Protein AF-0000000079777904 (afdb_homodimer)

Foldseek 3Di:
DQVPPVLVVPPPVLSVVLVVLQPDWADWDFLVRLLVLQPDQVVRLLVLLLVCLRRLLSLLSQLLVLLSLADPLLCPQPLNVLLSVLSSVLSVLSPVLNPPPRDVVSSVVSLVSLVVSLVSCLCSPVSSLVSVVVSCVVPNDDPLNQLSVQLSVLQVLLSNVVSNSSSQLSCQSHNPVPPPPPQDNRQKGAWDWLVVLLVVLLVVLQVVLCVVQVDWAAEAEAEEPADVPTDTHIDRSVLSSLLSNLVNNVQRVLQVVLPDADPVRHTHHWYWYWYDDPFWTKIKIKHFSQWDDPVCQVVLLGWQDDPPPQPPDDPPPCPPVPDSCSPPPRRSNSNNSSQSSQPQQPKGKGKDTDHGTIIMIMTIHTRHSNSRMGDHDRDDPVSSVSSPPDPDPDDPDDDDDDDPPPPDPPPVDDD/DQVPPVLVVPPPVLSVVLVVLQPDWADWDFLVRLLVLQPDPVVRLLVLLLVCLRRLLSLLSQLLVLLSLADPLLCPQPLNVLLSVLSSVLSVLSPVLNPPPRDVVSSVVSLVSLVVSLVSCLCSPVSSLVSVVVSCVVPNDDPLNQLSVQLSVLQVLLSNVVSNSSSQLSCQSHNPVPPPPPQDNRQKGAWDWLVVLLVVLLVVLQVVLCVVQVDWAAEAEAEEPADVPTDTHIDRSVLSSLLSNLVNNVQRVLQVVLPDADPVRHTHHWYWYWYDDPFWTKIKIKHFSQWDDPVCQVVLLGWQDDPPPQPPDDPPPCPPVDDSCSPPPRRSHSNNSSQSSQPQQPKGKGKDTDHGTIIMIMTIHTRHSNSRMGDHDRDDPVSSVSSPPDPDPDDPDDDDDDDPPPPDPPPVDDD

Organism: Hymenolepis diminuta (NCBI:txid6216)

pLDDT: mean 85.18, std 18.91, range [28.67, 98.88]

Structure (mmCIF, N/CA/C/O backbone):
data_AF-0000000079777904-model_v1
#
loop_
_entity.id
_entity.type
_entity.pdbx_description
1 polymer 'Protein-serine/threonine kinase'
#
loop_
_atom_site.group_PDB
_atom_site.id
_atom_site.type_symbol
_atom_site.label_atom_id
_atom_site.label_alt_id
_atom_site.label_comp_id
_atom_site.label_asym_id
_atom_site.label_entity_id
_atom_site.label_seq_id
_atom_site.pdbx_PDB_ins_code
_atom_site.Cartn_x
_atom_site.Cartn_y
_atom_site.Cartn_z
_atom_site.occupancy
_atom_site.B_iso_or_equiv
_atom_site.auth_seq_id
_atom_site.auth_comp_id
_atom_site.auth_asym_id
_atom_site.auth_atom_id
_atom_site.pdbx_PDB_model_num
ATOM 1 N N . MET A 1 1 ? 31.656 -19.812 2.521 1 33.38 1 MET A N 1
ATOM 2 C CA . MET A 1 1 ? 32.25 -21.047 3.051 1 33.38 1 MET A CA 1
ATOM 3 C C . MET A 1 1 ? 31.156 -22.047 3.422 1 33.38 1 MET A C 1
ATOM 5 O O . MET A 1 1 ? 31.328 -23.25 3.234 1 33.38 1 MET A O 1
ATOM 9 N N . TRP A 1 2 ? 30.109 -21.453 4.051 1 34.72 2 TRP A N 1
ATOM 10 C CA . TRP A 1 2 ? 29.094 -22.375 4.555 1 34.72 2 TRP A CA 1
ATOM 11 C C . TRP A 1 2 ? 28.297 -22.984 3.404 1 34.72 2 TRP A C 1
ATOM 13 O O . TRP A 1 2 ? 27.828 -24.125 3.496 1 34.72 2 TRP A O 1
ATOM 23 N N . LEU A 1 3 ? 28.125 -22.25 2.344 1 43.59 3 LEU A N 1
ATOM 24 C CA . LEU A 1 3 ? 27.469 -22.797 1.162 1 43.59 3 LEU A CA 1
ATOM 25 C C . LEU A 1 3 ? 28.125 -24.094 0.725 1 43.59 3 LEU A C 1
ATOM 27 O O . LEU A 1 3 ? 27.438 -25.031 0.286 1 43.59 3 LEU A O 1
ATOM 31 N N . THR A 1 4 ? 29.438 -24.125 0.968 1 44.25 4 THR A N 1
ATOM 32 C CA . THR A 1 4 ? 30.266 -25.203 0.449 1 44.25 4 THR A CA 1
ATOM 33 C C . THR A 1 4 ? 29.938 -26.516 1.146 1 44.25 4 THR A C 1
ATOM 35 O O . THR A 1 4 ? 30.016 -27.578 0.53 1 44.25 4 THR A O 1
ATOM 38 N N . ARG A 1 5 ? 29.594 -26.484 2.352 1 42.41 5 ARG A N 1
ATOM 39 C CA . ARG A 1 5 ? 29.531 -27.766 3.045 1 42.41 5 ARG A CA 1
ATOM 40 C C . ARG A 1 5 ? 28.297 -28.547 2.621 1 42.41 5 ARG A C 1
ATOM 42 O O . ARG A 1 5 ? 28.359 -29.766 2.438 1 42.41 5 ARG A O 1
ATOM 49 N N . ARG A 1 6 ? 27.125 -27.953 2.652 1 48 6 ARG A N 1
ATOM 50 C CA . ARG A 1 6 ? 25.938 -28.75 2.375 1 48 6 ARG A CA 1
ATOM 51 C C . ARG A 1 6 ? 25.875 -29.156 0.905 1 48 6 ARG A C 1
ATOM 53 O O . ARG A 1 6 ? 25.344 -30.203 0.567 1 48 6 ARG A O 1
ATOM 60 N N . LEU A 1 7 ? 26.359 -28.25 0.073 1 51.31 7 LEU A N 1
ATOM 61 C CA . LEU A 1 7 ? 26.516 -28.703 -1.304 1 51.31 7 LEU A CA 1
ATOM 62 C C . LEU A 1 7 ? 27.469 -29.891 -1.376 1 51.31 7 LEU A C 1
ATOM 64 O O . LEU A 1 7 ? 27.5 -30.609 -2.371 1 51.31 7 LEU A O 1
ATOM 68 N N . LEU A 1 8 ? 28.188 -30.016 -0.388 1 46.53 8 LEU A N 1
ATOM 69 C CA . LEU A 1 8 ? 29.219 -31.047 -0.352 1 46.53 8 LEU A CA 1
ATOM 70 C C . LEU A 1 8 ? 28.594 -32.438 -0.329 1 46.53 8 LEU A C 1
ATOM 72 O O . LEU A 1 8 ? 29.266 -33.438 -0.562 1 46.53 8 LEU A O 1
ATOM 76 N N . ALA A 1 9 ? 27.281 -32.438 0.044 1 53.19 9 ALA A N 1
ATOM 77 C CA . ALA A 1 9 ? 26.75 -33.812 0.035 1 53.19 9 ALA A CA 1
ATOM 78 C C . ALA A 1 9 ? 26.375 -34.25 -1.378 1 53.19 9 ALA A C 1
ATOM 80 O O . ALA A 1 9 ? 26.078 -35.406 -1.617 1 53.19 9 ALA A O 1
ATOM 81 N N . LEU A 1 10 ? 26.375 -33.25 -2.195 1 58.72 10 LEU A N 1
ATOM 82 C CA . LEU A 1 10 ? 26.047 -33.656 -3.564 1 58.72 10 LEU A CA 1
ATOM 83 C C . LEU A 1 10 ? 27.281 -34.188 -4.281 1 58.72 10 LEU A C 1
ATOM 85 O O . LEU A 1 10 ? 28.406 -33.75 -4.008 1 58.72 10 LEU A O 1
ATOM 89 N N . PRO A 1 11 ? 27.125 -35.281 -5.02 1 65.88 11 PRO A N 1
ATOM 90 C CA . PRO A 1 11 ? 28.25 -35.688 -5.875 1 65.88 11 PRO A CA 1
ATOM 91 C C . PRO A 1 11 ? 28.828 -34.531 -6.668 1 65.88 11 PRO A C 1
ATOM 93 O O . PRO A 1 11 ? 28.141 -33.531 -6.934 1 65.88 11 PRO A O 1
ATOM 96 N N . VAL A 1 12 ? 30.094 -34.531 -6.855 1 65.44 12 VAL A N 1
ATOM 97 C CA . VAL A 1 12 ? 30.875 -33.469 -7.488 1 65.44 12 VAL A CA 1
ATOM 98 C C . VAL A 1 12 ? 30.156 -33 -8.75 1 65.44 12 VAL A C 1
ATOM 100 O O . VAL A 1 12 ? 30.016 -31.781 -8.969 1 65.44 12 VAL A O 1
ATOM 103 N N . LYS A 1 13 ? 29.656 -33.875 -9.5 1 74.19 13 LYS A N 1
ATOM 104 C CA . LYS A 1 13 ? 28.969 -33.531 -10.742 1 74.19 13 LYS A CA 1
ATOM 105 C C . LYS A 1 13 ? 27.672 -32.75 -10.453 1 74.19 13 LYS A C 1
ATOM 107 O O . LYS A 1 13 ? 27.328 -31.812 -11.156 1 74.19 13 LYS A O 1
ATOM 112 N N . ALA A 1 14 ? 27.109 -33.125 -9.383 1 82.31 14 ALA A N 1
ATOM 113 C CA . ALA A 1 14 ? 25.859 -32.5 -9 1 82.31 14 ALA A CA 1
ATOM 114 C C . ALA A 1 14 ? 26.094 -31.062 -8.539 1 82.31 14 ALA A C 1
ATOM 116 O O . ALA A 1 14 ? 25.297 -30.156 -8.828 1 82.31 14 ALA A O 1
ATOM 117 N N . THR A 1 15 ? 27.234 -30.891 -7.988 1 86.38 15 THR A N 1
ATOM 118 C CA . THR A 1 15 ? 27.578 -29.562 -7.504 1 86.38 15 THR A CA 1
ATOM 119 C C . THR A 1 15 ? 27.875 -28.625 -8.672 1 86.38 15 THR A C 1
ATOM 121 O O . THR A 1 15 ? 27.5 -27.453 -8.633 1 86.38 15 THR A O 1
ATOM 124 N N . GLU A 1 16 ? 28.531 -29.203 -9.625 1 89.06 16 GLU A N 1
ATOM 125 C CA . GLU A 1 16 ? 28.828 -28.406 -10.805 1 89.06 16 GLU A CA 1
ATOM 126 C C . GLU A 1 16 ? 27.562 -28 -11.539 1 89.06 16 GLU A C 1
ATOM 128 O O . GLU A 1 16 ? 27.406 -26.859 -11.969 1 89.06 16 GLU A O 1
ATOM 133 N N . LYS A 1 17 ? 26.719 -28.969 -11.641 1 91.5 17 LYS A N 1
ATOM 134 C CA . LYS A 1 17 ? 25.453 -28.672 -12.305 1 91.5 17 LYS A CA 1
ATOM 135 C C . LYS A 1 17 ? 24.625 -27.672 -11.508 1 91.5 17 LYS A C 1
ATOM 137 O O . LYS A 1 17 ? 23.984 -26.781 -12.086 1 91.5 17 LYS A O 1
ATOM 142 N N . PHE A 1 18 ? 24.719 -27.812 -10.234 1 93.19 18 PHE A N 1
ATOM 143 C CA . PHE A 1 18 ? 24 -26.891 -9.383 1 93.19 18 PHE A CA 1
ATOM 144 C C . PHE A 1 18 ? 24.5 -25.469 -9.578 1 93.19 18 PHE A C 1
ATOM 146 O O . PHE A 1 18 ? 23.703 -24.531 -9.734 1 93.19 18 PHE A O 1
ATOM 153 N N . THR A 1 19 ? 25.766 -25.281 -9.602 1 92.12 19 THR A N 1
ATOM 154 C CA . THR A 1 19 ? 26.375 -23.953 -9.797 1 92.12 19 THR A CA 1
ATOM 155 C C . THR A 1 19 ? 25.984 -23.375 -11.148 1 92.12 19 THR A C 1
ATOM 157 O O . THR A 1 19 ? 25.703 -22.188 -11.266 1 92.12 19 THR A O 1
ATOM 160 N N . LYS A 1 20 ? 25.984 -24.25 -12.062 1 93.06 20 LYS A N 1
ATOM 161 C CA . LYS A 1 20 ? 25.609 -23.828 -13.406 1 93.06 20 LYS A CA 1
ATOM 162 C C . LYS A 1 20 ? 24.156 -23.344 -13.438 1 93.06 20 LYS A C 1
ATOM 164 O O . LYS A 1 20 ? 23.891 -22.203 -13.852 1 93.06 20 LYS A O 1
ATOM 169 N N . TYR A 1 21 ? 23.281 -24.125 -13 1 94.12 21 TYR A N 1
ATOM 170 C CA . TYR A 1 21 ? 21.859 -23.812 -13.094 1 94.12 21 TYR A CA 1
ATOM 171 C C . TYR A 1 21 ? 21.484 -22.656 -12.172 1 94.12 21 TYR A C 1
ATOM 173 O O . TYR A 1 21 ? 20.578 -21.875 -12.461 1 94.12 21 TYR A O 1
ATOM 181 N N . ALA A 1 22 ? 22.172 -22.531 -11.109 1 93.19 22 ALA A N 1
ATOM 182 C CA . ALA A 1 22 ? 21.922 -21.438 -10.156 1 93.19 22 ALA A CA 1
ATOM 183 C C . ALA A 1 22 ? 22.359 -20.109 -10.727 1 93.19 22 ALA A C 1
ATOM 185 O O . ALA A 1 22 ? 21.969 -19.047 -10.219 1 93.19 22 ALA A O 1
ATOM 186 N N . SER A 1 23 ? 23.188 -20.125 -11.719 1 92.19 23 SER A N 1
ATOM 187 C CA . SER A 1 23 ? 23.703 -18.906 -12.328 1 92.19 23 SER A CA 1
ATOM 188 C C . SER A 1 23 ? 22.734 -18.359 -13.375 1 92.19 23 SER A C 1
ATOM 190 O O . SER A 1 23 ? 22.844 -17.203 -13.797 1 92.19 23 SER A O 1
ATOM 192 N N . PHE A 1 24 ? 21.812 -19.203 -13.766 1 92.38 24 PHE A N 1
ATOM 193 C CA . PHE A 1 24 ? 20.812 -18.766 -14.75 1 92.38 24 PHE A CA 1
ATOM 194 C C . PHE A 1 24 ? 19.641 -18.094 -14.062 1 92.38 24 PHE A C 1
ATOM 196 O O . PHE A 1 24 ? 19.344 -18.375 -12.898 1 92.38 24 PHE A O 1
ATOM 203 N N . SER A 1 25 ? 18.984 -17.125 -14.797 1 91.88 25 SER A N 1
ATOM 204 C CA . SER A 1 25 ? 17.734 -16.531 -14.344 1 91.88 25 SER A CA 1
ATOM 205 C C . SER A 1 25 ? 16.531 -17.266 -14.906 1 91.88 25 SER A C 1
ATOM 207 O O . SER A 1 25 ? 16.547 -17.703 -16.062 1 91.88 25 SER A O 1
ATOM 209 N N . PRO A 1 26 ? 15.539 -17.438 -14.062 1 93.81 26 PRO A N 1
ATOM 210 C CA . PRO A 1 26 ? 14.312 -18.047 -14.586 1 93.81 26 PRO A CA 1
ATOM 211 C C . PRO A 1 26 ? 13.734 -17.266 -15.766 1 93.81 26 PRO A C 1
ATOM 213 O O . PRO A 1 26 ? 13.914 -16.047 -15.867 1 93.81 26 PRO A O 1
ATOM 216 N N . THR A 1 27 ? 13.055 -17.969 -16.625 1 91.81 27 THR A N 1
ATOM 217 C CA . THR A 1 27 ? 12.406 -17.375 -17.797 1 91.81 27 THR A CA 1
ATOM 218 C C . THR A 1 27 ? 10.898 -17.25 -17.562 1 91.81 27 THR A C 1
ATOM 220 O O . THR A 1 27 ? 10.18 -18.25 -17.609 1 91.81 27 THR A O 1
ATOM 223 N N . PRO A 1 28 ? 10.492 -16.062 -17.422 1 93.12 28 PRO A N 1
ATOM 224 C CA . PRO A 1 28 ? 9.047 -15.891 -17.219 1 93.12 28 PRO A CA 1
ATOM 225 C C . PRO A 1 28 ? 8.242 -16.141 -18.484 1 93.12 28 PRO A C 1
ATOM 227 O O . PRO A 1 28 ? 8.688 -15.773 -19.578 1 93.12 28 PRO A O 1
ATOM 230 N N . LEU A 1 29 ? 7.133 -16.781 -18.328 1 91.56 29 LEU A N 1
ATOM 231 C CA . LEU A 1 29 ? 6.223 -17.047 -19.438 1 91.56 29 LEU A CA 1
ATOM 232 C C . LEU A 1 29 ? 4.895 -16.328 -19.234 1 91.56 29 LEU A C 1
ATOM 234 O O . LEU A 1 29 ? 4.496 -16.062 -18.094 1 91.56 29 LEU A O 1
ATOM 238 N N . SER A 1 30 ? 4.219 -15.984 -20.359 1 90.94 30 SER A N 1
ATOM 239 C CA . SER A 1 30 ? 2.859 -15.461 -20.281 1 90.94 30 SER A CA 1
ATOM 240 C C . SER A 1 30 ? 1.832 -16.578 -20.297 1 90.94 30 SER A C 1
ATOM 242 O O . SER A 1 30 ? 2.137 -17.703 -20.719 1 90.94 30 SER A O 1
ATOM 244 N N . LEU A 1 31 ? 0.668 -16.25 -19.828 1 91.88 31 LEU A N 1
ATOM 245 C CA . LEU A 1 31 ? -0.421 -17.219 -19.922 1 91.88 31 LEU A CA 1
ATOM 246 C C . LEU A 1 31 ? -0.69 -17.594 -21.375 1 91.88 31 LEU A C 1
ATOM 248 O O . LEU A 1 31 ? -1.037 -18.75 -21.672 1 91.88 31 LEU A O 1
ATOM 252 N N . LYS A 1 32 ? -0.55 -16.641 -22.234 1 90.38 32 LYS A N 1
ATOM 253 C CA . LYS A 1 32 ? -0.719 -16.906 -23.672 1 90.38 32 LYS A CA 1
ATOM 254 C C . LYS A 1 32 ? 0.285 -17.938 -24.156 1 90.38 32 LYS A C 1
ATOM 256 O O . LYS A 1 32 ? -0.084 -18.891 -24.859 1 90.38 32 LYS A O 1
ATOM 261 N N . THR A 1 33 ? 1.522 -17.75 -23.734 1 87.12 33 THR A N 1
ATOM 262 C CA . THR A 1 33 ? 2.574 -18.688 -24.141 1 87.12 33 THR A CA 1
ATOM 263 C C . THR A 1 33 ? 2.34 -20.062 -23.547 1 87.12 33 THR A C 1
ATOM 265 O O . THR A 1 33 ? 2.525 -21.078 -24.219 1 87.12 33 THR A O 1
ATOM 268 N N . LEU A 1 34 ? 1.955 -20.094 -22.359 1 86.88 34 LEU A N 1
ATOM 269 C CA . LEU A 1 34 ? 1.688 -21.359 -21.688 1 86.88 34 LEU A CA 1
ATOM 270 C C . LEU A 1 34 ? 0.534 -22.109 -22.344 1 86.88 34 LEU A C 1
ATOM 272 O O . LEU A 1 34 ? 0.564 -23.328 -22.469 1 86.88 34 LEU A O 1
ATOM 276 N N . THR A 1 35 ? -0.414 -21.375 -22.797 1 86.31 35 THR A N 1
ATOM 277 C CA . THR A 1 35 ? -1.565 -21.953 -23.484 1 86.31 35 THR A CA 1
ATOM 278 C C . THR A 1 35 ? -1.171 -22.469 -24.875 1 86.31 35 THR A C 1
ATOM 280 O O . THR A 1 35 ? -1.656 -23.516 -25.312 1 86.31 35 THR A O 1
ATOM 283 N N . ALA A 1 36 ? -0.348 -21.797 -25.469 1 81.5 36 ALA A N 1
ATOM 284 C CA . ALA A 1 36 ? 0.062 -22.156 -26.828 1 81.5 36 ALA A CA 1
ATOM 285 C C . ALA A 1 36 ? 0.763 -23.5 -26.859 1 81.5 36 ALA A C 1
ATOM 287 O O . ALA A 1 36 ? 0.609 -24.281 -27.812 1 81.5 36 ALA A O 1
ATOM 288 N N . PHE A 1 37 ? 1.484 -23.828 -25.891 1 74.75 37 PHE A N 1
ATOM 289 C CA . PHE A 1 37 ? 2.189 -25.094 -25.828 1 74.75 37 PHE A CA 1
ATOM 290 C C . PHE A 1 37 ? 1.205 -26.25 -25.719 1 74.75 37 PHE A C 1
ATOM 292 O O . PHE A 1 37 ? 1.517 -27.375 -26.109 1 74.75 37 PHE A O 1
ATOM 299 N N . GLY A 1 38 ? 0.026 -26.031 -25.328 1 70.5 38 GLY A N 1
ATOM 300 C CA . GLY A 1 38 ? -0.929 -27.094 -25.078 1 70.5 38 GLY A CA 1
ATOM 301 C C . GLY A 1 38 ? -1.916 -27.281 -26.219 1 70.5 38 GLY A C 1
ATOM 302 O O . GLY A 1 38 ? -2.68 -28.25 -26.219 1 70.5 38 GLY A O 1
ATOM 303 N N . LYS A 1 39 ? -1.915 -26.469 -27.188 1 73.19 39 LYS A N 1
ATOM 304 C CA . LYS A 1 39 ? -2.934 -26.531 -28.234 1 73.19 39 LYS A CA 1
ATOM 305 C C . LYS A 1 39 ? -2.594 -27.609 -29.266 1 73.19 39 LYS A C 1
ATOM 307 O O . LYS A 1 39 ? -3.488 -28.172 -29.891 1 73.19 39 LYS A O 1
ATOM 312 N N . SER A 1 40 ? -1.319 -27.922 -29.531 1 65.25 40 SER A N 1
ATOM 313 C CA . SER A 1 40 ? -0.944 -29.031 -30.406 1 65.25 40 SER A CA 1
ATOM 314 C C . SER A 1 40 ? -0.064 -30.031 -29.656 1 65.25 40 SER A C 1
ATOM 316 O O . SER A 1 40 ? 1.151 -30.062 -29.859 1 65.25 40 SER A O 1
ATOM 318 N N . PRO A 1 41 ? -0.756 -30.984 -28.953 1 59.72 41 PRO A N 1
ATOM 319 C CA . PRO A 1 41 ? -0.017 -31.812 -27.984 1 59.72 41 PRO A CA 1
ATOM 320 C C . PRO A 1 41 ? 1.009 -32.719 -28.656 1 59.72 41 PRO A C 1
ATOM 322 O O . PRO A 1 41 ? 2.104 -32.906 -28.125 1 59.72 41 PRO A O 1
ATOM 325 N N . ASN A 1 42 ? 0.669 -33.375 -29.703 1 58.97 42 ASN A N 1
ATOM 326 C CA . ASN A 1 42 ? 1.578 -34.375 -30.281 1 58.97 42 ASN A CA 1
ATOM 327 C C . ASN A 1 42 ? 2.893 -33.719 -30.719 1 58.97 42 ASN A C 1
ATOM 329 O O . ASN A 1 42 ? 3.963 -34.312 -30.531 1 58.97 42 ASN A O 1
ATOM 333 N N . SER A 1 43 ? 2.816 -32.625 -31.359 1 56 43 SER A N 1
ATOM 334 C CA . SER A 1 43 ? 4.008 -31.984 -31.891 1 56 43 SER A CA 1
ATOM 335 C C . SER A 1 43 ? 4.75 -31.219 -30.812 1 56 43 SER A C 1
ATOM 337 O O . SER A 1 43 ? 5.965 -31.031 -30.891 1 56 43 SER A O 1
ATOM 339 N N . ASP A 1 44 ? 4.172 -31.266 -29.531 1 81.5 44 ASP A N 1
ATOM 340 C CA . ASP A 1 44 ? 4.648 -30.188 -28.656 1 81.5 44 ASP A CA 1
ATOM 341 C C . ASP A 1 44 ? 5.246 -30.734 -27.375 1 81.5 44 ASP A C 1
ATOM 343 O O . ASP A 1 44 ? 5.902 -30 -26.625 1 81.5 44 ASP A O 1
ATOM 347 N N . ILE A 1 45 ? 5.266 -32.125 -27.281 1 86.94 45 ILE A N 1
ATOM 348 C CA . ILE A 1 45 ? 5.711 -32.656 -25.984 1 86.94 45 ILE A CA 1
ATOM 349 C C . ILE A 1 45 ? 7.23 -32.562 -25.891 1 86.94 45 ILE A C 1
ATOM 351 O O . ILE A 1 45 ? 7.781 -32.312 -24.812 1 86.94 45 ILE A O 1
ATOM 355 N N . THR A 1 46 ? 7.887 -32.781 -27.047 1 89.38 46 THR A N 1
ATOM 356 C CA . THR A 1 46 ? 9.344 -32.719 -27.062 1 89.38 46 THR A CA 1
ATOM 357 C C . THR A 1 46 ? 9.828 -31.297 -26.734 1 89.38 46 THR A C 1
ATOM 359 O O . THR A 1 46 ? 10.734 -31.125 -25.922 1 89.38 46 THR A O 1
ATOM 362 N N . LYS A 1 47 ? 9.172 -30.406 -27.328 1 89.69 47 LYS A N 1
ATOM 363 C CA . LYS A 1 47 ? 9.539 -29 -27.094 1 89.69 47 LYS A CA 1
ATOM 364 C C . LYS A 1 47 ? 9.266 -28.609 -25.641 1 89.69 47 LYS A C 1
ATOM 366 O O . LYS A 1 47 ? 10.102 -27.969 -25 1 89.69 47 LYS A O 1
ATOM 371 N N . SER A 1 48 ? 8.133 -29.016 -25.188 1 91.19 48 SER A N 1
ATOM 372 C CA . SER A 1 48 ? 7.758 -28.719 -23.797 1 91.19 48 SER A CA 1
ATOM 373 C C . SER A 1 48 ? 8.695 -29.406 -22.812 1 91.19 48 SER A C 1
ATOM 375 O O . SER A 1 48 ? 9.133 -28.781 -21.844 1 91.19 48 SER A O 1
ATOM 377 N N . THR A 1 49 ? 8.992 -30.625 -23.094 1 93.19 49 THR A N 1
ATOM 378 C CA . THR A 1 49 ? 9.906 -31.375 -22.234 1 93.19 49 THR A CA 1
ATOM 379 C C . THR A 1 49 ? 11.289 -30.734 -22.234 1 93.19 49 THR A C 1
ATOM 381 O O . THR A 1 49 ? 11.922 -30.609 -21.172 1 93.19 49 THR A O 1
ATOM 384 N N . ASN A 1 50 ? 11.711 -30.375 -23.422 1 93.25 50 ASN A N 1
ATOM 385 C CA . ASN A 1 50 ? 13.023 -29.734 -23.516 1 93.25 50 ASN A CA 1
ATOM 386 C C . ASN A 1 50 ? 13.078 -28.438 -22.719 1 93.25 50 ASN A C 1
ATOM 388 O O . ASN A 1 50 ? 14.078 -28.172 -22.031 1 93.25 50 ASN A O 1
ATOM 392 N N . PHE A 1 51 ? 12.078 -27.75 -22.797 1 92.94 51 PHE A N 1
ATOM 393 C CA . PHE A 1 51 ? 12.023 -26.516 -22.031 1 92.94 51 PHE A CA 1
ATOM 394 C C . PHE A 1 51 ? 12.047 -26.781 -20.531 1 92.94 51 PHE A C 1
ATOM 396 O O . PHE A 1 51 ? 12.82 -26.172 -19.797 1 92.94 51 PHE A O 1
ATOM 403 N N . LEU A 1 52 ? 11.25 -27.672 -20.078 1 95.06 52 LEU A N 1
ATOM 404 C CA . LEU A 1 52 ? 11.055 -27.891 -18.641 1 95.06 52 LEU A CA 1
ATOM 405 C C . LEU A 1 52 ? 12.289 -28.531 -18.016 1 95.06 52 LEU A C 1
ATOM 407 O O . LEU A 1 52 ? 12.641 -28.234 -16.875 1 95.06 52 LEU A O 1
ATOM 411 N N . ARG A 1 53 ? 12.883 -29.453 -18.719 1 95.31 53 ARG A N 1
ATOM 412 C CA . ARG A 1 53 ? 14.039 -30.141 -18.156 1 95.31 53 ARG A CA 1
ATOM 413 C C . ARG A 1 53 ? 15.18 -29.172 -17.875 1 95.31 53 ARG A C 1
ATOM 415 O O . ARG A 1 53 ? 16.031 -29.438 -17.031 1 95.31 53 ARG A O 1
ATOM 422 N N . LEU A 1 54 ? 15.156 -28.031 -18.531 1 95.25 54 LEU A N 1
ATOM 423 C CA . LEU A 1 54 ? 16.188 -27.016 -18.328 1 95.25 54 LEU A CA 1
ATOM 424 C C . LEU A 1 54 ? 15.688 -25.922 -17.391 1 95.25 54 LEU A C 1
ATOM 426 O O . LEU A 1 54 ? 16.422 -25.484 -16.5 1 95.25 54 LEU A O 1
ATOM 430 N N . GLU A 1 55 ? 14.461 -25.516 -17.516 1 96.12 55 GLU A N 1
ATOM 431 C CA . GLU A 1 55 ? 13.906 -24.375 -16.797 1 96.12 55 GLU A CA 1
ATOM 432 C C . GLU A 1 55 ? 13.641 -24.719 -15.328 1 96.12 55 GLU A C 1
ATOM 434 O O . GLU A 1 55 ? 13.93 -23.906 -14.438 1 96.12 55 GLU A O 1
ATOM 439 N N . LEU A 1 56 ? 13.102 -25.875 -15.047 1 97.56 56 LEU A N 1
ATOM 440 C CA . LEU A 1 56 ? 12.703 -26.219 -13.688 1 97.56 56 LEU A CA 1
ATOM 441 C C . LEU A 1 56 ? 13.922 -26.312 -12.773 1 97.56 56 LEU A C 1
ATOM 443 O O . LEU A 1 56 ? 13.906 -25.781 -11.664 1 97.56 56 LEU A O 1
ATOM 447 N N . PRO A 1 57 ? 15.023 -26.938 -13.242 1 97.06 57 PRO A N 1
ATOM 448 C CA . PRO A 1 57 ? 16.234 -26.938 -12.406 1 97.06 57 PRO A CA 1
ATOM 449 C C . PRO A 1 57 ? 16.734 -25.516 -12.125 1 97.06 57 PRO A C 1
ATOM 451 O O . PRO A 1 57 ? 17.266 -25.266 -11.039 1 97.06 57 PRO A O 1
ATOM 454 N N . VAL A 1 58 ? 16.578 -24.625 -13.047 1 96.81 58 VAL A N 1
ATOM 455 C CA . VAL A 1 58 ? 17 -23.234 -12.836 1 96.81 58 VAL A CA 1
ATOM 456 C C . VAL A 1 58 ? 16.188 -22.625 -11.688 1 96.81 58 VAL A C 1
ATOM 458 O O . VAL A 1 58 ? 16.766 -22.031 -10.773 1 96.81 58 VAL A O 1
ATOM 461 N N . ARG A 1 59 ? 14.906 -22.766 -11.727 1 96.94 59 ARG A N 1
ATOM 462 C CA . ARG A 1 59 ? 14.031 -22.203 -10.703 1 96.94 59 ARG A CA 1
ATOM 463 C C . ARG A 1 59 ? 14.32 -22.828 -9.336 1 96.94 59 ARG A C 1
ATOM 465 O O . ARG A 1 59 ? 14.391 -22.125 -8.328 1 96.94 59 ARG A O 1
ATOM 472 N N . ILE A 1 60 ? 14.508 -24.109 -9.336 1 97.38 60 ILE A N 1
ATOM 473 C CA . ILE A 1 60 ? 14.789 -24.812 -8.086 1 97.38 60 ILE A CA 1
ATOM 474 C C . ILE A 1 60 ? 16.141 -24.375 -7.539 1 97.38 60 ILE A C 1
ATOM 476 O O . ILE A 1 60 ? 16.281 -24.109 -6.344 1 97.38 60 ILE A O 1
ATOM 480 N N . ALA A 1 61 ? 17.125 -24.266 -8.406 1 96.69 61 ALA A N 1
ATOM 481 C CA . ALA A 1 61 ? 18.469 -23.875 -7.988 1 96.69 61 ALA A CA 1
ATOM 482 C C . ALA A 1 61 ? 18.484 -22.469 -7.406 1 96.69 61 ALA A C 1
ATOM 484 O O . ALA A 1 61 ? 19.172 -22.188 -6.426 1 96.69 61 ALA A O 1
ATOM 485 N N . ASN A 1 62 ? 17.734 -21.594 -8.023 1 95.62 62 ASN A N 1
ATOM 486 C CA . ASN A 1 62 ? 17.656 -20.219 -7.527 1 95.62 62 ASN A CA 1
ATOM 487 C C . ASN A 1 62 ? 17.125 -20.172 -6.098 1 95.62 62 ASN A C 1
ATOM 489 O O . ASN A 1 62 ? 17.688 -19.484 -5.242 1 95.62 62 ASN A O 1
ATOM 493 N N . ILE A 1 63 ? 16.078 -20.906 -5.805 1 96 63 ILE A N 1
ATOM 494 C CA . ILE A 1 63 ? 15.477 -20.844 -4.477 1 96 63 ILE A CA 1
ATOM 495 C C . ILE A 1 63 ? 16.359 -21.594 -3.475 1 96 63 ILE A C 1
ATOM 497 O O . ILE A 1 63 ? 16.453 -21.188 -2.309 1 96 63 ILE A O 1
ATOM 501 N N . LEU A 1 64 ? 17.062 -22.641 -3.932 1 96 64 LEU A N 1
ATOM 502 C CA . LEU A 1 64 ? 17.984 -23.359 -3.057 1 96 64 LEU A CA 1
ATOM 503 C C . LEU A 1 64 ? 19.125 -22.453 -2.623 1 96 64 LEU A C 1
ATOM 505 O O . LEU A 1 64 ? 19.547 -22.484 -1.465 1 96 64 LEU A O 1
ATOM 509 N N . LYS A 1 65 ? 19.594 -21.656 -3.518 1 95 65 LYS A N 1
ATOM 510 C CA . LYS A 1 65 ? 20.641 -20.719 -3.162 1 95 65 LYS A CA 1
ATOM 511 C C . LYS A 1 65 ? 20.203 -19.797 -2.037 1 95 65 LYS A C 1
ATOM 513 O O . LYS A 1 65 ? 20.969 -19.484 -1.124 1 95 65 LYS A O 1
ATOM 518 N N . GLU A 1 66 ? 19 -19.359 -2.152 1 94.75 66 GLU A N 1
ATOM 519 C CA . GLU A 1 66 ? 18.469 -18.469 -1.119 1 94.75 66 GLU A CA 1
ATOM 520 C C . GLU A 1 66 ? 18.234 -19.234 0.187 1 94.75 66 GLU A C 1
ATOM 522 O O . GLU A 1 66 ? 18.516 -18.703 1.27 1 94.75 66 GLU A O 1
ATOM 527 N N . LEU A 1 67 ? 17.734 -20.438 0.024 1 94.94 67 LEU A N 1
ATOM 528 C CA . LEU A 1 67 ? 17.5 -21.281 1.187 1 94.94 67 LEU A CA 1
ATOM 529 C C . LEU A 1 67 ? 18.781 -21.469 1.982 1 94.94 67 LEU A C 1
ATOM 531 O O . LEU A 1 67 ? 18.781 -21.422 3.215 1 94.94 67 LEU A O 1
ATOM 535 N N . TYR A 1 68 ? 19.859 -21.594 1.335 1 93.75 68 TYR A N 1
ATOM 536 C CA . TYR A 1 68 ? 21.141 -21.875 1.962 1 93.75 68 TYR A CA 1
ATOM 537 C C . TYR A 1 68 ? 21.672 -20.641 2.689 1 93.75 68 TYR A C 1
ATOM 539 O O . TYR A 1 68 ? 22.578 -20.75 3.518 1 93.75 68 TYR A O 1
ATOM 547 N N . LEU A 1 69 ? 21.109 -19.484 2.402 1 93.06 69 LEU A N 1
ATOM 548 C CA . LEU A 1 69 ? 21.578 -18.25 3.016 1 93.06 69 LEU A CA 1
ATOM 549 C C . LEU A 1 69 ? 20.797 -17.953 4.293 1 93.06 69 LEU A C 1
ATOM 551 O O . LEU A 1 69 ? 21.141 -17.016 5.027 1 93.06 69 LEU A O 1
ATOM 555 N N . LEU A 1 70 ? 19.781 -18.766 4.562 1 93.75 70 LEU A N 1
ATOM 556 C CA . LEU A 1 70 ? 18.969 -18.547 5.758 1 93.75 70 LEU A CA 1
ATOM 557 C C . LEU A 1 70 ? 19.75 -18.938 7.016 1 93.75 70 LEU A C 1
ATOM 559 O O . LEU A 1 70 ? 20.719 -19.703 6.945 1 93.75 70 LEU A O 1
ATOM 563 N N . PRO A 1 71 ? 19.328 -18.391 8.156 1 91.69 71 PRO A N 1
ATOM 564 C CA . PRO A 1 71 ? 20.016 -18.734 9.406 1 91.69 71 PRO A CA 1
ATOM 565 C C . PRO A 1 71 ? 20.031 -20.234 9.688 1 91.69 71 PRO A C 1
ATOM 567 O O . PRO A 1 71 ? 19.016 -20.906 9.469 1 91.69 71 PRO A O 1
ATOM 570 N N . LYS A 1 72 ? 21.062 -20.688 10.25 1 92.62 72 LYS A N 1
ATOM 571 C CA . LYS A 1 72 ? 21.234 -22.109 10.547 1 92.62 72 LYS A CA 1
ATOM 572 C C . LYS A 1 72 ? 20.188 -22.609 11.523 1 92.62 72 LYS A C 1
ATOM 574 O O . LYS A 1 72 ? 19.734 -23.75 11.438 1 92.62 72 LYS A O 1
ATOM 579 N N . LYS A 1 73 ? 19.859 -21.734 12.422 1 93.56 73 LYS A N 1
ATOM 580 C CA . LYS A 1 73 ? 18.875 -22.109 13.438 1 93.56 73 LYS A CA 1
ATOM 581 C C . LYS A 1 73 ? 17.562 -22.547 12.797 1 93.56 73 LYS A C 1
ATOM 583 O O . LYS A 1 73 ? 16.844 -23.391 13.344 1 93.56 73 LYS A O 1
ATOM 588 N N . LEU A 1 74 ? 17.266 -21.984 11.68 1 94.31 74 LEU A N 1
ATOM 589 C CA . LEU A 1 74 ? 16.062 -22.375 10.953 1 94.31 74 LEU A CA 1
ATOM 590 C C . LEU A 1 74 ? 16.312 -23.656 10.156 1 94.31 74 LEU A C 1
ATOM 592 O O . LEU A 1 74 ? 15.516 -24.594 10.219 1 94.31 74 LEU A O 1
ATOM 596 N N . LEU A 1 75 ? 17.422 -23.734 9.445 1 94.56 75 LEU A N 1
ATOM 597 C CA . LEU A 1 75 ? 17.719 -24.812 8.508 1 94.56 75 LEU A CA 1
ATOM 598 C C . LEU A 1 75 ? 17.906 -26.125 9.25 1 94.56 75 LEU A C 1
ATOM 600 O O . LEU A 1 75 ? 17.75 -27.203 8.664 1 94.56 75 LEU A O 1
ATOM 604 N N . GLU A 1 76 ? 18.188 -25.984 10.523 1 94.62 76 GLU A N 1
ATOM 605 C CA . GLU A 1 76 ? 18.438 -27.172 11.328 1 94.62 76 GLU A CA 1
ATOM 606 C C . GLU A 1 76 ? 17.156 -27.688 11.984 1 94.62 76 GLU A C 1
ATOM 608 O O . GLU A 1 76 ? 17.141 -28.766 12.586 1 94.62 76 GLU A O 1
ATOM 613 N N . THR A 1 77 ? 16.109 -26.938 11.898 1 95.62 77 THR A N 1
ATOM 614 C CA . THR A 1 77 ? 14.852 -27.5 12.359 1 95.62 77 THR A CA 1
ATOM 615 C C . THR A 1 77 ? 14.461 -28.703 11.523 1 95.62 77 THR A C 1
ATOM 617 O O . THR A 1 77 ? 14.758 -28.766 10.328 1 95.62 77 THR A O 1
ATOM 620 N N . PRO A 1 78 ? 13.805 -29.641 12.078 1 96.31 78 PRO A N 1
ATOM 621 C CA . PRO A 1 78 ? 13.43 -30.844 11.336 1 96.31 78 PRO A CA 1
ATOM 622 C C . PRO A 1 78 ? 12.586 -30.531 10.102 1 96.31 78 PRO A C 1
ATOM 624 O O . PRO A 1 78 ? 12.828 -31.094 9.031 1 96.31 78 PRO A O 1
ATOM 627 N N . SER A 1 79 ? 11.625 -29.703 10.242 1 96.44 79 SER A N 1
ATOM 628 C CA . SER A 1 79 ? 10.703 -29.406 9.148 1 96.44 79 SER A CA 1
ATOM 629 C C . SER A 1 79 ? 11.398 -28.641 8.031 1 96.44 79 SER A C 1
ATOM 631 O O . SER A 1 79 ? 11.258 -28.984 6.852 1 96.44 79 SER A O 1
ATOM 633 N N . ALA A 1 80 ? 12.141 -27.641 8.375 1 96.62 80 ALA A N 1
ATOM 634 C CA . ALA A 1 80 ? 12.828 -26.844 7.352 1 96.62 80 ALA A CA 1
ATOM 635 C C . ALA A 1 80 ? 13.891 -27.688 6.641 1 96.62 80 ALA A C 1
ATOM 637 O O . ALA A 1 80 ? 14.102 -27.531 5.434 1 96.62 80 ALA A O 1
ATOM 638 N N . SER A 1 81 ? 14.547 -28.516 7.375 1 97.12 81 SER A N 1
ATOM 639 C CA . SER A 1 81 ? 15.523 -29.422 6.781 1 97.12 81 SER A CA 1
ATOM 640 C C . SER A 1 81 ? 14.867 -30.359 5.777 1 97.12 81 SER A C 1
ATOM 642 O O . SER A 1 81 ? 15.438 -30.656 4.727 1 97.12 81 SER A O 1
ATOM 644 N N . LEU A 1 82 ? 13.719 -30.781 6.148 1 97 82 LEU A N 1
ATOM 645 C CA . LEU A 1 82 ? 12.969 -31.656 5.258 1 97 82 LEU A CA 1
ATOM 646 C C . LEU A 1 82 ? 12.609 -30.938 3.961 1 97 82 LEU A C 1
ATOM 648 O O . LEU A 1 82 ? 12.773 -31.484 2.873 1 97 82 LEU A O 1
ATOM 652 N N . VAL A 1 83 ? 12.117 -29.766 4.035 1 97.38 83 VAL A N 1
ATOM 653 C CA . VAL A 1 83 ? 11.781 -28.969 2.857 1 97.38 83 VAL A CA 1
ATOM 654 C C . VAL A 1 83 ? 13.023 -28.812 1.979 1 97.38 83 VAL A C 1
ATOM 656 O O . VAL A 1 83 ? 12.953 -28.984 0.759 1 97.38 83 VAL A O 1
ATOM 659 N N . THR A 1 84 ? 14.156 -28.531 2.588 1 96.94 84 THR A N 1
ATOM 660 C CA . THR A 1 84 ? 15.406 -28.391 1.852 1 96.94 84 THR A CA 1
ATOM 661 C C . THR A 1 84 ? 15.734 -29.672 1.082 1 96.94 84 THR A C 1
ATOM 663 O O . THR A 1 84 ? 16.094 -29.609 -0.097 1 96.94 84 THR A O 1
ATOM 666 N N . SER A 1 85 ? 15.562 -30.719 1.702 1 96.94 85 SER A N 1
ATOM 667 C CA . SER A 1 85 ? 15.875 -32 1.08 1 96.94 85 SER A CA 1
ATOM 668 C C . SER A 1 85 ? 14.953 -32.281 -0.106 1 96.94 85 SER A C 1
ATOM 670 O O . SER A 1 85 ? 15.375 -32.875 -1.096 1 96.94 85 SER A O 1
ATOM 672 N N . TRP A 1 86 ? 13.695 -31.875 0.02 1 97.25 86 TRP A N 1
ATOM 673 C CA . TRP A 1 86 ? 12.758 -32.062 -1.082 1 97.25 86 TRP A CA 1
ATOM 674 C C . TRP A 1 86 ? 13.227 -31.312 -2.326 1 97.25 86 TRP A C 1
ATOM 676 O O . TRP A 1 86 ? 13.188 -31.859 -3.434 1 97.25 86 TRP A O 1
ATOM 686 N N . TYR A 1 87 ? 13.648 -30.141 -2.168 1 97.25 87 TYR A N 1
ATOM 687 C CA . TYR A 1 87 ? 14.094 -29.344 -3.301 1 97.25 87 TYR A CA 1
ATOM 688 C C . TYR A 1 87 ? 15.391 -29.891 -3.885 1 97.25 87 TYR A C 1
ATOM 690 O O . TYR A 1 87 ? 15.562 -29.938 -5.105 1 97.25 87 TYR A O 1
ATOM 698 N N . GLU A 1 88 ? 16.281 -30.328 -3.027 1 95.94 88 GLU A N 1
ATOM 699 C CA . GLU A 1 88 ? 17.516 -30.953 -3.494 1 95.94 88 GLU A CA 1
ATOM 700 C C . GLU A 1 88 ? 17.234 -32.219 -4.305 1 95.94 88 GLU A C 1
ATOM 702 O O . GLU A 1 88 ? 17.828 -32.406 -5.375 1 95.94 88 GLU A O 1
ATOM 707 N N . GLU A 1 89 ? 16.375 -32.938 -3.803 1 96.38 89 GLU A N 1
ATOM 708 C CA . GLU A 1 89 ? 16.016 -34.188 -4.48 1 96.38 89 GLU A CA 1
ATOM 709 C C . GLU A 1 89 ? 15.367 -33.938 -5.832 1 96.38 89 GLU A C 1
ATOM 711 O O . GLU A 1 89 ? 15.695 -34.594 -6.824 1 96.38 89 GLU A O 1
ATOM 716 N N . SER A 1 90 ? 14.453 -33.062 -5.836 1 96.69 90 SER A N 1
ATOM 717 C CA . SER A 1 90 ? 13.781 -32.719 -7.086 1 96.69 90 SER A CA 1
ATOM 718 C C . SER A 1 90 ? 14.773 -32.156 -8.109 1 96.69 90 SER A C 1
ATOM 720 O O . SER A 1 90 ? 14.664 -32.438 -9.297 1 96.69 90 SER A O 1
ATOM 722 N N . PHE A 1 91 ? 15.695 -31.359 -7.668 1 96.38 91 PHE A N 1
ATOM 723 C CA . PHE A 1 91 ? 16.734 -30.844 -8.555 1 96.38 91 PHE A CA 1
ATOM 724 C C . PHE A 1 91 ? 17.5 -32 -9.203 1 96.38 91 PHE A C 1
ATOM 726 O O . PHE A 1 91 ? 17.688 -32.031 -10.422 1 96.38 91 PHE A O 1
ATOM 733 N N . MET A 1 92 ? 17.859 -32.938 -8.406 1 95.06 92 MET A N 1
ATOM 734 C CA . MET A 1 92 ? 18.641 -34.094 -8.891 1 95.06 92 MET A CA 1
ATOM 735 C C . MET A 1 92 ? 17.828 -34.906 -9.875 1 95.06 92 MET A C 1
ATOM 737 O O . MET A 1 92 ? 18.359 -35.375 -10.891 1 95.06 92 MET A O 1
ATOM 741 N N . ASP A 1 93 ? 16.594 -35.062 -9.562 1 94.69 93 ASP A N 1
ATOM 742 C CA . ASP A 1 93 ? 15.719 -35.812 -10.453 1 94.69 93 ASP A CA 1
ATOM 743 C C . ASP A 1 93 ? 15.633 -35.156 -11.828 1 94.69 93 ASP A C 1
ATOM 745 O O . ASP A 1 93 ? 15.734 -35.844 -12.852 1 94.69 93 ASP A O 1
ATOM 749 N N . LEU A 1 94 ? 15.547 -33.938 -11.836 1 94.88 94 LEU A N 1
ATOM 750 C CA . LEU A 1 94 ? 15.273 -33.219 -13.078 1 94.88 94 LEU A CA 1
ATOM 751 C C . LEU A 1 94 ? 16.547 -33.094 -13.914 1 94.88 94 LEU A C 1
ATOM 753 O O . LEU A 1 94 ? 16.484 -33.188 -15.148 1 94.88 94 LEU A O 1
ATOM 757 N N . ILE A 1 95 ? 17.688 -32.906 -13.258 1 94.31 95 ILE A N 1
ATOM 758 C CA . ILE A 1 95 ? 18.922 -32.688 -14 1 94.31 95 ILE A CA 1
ATOM 759 C C . ILE A 1 95 ? 19.359 -33.969 -14.688 1 94.31 95 ILE A C 1
ATOM 761 O O . ILE A 1 95 ? 20.203 -33.938 -15.586 1 94.31 95 ILE A O 1
ATOM 765 N N . SER A 1 96 ? 18.844 -35.094 -14.25 1 92.94 96 SER A N 1
ATOM 766 C CA . SER A 1 96 ? 19.172 -36.375 -14.867 1 92.94 96 SER A CA 1
ATOM 767 C C . SER A 1 96 ? 18.672 -36.438 -16.312 1 92.94 96 SER A C 1
ATOM 769 O O . SER A 1 96 ? 19.109 -37.281 -17.078 1 92.94 96 SER A O 1
ATOM 771 N N . PHE A 1 97 ? 17.812 -35.531 -16.688 1 94.62 97 PHE A N 1
ATOM 772 C CA . PHE A 1 97 ? 17.266 -35.531 -18.047 1 94.62 97 PHE A CA 1
ATOM 773 C C . PHE A 1 97 ? 18.016 -34.562 -18.938 1 94.62 97 PHE A C 1
ATOM 775 O O . PHE A 1 97 ? 17.719 -34.438 -20.125 1 94.62 97 PHE A O 1
ATOM 782 N N . GLU A 1 98 ? 18.938 -33.844 -18.438 1 91.31 98 GLU A N 1
ATOM 783 C CA . GLU A 1 98 ? 19.609 -32.75 -19.141 1 91.31 98 GLU A CA 1
ATOM 784 C C . GLU A 1 98 ? 20.188 -33.25 -20.469 1 91.31 98 GLU A C 1
ATOM 786 O O . GLU A 1 98 ? 20.078 -32.562 -21.484 1 91.31 98 GLU A O 1
ATOM 791 N N . ASP A 1 99 ? 20.781 -34.438 -20.531 1 89.5 99 ASP A N 1
ATOM 792 C CA . ASP A 1 99 ? 21.531 -34.875 -21.703 1 89.5 99 ASP A CA 1
ATOM 793 C C . ASP A 1 99 ? 20.781 -35.938 -22.484 1 89.5 99 ASP A C 1
ATOM 795 O O . ASP A 1 99 ? 21.344 -36.594 -23.375 1 89.5 99 ASP A O 1
ATOM 799 N N . LYS A 1 100 ? 19.516 -36.031 -22.266 1 91.44 100 LYS A N 1
ATOM 800 C CA . LYS A 1 100 ? 18.75 -37.062 -22.969 1 91.44 100 LYS A CA 1
ATOM 801 C C . LYS A 1 100 ? 18.359 -36.594 -24.359 1 91.44 100 LYS A C 1
ATOM 803 O O . LYS A 1 100 ? 18.156 -35.375 -24.594 1 91.44 100 LYS A O 1
ATOM 808 N N . GLU A 1 101 ? 18.266 -37.406 -25.391 1 90.38 101 GLU A N 1
ATOM 809 C CA . GLU A 1 101 ? 17.906 -37.094 -26.766 1 90.38 101 GLU A CA 1
ATOM 810 C C . GLU A 1 101 ? 16.422 -36.781 -26.891 1 90.38 101 GLU A C 1
ATOM 812 O O . GLU A 1 101 ? 15.992 -36.156 -27.859 1 90.38 101 GLU A O 1
ATOM 817 N N . LEU A 1 102 ? 15.609 -37.031 -25.984 1 89.38 102 LEU A N 1
ATOM 818 C CA . LEU A 1 102 ? 14.172 -36.781 -25.875 1 89.38 102 LEU A CA 1
ATOM 819 C C . LEU A 1 102 ? 13.398 -37.594 -26.891 1 89.38 102 LEU A C 1
ATOM 821 O O . LEU A 1 102 ? 12.617 -37.031 -27.672 1 89.38 102 LEU A O 1
ATOM 825 N N . THR A 1 103 ? 13.672 -38.875 -26.938 1 92.88 103 THR A N 1
ATOM 826 C CA . THR A 1 103 ? 12.812 -39.812 -27.656 1 92.88 103 THR A CA 1
ATOM 827 C C . THR A 1 103 ? 11.422 -39.844 -27.016 1 92.88 103 THR A C 1
ATOM 829 O O . THR A 1 103 ? 11.219 -39.344 -25.922 1 92.88 103 THR A O 1
ATOM 832 N N . PRO A 1 104 ? 10.547 -40.344 -27.688 1 90.94 104 PRO A N 1
ATOM 833 C CA . PRO A 1 104 ? 9.219 -40.469 -27.078 1 90.94 104 PRO A CA 1
ATOM 834 C C . PRO A 1 104 ? 9.25 -41.188 -25.734 1 90.94 104 PRO A C 1
ATOM 836 O O . PRO A 1 104 ? 8.516 -40.812 -24.812 1 90.94 104 PRO A O 1
ATOM 839 N N . LYS A 1 105 ? 10.062 -42.125 -25.656 1 93.56 105 LYS A N 1
ATOM 840 C CA . LYS A 1 105 ? 10.211 -42.844 -24.391 1 93.56 105 LYS A CA 1
ATOM 841 C C . LYS A 1 105 ? 10.789 -41.938 -23.312 1 93.56 105 LYS A C 1
ATOM 843 O O . LYS A 1 105 ? 10.359 -42 -22.156 1 93.56 105 LYS A O 1
ATOM 848 N N . ASP A 1 106 ? 11.711 -41.188 -23.703 1 94.12 106 ASP A N 1
ATOM 849 C CA . ASP A 1 106 ? 12.305 -40.25 -22.766 1 94.12 106 ASP A CA 1
ATOM 850 C C . ASP A 1 106 ? 11.273 -39.219 -22.281 1 94.12 106 ASP A C 1
ATOM 852 O O . ASP A 1 106 ? 11.266 -38.844 -21.094 1 94.12 106 ASP A O 1
ATOM 856 N N . CYS A 1 107 ? 10.477 -38.781 -23.203 1 93.38 107 CYS A N 1
ATOM 857 C CA . CYS A 1 107 ? 9.43 -37.844 -22.844 1 93.38 107 CYS A CA 1
ATOM 858 C C . CYS A 1 107 ? 8.445 -38.469 -21.859 1 93.38 107 CYS A C 1
ATOM 860 O O . CYS A 1 107 ? 8 -37.781 -20.922 1 93.38 107 CYS A O 1
ATOM 862 N N . ASP A 1 108 ? 8.188 -39.688 -22.078 1 92.94 108 ASP A N 1
ATOM 863 C CA . ASP A 1 108 ? 7.309 -40.406 -21.156 1 92.94 108 ASP A CA 1
ATOM 864 C C . ASP A 1 108 ? 7.949 -40.562 -19.781 1 92.94 108 ASP A C 1
ATOM 866 O O . ASP A 1 108 ? 7.281 -40.375 -18.766 1 92.94 108 ASP A O 1
ATOM 870 N N . CYS A 1 109 ? 9.195 -40.875 -19.781 1 94.44 109 CYS A N 1
ATOM 871 C CA . CYS A 1 109 ? 9.922 -41 -18.531 1 94.44 109 CYS A CA 1
ATOM 872 C C . CYS A 1 109 ? 9.969 -39.688 -17.797 1 94.44 109 CYS A C 1
ATOM 874 O O . CYS A 1 109 ? 9.875 -39.625 -16.562 1 94.44 109 CYS A O 1
ATOM 876 N N . PHE A 1 110 ? 10.102 -38.656 -18.578 1 95.75 110 PHE A N 1
ATOM 877 C CA . PHE A 1 110 ? 10.109 -37.312 -17.984 1 95.75 110 PHE A CA 1
ATOM 878 C C . PHE A 1 110 ? 8.766 -37 -17.344 1 95.75 110 PHE A C 1
ATOM 880 O O . PHE A 1 110 ? 8.719 -36.438 -16.25 1 95.75 110 PHE A O 1
ATOM 887 N N . LEU A 1 111 ? 7.711 -37.375 -17.938 1 93.69 111 LEU A N 1
ATOM 888 C CA . LEU A 1 111 ? 6.375 -37.156 -17.375 1 93.69 111 LEU A CA 1
ATOM 889 C C . LEU A 1 111 ? 6.254 -37.844 -16.016 1 93.69 111 LEU A C 1
ATOM 891 O O . LEU A 1 111 ? 5.766 -37.219 -15.062 1 93.69 111 LEU A O 1
ATOM 895 N N . VAL A 1 112 ? 6.723 -39.031 -15.953 1 93.94 112 VAL A N 1
ATOM 896 C CA . VAL A 1 112 ? 6.637 -39.781 -14.711 1 93.94 112 VAL A CA 1
ATOM 897 C C . VAL A 1 112 ? 7.52 -39.156 -13.641 1 93.94 112 VAL A C 1
ATOM 899 O O . VAL A 1 112 ? 7.105 -39 -12.492 1 93.94 112 VAL A O 1
ATOM 902 N N . GLY A 1 113 ? 8.727 -38.812 -14.023 1 94.62 113 GLY A N 1
ATOM 903 C CA . GLY A 1 113 ? 9.641 -38.188 -13.102 1 94.62 113 GLY A CA 1
ATOM 904 C C . GLY A 1 113 ? 9.133 -36.844 -12.594 1 94.62 113 GLY A C 1
ATOM 905 O O . GLY A 1 113 ? 9.281 -36.531 -11.414 1 94.62 113 GLY A O 1
ATOM 906 N N . LEU A 1 114 ? 8.555 -36.125 -13.531 1 95.62 114 LEU A N 1
ATOM 907 C CA . LEU A 1 114 ? 8 -34.844 -13.18 1 95.62 114 LEU A CA 1
ATOM 908 C C . LEU A 1 114 ? 6.852 -34.969 -12.188 1 95.62 114 LEU A C 1
ATOM 910 O O . LEU A 1 114 ? 6.758 -34.219 -11.227 1 95.62 114 LEU A O 1
ATOM 914 N N . ASP A 1 115 ? 6.004 -35.875 -12.398 1 94.19 115 ASP A N 1
ATOM 915 C CA . ASP A 1 115 ? 4.871 -36.125 -11.5 1 94.19 115 ASP A CA 1
ATOM 916 C C . ASP A 1 115 ? 5.352 -36.469 -10.102 1 94.19 115 ASP A C 1
ATOM 918 O O . ASP A 1 115 ? 4.789 -36 -9.109 1 94.19 115 ASP A O 1
ATOM 922 N N . LYS A 1 116 ? 6.348 -37.281 -10.047 1 93.5 116 LYS A N 1
ATOM 923 C CA . LYS A 1 116 ? 6.922 -37.656 -8.766 1 93.5 116 LYS A CA 1
ATOM 924 C C . LYS A 1 116 ? 7.523 -36.469 -8.039 1 93.5 116 LYS A C 1
ATOM 926 O O . LYS A 1 116 ? 7.277 -36.25 -6.852 1 93.5 116 LYS A O 1
ATOM 931 N N . ALA A 1 117 ? 8.297 -35.75 -8.727 1 93.12 117 ALA A N 1
ATOM 932 C CA . ALA A 1 117 ? 8.914 -34.531 -8.148 1 93.12 117 ALA A CA 1
ATOM 933 C C . ALA A 1 117 ? 7.855 -33.562 -7.684 1 93.12 117 ALA A C 1
ATOM 935 O O . ALA A 1 117 ? 7.98 -32.969 -6.613 1 93.12 117 ALA A O 1
ATOM 936 N N . PHE A 1 118 ? 6.879 -33.438 -8.492 1 90.5 118 PHE A N 1
ATOM 937 C CA . PHE A 1 118 ? 5.773 -32.531 -8.211 1 90.5 118 PHE A CA 1
ATOM 938 C C . PHE A 1 118 ? 5.035 -32.969 -6.949 1 90.5 118 PHE A C 1
ATOM 940 O O . PHE A 1 118 ? 4.719 -32.125 -6.098 1 90.5 118 PHE A O 1
ATOM 947 N N . SER A 1 119 ? 4.785 -34.156 -6.773 1 93.31 119 SER A N 1
ATOM 948 C CA . SER A 1 119 ? 4.062 -34.719 -5.629 1 93.31 119 SER A CA 1
ATOM 949 C C . SER A 1 119 ? 4.859 -34.531 -4.34 1 93.31 119 SER A C 1
ATOM 951 O O . SER A 1 119 ? 4.285 -34.375 -3.266 1 93.31 119 SER A O 1
ATOM 953 N N . ARG A 1 120 ? 6.137 -34.531 -4.441 1 93.44 120 ARG A N 1
ATOM 954 C CA . ARG A 1 120 ? 7.039 -34.344 -3.309 1 93.44 120 ARG A CA 1
ATOM 955 C C . ARG A 1 120 ? 6.836 -32.969 -2.656 1 93.44 120 ARG A C 1
ATOM 957 O O . ARG A 1 120 ? 6.996 -32.844 -1.443 1 93.44 120 ARG A O 1
ATOM 964 N N . HIS A 1 121 ? 6.391 -32 -3.41 1 94.5 121 HIS A N 1
ATOM 965 C CA . HIS A 1 121 ? 6.301 -30.625 -2.943 1 94.5 121 HIS A CA 1
ATOM 966 C C . HIS A 1 121 ? 4.879 -30.281 -2.502 1 94.5 121 HIS A C 1
ATOM 968 O O . HIS A 1 121 ? 4.555 -29.109 -2.305 1 94.5 121 HIS A O 1
ATOM 974 N N . ALA A 1 122 ? 4.02 -31.281 -2.301 1 91.25 122 ALA A N 1
ATOM 975 C CA . ALA A 1 122 ? 2.602 -31.062 -2.008 1 91.25 122 ALA A CA 1
ATOM 976 C C . ALA A 1 122 ? 2.414 -30.391 -0.652 1 91.25 122 ALA A C 1
ATOM 978 O O . ALA A 1 122 ? 1.488 -29.594 -0.471 1 91.25 122 ALA A O 1
ATOM 979 N N . THR A 1 123 ? 3.316 -30.578 0.298 1 93.12 123 THR A N 1
ATOM 980 C CA . THR A 1 123 ? 3.107 -30.094 1.655 1 93.12 123 THR A CA 1
ATOM 981 C C . THR A 1 123 ? 4.219 -29.125 2.061 1 93.12 123 THR A C 1
ATOM 983 O O . THR A 1 123 ? 4.539 -29 3.244 1 93.12 123 THR A O 1
ATOM 986 N N . VAL A 1 124 ? 4.805 -28.516 1.115 1 95.38 124 VAL A N 1
ATOM 987 C CA . VAL A 1 124 ? 5.922 -27.609 1.367 1 95.38 124 VAL A CA 1
ATOM 988 C C . VAL A 1 124 ? 5.465 -26.453 2.264 1 95.38 124 VAL A C 1
ATOM 990 O O . VAL A 1 124 ? 6.16 -26.094 3.215 1 95.38 124 VAL A O 1
ATOM 993 N N . VAL A 1 125 ? 4.305 -25.891 1.993 1 93.69 125 VAL A N 1
ATOM 994 C CA . VAL A 1 125 ? 3.824 -24.719 2.725 1 93.69 125 VAL A CA 1
ATOM 995 C C . VAL A 1 125 ? 3.637 -25.078 4.199 1 93.69 125 VAL A C 1
ATOM 997 O O . VAL A 1 125 ? 4.199 -24.422 5.078 1 93.69 125 VAL A O 1
ATOM 1000 N N . GLU A 1 126 ? 2.98 -26.156 4.438 1 91.44 126 GLU A N 1
ATOM 1001 C CA . GLU A 1 126 ? 2.699 -26.594 5.805 1 91.44 126 GLU A CA 1
ATOM 1002 C C . GLU A 1 126 ? 3.982 -26.984 6.535 1 91.44 126 GLU A C 1
ATOM 1004 O O . GLU A 1 126 ? 4.156 -26.641 7.707 1 91.44 126 GLU A O 1
ATOM 1009 N N . THR A 1 127 ? 4.812 -27.656 5.828 1 95.06 127 THR A N 1
ATOM 1010 C CA . THR A 1 127 ? 6.043 -28.141 6.445 1 95.06 127 THR A CA 1
ATOM 1011 C C . THR A 1 127 ? 6.984 -26.969 6.754 1 95.06 127 THR A C 1
ATOM 1013 O O . THR A 1 127 ? 7.613 -26.938 7.812 1 95.06 127 THR A O 1
ATOM 1016 N N . MET A 1 128 ? 7.074 -26.031 5.848 1 95.25 128 MET A N 1
ATOM 1017 C CA . MET A 1 128 ? 7.91 -24.859 6.117 1 95.25 128 MET A CA 1
ATOM 1018 C C . MET A 1 128 ? 7.344 -24.031 7.27 1 95.25 128 MET A C 1
ATOM 1020 O O . MET A 1 128 ? 8.094 -23.5 8.086 1 95.25 128 MET A O 1
ATOM 1024 N N . ALA A 1 129 ? 6.027 -23.891 7.316 1 91.75 129 ALA A N 1
ATOM 1025 C CA . ALA A 1 129 ? 5.387 -23.219 8.438 1 91.75 129 ALA A CA 1
ATOM 1026 C C . ALA A 1 129 ? 5.758 -23.875 9.766 1 91.75 129 ALA A C 1
ATOM 1028 O O . ALA A 1 129 ? 6.051 -23.172 10.742 1 91.75 129 ALA A O 1
ATOM 1029 N N . ALA A 1 130 ? 5.75 -25.172 9.766 1 92.12 130 ALA A N 1
ATOM 1030 C CA . ALA A 1 130 ? 6.168 -25.906 10.953 1 92.12 130 ALA A CA 1
ATOM 1031 C C . ALA A 1 130 ? 7.613 -25.578 11.32 1 92.12 130 ALA A C 1
ATOM 1033 O O . ALA A 1 130 ? 7.941 -25.453 12.5 1 92.12 130 ALA A O 1
ATOM 1034 N N . GLY A 1 131 ? 8.414 -25.469 10.305 1 93.75 131 GLY A N 1
ATOM 1035 C CA . GLY A 1 131 ? 9.805 -25.094 10.555 1 93.75 131 GLY A CA 1
ATOM 1036 C C . GLY A 1 131 ? 9.953 -23.734 11.195 1 93.75 131 GLY A C 1
ATOM 1037 O O . GLY A 1 131 ? 10.758 -23.562 12.117 1 93.75 131 GLY A O 1
ATOM 1038 N N . VAL A 1 132 ? 9.203 -22.828 10.758 1 92.75 132 VAL A N 1
ATOM 1039 C CA . VAL A 1 132 ? 9.234 -21.469 11.305 1 92.75 132 VAL A CA 1
ATOM 1040 C C . VAL A 1 132 ? 8.75 -21.5 12.758 1 92.75 132 VAL A C 1
ATOM 1042 O O . VAL A 1 132 ? 9.32 -20.828 13.617 1 92.75 132 VAL A O 1
ATOM 1045 N N . MET A 1 133 ? 7.742 -22.234 13.016 1 89.69 133 MET A N 1
ATOM 1046 C CA . MET A 1 133 ? 7.219 -22.359 14.375 1 89.69 133 MET A CA 1
ATOM 1047 C C . MET A 1 133 ? 8.25 -23 15.297 1 89.69 133 MET A C 1
ATOM 1049 O O . MET A 1 133 ? 8.414 -22.578 16.438 1 89.69 133 MET A O 1
ATOM 1053 N N . GLU A 1 134 ? 8.883 -24.016 14.773 1 93.25 134 GLU A N 1
ATOM 1054 C CA . GLU A 1 134 ? 9.938 -24.672 15.539 1 93.25 134 GLU A CA 1
ATOM 1055 C C . GLU A 1 134 ? 11.055 -23.703 15.898 1 93.25 134 GLU A C 1
ATOM 1057 O O . GLU A 1 134 ? 11.562 -23.719 17.031 1 93.25 134 GLU A O 1
ATOM 1062 N N . LEU A 1 135 ? 11.375 -22.906 14.961 1 93.94 135 LEU A N 1
ATOM 1063 C CA . LEU A 1 135 ? 12.398 -21.891 15.188 1 93.94 135 LEU A CA 1
ATOM 1064 C C . LEU A 1 135 ? 11.984 -20.922 16.281 1 93.94 135 LEU A C 1
ATOM 1066 O O . LEU A 1 135 ? 12.766 -20.641 17.203 1 93.94 135 LEU A O 1
ATOM 1070 N N . ARG A 1 136 ? 10.805 -20.484 16.234 1 89.69 136 ARG A N 1
ATOM 1071 C CA . ARG A 1 136 ? 10.297 -19.5 17.188 1 89.69 136 ARG A CA 1
ATOM 1072 C C . ARG A 1 136 ? 10.211 -20.094 18.594 1 89.69 136 ARG A C 1
ATOM 1074 O O . ARG A 1 136 ? 10.484 -19.422 19.578 1 89.69 136 ARG A O 1
ATOM 1081 N N . GLU A 1 137 ? 9.781 -21.297 18.641 1 90.38 137 GLU A N 1
ATOM 1082 C CA . GLU A 1 137 ? 9.648 -21.984 19.922 1 90.38 137 GLU A CA 1
ATOM 1083 C C . GLU A 1 137 ? 11 -22.172 20.594 1 90.38 137 GLU A C 1
ATOM 1085 O O . GLU A 1 137 ? 11.133 -22 21.812 1 90.38 137 GLU A O 1
ATOM 1090 N N . LYS A 1 138 ? 11.906 -22.438 19.844 1 92.94 138 LYS A N 1
ATOM 1091 C CA . LYS A 1 138 ? 13.219 -22.781 20.391 1 92.94 138 LYS A CA 1
ATOM 1092 C C . LYS A 1 138 ? 14.062 -21.531 20.625 1 92.94 138 LYS A C 1
ATOM 1094 O O . LYS A 1 138 ? 14.82 -21.453 21.594 1 92.94 138 LYS A O 1
ATOM 1099 N N . HIS A 1 139 ? 13.977 -20.547 19.766 1 92.25 139 HIS A N 1
ATOM 1100 C CA . HIS A 1 139 ? 14.953 -19.453 19.797 1 92.25 139 HIS A CA 1
ATOM 1101 C C . HIS A 1 139 ? 14.266 -18.109 20 1 92.25 139 HIS A C 1
ATOM 1103 O O . HIS A 1 139 ? 14.93 -17.078 20.062 1 92.25 139 HIS A O 1
ATOM 1109 N N . GLY A 1 140 ? 12.992 -18.109 20.109 1 87.69 140 GLY A N 1
ATOM 1110 C CA . GLY A 1 140 ? 12.273 -16.844 20.234 1 87.69 140 GLY A CA 1
ATOM 1111 C C . GLY A 1 140 ? 12.188 -16.078 18.938 1 87.69 140 GLY A C 1
ATOM 1112 O O . GLY A 1 140 ? 12.398 -16.641 17.859 1 87.69 140 GLY A O 1
ATOM 1113 N N . VAL A 1 141 ? 11.695 -14.836 19.125 1 85 141 VAL A N 1
ATOM 1114 C CA . VAL A 1 141 ? 11.5 -14 17.938 1 85 141 VAL A CA 1
ATOM 1115 C C . VAL A 1 141 ? 12.617 -12.969 17.844 1 85 141 VAL A C 1
ATOM 1117 O O . VAL A 1 141 ? 12.859 -12.219 18.797 1 85 141 VAL A O 1
ATOM 1120 N N . ASP A 1 142 ? 13.328 -13.023 16.75 1 86.31 142 ASP A N 1
ATOM 1121 C CA . ASP A 1 142 ? 14.336 -12.039 16.375 1 86.31 142 ASP A CA 1
ATOM 1122 C C . ASP A 1 142 ? 13.875 -11.211 15.18 1 86.31 142 ASP A C 1
ATOM 1124 O O . ASP A 1 142 ? 13.641 -11.75 14.102 1 86.31 142 ASP A O 1
ATOM 1128 N N . PRO A 1 143 ? 13.82 -9.914 15.367 1 83.5 143 PRO A N 1
ATOM 1129 C CA . PRO A 1 143 ? 13.266 -9.078 14.305 1 83.5 143 PRO A CA 1
ATOM 1130 C C . PRO A 1 143 ? 14.07 -9.156 13.008 1 83.5 143 PRO A C 1
ATOM 1132 O O . PRO A 1 143 ? 13.492 -9.086 11.914 1 83.5 143 PRO A O 1
ATOM 1135 N N . VAL A 1 144 ? 15.281 -9.227 13.117 1 84.19 144 VAL A N 1
ATOM 1136 C CA . VAL A 1 144 ? 16.125 -9.312 11.93 1 84.19 144 VAL A CA 1
ATOM 1137 C C . VAL A 1 144 ? 15.852 -10.617 11.188 1 84.19 144 VAL A C 1
ATOM 1139 O O . VAL A 1 144 ? 15.609 -10.609 9.984 1 84.19 144 VAL A O 1
ATOM 1142 N N . ILE A 1 145 ? 15.836 -11.633 11.922 1 87.31 145 ILE A N 1
ATOM 1143 C CA . ILE A 1 145 ? 15.578 -12.953 11.344 1 87.31 145 ILE A CA 1
ATOM 1144 C C . ILE A 1 145 ? 14.164 -12.992 10.766 1 87.31 145 ILE A C 1
ATOM 1146 O O . ILE A 1 145 ? 13.938 -13.562 9.695 1 87.31 145 ILE A O 1
ATOM 1150 N N . ASN A 1 146 ? 13.328 -12.43 11.461 1 88.81 146 ASN A N 1
ATOM 1151 C CA . ASN A 1 146 ? 11.938 -12.422 11.008 1 88.81 146 ASN A CA 1
ATOM 1152 C C . ASN A 1 146 ? 11.789 -11.695 9.672 1 88.81 146 ASN A C 1
ATOM 1154 O O . ASN A 1 146 ? 11.039 -12.133 8.805 1 88.81 146 ASN A O 1
ATOM 1158 N N . ASN A 1 147 ? 12.461 -10.625 9.578 1 88.31 147 ASN A N 1
ATOM 1159 C CA . ASN A 1 147 ? 12.414 -9.891 8.32 1 88.31 147 ASN A CA 1
ATOM 1160 C C . ASN A 1 147 ? 12.984 -10.719 7.172 1 88.31 147 ASN A C 1
ATOM 1162 O O . ASN A 1 147 ? 12.438 -10.719 6.066 1 88.31 147 ASN A O 1
ATOM 1166 N N . GLN A 1 148 ? 14.039 -11.383 7.438 1 90.5 148 GLN A N 1
ATOM 1167 C CA . GLN A 1 148 ? 14.641 -12.258 6.438 1 90.5 148 GLN A CA 1
ATOM 1168 C C . GLN A 1 148 ? 13.703 -13.398 6.066 1 90.5 148 GLN A C 1
ATOM 1170 O O . GLN A 1 148 ? 13.578 -13.75 4.891 1 90.5 148 GLN A O 1
ATOM 1175 N N . LEU A 1 149 ? 13.055 -13.836 7.043 1 93.12 149 LEU A N 1
ATOM 1176 C CA . LEU A 1 149 ? 12.141 -14.953 6.844 1 93.12 149 LEU A CA 1
ATOM 1177 C C . LEU A 1 149 ? 10.945 -14.531 5.992 1 93.12 149 LEU A C 1
ATOM 1179 O O . LEU A 1 149 ? 10.539 -15.25 5.082 1 93.12 149 LEU A O 1
ATOM 1183 N N . GLN A 1 150 ? 10.398 -13.398 6.285 1 93.38 150 GLN A N 1
ATOM 1184 C CA . GLN A 1 150 ? 9.273 -12.898 5.504 1 93.38 150 GLN A CA 1
ATOM 1185 C C . GLN A 1 150 ? 9.648 -12.727 4.035 1 93.38 150 GLN A C 1
ATOM 1187 O O . GLN A 1 150 ? 8.898 -13.109 3.143 1 93.38 150 GLN A O 1
ATOM 1192 N N . TYR A 1 151 ? 10.82 -12.18 3.844 1 93.75 151 TYR A N 1
ATOM 1193 C CA . TYR A 1 151 ? 11.352 -11.984 2.498 1 93.75 151 TYR A CA 1
ATOM 1194 C C . TYR A 1 151 ? 11.516 -13.312 1.779 1 93.75 151 TYR A C 1
ATOM 1196 O O . TYR A 1 151 ? 11.07 -13.469 0.639 1 93.75 151 TYR A O 1
ATOM 1204 N N . PHE A 1 152 ? 12.078 -14.227 2.441 1 95.88 152 PHE A N 1
ATOM 1205 C CA . PHE A 1 152 ? 12.359 -15.539 1.861 1 95.88 152 PHE A CA 1
ATOM 1206 C C . PHE A 1 152 ? 11.062 -16.281 1.558 1 95.88 152 PHE A C 1
ATOM 1208 O O . PHE A 1 152 ? 10.922 -16.891 0.491 1 95.88 152 PHE A O 1
ATOM 1215 N N . LEU A 1 153 ? 10.148 -16.281 2.457 1 96.44 153 LEU A N 1
ATOM 1216 C CA . LEU A 1 153 ? 8.922 -17.047 2.305 1 96.44 153 LEU A CA 1
ATOM 1217 C C . LEU A 1 153 ? 8.117 -16.562 1.103 1 96.44 153 LEU A C 1
ATOM 1219 O O . LEU A 1 153 ? 7.531 -17.375 0.377 1 96.44 153 LEU A O 1
ATOM 1223 N N . ASP A 1 154 ? 8.094 -15.312 0.865 1 96.5 154 ASP A N 1
ATOM 1224 C CA . ASP A 1 154 ? 7.461 -14.789 -0.343 1 96.5 154 ASP A CA 1
ATOM 1225 C C . ASP A 1 154 ? 8.078 -15.398 -1.597 1 96.5 154 ASP A C 1
ATOM 1227 O O . ASP A 1 154 ? 7.367 -15.805 -2.514 1 96.5 154 ASP A O 1
ATOM 1231 N N . ARG A 1 155 ? 9.336 -15.406 -1.602 1 96.75 155 ARG A N 1
ATOM 1232 C CA . ARG A 1 155 ? 10.07 -15.867 -2.775 1 96.75 155 ARG A CA 1
ATOM 1233 C C . ARG A 1 155 ? 9.945 -17.375 -2.939 1 96.75 155 ARG A C 1
ATOM 1235 O O . ARG A 1 155 ? 9.742 -17.875 -4.051 1 96.75 155 ARG A O 1
ATOM 1242 N N . LEU A 1 156 ? 10.023 -18.094 -1.838 1 97.5 156 LEU A N 1
ATOM 1243 C CA . LEU A 1 156 ? 9.867 -19.547 -1.862 1 97.5 156 LEU A CA 1
ATOM 1244 C C . LEU A 1 156 ? 8.492 -19.938 -2.406 1 97.5 156 LEU A C 1
ATOM 1246 O O . LEU A 1 156 ? 8.391 -20.766 -3.316 1 97.5 156 LEU A O 1
ATOM 1250 N N . PHE A 1 157 ? 7.512 -19.328 -1.896 1 97.25 157 PHE A N 1
ATOM 1251 C CA . PHE A 1 157 ? 6.16 -19.75 -2.246 1 97.25 157 PHE A CA 1
ATOM 1252 C C . PHE A 1 157 ? 5.789 -19.266 -3.646 1 97.25 157 PHE A C 1
ATOM 1254 O O . PHE A 1 157 ? 5.047 -19.953 -4.363 1 97.25 157 PHE A O 1
ATOM 1261 N N . LEU A 1 158 ? 6.25 -18.156 -4.031 1 97.25 158 LEU A N 1
ATOM 1262 C CA . LEU A 1 158 ? 6.016 -17.75 -5.41 1 97.25 158 LEU A CA 1
ATOM 1263 C C . LEU A 1 158 ? 6.703 -18.703 -6.387 1 97.25 158 LEU A C 1
ATOM 1265 O O . LEU A 1 158 ? 6.133 -19.062 -7.418 1 97.25 158 LEU A O 1
ATOM 1269 N N . MET A 1 159 ? 7.949 -19.062 -6.07 1 96.31 159 MET A N 1
ATOM 1270 C CA . MET A 1 159 ? 8.648 -20.031 -6.91 1 96.31 159 MET A CA 1
ATOM 1271 C C . MET A 1 159 ? 7.906 -21.359 -6.945 1 96.31 159 MET A C 1
ATOM 1273 O O . MET A 1 159 ? 7.84 -22 -7.988 1 96.31 159 MET A O 1
ATOM 1277 N N . ARG A 1 160 ? 7.414 -21.734 -5.816 1 96.69 160 ARG A N 1
ATOM 1278 C CA . ARG A 1 160 ? 6.617 -22.953 -5.77 1 96.69 160 ARG A CA 1
ATOM 1279 C C . ARG A 1 160 ? 5.422 -22.859 -6.711 1 96.69 160 ARG A C 1
ATOM 1281 O O . ARG A 1 160 ? 5.129 -23.812 -7.441 1 96.69 160 ARG A O 1
ATOM 1288 N N . ILE A 1 161 ? 4.703 -21.766 -6.668 1 96.38 161 ILE A N 1
ATOM 1289 C CA . ILE A 1 161 ? 3.559 -21.562 -7.547 1 96.38 161 ILE A CA 1
ATOM 1290 C C . ILE A 1 161 ? 3.994 -21.688 -9 1 96.38 161 ILE A C 1
ATOM 1292 O O . ILE A 1 161 ? 3.324 -22.359 -9.797 1 96.38 161 ILE A O 1
ATOM 1296 N N . SER A 1 162 ? 5.105 -21.109 -9.32 1 96.31 162 SER A N 1
ATOM 1297 C CA . SER A 1 162 ? 5.598 -21.109 -10.695 1 96.31 162 SER A CA 1
ATOM 1298 C C . SER A 1 162 ? 5.961 -22.516 -11.148 1 96.31 162 SER A C 1
ATOM 1300 O O . SER A 1 162 ? 5.652 -22.906 -12.273 1 96.31 162 SER A O 1
ATOM 1302 N N . ILE A 1 163 ? 6.672 -23.203 -10.297 1 96.56 163 ILE A N 1
ATOM 1303 C CA . ILE A 1 163 ? 7.078 -24.578 -10.609 1 96.56 163 ILE A CA 1
ATOM 1304 C C . ILE A 1 163 ? 5.84 -25.453 -10.773 1 96.56 163 ILE A C 1
ATOM 1306 O O . ILE A 1 163 ? 5.742 -26.219 -11.734 1 96.56 163 ILE A O 1
ATOM 1310 N N . ARG A 1 164 ? 4.91 -25.312 -9.914 1 95.31 164 ARG A N 1
ATOM 1311 C CA . ARG A 1 164 ? 3.678 -26.078 -9.969 1 95.31 164 ARG A CA 1
ATOM 1312 C C . ARG A 1 164 ? 2.895 -25.766 -11.242 1 95.31 164 ARG A C 1
ATOM 1314 O O . ARG A 1 164 ? 2.303 -26.672 -11.852 1 95.31 164 ARG A O 1
ATOM 1321 N N . MET A 1 165 ? 2.838 -24.594 -11.602 1 94.5 165 MET A N 1
ATOM 1322 C CA . MET A 1 165 ? 2.139 -24.172 -12.812 1 94.5 165 MET A CA 1
ATOM 1323 C C . MET A 1 165 ? 2.707 -24.891 -14.039 1 94.5 165 MET A C 1
ATOM 1325 O O . MET A 1 165 ? 1.959 -25.453 -14.836 1 94.5 165 MET A O 1
ATOM 1329 N N . LEU A 1 166 ? 4.027 -24.844 -14.164 1 94.25 166 LEU A N 1
ATOM 1330 C CA . LEU A 1 166 ? 4.68 -25.469 -15.32 1 94.25 166 LEU A CA 1
ATOM 1331 C C . LEU A 1 166 ? 4.477 -26.969 -15.312 1 94.25 166 LEU A C 1
ATOM 1333 O O . LEU A 1 166 ? 4.133 -27.562 -16.344 1 94.25 166 LEU A O 1
ATOM 1337 N N . ALA A 1 167 ? 4.699 -27.531 -14.156 1 94.06 167 ALA A N 1
ATOM 1338 C CA . ALA A 1 167 ? 4.559 -28.984 -14.023 1 94.06 167 ALA A CA 1
ATOM 1339 C C . ALA A 1 167 ? 3.123 -29.422 -14.312 1 94.06 167 ALA A C 1
ATOM 1341 O O . ALA A 1 167 ? 2.895 -30.344 -15.086 1 94.06 167 ALA A O 1
ATOM 1342 N N . SER A 1 168 ? 2.164 -28.75 -13.688 1 91.75 168 SER A N 1
ATOM 1343 C CA . SER A 1 168 ? 0.759 -29.094 -13.875 1 91.75 168 SER A CA 1
ATOM 1344 C C . SER A 1 168 ? 0.347 -28.953 -15.344 1 91.75 168 SER A C 1
ATOM 1346 O O . SER A 1 168 ? -0.366 -29.812 -15.875 1 91.75 168 SER A O 1
ATOM 1348 N N . GLN A 1 169 ? 0.755 -27.891 -15.945 1 90.25 169 GLN A N 1
ATOM 1349 C CA . GLN A 1 169 ? 0.421 -27.656 -17.344 1 90.25 169 GLN A CA 1
ATOM 1350 C C . GLN A 1 169 ? 0.937 -28.797 -18.234 1 90.25 169 GLN A C 1
ATOM 1352 O O . GLN A 1 169 ? 0.194 -29.328 -19.047 1 90.25 169 GLN A O 1
ATOM 1357 N N . HIS A 1 170 ? 2.178 -29.172 -18.047 1 91.06 170 HIS A N 1
ATOM 1358 C CA . HIS A 1 170 ? 2.783 -30.234 -18.828 1 91.06 170 HIS A CA 1
ATOM 1359 C C . HIS A 1 170 ? 2.078 -31.562 -18.594 1 91.06 170 HIS A C 1
ATOM 1361 O O . HIS A 1 170 ? 1.752 -32.281 -19.547 1 91.06 170 HIS A O 1
ATOM 1367 N N . LEU A 1 171 ? 1.846 -31.875 -17.359 1 90.56 171 LEU A N 1
ATOM 1368 C CA . LEU A 1 171 ? 1.257 -33.156 -16.969 1 90.56 171 LEU A CA 1
ATOM 1369 C C . LEU A 1 171 ? -0.177 -33.281 -17.484 1 90.56 171 LEU A C 1
ATOM 1371 O O . LEU A 1 171 ? -0.602 -34.344 -17.922 1 90.56 171 LEU A O 1
ATOM 1375 N N . LEU A 1 172 ? -0.914 -32.219 -17.438 1 88.31 172 LEU A N 1
ATOM 1376 C CA . LEU A 1 172 ? -2.314 -32.219 -17.844 1 88.31 172 LEU A CA 1
ATOM 1377 C C . LEU A 1 172 ? -2.441 -32.25 -19.359 1 88.31 172 LEU A C 1
ATOM 1379 O O . LEU A 1 172 ? -3.367 -32.875 -19.891 1 88.31 172 LEU A O 1
ATOM 1383 N N . VAL A 1 173 ? -1.554 -31.562 -20.016 1 86.12 173 VAL A N 1
ATOM 1384 C CA . VAL A 1 173 ? -1.616 -31.484 -21.469 1 86.12 173 VAL A CA 1
ATOM 1385 C C . VAL A 1 173 ? -1.131 -32.812 -22.094 1 86.12 173 VAL A C 1
ATOM 1387 O O . VAL A 1 173 ? -1.712 -33.281 -23.062 1 86.12 173 VAL A O 1
ATOM 1390 N N . PHE A 1 174 ? -0.096 -33.469 -21.516 1 86.25 174 PHE A N 1
ATOM 1391 C CA . PHE A 1 174 ? 0.563 -34.562 -22.188 1 86.25 174 PHE A CA 1
ATOM 1392 C C . PHE A 1 174 ? 0.356 -35.875 -21.406 1 86.25 174 PHE A C 1
ATOM 1394 O O . PHE A 1 174 ? 0.666 -36.969 -21.906 1 86.25 174 PHE A O 1
ATOM 1401 N N . GLY A 1 175 ? -0.117 -35.688 -20.172 1 82.88 175 GLY A N 1
ATOM 1402 C CA . GLY A 1 175 ? -0.33 -36.875 -19.359 1 82.88 175 GLY A CA 1
ATOM 1403 C C . GLY A 1 175 ? -1.547 -37.656 -19.781 1 82.88 175 GLY A C 1
ATOM 1404 O O . GLY A 1 175 ? -2.264 -37.281 -20.703 1 82.88 175 GLY A O 1
ATOM 1405 N N . PRO A 1 176 ? -1.604 -38.875 -19.188 1 72.56 176 PRO A N 1
ATOM 1406 C CA . PRO A 1 176 ? -2.684 -39.781 -19.594 1 72.56 176 PRO A CA 1
ATOM 1407 C C . PRO A 1 176 ? -4.07 -39.219 -19.297 1 72.56 176 PRO A C 1
ATOM 1409 O O . PRO A 1 176 ? -5.043 -39.562 -19.969 1 72.56 176 PRO A O 1
ATOM 1412 N N . GLU A 1 177 ? -4.23 -38.469 -18.219 1 62.91 177 GLU A N 1
ATOM 1413 C CA . GLU A 1 177 ? -5.535 -37.875 -17.906 1 62.91 177 GLU A CA 1
ATOM 1414 C C . GLU A 1 177 ? -5.879 -36.75 -18.859 1 62.91 177 GLU A C 1
ATOM 1416 O O . GLU A 1 177 ? -6.738 -35.906 -18.562 1 62.91 177 GLU A O 1
ATOM 1421 N N . LEU A 1 178 ? -5.641 -36.938 -20.125 1 53.97 178 LEU A N 1
ATOM 1422 C CA . LEU A 1 178 ? -5.828 -35.875 -21.125 1 53.97 178 LEU A CA 1
ATOM 1423 C C . LEU A 1 178 ? -7.113 -35.125 -20.859 1 53.97 178 LEU A C 1
ATOM 1425 O O . LEU A 1 178 ? -8.195 -35.688 -20.766 1 53.97 178 LEU A O 1
ATOM 1429 N N . ASN A 1 179 ? -6.914 -33.938 -20.266 1 53.62 179 ASN A N 1
ATOM 1430 C CA . ASN A 1 179 ? -8.055 -33.062 -20.078 1 53.62 179 ASN A CA 1
ATOM 1431 C C . ASN A 1 179 ? -8.781 -32.781 -21.391 1 53.62 179 ASN A C 1
ATOM 1433 O O . ASN A 1 179 ? -8.211 -32.219 -22.312 1 53.62 179 ASN A O 1
ATOM 1437 N N . LYS A 1 180 ? -9.648 -33.719 -21.672 1 56.41 180 LYS A N 1
ATOM 1438 C CA . LYS A 1 180 ? -10.5 -33.75 -22.859 1 56.41 180 LYS A CA 1
ATOM 1439 C C . LYS A 1 180 ? -11.406 -32.531 -22.922 1 56.41 180 LYS A C 1
ATOM 1441 O O . LYS A 1 180 ? -12.141 -32.344 -23.891 1 56.41 180 LYS A O 1
ATOM 1446 N N . HIS A 1 181 ? -11.414 -31.828 -21.875 1 57.59 181 HIS A N 1
ATOM 1447 C CA . HIS A 1 181 ? -12.414 -30.781 -22.047 1 57.59 181 HIS A CA 1
ATOM 1448 C C . HIS A 1 181 ? -11.836 -29.594 -22.828 1 57.59 181 HIS A C 1
ATOM 1450 O O . HIS A 1 181 ? -10.758 -29.094 -22.5 1 57.59 181 HIS A O 1
ATOM 1456 N N . HIS A 1 182 ? -12.352 -29.406 -24.031 1 59.41 182 HIS A N 1
ATOM 1457 C CA . HIS A 1 182 ? -11.969 -28.391 -25 1 59.41 182 HIS A CA 1
ATOM 1458 C C . HIS A 1 182 ? -11.859 -27.016 -24.359 1 59.41 182 HIS A C 1
ATOM 1460 O O . HIS A 1 182 ? -11.164 -26.141 -24.891 1 59.41 182 HIS A O 1
ATOM 1466 N N . ARG A 1 183 ? -12.383 -26.875 -23.109 1 71 183 ARG A N 1
ATOM 1467 C CA . ARG A 1 183 ? -12.398 -25.562 -22.484 1 71 183 ARG A CA 1
ATOM 1468 C C . ARG A 1 183 ? -11.086 -25.281 -21.75 1 71 183 ARG A C 1
ATOM 1470 O O . ARG A 1 183 ? -10.648 -24.125 -21.688 1 71 183 ARG A O 1
ATOM 1477 N N . PHE A 1 184 ? -10.406 -26.359 -21.469 1 77 184 PHE A N 1
ATOM 1478 C CA . PHE A 1 184 ? -9.164 -26.234 -20.734 1 77 184 PHE A CA 1
ATOM 1479 C C . PHE A 1 184 ? -7.969 -26.594 -21.609 1 77 184 PHE A C 1
ATOM 1481 O O . PHE A 1 184 ? -8.055 -27.484 -22.453 1 77 184 PHE A O 1
ATOM 1488 N N . VAL A 1 185 ? -7.031 -25.844 -21.578 1 78.25 185 VAL A N 1
ATOM 1489 C CA . VAL A 1 185 ? -5.695 -26.234 -22.016 1 78.25 185 VAL A CA 1
ATOM 1490 C C . VAL A 1 185 ? -4.797 -26.438 -20.797 1 78.25 185 VAL A C 1
ATOM 1492 O O . VAL A 1 185 ? -4.305 -25.453 -20.219 1 78.25 185 VAL A O 1
ATOM 1495 N N . GLY A 1 186 ? -4.715 -27.688 -20.375 1 85.06 186 GLY A N 1
ATOM 1496 C CA . GLY A 1 186 ? -4.047 -27.953 -19.109 1 85.06 186 GLY A CA 1
ATOM 1497 C C . GLY A 1 186 ? -4.781 -27.359 -17.922 1 85.06 186 GLY A C 1
ATOM 1498 O O . GLY A 1 186 ? -5.977 -27.609 -17.75 1 85.06 186 GLY A O 1
ATOM 1499 N N . CYS A 1 187 ? -4.07 -26.578 -17.219 1 89 187 CYS A N 1
ATOM 1500 C CA . CYS A 1 187 ? -4.668 -26 -16.031 1 89 187 CYS A CA 1
ATOM 1501 C C . CYS A 1 187 ? -5.211 -24.609 -16.312 1 89 187 CYS A C 1
ATOM 1503 O O . CYS A 1 187 ? -5.664 -23.906 -15.398 1 89 187 CYS A O 1
ATOM 1505 N N . ILE A 1 188 ? -5.215 -24.203 -17.547 1 92.94 188 ILE A N 1
ATOM 1506 C CA . ILE A 1 188 ? -5.652 -22.875 -17.953 1 92.94 188 ILE A CA 1
ATOM 1507 C C . ILE A 1 188 ? -7.027 -22.953 -18.609 1 92.94 188 ILE A C 1
ATOM 1509 O O . ILE A 1 188 ? -7.223 -23.734 -19.547 1 92.94 188 ILE A O 1
ATOM 1513 N N . ASP A 1 189 ? -7.934 -22.25 -18.078 1 93.81 189 ASP A N 1
ATOM 1514 C CA . ASP A 1 189 ? -9.266 -22.125 -18.672 1 93.81 189 ASP A CA 1
ATOM 1515 C C . ASP A 1 189 ? -9.344 -20.938 -19.625 1 93.81 189 ASP A C 1
ATOM 1517 O O . ASP A 1 189 ? -9.109 -19.797 -19.219 1 93.81 189 ASP A O 1
ATOM 1521 N N . GLN A 1 190 ? -9.656 -21.188 -20.828 1 92.38 190 GLN A N 1
ATOM 1522 C CA . GLN A 1 190 ? -9.719 -20.141 -21.828 1 92.38 190 GLN A CA 1
ATOM 1523 C C . GLN A 1 190 ? -10.938 -19.25 -21.625 1 92.38 190 GLN A C 1
ATOM 1525 O O . GLN A 1 190 ? -11 -18.141 -22.172 1 92.38 190 GLN A O 1
ATOM 1530 N N . HIS A 1 191 ? -11.867 -19.719 -20.875 1 94.25 191 HIS A N 1
ATOM 1531 C CA . HIS A 1 191 ? -13.094 -18.984 -20.562 1 94.25 191 HIS A CA 1
ATOM 1532 C C . HIS A 1 191 ? -13.445 -19.109 -19.094 1 94.25 191 HIS A C 1
ATOM 1534 O O . HIS A 1 191 ? -14.57 -19.484 -18.75 1 94.25 191 HIS A O 1
ATOM 1540 N N . CYS A 1 192 ? -12.508 -18.719 -18.297 1 95.81 192 CYS A N 1
ATOM 1541 C CA . CYS A 1 192 ? -12.695 -18.812 -16.844 1 95.81 192 CYS A CA 1
ATOM 1542 C C . CYS A 1 192 ? -13.797 -17.875 -16.375 1 95.81 192 CYS A C 1
ATOM 1544 O O . CYS A 1 192 ? -13.656 -16.656 -16.453 1 95.81 192 CYS A O 1
ATOM 1546 N N . ASN A 1 193 ? -14.883 -18.438 -15.93 1 97.38 193 ASN A N 1
ATOM 1547 C CA . ASN A 1 193 ? -16.031 -17.672 -15.461 1 97.38 193 ASN A CA 1
ATOM 1548 C C . ASN A 1 193 ? -15.891 -17.297 -13.984 1 97.38 193 ASN A C 1
ATOM 1550 O O . ASN A 1 193 ? -16.016 -18.156 -13.109 1 97.38 193 ASN A O 1
ATOM 1554 N N . VAL A 1 194 ? -15.727 -16.047 -13.711 1 98.31 194 VAL A N 1
ATOM 1555 C CA . VAL A 1 194 ? -15.406 -15.562 -12.367 1 98.31 194 VAL A CA 1
ATOM 1556 C C . VAL A 1 194 ? -16.578 -15.859 -11.422 1 98.31 194 VAL A C 1
ATOM 1558 O O . VAL A 1 194 ? -16.359 -16.25 -10.273 1 98.31 194 VAL A O 1
ATOM 1561 N N . VAL A 1 195 ? -17.781 -15.695 -11.883 1 98.44 195 VAL A N 1
ATOM 1562 C CA . VAL A 1 195 ? -18.969 -15.867 -11.055 1 98.44 195 VAL A CA 1
ATOM 1563 C C . VAL A 1 195 ? -19.094 -17.328 -10.617 1 98.44 195 VAL A C 1
ATOM 1565 O O . VAL A 1 195 ? -19.391 -17.609 -9.461 1 98.44 195 VAL A O 1
ATOM 1568 N N . HIS A 1 196 ? -18.828 -18.188 -11.547 1 98 196 HIS A N 1
ATOM 1569 C CA . HIS A 1 196 ? -18.891 -19.609 -11.234 1 98 196 HIS A CA 1
ATOM 1570 C C . HIS A 1 196 ? -17.859 -19.984 -10.172 1 98 196 HIS A C 1
ATOM 1572 O O . HIS A 1 196 ? -18.188 -20.703 -9.227 1 98 196 HIS A O 1
ATOM 1578 N N . ILE A 1 197 ? -16.656 -19.516 -10.367 1 98.19 197 ILE A N 1
ATOM 1579 C CA . ILE A 1 197 ? -15.586 -19.828 -9.414 1 98.19 197 ILE A CA 1
ATOM 1580 C C . ILE A 1 197 ? -15.922 -19.234 -8.055 1 98.19 197 ILE A C 1
ATOM 1582 O O . ILE A 1 197 ? -15.703 -19.859 -7.016 1 98.19 197 ILE A O 1
ATOM 1586 N N . LEU A 1 198 ? -16.469 -18.016 -8.031 1 98.81 198 LEU A N 1
ATOM 1587 C CA . LEU A 1 198 ? -16.875 -17.344 -6.805 1 98.81 198 LEU A CA 1
ATOM 1588 C C . LEU A 1 198 ? -17.922 -18.156 -6.066 1 98.81 198 LEU A C 1
ATOM 1590 O O . LEU A 1 198 ? -17.844 -18.344 -4.852 1 98.81 198 LEU A O 1
ATOM 1594 N N . LYS A 1 199 ? -18.922 -18.625 -6.766 1 98.69 199 LYS A N 1
ATOM 1595 C CA . LYS A 1 199 ? -20 -19.375 -6.156 1 98.69 199 LYS A CA 1
ATOM 1596 C C . LYS A 1 199 ? -19.5 -20.703 -5.578 1 98.69 199 LYS A C 1
ATOM 1598 O O . LYS A 1 199 ? -19.906 -21.109 -4.492 1 98.69 199 LYS A O 1
ATOM 1603 N N . ASP A 1 200 ? -18.594 -21.344 -6.336 1 98.12 200 ASP A N 1
ATOM 1604 C CA . ASP A 1 200 ? -17.969 -22.562 -5.82 1 98.12 200 ASP A CA 1
ATOM 1605 C C . ASP A 1 200 ? -17.219 -22.297 -4.52 1 98.12 200 ASP A C 1
ATOM 1607 O O . ASP A 1 200 ? -17.375 -23.031 -3.543 1 98.12 200 ASP A O 1
ATOM 1611 N N . ALA A 1 201 ? -16.406 -21.266 -4.566 1 98.56 201 ALA A N 1
ATOM 1612 C CA . ALA A 1 201 ? -15.648 -20.891 -3.379 1 98.56 201 ALA A CA 1
ATOM 1613 C C . ALA A 1 201 ? -16.578 -20.547 -2.217 1 98.56 201 ALA A C 1
ATOM 1615 O O . ALA A 1 201 ? -16.312 -20.922 -1.072 1 98.56 201 ALA A O 1
ATOM 1616 N N . TYR A 1 202 ? -17.625 -19.844 -2.518 1 98.69 202 TYR A N 1
ATOM 1617 C CA . TYR A 1 202 ? -18.609 -19.469 -1.499 1 98.69 202 TYR A CA 1
ATOM 1618 C C . TYR A 1 202 ? -19.234 -20.703 -0.869 1 98.69 202 TYR A C 1
ATOM 1620 O O . TYR A 1 202 ? -19.359 -20.797 0.355 1 98.69 202 TYR A O 1
ATOM 1628 N N . ASP A 1 203 ? -19.672 -21.609 -1.694 1 98.44 203 ASP A N 1
ATOM 1629 C CA . ASP A 1 203 ? -20.328 -22.828 -1.203 1 98.44 203 ASP A CA 1
ATOM 1630 C C . ASP A 1 203 ? -19.422 -23.594 -0.256 1 98.44 203 ASP A C 1
ATOM 1632 O O . ASP A 1 203 ? -19.859 -24.047 0.803 1 98.44 203 ASP A O 1
ATOM 1636 N N . ASP A 1 204 ? -18.188 -23.719 -0.636 1 97.5 204 ASP A N 1
ATOM 1637 C CA . ASP A 1 204 ? -17.25 -24.438 0.204 1 97.5 204 ASP A CA 1
ATOM 1638 C C . ASP A 1 204 ? -16.984 -23.688 1.505 1 97.5 204 ASP A C 1
ATOM 1640 O O . ASP A 1 204 ? -16.922 -24.281 2.578 1 97.5 204 ASP A O 1
ATOM 1644 N N . ALA A 1 205 ? -16.766 -22.391 1.414 1 97.44 205 ALA A N 1
ATOM 1645 C CA . ALA A 1 205 ? -16.547 -21.578 2.609 1 97.44 205 ALA A CA 1
ATOM 1646 C C . ALA A 1 205 ? -17.766 -21.609 3.533 1 97.44 205 ALA A C 1
ATOM 1648 O O . ALA A 1 205 ? -17.625 -21.656 4.758 1 97.44 205 ALA A O 1
ATOM 1649 N N . LYS A 1 206 ? -18.953 -21.578 2.951 1 97.75 206 LYS A N 1
ATOM 1650 C CA . LYS A 1 206 ? -20.203 -21.641 3.705 1 97.75 206 LYS A CA 1
ATOM 1651 C C . LYS A 1 206 ? -20.312 -22.953 4.477 1 97.75 206 LYS A C 1
ATOM 1653 O O . LYS A 1 206 ? -20.719 -22.969 5.637 1 97.75 206 LYS A O 1
ATOM 1658 N N . LEU A 1 207 ? -20.031 -24.031 3.799 1 96.25 207 LEU A N 1
ATOM 1659 C CA . LEU A 1 207 ? -20.047 -25.344 4.449 1 96.25 207 LEU A CA 1
ATOM 1660 C C . LEU A 1 207 ? -19.141 -25.359 5.68 1 96.25 207 LEU A C 1
ATOM 1662 O O . LEU A 1 207 ? -19.547 -25.844 6.738 1 96.25 207 LEU A O 1
ATOM 1666 N N . LEU A 1 208 ? -17.969 -24.844 5.516 1 93.62 208 LEU A N 1
ATOM 1667 C CA . LEU A 1 208 ? -17.031 -24.766 6.629 1 93.62 208 LEU A CA 1
ATOM 1668 C C . LEU A 1 208 ? -17.578 -23.875 7.746 1 93.62 208 LEU A C 1
ATOM 1670 O O . LEU A 1 208 ? -17.5 -24.234 8.922 1 93.62 208 LEU A O 1
ATOM 1674 N N . CYS A 1 209 ? -18.078 -22.734 7.41 1 94.19 209 CYS A N 1
ATOM 1675 C CA . CYS A 1 209 ? -18.641 -21.797 8.375 1 94.19 209 CYS A CA 1
ATOM 1676 C C . CYS A 1 209 ? -19.812 -22.422 9.125 1 94.19 209 CYS A C 1
ATOM 1678 O O . CYS A 1 209 ? -19.906 -22.297 10.344 1 94.19 209 CYS A O 1
ATOM 1680 N N . ASP A 1 210 ? -20.672 -23.094 8.398 1 94.25 210 ASP A N 1
ATOM 1681 C CA . ASP A 1 210 ? -21.828 -23.766 9 1 94.25 210 ASP A CA 1
ATOM 1682 C C . ASP A 1 210 ? -21.375 -24.844 9.992 1 94.25 210 ASP A C 1
ATOM 1684 O O . ASP A 1 210 ? -22.016 -25.047 11.023 1 94.25 210 ASP A O 1
ATOM 1688 N N . HIS A 1 211 ? -20.359 -25.484 9.625 1 92.44 211 HIS A N 1
ATOM 1689 C CA . HIS A 1 211 ? -19.828 -26.531 10.492 1 92.44 211 HIS A CA 1
ATOM 1690 C C . HIS A 1 211 ? -19.344 -25.953 11.812 1 92.44 211 HIS A C 1
ATOM 1692 O O . HIS A 1 211 ? -19.578 -26.547 12.875 1 92.44 211 HIS A O 1
ATOM 1698 N N . TYR A 1 212 ? -18.734 -24.844 11.805 1 88.94 212 TYR A N 1
ATOM 1699 C CA . TYR A 1 212 ? -18.109 -24.281 13 1 88.94 212 TYR A CA 1
ATOM 1700 C C . TYR A 1 212 ? -19.109 -23.422 13.773 1 88.94 212 TYR A C 1
ATOM 1702 O O . TYR A 1 212 ? -19.094 -23.391 15 1 88.94 212 TYR A O 1
ATOM 1710 N N . TYR A 1 213 ? -20.016 -22.672 13.039 1 91.31 213 TYR A N 1
ATOM 1711 C CA . TYR A 1 213 ? -20.828 -21.656 13.695 1 91.31 213 TYR A CA 1
ATOM 1712 C C . TYR A 1 213 ? -22.312 -21.953 13.539 1 91.31 213 TYR A C 1
ATOM 1714 O O . TYR A 1 213 ? -23.156 -21.25 14.086 1 91.31 213 TYR A O 1
ATOM 1722 N N . ALA A 1 214 ? -22.688 -22.938 12.773 1 89.62 214 ALA A N 1
ATOM 1723 C CA . ALA A 1 214 ? -24.062 -23.375 12.516 1 89.62 214 ALA A CA 1
ATOM 1724 C C . ALA A 1 214 ? -24.844 -22.297 11.766 1 89.62 214 ALA A C 1
ATOM 1726 O O . ALA A 1 214 ? -26.078 -22.297 11.789 1 89.62 214 ALA A O 1
ATOM 1727 N N . ASP A 1 215 ? -24.172 -21.375 11.289 1 92.56 215 ASP A N 1
ATOM 1728 C CA . ASP A 1 215 ? -24.781 -20.297 10.5 1 92.56 215 ASP A CA 1
ATOM 1729 C C . ASP A 1 215 ? -23.734 -19.594 9.633 1 92.56 215 ASP A C 1
ATOM 1731 O O . ASP A 1 215 ? -22.531 -19.766 9.836 1 92.56 215 ASP A O 1
ATOM 1735 N N . SER A 1 216 ? -24.172 -18.922 8.57 1 95.88 216 SER A N 1
ATOM 1736 C CA . SER A 1 216 ? -23.297 -18.203 7.656 1 95.88 216 SER A CA 1
ATOM 1737 C C . SER A 1 216 ? -24.031 -17.062 6.957 1 95.88 216 SER A C 1
ATOM 1739 O O . SER A 1 216 ? -25.25 -17.125 6.793 1 95.88 216 SER A O 1
ATOM 1741 N N . PRO A 1 217 ? -23.281 -15.992 6.613 1 97.5 217 PRO A N 1
ATOM 1742 C CA . PRO A 1 217 ? -23.922 -14.891 5.887 1 97.5 217 PRO A CA 1
ATOM 1743 C C . PRO A 1 217 ? -24.219 -15.242 4.43 1 97.5 217 PRO A C 1
ATOM 1745 O O . PRO A 1 217 ? -23.531 -16.094 3.848 1 97.5 217 PRO A O 1
ATOM 1748 N N . ASP A 1 218 ? -25.172 -14.547 3.869 1 97.38 218 ASP A N 1
ATOM 1749 C CA . ASP A 1 218 ? -25.484 -14.695 2.451 1 97.38 218 ASP A CA 1
ATOM 1750 C C . ASP A 1 218 ? -24.453 -13.969 1.581 1 97.38 218 ASP A C 1
ATOM 1752 O O . ASP A 1 218 ? -23.641 -13.195 2.088 1 97.38 218 ASP A O 1
ATOM 1756 N N . LEU A 1 219 ? -24.531 -14.312 0.339 1 98.44 219 LEU A N 1
ATOM 1757 C CA . LEU A 1 219 ? -23.672 -13.703 -0.661 1 98.44 219 LEU A CA 1
ATOM 1758 C C . LEU A 1 219 ? -24.484 -12.836 -1.624 1 98.44 219 LEU A C 1
ATOM 1760 O O . LEU A 1 219 ? -25.5 -13.281 -2.154 1 98.44 219 LEU A O 1
ATOM 1764 N N . LYS A 1 220 ? -24.109 -11.609 -1.787 1 98.62 220 LYS A N 1
ATOM 1765 C CA . LYS A 1 220 ? -24.688 -10.727 -2.793 1 98.62 220 LYS A CA 1
ATOM 1766 C C . LYS A 1 220 ? -23.672 -10.367 -3.867 1 98.62 220 LYS A C 1
ATOM 1768 O O . LYS A 1 220 ? -22.609 -9.82 -3.564 1 98.62 220 LYS A O 1
ATOM 1773 N N . ILE A 1 221 ? -23.969 -10.641 -5.145 1 98.62 221 ILE A N 1
ATOM 1774 C CA . ILE A 1 221 ? -23.047 -10.438 -6.246 1 98.62 221 ILE A CA 1
ATOM 1775 C C . ILE A 1 221 ? -23.547 -9.32 -7.16 1 98.62 221 ILE A C 1
ATOM 1777 O O . ILE A 1 221 ? -24.734 -9.289 -7.512 1 98.62 221 ILE A O 1
ATOM 1781 N N . SER A 1 222 ? -22.734 -8.367 -7.441 1 98.38 222 SER A N 1
ATOM 1782 C CA . SER A 1 222 ? -22.984 -7.34 -8.445 1 98.38 222 SER A CA 1
ATOM 1783 C C . SER A 1 222 ? -21.922 -7.375 -9.547 1 98.38 222 SER A C 1
ATOM 1785 O O . SER A 1 222 ? -20.734 -7.59 -9.266 1 98.38 222 SER A O 1
ATOM 1787 N N . LEU A 1 223 ? -22.359 -7.199 -10.789 1 98.38 223 LEU A N 1
ATOM 1788 C CA . LEU A 1 223 ? -21.453 -7.227 -11.938 1 98.38 223 LEU A CA 1
ATOM 1789 C C . LEU A 1 223 ? -21.469 -5.891 -12.672 1 98.38 223 LEU A C 1
ATOM 1791 O O . LEU A 1 223 ? -22.5 -5.211 -12.711 1 98.38 223 LEU A O 1
ATOM 1795 N N . ALA A 1 224 ? -20.359 -5.469 -13.141 1 97.5 224 ALA A N 1
ATOM 1796 C CA . ALA A 1 224 ? -20.25 -4.324 -14.039 1 97.5 224 ALA A CA 1
ATOM 1797 C C . ALA A 1 224 ? -19.406 -4.664 -15.266 1 97.5 224 ALA A C 1
ATOM 1799 O O . ALA A 1 224 ? -18.406 -5.371 -15.164 1 97.5 224 ALA A O 1
ATOM 1800 N N . ASN A 1 225 ? -19.875 -4.176 -16.484 1 97.19 225 ASN A N 1
ATOM 1801 C CA . ASN A 1 225 ? -19.25 -4.406 -17.781 1 97.19 225 ASN A CA 1
ATOM 1802 C C . ASN A 1 225 ? -19.25 -5.887 -18.156 1 97.19 225 ASN A C 1
ATOM 1804 O O . ASN A 1 225 ? -18.281 -6.391 -18.719 1 97.19 225 ASN A O 1
ATOM 1808 N N . ASP A 1 226 ? -20.266 -6.613 -17.609 1 96.44 226 ASP A N 1
ATOM 1809 C CA . ASP A 1 226 ? -20.469 -8.016 -17.953 1 96.44 226 ASP A CA 1
ATOM 1810 C C . ASP A 1 226 ? -21.188 -8.164 -19.281 1 96.44 226 ASP A C 1
ATOM 1812 O O . ASP A 1 226 ? -21.781 -7.203 -19.797 1 96.44 226 ASP A O 1
ATOM 1816 N N . VAL A 1 227 ? -21.078 -9.289 -19.891 1 95.94 227 VAL A N 1
ATOM 1817 C CA . VAL A 1 227 ? -21.859 -9.648 -21.062 1 95.94 227 VAL A CA 1
ATOM 1818 C C . VAL A 1 227 ? -22.906 -10.695 -20.688 1 95.94 227 VAL A C 1
ATOM 1820 O O . VAL A 1 227 ? -22.578 -11.875 -20.547 1 95.94 227 VAL A O 1
ATOM 1823 N N . ASN A 1 228 ? -24.141 -10.258 -20.531 1 94.88 228 ASN A N 1
ATOM 1824 C CA . ASN A 1 228 ? -25.25 -11.125 -20.188 1 94.88 228 ASN A CA 1
ATOM 1825 C C . ASN A 1 228 ? -25 -11.891 -18.906 1 94.88 228 ASN A C 1
ATOM 1827 O O . ASN A 1 228 ? -25.156 -13.117 -18.859 1 94.88 228 ASN A O 1
ATOM 1831 N N . GLY A 1 229 ? -24.406 -11.195 -17.984 1 95.25 229 GLY A N 1
ATOM 1832 C CA . GLY A 1 229 ? -24.234 -11.766 -16.656 1 95.25 229 GLY A CA 1
ATOM 1833 C C . GLY A 1 229 ? -22.984 -12.609 -16.531 1 95.25 229 GLY A C 1
ATOM 1834 O O . GLY A 1 229 ? -22.797 -13.312 -15.531 1 95.25 229 GLY A O 1
ATOM 1835 N N . VAL A 1 230 ? -22.125 -12.438 -17.5 1 96.75 230 VAL A N 1
ATOM 1836 C CA . VAL A 1 230 ? -20.953 -13.297 -17.516 1 96.75 230 VAL A CA 1
ATOM 1837 C C . VAL A 1 230 ? -19.688 -12.438 -17.609 1 96.75 230 VAL A C 1
ATOM 1839 O O . VAL A 1 230 ? -19.641 -11.469 -18.375 1 96.75 230 VAL A O 1
ATOM 1842 N N . ILE A 1 231 ? -18.75 -12.727 -16.797 1 98 231 ILE A N 1
ATOM 1843 C CA . ILE A 1 231 ? -17.406 -12.195 -16.922 1 98 231 ILE A CA 1
ATOM 1844 C C . ILE A 1 231 ? -16.406 -13.352 -17 1 98 231 ILE A C 1
ATOM 1846 O O . ILE A 1 231 ? -16.234 -14.117 -16.047 1 98 231 ILE A O 1
ATOM 1850 N N . GLU A 1 232 ? -15.805 -13.438 -18.188 1 97 232 GLU A N 1
ATOM 1851 C CA . GLU A 1 232 ? -14.875 -14.531 -18.469 1 97 232 GLU A CA 1
ATOM 1852 C C . GLU A 1 232 ? -13.547 -14.008 -19 1 97 232 GLU A C 1
ATOM 1854 O O . GLU A 1 232 ? -13.516 -12.969 -19.672 1 97 232 GLU A O 1
ATOM 1859 N N . PHE A 1 233 ? -12.516 -14.648 -18.703 1 96.25 233 PHE A N 1
ATOM 1860 C CA . PHE A 1 233 ? -11.195 -14.352 -19.234 1 96.25 233 PHE A CA 1
ATOM 1861 C C . PHE A 1 233 ? -10.273 -15.562 -19.094 1 96.25 233 PHE A C 1
ATOM 1863 O O . PHE A 1 233 ? -10.648 -16.562 -18.484 1 96.25 233 PHE A O 1
ATOM 1870 N N . VAL A 1 234 ? -9.125 -15.57 -19.75 1 95.56 234 VAL A N 1
ATOM 1871 C CA . VAL A 1 234 ? -8.156 -16.656 -19.688 1 95.56 234 VAL A CA 1
ATOM 1872 C C . VAL A 1 234 ? -7.449 -16.641 -18.328 1 95.56 234 VAL A C 1
ATOM 1874 O O . VAL A 1 234 ? -6.809 -15.648 -17.984 1 95.56 234 VAL A O 1
ATOM 1877 N N . TYR A 1 235 ? -7.617 -17.688 -17.578 1 96.69 235 TYR A N 1
ATOM 1878 C CA . TYR A 1 235 ? -7.008 -17.688 -16.25 1 96.69 235 TYR A CA 1
ATOM 1879 C C . TYR A 1 235 ? -6.918 -19.109 -15.703 1 96.69 235 TYR A C 1
ATOM 1881 O O . TYR A 1 235 ? -7.34 -20.062 -16.359 1 96.69 235 TYR A O 1
ATOM 1889 N N . VAL A 1 236 ? -6.246 -19.203 -14.578 1 95.75 236 VAL A N 1
ATOM 1890 C CA . VAL A 1 236 ? -6.102 -20.469 -13.891 1 95.75 236 VAL A CA 1
ATOM 1891 C C . VAL A 1 236 ? -7.168 -20.594 -12.805 1 95.75 236 VAL A C 1
ATOM 1893 O O . VAL A 1 236 ? -7.012 -20.047 -11.711 1 95.75 236 VAL A O 1
ATOM 1896 N N . PRO A 1 237 ? -8.211 -21.406 -12.992 1 96.31 237 PRO A N 1
ATOM 1897 C CA . PRO A 1 237 ? -9.352 -21.453 -12.07 1 96.31 237 PRO A CA 1
ATOM 1898 C C . PRO A 1 237 ? -8.945 -21.812 -10.641 1 96.31 237 PRO A C 1
ATOM 1900 O O . PRO A 1 237 ? -9.477 -21.25 -9.68 1 96.31 237 PRO A O 1
ATOM 1903 N N . SER A 1 238 ? -8.031 -22.734 -10.492 1 96 238 SER A N 1
ATOM 1904 C CA . SER A 1 238 ? -7.637 -23.172 -9.156 1 96 238 SER A CA 1
ATOM 1905 C C . SER A 1 238 ? -6.996 -22.031 -8.367 1 96 238 SER A C 1
ATOM 1907 O O . SER A 1 238 ? -7.156 -21.938 -7.152 1 96 238 SER A O 1
ATOM 1909 N N . HIS A 1 239 ? -6.195 -21.141 -9.039 1 97.56 239 HIS A N 1
ATOM 1910 C CA . HIS A 1 239 ? -5.613 -19.984 -8.375 1 97.56 239 HIS A CA 1
ATOM 1911 C C . HIS A 1 239 ? -6.695 -19.016 -7.891 1 97.56 239 HIS A C 1
ATOM 1913 O O . HIS A 1 239 ? -6.664 -18.578 -6.742 1 97.56 239 HIS A O 1
ATOM 1919 N N . LEU A 1 240 ? -7.598 -18.766 -8.766 1 98.5 240 LEU A N 1
ATOM 1920 C CA . LEU A 1 240 ? -8.688 -17.844 -8.422 1 98.5 240 LEU A CA 1
ATOM 1921 C C . LEU A 1 240 ? -9.531 -18.406 -7.281 1 98.5 240 LEU A C 1
ATOM 1923 O O . LEU A 1 240 ? -9.875 -17.688 -6.344 1 98.5 240 LEU A O 1
ATOM 1927 N N . TYR A 1 241 ? -9.82 -19.672 -7.379 1 98.19 241 TYR A N 1
ATOM 1928 C CA . TYR A 1 241 ? -10.586 -20.344 -6.336 1 98.19 241 TYR A CA 1
ATOM 1929 C C . TYR A 1 241 ? -9.898 -20.219 -4.984 1 98.19 241 TYR A C 1
ATOM 1931 O O . TYR A 1 241 ? -10.539 -19.891 -3.982 1 98.19 241 TYR A O 1
ATOM 1939 N N . HIS A 1 242 ? -8.648 -20.469 -4.961 1 97.31 242 HIS A N 1
ATOM 1940 C CA . HIS A 1 242 ? -7.891 -20.391 -3.717 1 97.31 242 HIS A CA 1
ATOM 1941 C C . HIS A 1 242 ? -8 -19.016 -3.08 1 97.31 242 HIS A C 1
ATOM 1943 O O . HIS A 1 242 ? -8.25 -18.906 -1.879 1 97.31 242 HIS A O 1
ATOM 1949 N N . ILE A 1 243 ? -7.797 -18.016 -3.828 1 98.62 243 ILE A N 1
ATOM 1950 C CA . ILE A 1 243 ? -7.836 -16.641 -3.344 1 98.62 243 ILE A CA 1
ATOM 1951 C C . ILE A 1 243 ? -9.227 -16.328 -2.793 1 98.62 243 ILE A C 1
ATOM 1953 O O . ILE A 1 243 ? -9.359 -15.859 -1.66 1 98.62 243 ILE A O 1
ATOM 1957 N N . LEU A 1 244 ? -10.242 -16.641 -3.594 1 98.88 244 LEU A N 1
ATOM 1958 C CA . LEU A 1 244 ? -11.609 -16.297 -3.223 1 98.88 244 LEU A CA 1
ATOM 1959 C C . LEU A 1 244 ? -12.055 -17.078 -1.997 1 98.88 244 LEU A C 1
ATOM 1961 O O . LEU A 1 244 ? -12.742 -16.547 -1.125 1 98.88 244 LEU A O 1
ATOM 1965 N N . PHE A 1 245 ? -11.703 -18.328 -1.983 1 98.25 245 PHE A N 1
ATOM 1966 C CA . PHE A 1 245 ? -12.047 -19.172 -0.834 1 98.25 245 PHE A CA 1
ATOM 1967 C C . PHE A 1 245 ? -11.492 -18.562 0.451 1 98.25 245 PHE A C 1
ATOM 1969 O O . PHE A 1 245 ? -12.203 -18.453 1.45 1 98.25 245 PHE A O 1
ATOM 1976 N N . GLU A 1 246 ? -10.211 -18.188 0.441 1 97.06 246 GLU A N 1
ATOM 1977 C CA . GLU A 1 246 ? -9.57 -17.609 1.62 1 97.06 246 GLU A CA 1
ATOM 1978 C C . GLU A 1 246 ? -10.258 -16.297 2.037 1 97.06 246 GLU A C 1
ATOM 1980 O O . GLU A 1 246 ? -10.484 -16.062 3.225 1 97.06 246 GLU A O 1
ATOM 1985 N N . LEU A 1 247 ? -10.547 -15.453 1.096 1 98.38 247 LEU A N 1
ATOM 1986 C CA . LEU A 1 247 ? -11.188 -14.18 1.38 1 98.38 247 LEU A CA 1
ATOM 1987 C C . LEU A 1 247 ? -12.578 -14.391 1.972 1 98.38 247 LEU A C 1
ATOM 1989 O O . LEU A 1 247 ? -12.945 -13.734 2.949 1 98.38 247 LEU A O 1
ATOM 1993 N N . LEU A 1 248 ? -13.312 -15.305 1.37 1 98.62 248 LEU A N 1
ATOM 1994 C CA . LEU A 1 248 ? -14.672 -15.578 1.824 1 98.62 248 LEU A CA 1
ATOM 1995 C C . LEU A 1 248 ? -14.664 -16.219 3.211 1 98.62 248 LEU A C 1
ATOM 1997 O O . LEU A 1 248 ? -15.461 -15.844 4.07 1 98.62 248 LEU A O 1
ATOM 2001 N N . LYS A 1 249 ? -13.812 -17.156 3.355 1 96.5 249 LYS A N 1
ATOM 2002 C CA . LYS A 1 249 ? -13.672 -17.812 4.656 1 96.5 249 LYS A CA 1
ATOM 2003 C C . LYS A 1 249 ? -13.414 -16.781 5.758 1 96.5 249 LYS A C 1
ATOM 2005 O O . LYS A 1 249 ? -14.078 -16.797 6.793 1 96.5 249 LYS A O 1
ATOM 2010 N N . ASN A 1 250 ? -12.477 -15.859 5.562 1 95.06 250 ASN A N 1
ATOM 2011 C CA . ASN A 1 250 ? -12.148 -14.828 6.543 1 95.06 250 ASN A CA 1
ATOM 2012 C C . ASN A 1 250 ? -13.312 -13.859 6.75 1 95.06 250 ASN A C 1
ATOM 2014 O O . ASN A 1 250 ? -13.617 -13.484 7.883 1 95.06 250 ASN A O 1
ATOM 2018 N N . ALA A 1 251 ? -13.945 -13.484 5.668 1 97.88 251 ALA A N 1
ATOM 2019 C CA . ALA A 1 251 ? -15.07 -12.562 5.746 1 97.88 251 ALA A CA 1
ATOM 2020 C C . ALA A 1 251 ? -16.219 -13.164 6.539 1 97.88 251 ALA A C 1
ATOM 2022 O O . ALA A 1 251 ? -16.797 -12.508 7.406 1 97.88 251 ALA A O 1
ATOM 2023 N N . MET A 1 252 ? -16.594 -14.453 6.238 1 97.5 252 MET A N 1
ATOM 2024 C CA . MET A 1 252 ? -17.672 -15.125 6.934 1 97.5 252 MET A CA 1
ATOM 2025 C C . MET A 1 252 ? -17.391 -15.242 8.43 1 97.5 252 MET A C 1
ATOM 2027 O O . MET A 1 252 ? -18.25 -14.953 9.258 1 97.5 252 MET A O 1
ATOM 2031 N N . ARG A 1 253 ? -16.172 -15.664 8.711 1 94.69 253 ARG A N 1
ATOM 2032 C CA . ARG A 1 253 ? -15.773 -15.766 10.109 1 94.69 253 ARG A CA 1
ATOM 2033 C C . ARG A 1 253 ? -15.922 -14.43 10.828 1 94.69 253 ARG A C 1
ATOM 2035 O O . ARG A 1 253 ? -16.5 -14.359 11.914 1 94.69 253 ARG A O 1
ATOM 2042 N N . ALA A 1 254 ? -15.398 -13.336 10.242 1 96.19 254 ALA A N 1
ATOM 2043 C CA . ALA A 1 254 ? -15.438 -12.008 10.852 1 96.19 254 ALA A CA 1
ATOM 2044 C C . ALA A 1 254 ? -16.875 -11.562 11.102 1 96.19 254 ALA A C 1
ATOM 2046 O O . ALA A 1 254 ? -17.188 -11.016 12.172 1 96.19 254 ALA A O 1
ATOM 2047 N N . VAL A 1 255 ? -17.766 -11.805 10.141 1 97.44 255 VAL A N 1
ATOM 2048 C CA . VAL A 1 255 ? -19.156 -11.375 10.234 1 97.44 255 VAL A CA 1
ATOM 2049 C C . VAL A 1 255 ? -19.859 -12.156 11.344 1 97.44 255 VAL A C 1
ATOM 2051 O O . VAL A 1 255 ? -20.547 -11.562 12.18 1 97.44 255 VAL A O 1
ATOM 2054 N N . VAL A 1 256 ? -19.672 -13.453 11.367 1 96.19 256 VAL A N 1
ATOM 2055 C CA . VAL A 1 256 ? -20.359 -14.312 12.32 1 96.19 256 VAL A CA 1
ATOM 2056 C C . VAL A 1 256 ? -19.844 -14.047 13.727 1 96.19 256 VAL A C 1
ATOM 2058 O O . VAL A 1 256 ? -20.625 -13.938 14.68 1 96.19 256 VAL A O 1
ATOM 2061 N N . GLU A 1 257 ? -18.531 -13.914 13.875 1 94.19 257 GLU A N 1
ATOM 2062 C CA . GLU A 1 257 ? -17.953 -13.68 15.188 1 94.19 257 GLU A CA 1
ATOM 2063 C C . GLU A 1 257 ? -18.344 -12.305 15.727 1 94.19 257 GLU A C 1
ATOM 2065 O O . GLU A 1 257 ? -18.469 -12.125 16.938 1 94.19 257 GLU A O 1
ATOM 2070 N N . ARG A 1 258 ? -18.453 -11.352 14.836 1 93.12 258 ARG A N 1
ATOM 2071 C CA . ARG A 1 258 ? -18.938 -10.047 15.273 1 93.12 258 ARG A CA 1
ATOM 2072 C C . ARG A 1 258 ? -20.344 -10.133 15.844 1 93.12 258 ARG A C 1
ATOM 2074 O O . ARG A 1 258 ? -20.672 -9.43 16.812 1 93.12 258 ARG A O 1
ATOM 2081 N N . GLY A 1 259 ? -21.203 -10.945 15.211 1 90.12 259 GLY A N 1
ATOM 2082 C CA . GLY A 1 259 ? -22.469 -11.328 15.797 1 90.12 259 GLY A CA 1
ATOM 2083 C C . GLY A 1 259 ? -23.547 -10.281 15.625 1 90.12 259 GLY A C 1
ATOM 2084 O O . GLY A 1 259 ? -24.625 -10.367 16.234 1 90.12 259 GLY A O 1
ATOM 2085 N N . LEU A 1 260 ? -23.297 -9.195 14.82 1 82.44 260 LEU A N 1
ATOM 2086 C CA . LEU A 1 260 ? -24.312 -8.172 14.594 1 82.44 260 LEU A CA 1
ATOM 2087 C C . LEU A 1 260 ? -25.297 -8.609 13.523 1 82.44 260 LEU A C 1
ATOM 2089 O O . LEU A 1 260 ? -24.938 -8.703 12.344 1 82.44 260 LEU A O 1
ATOM 2093 N N . LYS A 1 261 ? -26.453 -8.938 13.977 1 82.56 261 LYS A N 1
ATOM 2094 C CA . LYS A 1 261 ? -27.484 -9.391 13.047 1 82.56 261 LYS A CA 1
ATOM 2095 C C . LYS A 1 261 ? -28.562 -8.32 12.852 1 82.56 261 LYS A C 1
ATOM 2097 O O . LYS A 1 261 ? -28.734 -7.441 13.695 1 82.56 261 LYS A O 1
ATOM 2102 N N . SER A 1 262 ? -29.078 -8.352 11.688 1 79.12 262 SER A N 1
ATOM 2103 C CA . SER A 1 262 ? -30.188 -7.449 11.367 1 79.12 262 SER A CA 1
ATOM 2104 C C . SER A 1 262 ? -31.438 -7.789 12.164 1 79.12 262 SER A C 1
ATOM 2106 O O . SER A 1 262 ? -31.453 -8.758 12.93 1 79.12 262 SER A O 1
ATOM 2108 N N . LYS A 1 263 ? -32.469 -6.895 11.914 1 75.88 263 LYS A N 1
ATOM 2109 C CA . LYS A 1 263 ? -33.75 -7.074 12.578 1 75.88 263 LYS A CA 1
ATOM 2110 C C . LYS A 1 263 ? -34.375 -8.422 12.219 1 75.88 263 LYS A C 1
ATOM 2112 O O . LYS A 1 263 ? -35.094 -9.008 13.016 1 75.88 263 LYS A O 1
ATOM 2117 N N . ASN A 1 264 ? -34.031 -8.977 11.047 1 82.75 264 ASN A N 1
ATOM 2118 C CA . ASN A 1 264 ? -34.594 -10.25 10.602 1 82.75 264 ASN A CA 1
ATOM 2119 C C . ASN A 1 264 ? -33.688 -11.422 11.039 1 82.75 264 ASN A C 1
ATOM 2121 O O . ASN A 1 264 ? -33.781 -12.516 10.484 1 82.75 264 ASN A O 1
ATOM 2125 N N . ASP A 1 265 ? -32.781 -11.141 11.922 1 85.94 265 ASP A N 1
ATOM 2126 C CA . ASP A 1 265 ? -31.906 -12.141 12.523 1 85.94 265 ASP A CA 1
ATOM 2127 C C . ASP A 1 265 ? -30.938 -12.719 11.484 1 85.94 265 ASP A C 1
ATOM 2129 O O . ASP A 1 265 ? -30.672 -13.922 11.492 1 85.94 265 ASP A O 1
ATOM 2133 N N . GLU A 1 266 ? -30.641 -11.914 10.531 1 91.94 266 GLU A N 1
ATOM 2134 C CA . GLU A 1 266 ? -29.688 -12.312 9.5 1 91.94 266 GLU A CA 1
ATOM 2135 C C . GLU A 1 266 ? -28.391 -11.539 9.609 1 91.94 266 GLU A C 1
ATOM 2137 O O . GLU A 1 266 ? -28.391 -10.352 9.953 1 91.94 266 GLU A O 1
ATOM 2142 N N . TYR A 1 267 ? -27.344 -12.305 9.336 1 95.56 267 TYR A N 1
ATOM 2143 C CA . TYR A 1 267 ? -26.062 -11.617 9.25 1 95.56 267 TYR A CA 1
ATOM 2144 C C . TYR A 1 267 ? -26.016 -10.703 8.039 1 95.56 267 TYR A C 1
ATOM 2146 O O . TYR A 1 267 ? -26.641 -10.984 7.012 1 95.56 267 TYR A O 1
ATOM 2154 N N . PRO A 1 268 ? -25.297 -9.555 8.188 1 96.62 268 PRO A N 1
ATOM 2155 C CA . PRO A 1 268 ? -25.062 -8.805 6.957 1 96.62 268 PRO A CA 1
ATOM 2156 C C . PRO A 1 268 ? -24.406 -9.656 5.871 1 96.62 268 PRO A C 1
ATOM 2158 O O . PRO A 1 268 ? -23.5 -10.438 6.16 1 96.62 268 PRO A O 1
ATOM 2161 N N . PRO A 1 269 ? -24.875 -9.57 4.715 1 97.94 269 PRO A N 1
ATOM 2162 C CA . PRO A 1 269 ? -24.312 -10.398 3.645 1 97.94 269 PRO A CA 1
ATOM 2163 C C . PRO A 1 269 ? -22.906 -9.969 3.248 1 97.94 269 PRO A C 1
ATOM 2165 O O . PRO A 1 269 ? -22.5 -8.836 3.516 1 97.94 269 PRO A O 1
ATOM 2168 N N . ILE A 1 270 ? -22.172 -10.883 2.693 1 98.56 270 ILE A N 1
ATOM 2169 C CA . ILE A 1 270 ? -20.938 -10.547 2 1 98.56 270 ILE A CA 1
ATOM 2170 C C . ILE A 1 270 ? -21.25 -10.008 0.609 1 98.56 270 ILE A C 1
ATOM 2172 O O . ILE A 1 270 ? -21.938 -10.656 -0.176 1 98.56 270 ILE A O 1
ATOM 2176 N N . GLU A 1 271 ? -20.812 -8.836 0.354 1 98.75 271 GLU A N 1
ATOM 2177 C CA . GLU A 1 271 ? -21.062 -8.211 -0.944 1 98.75 271 GLU A CA 1
ATOM 2178 C C . GLU A 1 271 ? -19.844 -8.328 -1.854 1 98.75 271 GLU A C 1
ATOM 2180 O O . GLU A 1 271 ? -18.734 -7.988 -1.452 1 98.75 271 GLU A O 1
ATOM 2185 N N . VAL A 1 272 ? -20.031 -8.797 -3.07 1 98.88 272 VAL A N 1
ATOM 2186 C CA . VAL A 1 272 ? -18.938 -8.938 -4.027 1 98.88 272 VAL A CA 1
ATOM 2187 C C . VAL A 1 272 ? -19.281 -8.195 -5.316 1 98.88 272 VAL A C 1
ATOM 2189 O O . VAL A 1 272 ? -20.328 -8.422 -5.914 1 98.88 272 VAL A O 1
ATOM 2192 N N . LEU A 1 273 ? -18.438 -7.238 -5.652 1 98.81 273 LEU A N 1
ATOM 2193 C CA . LEU A 1 273 ? -18.516 -6.551 -6.934 1 98.81 273 LEU A CA 1
ATOM 2194 C C . LEU A 1 273 ? -17.438 -7.066 -7.891 1 98.81 273 LEU A C 1
ATOM 2196 O O . LEU A 1 273 ? -16.266 -7.117 -7.535 1 98.81 273 LEU A O 1
ATOM 2200 N N . ILE A 1 274 ? -17.828 -7.562 -9.031 1 98.81 274 ILE A N 1
ATOM 2201 C CA . ILE A 1 274 ? -16.906 -8.016 -10.07 1 98.81 274 ILE A CA 1
ATOM 2202 C C . ILE A 1 274 ? -17 -7.094 -11.289 1 98.81 274 ILE A C 1
ATOM 2204 O O . ILE A 1 274 ? -18.094 -6.875 -11.812 1 98.81 274 ILE A O 1
ATOM 2208 N N . VAL A 1 275 ? -15.875 -6.535 -11.719 1 98.69 275 VAL A N 1
ATOM 2209 C CA . VAL A 1 275 ? -15.867 -5.574 -12.812 1 98.69 275 VAL A CA 1
ATOM 2210 C C . VAL A 1 275 ? -14.883 -6.02 -13.883 1 98.69 275 VAL A C 1
ATOM 2212 O O . VAL A 1 275 ? -13.734 -6.348 -13.578 1 98.69 275 VAL A O 1
ATOM 2215 N N . SER A 1 276 ? -15.328 -6.102 -15.086 1 98.44 276 SER A N 1
ATOM 2216 C CA . SER A 1 276 ? -14.453 -6.383 -16.219 1 98.44 276 SER A CA 1
ATOM 2217 C C . SER A 1 276 ? -13.836 -5.102 -16.766 1 98.44 276 SER A C 1
ATOM 2219 O O . SER A 1 276 ? -14.461 -4.398 -17.562 1 98.44 276 SER A O 1
ATOM 2221 N N . GLY A 1 277 ? -12.617 -4.816 -16.328 1 97.62 277 GLY A N 1
ATOM 2222 C CA . GLY A 1 277 ? -11.891 -3.68 -16.875 1 97.62 277 GLY A CA 1
ATOM 2223 C C . GLY A 1 277 ? -11.055 -4.027 -18.094 1 97.62 277 GLY A C 1
ATOM 2224 O O . GLY A 1 277 ? -10.945 -5.199 -18.453 1 97.62 277 GLY A O 1
ATOM 2225 N N . GLU A 1 278 ? -10.516 -3.006 -18.719 1 96.5 278 GLU A N 1
ATOM 2226 C CA . GLU A 1 278 ? -9.68 -3.201 -19.906 1 96.5 278 GLU A CA 1
ATOM 2227 C C . GLU A 1 278 ? -8.391 -3.943 -19.547 1 96.5 278 GLU A C 1
ATOM 2229 O O . GLU A 1 278 ? -7.977 -4.852 -20.266 1 96.5 278 GLU A O 1
ATOM 2234 N N . HIS A 1 279 ? -7.809 -3.596 -18.438 1 96.75 279 HIS A N 1
ATOM 2235 C CA . HIS A 1 279 ? -6.508 -4.156 -18.078 1 96.75 279 HIS A CA 1
ATOM 2236 C C . HIS A 1 279 ? -6.648 -5.195 -16.969 1 96.75 279 HIS A C 1
ATOM 2238 O O . HIS A 1 279 ? -5.852 -6.133 -16.891 1 96.75 279 HIS A O 1
ATOM 2244 N N . ASN A 1 280 ? -7.691 -4.988 -16.156 1 97.81 280 ASN A N 1
ATOM 2245 C CA . ASN A 1 280 ? -7.863 -5.891 -15.023 1 97.81 280 ASN A CA 1
ATOM 2246 C C . ASN A 1 280 ? -9.32 -6.32 -14.867 1 97.81 280 ASN A C 1
ATOM 2248 O O . ASN A 1 280 ? -10.234 -5.527 -15.094 1 97.81 280 ASN A O 1
ATOM 2252 N N . VAL A 1 281 ? -9.492 -7.547 -14.516 1 98.62 281 VAL A N 1
ATOM 2253 C CA . VAL A 1 281 ? -10.711 -7.969 -13.828 1 98.62 281 VAL A CA 1
ATOM 2254 C C . VAL A 1 281 ? -10.562 -7.715 -12.328 1 98.62 281 VAL A C 1
ATOM 2256 O O . VAL A 1 281 ? -9.633 -8.219 -11.695 1 98.62 281 VAL A O 1
ATOM 2259 N N . THR A 1 282 ? -11.406 -6.887 -11.828 1 98.75 282 THR A N 1
ATOM 2260 C CA . THR A 1 282 ? -11.297 -6.516 -10.422 1 98.75 282 THR A CA 1
ATOM 2261 C C . THR A 1 282 ? -12.461 -7.098 -9.617 1 98.75 282 THR A C 1
ATOM 2263 O O . THR A 1 282 ? -13.609 -7.027 -10.039 1 98.75 282 THR A O 1
ATOM 2266 N N . ILE A 1 283 ? -12.164 -7.723 -8.5 1 98.88 283 ILE A N 1
ATOM 2267 C CA . ILE A 1 283 ? -13.148 -8.258 -7.562 1 98.88 283 ILE A CA 1
ATOM 2268 C C . ILE A 1 283 ? -13.031 -7.535 -6.223 1 98.88 283 ILE A C 1
ATOM 2270 O O . ILE A 1 283 ? -11.969 -7.547 -5.598 1 98.88 283 ILE A O 1
ATOM 2274 N N . ARG A 1 284 ? -14.023 -6.875 -5.844 1 98.75 284 ARG A N 1
ATOM 2275 C CA . ARG A 1 284 ? -14.086 -6.234 -4.535 1 98.75 284 ARG A CA 1
ATOM 2276 C C . ARG A 1 284 ? -15 -7.012 -3.588 1 98.75 284 ARG A C 1
ATOM 2278 O O . ARG A 1 284 ? -16.188 -7.176 -3.859 1 98.75 284 ARG A O 1
ATOM 2285 N N . LEU A 1 285 ? -14.484 -7.527 -2.549 1 98.81 285 LEU A N 1
ATOM 2286 C CA . LEU A 1 285 ? -15.234 -8.258 -1.53 1 98.81 285 LEU A CA 1
ATOM 2287 C C . LEU A 1 285 ? -15.359 -7.434 -0.254 1 98.81 285 LEU A C 1
ATOM 2289 O O . LEU A 1 285 ? -14.352 -7.004 0.316 1 98.81 285 LEU A O 1
ATOM 2293 N N . SER A 1 286 ? -16.594 -7.176 0.166 1 98.56 286 SER A N 1
ATOM 2294 C CA . SER A 1 286 ? -16.875 -6.332 1.324 1 98.56 286 SER A CA 1
ATOM 2295 C C . SER A 1 286 ? -17.641 -7.105 2.396 1 98.56 286 SER A C 1
ATOM 2297 O O . SER A 1 286 ? -18.641 -7.758 2.1 1 98.56 286 SER A O 1
ATOM 2299 N N . ASP A 1 287 ? -17.203 -7.059 3.561 1 98.25 287 ASP A N 1
ATOM 2300 C CA . ASP A 1 287 ? -17.922 -7.645 4.688 1 98.25 287 ASP A CA 1
ATOM 2301 C C . ASP A 1 287 ? -18.156 -6.609 5.785 1 98.25 287 ASP A C 1
ATOM 2303 O O . ASP A 1 287 ? -17.547 -5.535 5.773 1 98.25 287 ASP A O 1
ATOM 2307 N N . GLN A 1 288 ? -19.078 -6.832 6.613 1 97.81 288 GLN A N 1
ATOM 2308 C CA . GLN A 1 288 ? -19.328 -6.016 7.801 1 97.81 288 GLN A CA 1
ATOM 2309 C C . GLN A 1 288 ? -18.953 -6.77 9.07 1 97.81 288 GLN A C 1
ATOM 2311 O O . GLN A 1 288 ? -19.766 -6.863 10 1 97.81 288 GLN A O 1
ATOM 2316 N N . GLY A 1 289 ? -17.719 -7.289 9.023 1 97 289 GLY A N 1
ATOM 2317 C CA . GLY A 1 289 ? -17.234 -8.117 10.117 1 97 289 GLY A CA 1
ATOM 2318 C C . GLY A 1 289 ? -16.484 -7.332 11.18 1 97 289 GLY A C 1
ATOM 2319 O O . GLY A 1 289 ? -15.742 -7.906 11.969 1 97 289 GLY A O 1
ATOM 2320 N N . GLY A 1 290 ? -16.578 -6.039 11.188 1 96.56 290 GLY A N 1
ATOM 2321 C CA . GLY A 1 290 ? -16 -5.238 12.25 1 96.56 290 GLY A CA 1
ATOM 2322 C C . GLY A 1 290 ? -14.75 -4.492 11.82 1 96.56 290 GLY A C 1
ATOM 2323 O O . GLY A 1 290 ? -14.367 -3.5 12.445 1 96.56 290 GLY A O 1
ATOM 2324 N N . GLY A 1 291 ? -14.086 -4.98 10.789 1 96.62 291 GLY A N 1
ATOM 2325 C CA . GLY A 1 291 ? -12.883 -4.312 10.312 1 96.62 291 GLY A CA 1
ATOM 2326 C C . GLY A 1 291 ? -11.734 -4.371 11.297 1 96.62 291 GLY A C 1
ATOM 2327 O O . GLY A 1 291 ? -11.758 -5.172 12.234 1 96.62 291 GLY A O 1
ATOM 2328 N N . PHE A 1 292 ? -10.688 -3.613 11.047 1 95.25 292 PHE A N 1
ATOM 2329 C CA . PHE A 1 292 ? -9.484 -3.572 11.867 1 95.25 292 PHE A CA 1
ATOM 2330 C C . PHE A 1 292 ? -8.828 -2.199 11.797 1 95.25 292 PHE A C 1
ATOM 2332 O O . PHE A 1 292 ? -9.07 -1.438 10.859 1 95.25 292 PHE A O 1
ATOM 2339 N N . PRO A 1 293 ? -8.039 -1.833 12.766 1 94.94 293 PRO A N 1
ATOM 2340 C CA . PRO A 1 293 ? -7.359 -0.534 12.75 1 94.94 293 PRO A CA 1
ATOM 2341 C C . PRO A 1 293 ? -6.281 -0.443 11.672 1 94.94 293 PRO A C 1
ATOM 2343 O O . PRO A 1 293 ? -5.762 -1.469 11.227 1 94.94 293 PRO A O 1
ATOM 2346 N N . ARG A 1 294 ? -5.969 0.732 11.281 1 93.25 294 ARG A N 1
ATOM 2347 C CA . ARG A 1 294 ? -4.988 1.009 10.234 1 93.25 294 ARG A CA 1
ATOM 2348 C C . ARG A 1 294 ? -3.645 0.364 10.555 1 93.25 294 ARG A C 1
ATOM 2350 O O . ARG A 1 294 ? -2.936 -0.088 9.656 1 93.25 294 ARG A O 1
ATOM 2357 N N . SER A 1 295 ? -3.273 0.308 11.812 1 90.06 295 SER A N 1
ATOM 2358 C CA . SER A 1 295 ? -1.968 -0.189 12.234 1 90.06 295 SER A CA 1
ATOM 2359 C C . SER A 1 295 ? -1.779 -1.65 11.836 1 90.06 295 SER A C 1
ATOM 2361 O O . SER A 1 295 ? -0.648 -2.133 11.742 1 90.06 295 SER A O 1
ATOM 2363 N N . LEU A 1 296 ? -2.846 -2.305 11.516 1 91.38 296 LEU A N 1
ATOM 2364 C CA . LEU A 1 296 ? -2.766 -3.729 11.195 1 91.38 296 LEU A CA 1
ATOM 2365 C C . LEU A 1 296 ? -2.574 -3.945 9.703 1 91.38 296 LEU A C 1
ATOM 2367 O O . LEU A 1 296 ? -2.26 -5.055 9.266 1 91.38 296 LEU A O 1
ATOM 2371 N N . ASN A 1 297 ? -2.705 -2.982 8.914 1 88.19 297 ASN A N 1
ATOM 2372 C CA . ASN A 1 297 ? -2.637 -3.113 7.465 1 88.19 297 ASN A CA 1
ATOM 2373 C C . ASN A 1 297 ? -1.328 -3.758 7.02 1 88.19 297 ASN A C 1
ATOM 2375 O O . ASN A 1 297 ? -1.32 -4.598 6.117 1 88.19 297 ASN A O 1
ATOM 2379 N N . ASP A 1 298 ? -0.277 -3.42 7.691 1 79.75 298 ASP A N 1
ATOM 2380 C CA . ASP A 1 298 ? 1.032 -3.908 7.27 1 79.75 298 ASP A CA 1
ATOM 2381 C C . ASP A 1 298 ? 1.284 -5.324 7.785 1 79.75 298 ASP A C 1
ATOM 2383 O O . ASP A 1 298 ? 2.195 -6.008 7.316 1 79.75 298 ASP A O 1
ATOM 2387 N N . GLN A 1 299 ? 0.459 -5.723 8.695 1 87.06 299 GLN A N 1
ATOM 2388 C CA . GLN A 1 299 ? 0.683 -7.008 9.352 1 87.06 299 GLN A CA 1
ATOM 2389 C C . GLN A 1 299 ? -0.141 -8.109 8.695 1 87.06 299 GLN A C 1
ATOM 2391 O O . GLN A 1 299 ? 0.216 -9.289 8.773 1 87.06 299 GLN A O 1
ATOM 2396 N N . LEU A 1 300 ? -1.12 -7.688 7.98 1 90 300 LEU A N 1
ATOM 2397 C CA . LEU A 1 300 ? -2.129 -8.625 7.504 1 90 300 LEU A CA 1
ATOM 2398 C C . LEU A 1 300 ? -1.514 -9.648 6.551 1 90 300 LEU A C 1
ATOM 2400 O O . LEU A 1 300 ? -1.966 -10.789 6.48 1 90 300 LEU A O 1
ATOM 2404 N N . PHE A 1 301 ? -0.471 -9.25 5.836 1 92.56 301 PHE A N 1
ATOM 2405 C CA . PHE A 1 301 ? 0.087 -10.133 4.82 1 92.56 301 PHE A CA 1
ATOM 2406 C C . PHE A 1 301 ? 1.409 -10.727 5.285 1 92.56 301 PHE A C 1
ATOM 2408 O O . PHE A 1 301 ? 2.139 -11.328 4.496 1 92.56 301 PHE A O 1
ATOM 2415 N N . LYS A 1 302 ? 1.719 -10.531 6.555 1 91.12 302 LYS A N 1
ATOM 2416 C CA . LYS A 1 302 ? 2.887 -11.195 7.125 1 91.12 302 LYS A CA 1
ATOM 2417 C C . LYS A 1 302 ? 2.566 -12.641 7.5 1 91.12 302 LYS A C 1
ATOM 2419 O O . LYS A 1 302 ? 1.487 -12.93 8.023 1 91.12 302 LYS A O 1
ATOM 2424 N N . TYR A 1 303 ? 3.572 -13.398 7.184 1 91.25 303 TYR A N 1
ATOM 2425 C CA . TYR A 1 303 ? 3.4 -14.805 7.547 1 91.25 303 TYR A CA 1
ATOM 2426 C C . TYR A 1 303 ? 3.363 -14.977 9.062 1 91.25 303 TYR A C 1
ATOM 2428 O O . TYR A 1 303 ? 4.105 -14.305 9.781 1 91.25 303 TYR A O 1
ATOM 2436 N N . THR A 1 304 ? 2.525 -15.891 9.539 1 81.06 304 THR A N 1
ATOM 2437 C CA . THR A 1 304 ? 2.346 -16.297 10.93 1 81.06 304 THR A CA 1
ATOM 2438 C C . THR A 1 304 ? 1.515 -15.258 11.688 1 81.06 304 THR A C 1
ATOM 2440 O O . THR A 1 304 ? 1.256 -15.414 12.883 1 81.06 304 THR A O 1
ATOM 2443 N N . TYR A 1 305 ? 1.19 -14.172 11.039 1 75.75 305 TYR A N 1
ATOM 2444 C CA . TYR A 1 305 ? 0.252 -13.234 11.648 1 75.75 305 TYR A CA 1
ATOM 2445 C C . TYR A 1 305 ? -1.185 -13.719 11.477 1 75.75 305 TYR A C 1
ATOM 2447 O O . TYR A 1 305 ? -1.572 -14.164 10.398 1 75.75 305 TYR A O 1
ATOM 2455 N N . THR A 1 306 ? -1.894 -13.703 12.633 1 72.44 306 THR A N 1
ATOM 2456 C CA . THR A 1 306 ? -3.303 -14.062 12.523 1 72.44 306 THR A CA 1
ATOM 2457 C C . THR A 1 306 ? -4.125 -13.352 13.594 1 72.44 306 THR A C 1
ATOM 2459 O O . THR A 1 306 ? -3.639 -13.102 14.695 1 72.44 306 THR A O 1
ATOM 2462 N N . THR A 1 307 ? -5.148 -12.805 13.156 1 59.88 307 THR A N 1
ATOM 2463 C CA . THR A 1 307 ? -6.109 -12.25 14.102 1 59.88 307 THR A CA 1
ATOM 2464 C C . THR A 1 307 ? -7.02 -13.344 14.656 1 59.88 307 THR A C 1
ATOM 2466 O O . THR A 1 307 ? -7.758 -13.117 15.617 1 59.88 307 THR A O 1
ATOM 2469 N N . GLY A 1 308 ? -6.934 -14.445 13.922 1 58.84 308 GLY A N 1
ATOM 2470 C CA . GLY A 1 308 ? -7.699 -15.586 14.398 1 58.84 308 GLY A CA 1
ATOM 2471 C C . GLY A 1 308 ? -7.043 -16.312 15.555 1 58.84 308 GLY A C 1
ATOM 2472 O O . GLY A 1 308 ? -5.82 -16.484 15.57 1 58.84 308 GLY A O 1
ATOM 2473 N N . GLY A 1 309 ? -7.293 -15.82 16.922 1 51.84 309 GLY A N 1
ATOM 2474 C CA . GLY A 1 309 ? -6.785 -16.438 18.141 1 51.84 309 GLY A CA 1
ATOM 2475 C C . GLY A 1 309 ? -5.867 -17.625 17.859 1 51.84 309 GLY A C 1
ATOM 2476 O O . GLY A 1 309 ? -5.957 -18.25 16.812 1 51.84 309 GLY A O 1
ATOM 2477 N N . SER A 1 310 ? -4.566 -17.359 18.406 1 45.88 310 SER A N 1
ATOM 2478 C CA . SER A 1 310 ? -3.639 -18.484 18.328 1 45.88 310 SER A CA 1
ATOM 2479 C C . SER A 1 310 ? -4.324 -19.797 18.719 1 45.88 310 SER A C 1
ATOM 2481 O O . SER A 1 310 ? -4.906 -19.906 19.797 1 45.88 310 SER A O 1
ATOM 2483 N N . ARG A 1 311 ? -5.043 -20.406 18.031 1 36.41 311 ARG A N 1
ATOM 2484 C CA . ARG A 1 311 ? -5.348 -21.734 18.547 1 36.41 311 ARG A CA 1
ATOM 2485 C C . ARG A 1 311 ? -4.102 -22.406 19.125 1 36.41 311 ARG A C 1
ATOM 2487 O O . ARG A 1 311 ? -3.332 -23.016 18.391 1 36.41 311 ARG A O 1
ATOM 2494 N N . THR A 1 312 ? -3.371 -21.688 19.906 1 35.81 312 THR A N 1
ATOM 2495 C CA . THR A 1 312 ? -2.346 -22.453 20.609 1 35.81 312 THR A CA 1
ATOM 2496 C C . THR A 1 312 ? -2.844 -23.859 20.922 1 35.81 312 THR A C 1
ATOM 2498 O O . THR A 1 312 ? -2.074 -24.703 21.391 1 35.81 312 THR A O 1
ATOM 2501 N N . GLY A 1 313 ? -4.016 -24.016 21.75 1 29.25 313 GLY A N 1
ATOM 2502 C CA . GLY A 1 313 ? -4.129 -25.359 22.297 1 29.25 313 GLY A CA 1
ATOM 2503 C C . GLY A 1 313 ? -3.932 -26.438 21.25 1 29.25 313 GLY A C 1
ATOM 2504 O O . GLY A 1 313 ? -2.799 -26.812 20.938 1 29.25 313 GLY A O 1
ATOM 2505 N N . ARG A 1 314 ? -5.176 -27.422 21.203 1 28.67 314 ARG A N 1
ATOM 2506 C CA . ARG A 1 314 ? -5.164 -28.781 20.672 1 28.67 314 ARG A CA 1
ATOM 2507 C C . ARG A 1 314 ? -4.648 -28.797 19.234 1 28.67 314 ARG A C 1
ATOM 2509 O O . ARG A 1 314 ? -4.852 -27.844 18.484 1 28.67 314 ARG A O 1
ATOM 2516 N N . SER A 1 315 ? -3.527 -29.547 18.922 1 30.45 315 SER A N 1
ATOM 2517 C CA . SER A 1 315 ? -3.113 -30.359 17.781 1 30.45 315 SER A CA 1
ATOM 2518 C C . SER A 1 315 ? -4.266 -30.578 16.812 1 30.45 315 SER A C 1
ATOM 2520 O O . SER A 1 315 ? -4.871 -31.656 16.797 1 30.45 315 SER A O 1
ATOM 2522 N N . GLU A 1 316 ? -5.359 -29.969 17.062 1 31.72 316 GLU A N 1
ATOM 2523 C CA . GLU A 1 316 ? -6.285 -30.562 16.109 1 31.72 316 GLU A CA 1
ATOM 2524 C C . GLU A 1 316 ? -5.645 -30.703 14.734 1 31.72 316 GLU A C 1
ATOM 2526 O O . GLU A 1 316 ? -4.941 -29.797 14.281 1 31.72 316 GLU A O 1
ATOM 2531 N N . SER A 1 317 ? -5.422 -31.953 14.406 1 29.48 317 SER A N 1
ATOM 2532 C CA . SER A 1 317 ? -4.793 -32.594 13.258 1 29.48 317 SER A CA 1
ATOM 2533 C C . SER A 1 317 ? -4.961 -31.766 11.992 1 29.48 317 SER A C 1
ATOM 2535 O O . SER A 1 317 ? -6.086 -31.422 11.609 1 29.48 317 SER A O 1
ATOM 2537 N N . ILE A 1 318 ? -4.109 -30.781 11.891 1 34.81 318 ILE A N 1
ATOM 2538 C CA . ILE A 1 318 ? -3.895 -30.172 10.578 1 34.81 318 ILE A CA 1
ATOM 2539 C C . ILE A 1 318 ? -4.453 -31.094 9.492 1 34.81 318 ILE A C 1
ATOM 2541 O O . ILE A 1 318 ? -4.602 -30.688 8.336 1 34.81 318 ILE A O 1
ATOM 2545 N N . LEU A 1 319 ? -4.07 -32.438 9.75 1 31.75 319 LEU A N 1
ATOM 2546 C CA . LEU A 1 319 ? -4.035 -33.531 8.773 1 31.75 319 LEU A CA 1
ATOM 2547 C C . LEU A 1 319 ? -5.445 -34.031 8.453 1 31.75 319 LEU A C 1
ATOM 2549 O O . LEU A 1 319 ? -5.621 -35.125 7.961 1 31.75 319 LEU A O 1
ATOM 2553 N N . SER A 1 320 ? -6.508 -33.562 9.062 1 29.7 320 SER A N 1
ATOM 2554 C CA . SER A 1 320 ? -7.398 -34.531 8.445 1 29.7 320 SER A CA 1
ATOM 2555 C C . SER A 1 320 ? -7.176 -34.594 6.941 1 29.7 320 SER A C 1
ATOM 2557 O O . SER A 1 320 ? -7.324 -33.625 6.23 1 29.7 320 SER A O 1
ATOM 2559 N N . PRO A 1 321 ? -6.305 -35.562 6.449 1 30.95 321 PRO A N 1
ATOM 2560 C CA . PRO A 1 321 ? -6.012 -35.938 5.07 1 30.95 321 PRO A CA 1
ATOM 2561 C C . PRO A 1 321 ? -7.242 -35.906 4.168 1 30.95 321 PRO A C 1
ATOM 2563 O O . PRO A 1 321 ? -7.195 -36.344 3.025 1 30.95 321 PRO A O 1
ATOM 2566 N N . SER A 1 322 ? -8.438 -35.969 4.762 1 30.5 322 SER A N 1
ATOM 2567 C CA . SER A 1 322 ? -9.312 -36.344 3.656 1 30.5 322 SER A CA 1
ATOM 2568 C C . SER A 1 322 ? -9.102 -35.438 2.447 1 30.5 322 SER A C 1
ATOM 2570 O O . SER A 1 322 ? -8.891 -35.906 1.332 1 30.5 322 SER A O 1
ATOM 2572 N N . ALA A 1 323 ? -10.031 -34.406 2.227 1 33.22 323 ALA A N 1
ATOM 2573 C CA . ALA A 1 323 ? -9.992 -33.781 0.897 1 33.22 323 ALA A CA 1
ATOM 2574 C C . ALA A 1 323 ? -8.727 -32.938 0.712 1 33.22 323 ALA A C 1
ATOM 2576 O O . ALA A 1 323 ? -8.141 -32.469 1.688 1 33.22 323 ALA A O 1
ATOM 2577 N N . GLY A 1 324 ? -7.91 -32.938 -0.305 1 32.75 324 GLY A N 1
ATOM 2578 C CA . GLY A 1 324 ? -6.719 -32.312 -0.857 1 32.75 324 GLY A CA 1
ATOM 2579 C C . GLY A 1 324 ? -6.391 -30.984 -0.203 1 32.75 324 GLY A C 1
ATOM 2580 O O . GLY A 1 324 ? -5.332 -30.422 -0.456 1 32.75 324 GLY A O 1
ATOM 2581 N N . TYR A 1 325 ? -7.301 -30.109 -0.044 1 34.69 325 TYR A N 1
ATOM 2582 C CA . TYR A 1 325 ? -6.922 -28.766 0.353 1 34.69 325 TYR A CA 1
ATOM 2583 C C . TYR A 1 325 ? -6.832 -28.641 1.869 1 34.69 325 TYR A C 1
ATOM 2585 O O . TYR A 1 325 ? -7.852 -28.625 2.559 1 34.69 325 TYR A O 1
ATOM 2593 N N . ALA A 1 326 ? -6.051 -29.391 2.703 1 35.69 326 ALA A N 1
ATOM 2594 C CA . ALA A 1 326 ? -5.879 -29.141 4.129 1 35.69 326 ALA A CA 1
ATOM 2595 C C . ALA A 1 326 ? -5.879 -27.641 4.414 1 35.69 326 ALA A C 1
ATOM 2597 O O . ALA A 1 326 ? -5.105 -26.875 3.822 1 35.69 326 ALA A O 1
ATOM 2598 N N . PRO A 1 327 ? -6.914 -27.062 4.992 1 39.97 327 PRO A N 1
ATOM 2599 C CA . PRO A 1 327 ? -6.93 -25.641 5.32 1 39.97 327 PRO A CA 1
ATOM 2600 C C . PRO A 1 327 ? -5.723 -25.203 6.152 1 39.97 327 PRO A C 1
ATOM 2602 O O . PRO A 1 327 ? -5.391 -25.859 7.145 1 39.97 327 PRO A O 1
ATOM 2605 N N . ILE A 1 328 ? -4.539 -24.906 5.75 1 43.56 328 ILE A N 1
ATOM 2606 C CA . ILE A 1 328 ? -3.516 -24.141 6.449 1 43.56 328 ILE A CA 1
ATOM 2607 C C . ILE A 1 328 ? -4.176 -23.156 7.426 1 43.56 328 ILE A C 1
ATOM 2609 O O . ILE A 1 328 ? -4.359 -21.984 7.109 1 43.56 328 ILE A O 1
ATOM 2613 N N . ALA A 1 329 ? -5.379 -23.578 8.031 1 50.91 329 ALA A N 1
ATOM 2614 C CA . ALA A 1 329 ? -6.074 -22.703 8.984 1 50.91 329 ALA A CA 1
ATOM 2615 C C . ALA A 1 329 ? -5.227 -22.469 10.227 1 50.91 329 ALA A C 1
ATOM 2617 O O . ALA A 1 329 ? -4.598 -23.406 10.742 1 50.91 329 ALA A O 1
ATOM 2618 N N . GLY A 1 330 ? -4.832 -21.312 10.539 1 58.41 330 GLY A N 1
ATOM 2619 C CA . GLY A 1 330 ? -4.297 -20.875 11.82 1 58.41 330 GLY A CA 1
ATOM 2620 C C . GLY A 1 330 ? -2.83 -20.5 11.75 1 58.41 330 GLY A C 1
ATOM 2621 O O . GLY A 1 330 ? -2.297 -19.891 12.68 1 58.41 330 GLY A O 1
ATOM 2622 N N . TYR A 1 331 ? -2.229 -20.891 10.602 1 67.44 331 TYR A N 1
ATOM 2623 C CA . TYR A 1 331 ? -0.799 -20.609 10.602 1 67.44 331 TYR A CA 1
ATOM 2624 C C . TYR A 1 331 ? -0.531 -19.203 10.062 1 67.44 331 TYR A C 1
ATOM 2626 O O . TYR A 1 331 ? 0.591 -18.703 10.156 1 67.44 331 TYR A O 1
ATOM 2634 N N . GLY A 1 332 ? -1.513 -18.562 9.516 1 84.25 332 GLY A N 1
ATOM 2635 C CA . GLY A 1 332 ? -1.315 -17.219 9.016 1 84.25 332 GLY A CA 1
ATOM 2636 C C . GLY A 1 332 ? -0.652 -17.188 7.652 1 84.25 332 GLY A C 1
ATOM 2637 O O . GLY A 1 332 ? 0.18 -16.312 7.387 1 84.25 332 GLY A O 1
ATOM 2638 N N . TYR A 1 333 ? -0.982 -18.203 6.797 1 90.69 333 TYR A N 1
ATOM 2639 C CA . TYR A 1 333 ? -0.351 -18.266 5.484 1 90.69 333 TYR A CA 1
ATOM 2640 C C . TYR A 1 333 ? -1.369 -18.031 4.375 1 90.69 333 TYR A C 1
ATOM 2642 O O . TYR A 1 333 ? -0.999 -17.812 3.221 1 90.69 333 TYR A O 1
ATOM 2650 N N . GLY A 1 334 ? -2.662 -18.016 4.738 1 92.38 334 GLY A N 1
ATOM 2651 C CA . GLY A 1 334 ? -3.721 -17.922 3.748 1 92.38 334 GLY A CA 1
ATOM 2652 C C . GLY A 1 334 ? -3.68 -16.625 2.955 1 92.38 334 GLY A C 1
ATOM 2653 O O . GLY A 1 334 ? -3.596 -16.656 1.726 1 92.38 334 GLY A O 1
ATOM 2654 N N . LEU A 1 335 ? -3.666 -15.539 3.664 1 94.44 335 LEU A N 1
ATOM 2655 C CA . LEU A 1 335 ? -3.754 -14.242 3.006 1 94.44 335 LEU A CA 1
ATOM 2656 C C . LEU A 1 335 ? -2.469 -13.93 2.248 1 94.44 335 LEU A C 1
ATOM 2658 O O . LEU A 1 335 ? -2.514 -13.523 1.083 1 94.44 335 LEU A O 1
ATOM 2662 N N . PRO A 1 336 ? -1.283 -14.141 2.84 1 95.19 336 PRO A N 1
ATOM 2663 C CA . PRO A 1 336 ? -0.071 -13.883 2.059 1 95.19 336 PRO A CA 1
ATOM 2664 C C . PRO A 1 336 ? 0.029 -14.766 0.816 1 95.19 336 PRO A C 1
ATOM 2666 O O . PRO A 1 336 ? 0.456 -14.297 -0.243 1 95.19 336 PRO A O 1
ATOM 2669 N N . LEU A 1 337 ? -0.355 -15.977 0.892 1 96.31 337 LEU A N 1
ATOM 2670 C CA . LEU A 1 337 ? -0.32 -16.859 -0.263 1 96.31 337 LEU A CA 1
ATOM 2671 C C . LEU A 1 337 ? -1.303 -16.406 -1.334 1 96.31 337 LEU A C 1
ATOM 2673 O O . LEU A 1 337 ? -1.007 -16.484 -2.529 1 96.31 337 LEU A O 1
ATOM 2677 N N . SER A 1 338 ? -2.477 -16 -0.874 1 97.62 338 SER A N 1
ATOM 2678 C CA . SER A 1 338 ? -3.465 -15.484 -1.816 1 97.62 338 SER A CA 1
ATOM 2679 C C . SER A 1 338 ? -2.906 -14.312 -2.615 1 97.62 338 SER A C 1
ATOM 2681 O O . SER A 1 338 ? -3.107 -14.234 -3.828 1 97.62 338 SER A O 1
ATOM 2683 N N . ARG A 1 339 ? -2.26 -13.453 -1.926 1 97.62 339 ARG A N 1
ATOM 2684 C CA . ARG A 1 339 ? -1.658 -12.32 -2.617 1 97.62 339 ARG A CA 1
ATOM 2685 C C . ARG A 1 339 ? -0.614 -12.781 -3.627 1 97.62 339 ARG A C 1
ATOM 2687 O O . ARG A 1 339 ? -0.5 -12.219 -4.715 1 97.62 339 ARG A O 1
ATOM 2694 N N . LEU A 1 340 ? 0.19 -13.781 -3.297 1 97.62 340 LEU A N 1
ATOM 2695 C CA . LEU A 1 340 ? 1.207 -14.305 -4.207 1 97.62 340 LEU A CA 1
ATOM 2696 C C . LEU A 1 340 ? 0.565 -14.922 -5.445 1 97.62 340 LEU A C 1
ATOM 2698 O O . LEU A 1 340 ? 1.078 -14.766 -6.559 1 97.62 340 LEU A O 1
ATOM 2702 N N . TYR A 1 341 ? -0.537 -15.641 -5.223 1 97.81 341 TYR A N 1
ATOM 2703 C CA . TYR A 1 341 ? -1.246 -16.203 -6.363 1 97.81 341 TYR A CA 1
ATOM 2704 C C . TYR A 1 341 ? -1.672 -15.109 -7.34 1 97.81 341 TYR A C 1
ATOM 2706 O O . TYR A 1 341 ? -1.587 -15.289 -8.555 1 97.81 341 TYR A O 1
ATOM 2714 N N . ALA A 1 342 ? -2.102 -13.992 -6.801 1 97.81 342 ALA A N 1
ATOM 2715 C CA . ALA A 1 342 ? -2.492 -12.867 -7.652 1 97.81 342 ALA A CA 1
ATOM 2716 C C . ALA A 1 342 ? -1.274 -12.234 -8.32 1 97.81 342 ALA A C 1
ATOM 2718 O O . ALA A 1 342 ? -1.261 -12.031 -9.539 1 97.81 342 ALA A O 1
ATOM 2719 N N . ARG A 1 343 ? -0.267 -12.031 -7.582 1 97 343 ARG A N 1
ATOM 2720 C CA . ARG A 1 343 ? 0.915 -11.32 -8.055 1 97 343 ARG A CA 1
ATOM 2721 C C . ARG A 1 343 ? 1.693 -12.156 -9.062 1 97 343 ARG A C 1
ATOM 2723 O O . ARG A 1 343 ? 2.396 -11.617 -9.922 1 97 343 ARG A O 1
ATOM 2730 N N . TYR A 1 344 ? 1.567 -13.453 -9.039 1 96.69 344 TYR A N 1
ATOM 2731 C CA . TYR A 1 344 ? 2.262 -14.367 -9.938 1 96.69 344 TYR A CA 1
ATOM 2732 C C . TYR A 1 344 ? 2 -14 -11.391 1 96.69 344 TYR A C 1
ATOM 2734 O O . TYR A 1 344 ? 2.887 -14.133 -12.242 1 96.69 344 TYR A O 1
ATOM 2742 N N . LEU A 1 345 ? 0.804 -13.516 -11.617 1 96.31 345 LEU A N 1
ATOM 2743 C CA . LEU A 1 345 ? 0.423 -13.156 -12.977 1 96.31 345 LEU A CA 1
ATOM 2744 C C . LEU A 1 345 ? 0.141 -11.664 -13.086 1 96.31 345 LEU A C 1
ATOM 2746 O O . LEU A 1 345 ? -0.797 -11.25 -13.773 1 96.31 345 LEU A O 1
ATOM 2750 N N . HIS A 1 346 ? 0.796 -10.867 -12.344 1 93.38 346 HIS A N 1
ATOM 2751 C CA . HIS A 1 346 ? 0.814 -9.414 -12.406 1 93.38 346 HIS A CA 1
ATOM 2752 C C . HIS A 1 346 ? -0.474 -8.82 -11.844 1 93.38 346 HIS A C 1
ATOM 2754 O O . HIS A 1 346 ? -0.875 -7.719 -12.227 1 93.38 346 HIS A O 1
ATOM 2760 N N . GLY A 1 347 ? -1.128 -9.539 -11.039 1 95.81 347 GLY A N 1
ATOM 2761 C CA . GLY A 1 347 ? -2.225 -9.016 -10.234 1 95.81 347 GLY A CA 1
ATOM 2762 C C . GLY A 1 347 ? -1.788 -8.539 -8.867 1 95.81 347 GLY A C 1
ATOM 2763 O O . GLY A 1 347 ? -0.61 -8.25 -8.648 1 95.81 347 GLY A O 1
ATOM 2764 N N . ASP A 1 348 ? -2.791 -8.336 -8.039 1 96.62 348 ASP A N 1
ATOM 2765 C CA . ASP A 1 348 ? -2.5 -7.93 -6.668 1 96.62 348 ASP A CA 1
ATOM 2766 C C . ASP A 1 348 ? -3.717 -8.125 -5.77 1 96.62 348 ASP A C 1
ATOM 2768 O O . ASP A 1 348 ? -4.816 -8.398 -6.254 1 96.62 348 ASP A O 1
ATOM 2772 N N . LEU A 1 349 ? -3.457 -8.125 -4.488 1 97.62 349 LEU A N 1
ATOM 2773 C CA . LEU A 1 349 ? -4.496 -8.234 -3.471 1 97.62 349 LEU A CA 1
ATOM 2774 C C . LEU A 1 349 ? -4.234 -7.27 -2.32 1 97.62 349 LEU A C 1
ATOM 2776 O O . LEU A 1 349 ? -3.133 -7.246 -1.765 1 97.62 349 LEU A O 1
ATOM 2780 N N . SER A 1 350 ? -5.18 -6.465 -2.049 1 96.19 350 SER A N 1
ATOM 2781 C CA . SER A 1 350 ? -5.066 -5.543 -0.925 1 96.19 350 SER A CA 1
ATOM 2782 C C . SER A 1 350 ? -6.324 -5.555 -0.065 1 96.19 350 SER A C 1
ATOM 2784 O O . SER A 1 350 ? -7.41 -5.887 -0.549 1 96.19 350 SER A O 1
ATOM 2786 N N . LEU A 1 351 ? -6.137 -5.246 1.205 1 96.62 351 LEU A N 1
ATOM 2787 C CA . LEU A 1 351 ? -7.242 -5.145 2.15 1 96.62 351 LEU A CA 1
ATOM 2788 C C . LEU A 1 351 ? -7.273 -3.771 2.809 1 96.62 351 LEU A C 1
ATOM 2790 O O . LEU A 1 351 ? -6.223 -3.203 3.119 1 96.62 351 LEU A O 1
ATOM 2794 N N . SER A 1 352 ? -8.438 -3.25 2.959 1 96.5 352 SER A N 1
ATOM 2795 C CA . SER A 1 352 ? -8.672 -2.035 3.73 1 96.5 352 SER A CA 1
ATOM 2796 C C . SER A 1 352 ? -9.711 -2.271 4.824 1 96.5 352 SER A C 1
ATOM 2798 O O . SER A 1 352 ? -10.82 -2.717 4.547 1 96.5 352 SER A O 1
ATOM 2800 N N . GLY A 1 353 ? -9.297 -2.027 6.023 1 96.31 353 GLY A N 1
ATOM 2801 C CA . GLY A 1 353 ? -10.211 -2.203 7.145 1 96.31 353 GLY A CA 1
ATOM 2802 C C . GLY A 1 353 ? -10.797 -0.897 7.645 1 96.31 353 GLY A C 1
ATOM 2803 O O . GLY A 1 353 ? -10.094 0.105 7.758 1 96.31 353 GLY A O 1
ATOM 2804 N N . THR A 1 354 ? -12.062 -0.839 7.789 1 97.88 354 THR A N 1
ATOM 2805 C CA . THR A 1 354 ? -12.773 0.219 8.5 1 97.88 354 THR A CA 1
ATOM 2806 C C . THR A 1 354 ? -13.156 -0.236 9.906 1 97.88 354 THR A C 1
ATOM 2808 O O . THR A 1 354 ? -14.18 -0.898 10.094 1 97.88 354 THR A O 1
ATOM 2811 N N . GLU A 1 355 ? -12.266 0.156 10.828 1 97.12 355 GLU A N 1
ATOM 2812 C CA . GLU A 1 355 ? -12.422 -0.313 12.203 1 97.12 355 GLU A CA 1
ATOM 2813 C C . GLU A 1 355 ? -13.82 0.008 12.734 1 97.12 355 GLU A C 1
ATOM 2815 O O . GLU A 1 355 ? -14.273 1.151 12.656 1 97.12 355 GLU A O 1
ATOM 2820 N N . GLY A 1 356 ? -14.461 -1.014 13.289 1 96.94 356 GLY A N 1
ATOM 2821 C CA . GLY A 1 356 ? -15.797 -0.854 13.836 1 96.94 356 GLY A CA 1
ATOM 2822 C C . GLY A 1 356 ? -16.891 -1.077 12.812 1 96.94 356 GLY A C 1
ATOM 2823 O O . GLY A 1 356 ? -18.078 -0.971 13.125 1 96.94 356 GLY A O 1
ATOM 2824 N N . TYR A 1 357 ? -16.578 -1.449 11.594 1 97.62 357 TYR A N 1
ATOM 2825 C CA . TYR A 1 357 ? -17.578 -1.575 10.531 1 97.62 357 TYR A CA 1
ATOM 2826 C C . TYR A 1 357 ? -17.312 -2.816 9.688 1 97.62 357 TYR A C 1
ATOM 2828 O O . TYR A 1 357 ? -17.984 -3.842 9.859 1 97.62 357 TYR A O 1
ATOM 2836 N N . GLY A 1 358 ? -16.219 -2.789 8.93 1 98.19 358 GLY A N 1
ATOM 2837 C CA . GLY A 1 358 ? -15.992 -3.938 8.062 1 98.19 358 GLY A CA 1
ATOM 2838 C C . GLY A 1 358 ? -14.688 -3.869 7.301 1 98.19 358 GLY A C 1
ATOM 2839 O O . GLY A 1 358 ? -13.812 -3.059 7.625 1 98.19 358 GLY A O 1
ATOM 2840 N N . THR A 1 359 ? -14.516 -4.805 6.348 1 98 359 THR A N 1
ATOM 2841 C CA . THR A 1 359 ? -13.297 -4.945 5.555 1 98 359 THR A CA 1
ATOM 2842 C C . THR A 1 359 ? -13.625 -5.016 4.066 1 98 359 THR A C 1
ATOM 2844 O O . THR A 1 359 ? -14.625 -5.625 3.672 1 98 359 THR A O 1
ATOM 2847 N N . GLU A 1 360 ? -12.797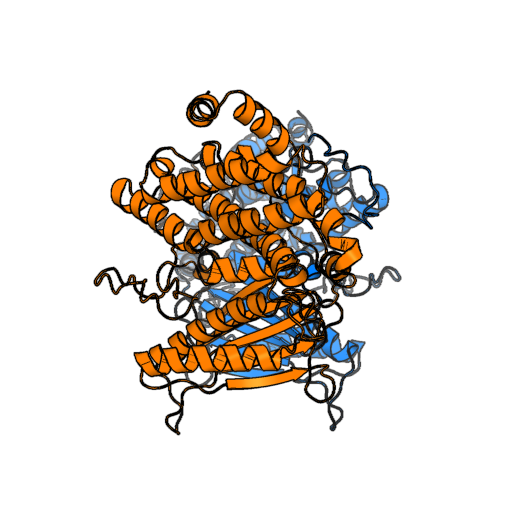 -4.395 3.289 1 98.12 360 GLU A N 1
ATOM 2848 C CA . GLU A 1 360 ? -12.867 -4.508 1.835 1 98.12 360 GLU A CA 1
ATOM 2849 C C . GLU A 1 360 ? -11.578 -5.109 1.266 1 98.12 360 GLU A C 1
ATOM 2851 O O . GLU A 1 360 ? -10.484 -4.668 1.606 1 98.12 360 GLU A O 1
ATOM 2856 N N . ALA A 1 361 ? -11.75 -6.098 0.499 1 98.38 361 ALA A N 1
ATOM 2857 C CA . ALA A 1 361 ? -10.641 -6.695 -0.241 1 98.38 361 ALA A CA 1
ATOM 2858 C C . ALA A 1 361 ? -10.719 -6.352 -1.726 1 98.38 361 ALA A C 1
ATOM 2860 O O . ALA A 1 361 ? -11.797 -6.426 -2.328 1 98.38 361 ALA A O 1
ATOM 2861 N N . PHE A 1 362 ? -9.625 -5.902 -2.281 1 98.38 362 PHE A N 1
ATOM 2862 C CA . PHE A 1 362 ? -9.523 -5.641 -3.713 1 98.38 362 PHE A CA 1
ATOM 2863 C C . PHE A 1 362 ? -8.57 -6.625 -4.379 1 98.38 362 PHE A C 1
ATOM 2865 O O . PHE A 1 362 ? -7.375 -6.621 -4.102 1 98.38 362 PHE A O 1
ATOM 2872 N N . LEU A 1 363 ? -9.109 -7.41 -5.203 1 98.75 363 LEU A N 1
ATOM 2873 C CA . LEU A 1 363 ? -8.352 -8.367 -6 1 98.75 363 LEU A CA 1
ATOM 2874 C C . LEU A 1 363 ? -8.258 -7.922 -7.453 1 98.75 363 LEU A C 1
ATOM 2876 O O . LEU A 1 363 ? -9.281 -7.707 -8.109 1 98.75 363 LEU A O 1
ATOM 2880 N N . TYR A 1 364 ? -7.043 -7.762 -7.922 1 98.44 364 TYR A N 1
ATOM 2881 C CA . TYR A 1 364 ? -6.789 -7.371 -9.305 1 98.44 364 TYR A CA 1
ATOM 2882 C C . TYR A 1 364 ? -6.184 -8.531 -10.094 1 98.44 364 TYR A C 1
ATOM 2884 O O . TYR A 1 364 ? -5.184 -9.117 -9.672 1 98.44 364 TYR A O 1
ATOM 2892 N N . LEU A 1 365 ? -6.812 -8.836 -11.195 1 98.38 365 LEU A N 1
ATOM 2893 C CA . LEU A 1 365 ? -6.316 -9.875 -12.086 1 98.38 365 LEU A CA 1
ATOM 2894 C C . LEU A 1 365 ? -6.117 -9.336 -13.5 1 98.38 365 LEU A C 1
ATOM 2896 O O . LEU A 1 365 ? -6.953 -8.586 -14.008 1 98.38 365 LEU A O 1
ATOM 2900 N N . MET A 1 366 ? -5.039 -9.727 -14.125 1 96.44 366 MET A N 1
ATOM 2901 C CA . MET A 1 366 ? -4.785 -9.25 -15.484 1 96.44 366 MET A CA 1
ATOM 2902 C C . MET A 1 366 ? -5.828 -9.797 -16.453 1 96.44 366 MET A C 1
ATOM 2904 O O . MET A 1 366 ? -6.062 -11.008 -16.516 1 96.44 366 MET A O 1
ATOM 2908 N N . SER A 1 367 ? -6.41 -8.922 -17.25 1 95.06 367 SER A N 1
ATOM 2909 C CA . SER A 1 367 ? -7.516 -9.289 -18.125 1 95.06 367 SER A CA 1
ATOM 2910 C C . SER A 1 367 ? -7.016 -10.039 -19.359 1 95.06 367 SER A C 1
ATOM 2912 O O . SER A 1 367 ? -7.66 -10.977 -19.828 1 95.06 367 SER A O 1
ATOM 2914 N N . GLN A 1 368 ? -5.902 -9.586 -19.859 1 93.88 368 GLN A N 1
ATOM 2915 C CA . GLN A 1 368 ? -5.395 -10.141 -21.094 1 93.88 368 GLN A CA 1
ATOM 2916 C C . GLN A 1 368 ? -4.305 -11.18 -20.828 1 93.88 368 GLN A C 1
ATOM 2918 O O . GLN A 1 368 ? -3.309 -10.891 -20.172 1 93.88 368 GLN A O 1
ATOM 2923 N N . ALA A 1 369 ? -4.469 -12.289 -21.453 1 91.5 369 ALA A N 1
ATOM 2924 C CA . ALA A 1 369 ? -3.545 -13.398 -21.25 1 91.5 369 ALA A CA 1
ATOM 2925 C C . ALA A 1 369 ? -2.133 -13.031 -21.703 1 91.5 369 ALA A C 1
ATOM 2927 O O . ALA A 1 369 ? -1.149 -13.5 -21.125 1 91.5 369 ALA A O 1
ATOM 2928 N N . ALA A 1 370 ? -1.995 -12.219 -22.703 1 89.94 370 ALA A N 1
ATOM 2929 C CA . ALA A 1 370 ? -0.701 -11.812 -23.234 1 89.94 370 ALA A CA 1
ATOM 2930 C C . ALA A 1 370 ? 0.067 -10.945 -22.25 1 89.94 370 ALA A C 1
ATOM 2932 O O . ALA A 1 370 ? 1.3 -10.922 -22.25 1 89.94 370 ALA A O 1
ATOM 2933 N N . ASP A 1 371 ? -0.705 -10.32 -21.344 1 91.25 371 ASP A N 1
ATOM 2934 C CA . ASP A 1 371 ? -0.085 -9.422 -20.375 1 91.25 371 ASP A CA 1
ATOM 2935 C C . ASP A 1 371 ? 0.078 -10.109 -19.031 1 91.25 371 ASP A C 1
ATOM 2937 O O . ASP A 1 371 ? 0.751 -9.586 -18.141 1 91.25 371 ASP A O 1
ATOM 2941 N N . ALA A 1 372 ? -0.58 -11.227 -18.875 1 93.56 372 ALA A N 1
ATOM 2942 C CA . ALA A 1 372 ? -0.473 -12 -17.641 1 93.56 372 ALA A CA 1
ATOM 2943 C C . ALA A 1 372 ? 0.804 -12.836 -17.625 1 93.56 372 ALA A C 1
ATOM 2945 O O . ALA A 1 372 ? 0.755 -14.055 -17.766 1 93.56 372 ALA A O 1
ATOM 2946 N N . ASP A 1 373 ? 1.913 -12.164 -17.328 1 91.56 373 ASP A N 1
ATOM 2947 C CA . ASP A 1 373 ? 3.232 -12.789 -17.281 1 91.56 373 ASP A CA 1
ATOM 2948 C C . ASP A 1 373 ? 3.594 -13.234 -15.875 1 91.56 373 ASP A C 1
ATOM 2950 O O . ASP A 1 373 ? 3.186 -12.602 -14.898 1 91.56 373 ASP A O 1
ATOM 2954 N N . GLU A 1 374 ? 4.344 -14.273 -15.898 1 93.75 374 GLU A N 1
ATOM 2955 C CA . GLU A 1 374 ? 4.879 -14.695 -14.609 1 93.75 374 GLU A CA 1
ATOM 2956 C C . GLU A 1 374 ? 5.742 -13.602 -13.984 1 93.75 374 GLU A C 1
ATOM 2958 O O . GLU A 1 374 ? 6.492 -12.922 -14.68 1 93.75 374 GLU A O 1
ATOM 2963 N N . TYR A 1 375 ? 5.523 -13.352 -12.742 1 92.81 375 TYR A N 1
ATOM 2964 C CA . TYR A 1 375 ? 6.395 -12.539 -11.898 1 92.81 375 TYR A CA 1
ATOM 2965 C C . TYR A 1 375 ? 7.246 -13.422 -10.984 1 92.81 375 TYR A C 1
ATOM 2967 O O . TYR A 1 375 ? 6.723 -14.078 -10.078 1 92.81 375 TYR A O 1
ATOM 2975 N N . LEU A 1 376 ? 8.625 -13.43 -11.203 1 94.44 376 LEU A N 1
ATOM 2976 C CA . LEU A 1 376 ? 9.438 -14.445 -10.555 1 94.44 376 LEU A CA 1
ATOM 2977 C C . LEU A 1 376 ? 10.578 -13.812 -9.766 1 94.44 376 LEU A C 1
ATOM 2979 O O . LEU A 1 376 ? 11.141 -12.797 -10.188 1 94.44 376 LEU A O 1
ATOM 2983 N N . PRO A 1 377 ? 10.867 -14.438 -8.633 1 94.25 377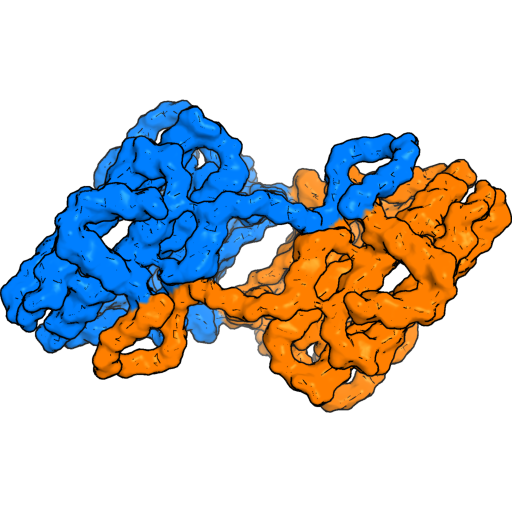 PRO A N 1
ATOM 2984 C CA . PRO A 1 377 ? 12.094 -14.023 -7.949 1 94.25 377 PRO A CA 1
ATOM 2985 C C . PRO A 1 377 ? 13.359 -14.516 -8.648 1 94.25 377 PRO A C 1
ATOM 2987 O O . PRO A 1 377 ? 13.344 -15.562 -9.297 1 94.25 377 PRO A O 1
ATOM 2990 N N . VAL A 1 378 ? 14.43 -13.742 -8.578 1 92.69 378 VAL A N 1
ATOM 2991 C CA . VAL A 1 378 ? 15.727 -14.133 -9.117 1 92.69 378 VAL A CA 1
ATOM 2992 C C . VAL A 1 378 ? 16.797 -13.961 -8.047 1 92.69 378 VAL A C 1
ATOM 2994 O O . VAL A 1 378 ? 16.828 -12.953 -7.332 1 92.69 378 VAL A O 1
ATOM 2997 N N . PHE A 1 379 ? 17.594 -14.969 -7.98 1 91.75 379 PHE A N 1
ATOM 2998 C CA . PHE A 1 379 ? 18.719 -14.844 -7.062 1 91.75 379 PHE A CA 1
ATOM 2999 C C . PHE A 1 379 ? 19.844 -14.039 -7.695 1 91.75 379 PHE A C 1
ATOM 3001 O O . PHE A 1 379 ? 20.328 -14.383 -8.773 1 91.75 379 PHE A O 1
ATOM 3008 N N . ASN A 1 380 ? 20.219 -12.984 -7.105 1 89.44 380 ASN A N 1
ATOM 3009 C CA . ASN A 1 380 ? 21.344 -12.141 -7.512 1 89.44 380 ASN A CA 1
ATOM 3010 C C . ASN A 1 380 ? 21.969 -11.422 -6.32 1 89.44 380 ASN A C 1
ATOM 3012 O O . ASN A 1 380 ? 21.703 -11.773 -5.168 1 89.44 380 ASN A O 1
ATOM 3016 N N . ARG A 1 381 ? 22.766 -10.508 -6.574 1 83.75 381 ARG A N 1
ATOM 3017 C CA . ARG A 1 381 ? 23.469 -9.82 -5.492 1 83.75 381 ARG A CA 1
ATOM 3018 C C . ARG A 1 381 ? 22.484 -9.055 -4.602 1 83.75 381 ARG A C 1
ATOM 3020 O O . ARG A 1 381 ? 22.656 -9.008 -3.383 1 83.75 381 ARG A O 1
ATOM 3027 N N . THR A 1 382 ? 21.562 -8.539 -5.203 1 83.06 382 THR A N 1
ATOM 3028 C CA . THR A 1 382 ? 20.562 -7.762 -4.469 1 83.06 382 THR A CA 1
ATOM 3029 C C . THR A 1 382 ? 19.797 -8.648 -3.496 1 83.06 382 THR A C 1
ATOM 3031 O O . THR A 1 382 ? 19.641 -8.305 -2.326 1 83.06 382 THR A O 1
ATOM 3034 N N . SER A 1 383 ? 19.359 -9.766 -3.998 1 88.25 383 SER A N 1
ATOM 3035 C CA . SER A 1 383 ? 18.641 -10.672 -3.121 1 88.25 383 SER A CA 1
ATOM 3036 C C . SER A 1 383 ? 19.547 -11.266 -2.053 1 88.25 383 SER A C 1
ATOM 3038 O O . SER A 1 383 ? 19.125 -11.453 -0.908 1 88.25 383 SER A O 1
ATOM 3040 N N . ALA A 1 384 ? 20.781 -11.5 -2.41 1 88.94 384 ALA A N 1
ATOM 3041 C CA . ALA A 1 384 ? 21.734 -12.055 -1.457 1 88.94 384 ALA A CA 1
ATOM 3042 C C . ALA A 1 384 ? 21.969 -11.102 -0.293 1 88.94 384 ALA A C 1
ATOM 3044 O O . ALA A 1 384 ? 22.109 -11.531 0.854 1 88.94 384 ALA A O 1
ATOM 3045 N N . ARG A 1 385 ? 21.969 -9.875 -0.522 1 86.25 385 ARG A N 1
ATOM 3046 C CA . ARG A 1 385 ? 22.25 -8.852 0.483 1 86.25 385 ARG A CA 1
ATOM 3047 C C . ARG A 1 385 ? 21.141 -8.805 1.53 1 86.25 385 ARG A C 1
ATOM 3049 O O . ARG A 1 385 ? 21.375 -8.422 2.678 1 86.25 385 ARG A O 1
ATOM 3056 N N . ARG A 1 386 ? 20.016 -9.211 1.168 1 86.31 386 ARG A N 1
ATOM 3057 C CA . ARG A 1 386 ? 18.891 -9.195 2.082 1 86.31 386 ARG A CA 1
ATOM 3058 C C . ARG A 1 386 ? 19.078 -10.188 3.225 1 86.31 386 ARG A C 1
ATOM 3060 O O . ARG A 1 386 ? 18.438 -10.078 4.266 1 86.31 386 ARG A O 1
ATOM 3067 N N . TYR A 1 387 ? 19.938 -11.109 2.98 1 89.5 387 TYR A N 1
ATOM 3068 C CA . TYR A 1 387 ? 20.156 -12.141 3.992 1 89.5 387 TYR A CA 1
ATOM 3069 C C . TYR A 1 387 ? 21.391 -11.828 4.828 1 89.5 387 TYR A C 1
ATOM 3071 O O . TYR A 1 387 ? 21.703 -12.555 5.777 1 89.5 387 TYR A O 1
ATOM 3079 N N . GLU A 1 388 ? 22.047 -10.742 4.398 1 83.19 388 GLU A N 1
ATOM 3080 C CA . GLU A 1 388 ? 23.219 -10.344 5.152 1 83.19 388 GLU A CA 1
ATOM 3081 C C . GLU A 1 388 ? 22.844 -9.539 6.395 1 83.19 388 GLU A C 1
ATOM 3083 O O . GLU A 1 388 ? 21.812 -8.859 6.41 1 83.19 388 GLU A O 1
ATOM 3088 N N . SER A 1 389 ? 23.328 -9.953 7.578 1 64.12 389 SER A N 1
ATOM 3089 C CA . SER A 1 389 ? 23.047 -9.391 8.891 1 64.12 389 SER A CA 1
ATOM 3090 C C . SER A 1 389 ? 23.297 -7.887 8.922 1 64.12 389 SER A C 1
ATOM 3092 O O . SER A 1 389 ? 24.438 -7.453 9.07 1 64.12 389 SER A O 1
ATOM 3094 N N . VAL A 1 390 ? 22.75 -7.121 8 1 60.38 390 VAL A N 1
ATOM 3095 C CA . VAL A 1 390 ? 23.094 -5.719 8.219 1 60.38 390 VAL A CA 1
ATOM 3096 C C . VAL A 1 390 ? 22.266 -5.156 9.375 1 60.38 390 VAL A C 1
ATOM 3098 O O . VAL A 1 390 ? 21.141 -5.594 9.617 1 60.38 390 VAL A O 1
ATOM 3101 N N . GLY A 1 391 ? 22.969 -4.57 10.328 1 61.34 391 GLY A N 1
ATOM 3102 C CA . GLY A 1 391 ? 22.328 -3.828 11.398 1 61.34 391 GLY A CA 1
ATOM 3103 C C . GLY A 1 391 ? 21.031 -3.154 10.961 1 61.34 391 GLY A C 1
ATOM 3104 O O . GLY A 1 391 ? 20.797 -2.982 9.766 1 61.34 391 GLY A O 1
ATOM 3105 N N . ILE A 1 392 ? 20.016 -3.156 11.773 1 60.38 392 ILE A N 1
ATOM 3106 C CA . ILE A 1 392 ? 18.766 -2.434 11.555 1 60.38 392 ILE A CA 1
ATOM 3107 C C . ILE A 1 392 ? 19.062 -0.978 11.195 1 60.38 392 ILE A C 1
ATOM 3109 O O . ILE A 1 392 ? 19.688 -0.262 11.977 1 60.38 392 ILE A O 1
ATOM 3113 N N . PRO A 1 393 ? 18.812 -0.711 9.875 1 61.78 393 PRO A N 1
ATOM 3114 C CA . PRO A 1 393 ? 19.031 0.708 9.586 1 61.78 393 PRO A CA 1
ATOM 3115 C C . PRO A 1 393 ? 18.312 1.629 10.562 1 61.78 393 PRO A C 1
ATOM 3117 O O . PRO A 1 393 ? 17.234 1.279 11.07 1 61.78 393 PRO A O 1
ATOM 3120 N N . ILE A 1 394 ? 19 2.752 10.945 1 65.75 394 ILE A N 1
ATOM 3121 C CA . ILE A 1 394 ? 18.359 3.762 11.781 1 65.75 394 ILE A CA 1
ATOM 3122 C C . ILE A 1 394 ? 17.172 4.375 11.031 1 65.75 394 ILE A C 1
ATOM 3124 O O . ILE A 1 394 ? 17.297 4.711 9.852 1 65.75 394 ILE A O 1
ATOM 3128 N N . ASP A 1 395 ? 16.125 4.539 11.664 1 72.5 395 ASP A N 1
ATOM 3129 C CA . ASP A 1 395 ? 14.922 5.105 11.055 1 72.5 395 ASP A CA 1
ATOM 3130 C C . ASP A 1 395 ? 15.133 6.566 10.68 1 72.5 395 ASP A C 1
ATOM 3132 O O . ASP A 1 395 ? 15.719 7.336 11.445 1 72.5 395 ASP A O 1
ATOM 3136 N N . ASP A 1 396 ? 14.812 6.883 9.516 1 77.69 396 ASP A N 1
ATOM 3137 C CA . ASP A 1 396 ? 14.945 8.266 9.062 1 77.69 396 ASP A CA 1
ATOM 3138 C C . ASP A 1 396 ? 13.656 9.047 9.305 1 77.69 396 ASP A C 1
ATOM 3140 O O . ASP A 1 396 ? 13.438 10.094 8.703 1 77.69 396 ASP A O 1
ATOM 3144 N N . TRP A 1 397 ? 12.719 8.438 10.055 1 74.31 397 TRP A N 1
ATOM 3145 C CA . TRP A 1 397 ? 11.516 9.094 10.555 1 74.31 397 TRP A CA 1
ATOM 3146 C C . TRP A 1 397 ? 11.406 8.922 12.07 1 74.31 397 TRP A C 1
ATOM 3148 O O . TRP A 1 397 ? 11.898 7.945 12.633 1 74.31 397 TRP A O 1
ATOM 3158 N N . ILE A 1 398 ? 10.836 9.906 12.789 1 66.12 398 ILE A N 1
ATOM 3159 C CA . ILE A 1 398 ? 10.727 9.828 14.242 1 66.12 398 ILE A CA 1
ATOM 3160 C C . ILE A 1 398 ? 9.297 10.148 14.672 1 66.12 398 ILE A C 1
ATOM 3162 O O . ILE A 1 398 ? 8.586 10.898 13.992 1 66.12 398 ILE A O 1
ATOM 3166 N N . HIS A 1 399 ? 8.805 9.445 15.617 1 76.81 399 HIS A N 1
ATOM 3167 C CA . HIS A 1 399 ? 7.535 9.703 16.281 1 76.81 399 HIS A CA 1
ATOM 3168 C C . HIS A 1 399 ? 7.684 9.578 17.797 1 76.81 399 HIS A C 1
ATOM 3170 O O . HIS A 1 399 ? 8.734 9.164 18.297 1 76.81 399 HIS A O 1
ATOM 3176 N N . ARG A 1 400 ? 6.781 10.172 18.547 1 68.75 400 ARG A N 1
ATOM 3177 C CA . ARG A 1 400 ? 6.855 10.227 20 1 68.75 400 ARG A CA 1
ATOM 3178 C C . ARG A 1 400 ? 6.93 8.828 20.594 1 68.75 400 ARG A C 1
ATOM 3180 O O . ARG A 1 400 ? 6.156 7.945 20.219 1 68.75 400 ARG A O 1
ATOM 3187 N N . THR A 1 401 ? 8.227 8.648 21.094 1 54.31 401 THR A N 1
ATOM 3188 C CA . THR A 1 401 ? 8.352 7.434 21.891 1 54.31 401 THR A CA 1
ATOM 3189 C C . THR A 1 401 ? 8 7.715 23.359 1 54.31 401 THR A C 1
ATOM 3191 O O . THR A 1 401 ? 8.508 8.672 23.938 1 54.31 401 THR A O 1
ATOM 3194 N N . GLY A 1 402 ? 7.059 7.289 24.094 1 49.25 402 GLY A N 1
ATOM 3195 C CA . GLY A 1 402 ? 6.656 7.363 25.484 1 49.25 402 GLY A CA 1
ATOM 3196 C C . GLY A 1 402 ? 6.355 8.781 25.953 1 49.25 402 GLY A C 1
ATOM 3197 O O . GLY A 1 402 ? 6.477 9.727 25.172 1 49.25 402 GLY A O 1
ATOM 3198 N N . SER A 1 403 ? 5.836 9.125 27.297 1 39.41 403 SER A N 1
ATOM 3199 C CA . SER A 1 403 ? 5.355 10.336 27.938 1 39.41 403 SER A CA 1
ATOM 3200 C C . SER A 1 403 ? 6.449 11.398 28.031 1 39.41 403 SER A C 1
ATOM 3202 O O . SER A 1 403 ? 7.453 11.203 28.719 1 39.41 403 SER A O 1
ATOM 3204 N N . PRO A 1 404 ? 6.672 12.219 27.188 1 38.34 404 PRO A N 1
ATOM 3205 C CA . PRO A 1 404 ? 7.668 13.266 27.438 1 38.34 404 PRO A CA 1
ATOM 3206 C C . PRO A 1 404 ? 7.258 14.211 28.562 1 38.34 404 PRO A C 1
ATOM 3208 O O . PRO A 1 404 ? 6.129 14.711 28.578 1 38.34 404 PRO A O 1
ATOM 3211 N N . THR A 1 405 ? 7.602 13.953 29.812 1 35.47 405 THR A N 1
ATOM 3212 C CA . THR A 1 405 ? 7.508 15.078 30.734 1 35.47 405 THR A CA 1
ATOM 3213 C C . THR A 1 405 ? 8.227 16.297 30.172 1 35.47 405 THR A C 1
ATOM 3215 O O . THR A 1 405 ? 9.367 16.203 29.703 1 35.47 405 THR A O 1
ATOM 3218 N N . LEU A 1 406 ? 7.469 17.312 29.766 1 39.56 406 LEU A N 1
ATOM 3219 C CA . LEU A 1 406 ? 7.934 18.625 29.328 1 39.56 406 LEU A CA 1
ATOM 3220 C C . LEU A 1 406 ? 9.156 19.062 30.125 1 39.56 406 LEU A C 1
ATOM 3222 O O . LEU A 1 406 ? 9.727 20.125 29.844 1 39.56 406 LEU A O 1
ATOM 3226 N N . GLU A 1 407 ? 9.242 18.656 31.422 1 32.75 407 GLU A N 1
ATOM 3227 C CA . GLU A 1 407 ? 10.383 19.188 32.156 1 32.75 407 GLU A CA 1
ATOM 3228 C C . GLU A 1 407 ? 11.695 18.609 31.625 1 32.75 407 GLU A C 1
ATOM 3230 O O . GLU A 1 407 ? 12.711 18.609 32.344 1 32.75 407 GLU A O 1
ATOM 3235 N N . LYS A 1 408 ? 11.648 17.703 30.812 1 35.31 408 LYS A N 1
ATOM 3236 C CA . LYS A 1 408 ? 13.039 17.312 30.578 1 35.31 408 LYS A CA 1
ATOM 3237 C C . LYS A 1 408 ? 13.891 18.531 30.188 1 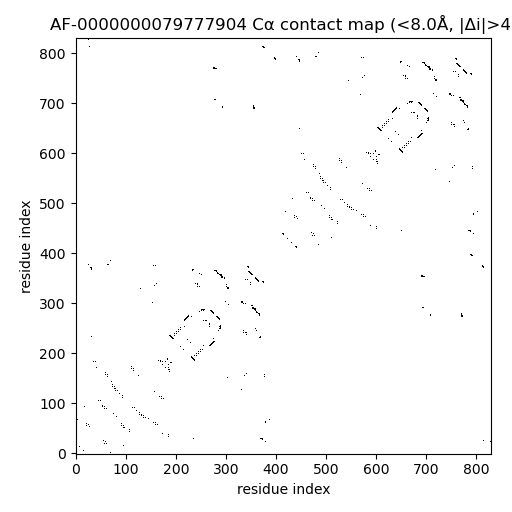35.31 408 LYS A C 1
ATOM 3239 O O . LYS A 1 408 ? 13.469 19.359 29.375 1 35.31 408 LYS A O 1
ATOM 3244 N N . ASP A 1 409 ? 14.797 18.859 30.844 1 32.66 409 ASP A N 1
ATOM 3245 C CA . ASP A 1 409 ? 15.961 19.625 30.406 1 32.66 409 ASP A CA 1
ATOM 3246 C C . ASP A 1 409 ? 16.359 19.266 28.969 1 32.66 409 ASP A C 1
ATOM 3248 O O . ASP A 1 409 ? 16.625 18.109 28.672 1 32.66 409 ASP A O 1
ATOM 3252 N N . GLN A 1 410 ? 15.789 19.797 27.859 1 38.66 410 GLN A N 1
ATOM 3253 C CA . GLN A 1 410 ? 15.992 19.766 26.406 1 38.66 410 GLN A CA 1
ATOM 3254 C C . GLN A 1 410 ? 17.391 19.266 26.062 1 38.66 410 GLN A C 1
ATOM 3256 O O . GLN A 1 410 ? 18.312 20.078 25.891 1 38.66 410 GLN A O 1
ATOM 3261 N N . GLN A 1 411 ? 17.891 18.297 26.609 1 34.47 411 GLN A N 1
ATOM 3262 C CA . GLN A 1 411 ? 19.188 17.875 26.109 1 34.47 411 GLN A CA 1
ATOM 3263 C C . GLN A 1 411 ? 19.062 17.297 24.703 1 34.47 411 GLN A C 1
ATOM 3265 O O . GLN A 1 411 ? 18.453 16.25 24.5 1 34.47 411 GLN A O 1
ATOM 3270 N N . TYR A 1 412 ? 18.891 18.172 23.656 1 39.5 412 TYR A N 1
ATOM 3271 C CA . TYR A 1 412 ? 19.094 17.797 22.25 1 39.5 412 TYR A CA 1
ATOM 3272 C C . TYR A 1 412 ? 20.172 16.734 22.109 1 39.5 412 TYR A C 1
ATOM 3274 O O . TYR A 1 412 ? 21.312 16.938 22.562 1 39.5 412 TYR A O 1
ATOM 3282 N N . HIS A 1 413 ? 19.812 15.492 22.141 1 37.41 413 HIS A N 1
ATOM 3283 C CA . HIS A 1 413 ? 20.781 14.43 21.922 1 37.41 413 HIS A CA 1
ATOM 3284 C C . HIS A 1 413 ? 21.344 14.484 20.5 1 37.41 413 HIS A C 1
ATOM 3286 O O . HIS A 1 413 ? 20.594 14.719 19.547 1 37.41 413 HIS A O 1
ATOM 3292 N N . SER A 1 414 ? 22.578 14.711 20.391 1 38.44 414 SER A N 1
ATOM 3293 C CA . SER A 1 414 ? 23.375 14.633 19.156 1 38.44 414 SER A CA 1
ATOM 3294 C C . SER A 1 414 ? 23.234 13.266 18.5 1 38.44 414 SER A C 1
ATOM 3296 O O . SER A 1 414 ? 23.391 12.234 19.156 1 38.44 414 SER A O 1
ATOM 3298 N N . SER A 1 415 ? 22.328 13.07 17.609 1 35.91 415 SER A N 1
ATOM 3299 C CA . SER A 1 415 ? 22.344 11.82 16.844 1 35.91 415 SER A CA 1
ATOM 3300 C C . SER A 1 415 ? 23.547 11.766 15.914 1 35.91 415 SER A C 1
ATOM 3302 O O . SER A 1 415 ? 23.984 12.789 15.383 1 35.91 415 SER A O 1
ATOM 3304 N N . MET B 1 1 ? 32.125 18.578 0.687 1 32.78 1 MET B N 1
ATOM 3305 C CA . MET B 1 1 ? 32.781 19.797 0.239 1 32.78 1 MET B CA 1
ATOM 3306 C C . MET B 1 1 ? 31.781 20.812 -0.255 1 32.78 1 MET B C 1
ATOM 3308 O O . MET B 1 1 ? 31.953 22.016 -0.052 1 32.78 1 MET B O 1
ATOM 3312 N N . TRP B 1 2 ? 30.797 20.234 -0.985 1 34.38 2 TRP B N 1
ATOM 3313 C CA . TRP B 1 2 ? 29.859 21.188 -1.6 1 34.38 2 TRP B CA 1
ATOM 3314 C C . TRP B 1 2 ? 28.953 21.812 -0.553 1 34.38 2 TRP B C 1
ATOM 3316 O O . TRP B 1 2 ? 28.516 22.953 -0.696 1 34.38 2 TRP B O 1
ATOM 3326 N N . LEU B 1 3 ? 28.641 21.094 0.49 1 43.28 3 LEU B N 1
ATOM 3327 C CA . LEU B 1 3 ? 27.875 21.656 1.593 1 43.28 3 LEU B CA 1
ATOM 3328 C C . LEU B 1 3 ? 28.484 22.969 2.088 1 43.28 3 LEU B C 1
ATOM 3330 O O . LEU B 1 3 ? 27.766 23.906 2.439 1 43.28 3 LEU B O 1
ATOM 3334 N N . THR B 1 4 ? 29.828 22.984 1.978 1 44.34 4 THR B N 1
ATOM 3335 C CA . THR B 1 4 ? 30.609 24.062 2.574 1 44.34 4 THR B CA 1
ATOM 3336 C C . THR B 1 4 ? 30.375 25.375 1.832 1 44.34 4 THR B C 1
ATOM 3338 O O . THR B 1 4 ? 30.422 26.453 2.432 1 44.34 4 THR B O 1
ATOM 3341 N N . ARG B 1 5 ? 30.141 25.328 0.599 1 42.06 5 ARG B N 1
ATOM 3342 C CA . ARG B 1 5 ? 30.172 26.594 -0.108 1 42.06 5 ARG B CA 1
ATOM 3343 C C . ARG B 1 5 ? 28.922 27.422 0.185 1 42.06 5 ARG B C 1
ATOM 3345 O O . ARG B 1 5 ? 29 28.625 0.371 1 42.06 5 ARG B O 1
ATOM 3352 N N . ARG B 1 6 ? 27.766 26.844 0.017 1 47.53 6 ARG B N 1
ATOM 3353 C CA . ARG B 1 6 ? 26.562 27.656 0.158 1 47.53 6 ARG B CA 1
ATOM 3354 C C . ARG B 1 6 ? 26.344 28.078 1.611 1 47.53 6 ARG B C 1
ATOM 3356 O O . ARG B 1 6 ? 25.781 29.125 1.886 1 47.53 6 ARG B O 1
ATOM 3363 N N . LEU B 1 7 ? 26.734 27.156 2.492 1 50.59 7 LEU B N 1
ATOM 3364 C CA . LEU B 1 7 ? 26.766 27.625 3.875 1 50.59 7 LEU B CA 1
ATOM 3365 C C . LEU B 1 7 ? 27.719 28.797 4.043 1 50.59 7 LEU B C 1
ATOM 3367 O O . LEU B 1 7 ? 27.641 29.531 5.027 1 50.59 7 LEU B O 1
ATOM 3371 N N . LEU B 1 8 ? 28.531 28.922 3.121 1 46 8 LEU B N 1
ATOM 3372 C CA . LEU B 1 8 ? 29.562 29.953 3.193 1 46 8 LEU B CA 1
ATOM 3373 C C . LEU B 1 8 ? 28.953 31.344 3.117 1 46 8 LEU B C 1
ATOM 3375 O O . LEU B 1 8 ? 29.625 32.344 3.43 1 46 8 LEU B O 1
ATOM 3379 N N . ALA B 1 9 ? 27.688 31.406 2.627 1 52.41 9 ALA B N 1
ATOM 3380 C CA . ALA B 1 9 ? 27.219 32.781 2.59 1 52.41 9 ALA B CA 1
ATOM 3381 C C . ALA B 1 9 ? 26.703 33.219 3.957 1 52.41 9 ALA B C 1
ATOM 3383 O O . ALA B 1 9 ? 26.391 34.406 4.164 1 52.41 9 ALA B O 1
ATOM 3384 N N . LEU B 1 10 ? 26.578 32.219 4.758 1 58.28 10 LEU B N 1
ATOM 3385 C CA . LEU B 1 10 ? 26.125 32.594 6.09 1 58.28 10 LEU B CA 1
ATOM 3386 C C . LEU B 1 10 ? 27.297 33.125 6.926 1 58.28 10 LEU B C 1
ATOM 3388 O O . LEU B 1 10 ? 28.422 32.656 6.766 1 58.28 10 LEU B O 1
ATOM 3392 N N . PRO B 1 11 ? 27.109 34.188 7.66 1 65.31 11 PRO B N 1
ATOM 3393 C CA . PRO B 1 11 ? 28.141 34.594 8.625 1 65.31 11 PRO B CA 1
ATOM 3394 C C . PRO B 1 11 ? 28.625 33.406 9.477 1 65.31 11 PRO B C 1
ATOM 3396 O O . PRO B 1 11 ? 27.891 32.438 9.656 1 65.31 11 PRO B O 1
ATOM 3399 N N . VAL B 1 12 ? 29.844 33.406 9.797 1 65.06 12 VAL B N 1
ATOM 3400 C CA . VAL B 1 12 ? 30.531 32.344 10.516 1 65.06 12 VAL B CA 1
ATOM 3401 C C . VAL B 1 12 ? 29.672 31.859 11.688 1 65.06 12 VAL B C 1
ATOM 3403 O O . VAL B 1 12 ? 29.5 30.656 11.891 1 65.06 12 VAL B O 1
ATOM 3406 N N . LYS B 1 13 ? 29.141 32.75 12.391 1 73.69 13 LYS B N 1
ATOM 3407 C CA . LYS B 1 13 ? 28.312 32.406 13.547 1 73.69 13 LYS B CA 1
ATOM 3408 C C . LYS B 1 13 ? 27.047 31.672 13.117 1 73.69 13 LYS B C 1
ATOM 3410 O O . LYS B 1 13 ? 26.609 30.719 13.781 1 73.69 13 LYS B O 1
ATOM 3415 N N . ALA B 1 14 ? 26.578 32.062 12.008 1 81.94 14 ALA B N 1
ATOM 3416 C CA . ALA B 1 14 ? 25.359 31.422 11.492 1 81.94 14 ALA B CA 1
ATOM 3417 C C . ALA B 1 14 ? 25.625 29.984 11.055 1 81.94 14 ALA B C 1
ATOM 3419 O O . ALA B 1 14 ? 24.781 29.109 11.258 1 81.94 14 ALA B O 1
ATOM 3420 N N . THR B 1 15 ? 26.812 29.797 10.617 1 86.38 15 THR B N 1
ATOM 3421 C CA . THR B 1 15 ? 27.188 28.469 10.172 1 86.38 15 THR B CA 1
ATOM 3422 C C . THR B 1 15 ? 27.344 27.516 11.367 1 86.38 15 THR B C 1
ATOM 3424 O O . THR B 1 15 ? 26.953 26.344 11.289 1 86.38 15 THR B O 1
ATOM 3427 N N . GLU B 1 16 ? 27.906 28.078 12.391 1 89.12 16 GLU B N 1
ATOM 3428 C CA . GLU B 1 16 ? 28.062 27.281 13.602 1 89.12 16 GLU B CA 1
ATOM 3429 C C . GLU B 1 16 ? 26.703 26.906 14.195 1 89.12 16 GLU B C 1
ATOM 3431 O O . GLU B 1 16 ? 26.5 25.766 14.602 1 89.12 16 GLU B O 1
ATOM 3436 N N . LYS B 1 17 ? 25.891 27.875 14.203 1 91.5 17 LYS B N 1
ATOM 3437 C CA . LYS B 1 17 ? 24.547 27.625 14.727 1 91.5 17 LYS B CA 1
ATOM 3438 C C . LYS B 1 17 ? 23.797 26.625 13.852 1 91.5 17 LYS B C 1
ATOM 3440 O O . LYS B 1 17 ? 23.078 25.75 14.352 1 91.5 17 LYS B O 1
ATOM 3445 N N . PHE B 1 18 ? 24.016 26.766 12.602 1 93.19 18 PHE B N 1
ATOM 3446 C CA . PHE B 1 18 ? 23.359 25.844 11.672 1 93.19 18 PHE B CA 1
ATOM 3447 C C . PHE B 1 18 ? 23.828 24.422 11.922 1 93.19 18 PHE B C 1
ATOM 3449 O O . PHE B 1 18 ? 23 23.5 11.992 1 93.19 18 PHE B O 1
ATOM 3456 N N . THR B 1 19 ? 25.094 24.219 12.07 1 92.19 19 THR B N 1
ATOM 3457 C CA . THR B 1 19 ? 25.641 22.891 12.328 1 92.19 19 THR B CA 1
ATOM 3458 C C . THR B 1 19 ? 25.094 22.312 13.633 1 92.19 19 THR B C 1
ATOM 3460 O O . THR B 1 19 ? 24.781 21.125 13.711 1 92.19 19 THR B O 1
ATOM 3463 N N . LYS B 1 20 ? 25.016 23.188 14.531 1 93.12 20 LYS B N 1
ATOM 3464 C CA . LYS B 1 20 ? 24.484 22.766 15.828 1 93.12 20 LYS B CA 1
ATOM 3465 C C . LYS B 1 20 ? 23.047 22.312 15.711 1 93.12 20 LYS B C 1
ATOM 3467 O O . LYS B 1 20 ? 22.719 21.172 16.094 1 93.12 20 LYS B O 1
ATOM 3472 N N . TYR B 1 21 ? 22.219 23.109 15.188 1 94.19 21 TYR B N 1
ATOM 3473 C CA . TYR B 1 21 ? 20.797 22.828 15.133 1 94.19 21 TYR B CA 1
ATOM 3474 C C . TYR B 1 21 ? 20.516 21.672 14.18 1 94.19 21 TYR B C 1
ATOM 3476 O O . TYR B 1 21 ? 19.547 20.922 14.375 1 94.19 21 TYR B O 1
ATOM 3484 N N . ALA B 1 22 ? 21.281 21.531 13.195 1 93.19 22 ALA B N 1
ATOM 3485 C CA . ALA B 1 22 ? 21.125 20.453 12.219 1 93.19 22 ALA B CA 1
ATOM 3486 C C . ALA B 1 22 ? 21.484 19.109 12.828 1 93.19 22 ALA B C 1
ATOM 3488 O O . ALA B 1 22 ? 21.125 18.062 12.289 1 93.19 22 ALA B O 1
ATOM 3489 N N . SER B 1 23 ? 22.188 19.109 13.906 1 92.25 23 SER B N 1
ATOM 3490 C CA . SER B 1 23 ? 22.625 17.875 14.562 1 92.25 23 SER B CA 1
ATOM 3491 C C . SER B 1 23 ? 21.547 17.359 15.5 1 92.25 23 SER B C 1
ATOM 3493 O O . SER B 1 23 ? 21.594 16.203 15.922 1 92.25 23 SER B O 1
ATOM 3495 N N . PHE B 1 24 ? 20.594 18.203 15.789 1 92.44 24 PHE B N 1
ATOM 3496 C CA . PHE B 1 24 ? 19.5 17.797 16.656 1 92.44 24 PHE B CA 1
ATOM 3497 C C . PHE B 1 24 ? 18.391 17.141 15.852 1 92.44 24 PHE B C 1
ATOM 3499 O O . PHE B 1 24 ? 18.219 17.438 14.664 1 92.44 24 PHE B O 1
ATOM 3506 N N . SER B 1 25 ? 17.641 16.188 16.516 1 91.94 25 SER B N 1
ATOM 3507 C CA . SER B 1 25 ? 16.438 15.617 15.93 1 91.94 25 SER B CA 1
ATOM 3508 C C . SER B 1 25 ? 15.188 16.391 16.359 1 91.94 25 SER B C 1
ATOM 3510 O O . SER B 1 25 ? 15.086 16.812 17.5 1 91.94 25 SER B O 1
ATOM 3512 N N . PRO B 1 26 ? 14.297 16.578 15.414 1 93.88 26 PRO B N 1
ATOM 3513 C CA . PRO B 1 26 ? 13.031 17.203 15.805 1 93.88 26 PRO B CA 1
ATOM 3514 C C . PRO B 1 26 ? 12.32 16.438 16.922 1 93.88 26 PRO B C 1
ATOM 3516 O O . PRO B 1 26 ? 12.461 15.219 17.031 1 93.88 26 PRO B O 1
ATOM 3519 N N . THR B 1 27 ? 11.57 17.156 17.719 1 91.88 27 THR B N 1
ATOM 3520 C CA . THR B 1 27 ? 10.797 16.562 18.797 1 91.88 27 THR B CA 1
ATOM 3521 C C . THR B 1 27 ? 9.32 16.469 18.422 1 91.88 27 THR B C 1
ATOM 3523 O O . THR B 1 27 ? 8.609 17.484 18.391 1 91.88 27 THR B O 1
ATOM 3526 N N . PRO B 1 28 ? 8.898 15.281 18.234 1 93.06 28 PRO B N 1
ATOM 3527 C CA . PRO B 1 28 ? 7.488 15.141 17.891 1 93.06 28 PRO B CA 1
ATOM 3528 C C . PRO B 1 28 ? 6.555 15.391 19.062 1 93.06 28 PRO B C 1
ATOM 3530 O O . PRO B 1 28 ? 6.875 15.023 20.203 1 93.06 28 PRO B O 1
ATOM 3533 N N . LEU B 1 29 ? 5.488 16.078 18.781 1 91.5 29 LEU B N 1
ATOM 3534 C CA . LEU B 1 29 ? 4.469 16.359 19.797 1 91.5 29 LEU B CA 1
ATOM 3535 C C . LEU B 1 29 ? 3.156 15.664 19.453 1 91.5 29 LEU B C 1
ATOM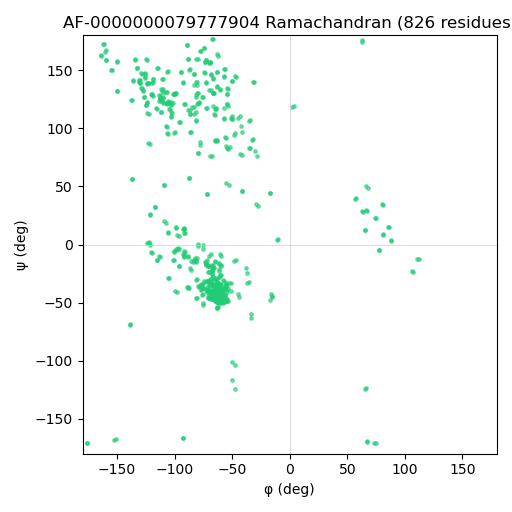 3537 O O . LEU B 1 29 ? 2.881 15.391 18.281 1 91.5 29 LEU B O 1
ATOM 3541 N N . SER B 1 30 ? 2.359 15.336 20.5 1 90.88 30 SER B N 1
ATOM 3542 C CA . SER B 1 30 ? 1.007 14.836 20.281 1 90.88 30 SER B CA 1
ATOM 3543 C C . SER B 1 30 ? 0.003 15.977 20.203 1 90.88 30 SER B C 1
ATOM 3545 O O . SER B 1 30 ? 0.281 17.094 20.656 1 90.88 30 SER B O 1
ATOM 3547 N N . LEU B 1 31 ? -1.111 15.68 19.609 1 91.75 31 LEU B N 1
ATOM 3548 C CA . LEU B 1 31 ? -2.188 16.656 19.594 1 91.75 31 LEU B CA 1
ATOM 3549 C C . LEU B 1 31 ? -2.6 17.047 21.016 1 91.75 31 LEU B C 1
ATOM 3551 O O . LEU B 1 31 ? -2.961 18.188 21.266 1 91.75 31 LEU B O 1
ATOM 3555 N N . LYS B 1 32 ? -2.568 16.078 21.891 1 90.38 32 LYS B N 1
ATOM 3556 C CA . LYS B 1 32 ? -2.879 16.344 23.297 1 90.38 32 LYS B CA 1
ATOM 3557 C C . LYS B 1 32 ? -1.912 17.359 23.891 1 90.38 32 LYS B C 1
ATOM 3559 O O . LYS B 1 32 ? -2.334 18.312 24.547 1 90.38 32 LYS B O 1
ATOM 3564 N N . THR B 1 33 ? -0.641 17.156 23.594 1 87.19 33 THR B N 1
ATOM 3565 C CA . THR B 1 33 ? 0.379 18.062 24.109 1 87.19 33 THR B CA 1
ATOM 3566 C C . THR B 1 33 ? 0.232 19.453 23.484 1 87.19 33 THR B C 1
ATOM 3568 O O . THR B 1 33 ? 0.366 20.469 24.172 1 87.19 33 THR B O 1
ATOM 3571 N N . LEU B 1 34 ? -0.032 19.5 22.266 1 86.94 34 LEU B N 1
ATOM 3572 C CA . LEU B 1 34 ? -0.206 20.766 21.578 1 86.94 34 LEU B CA 1
ATOM 3573 C C . LEU B 1 34 ? -1.411 21.516 22.125 1 86.94 34 LEU B C 1
ATOM 3575 O O . LEU B 1 34 ? -1.373 22.75 22.25 1 86.94 34 LEU B O 1
ATOM 3579 N N . THR B 1 35 ? -2.408 20.812 22.469 1 86.25 35 THR B N 1
ATOM 3580 C CA . THR B 1 35 ? -3.615 21.406 23.031 1 86.25 35 THR B CA 1
ATOM 3581 C C . THR B 1 35 ? -3.359 21.922 24.438 1 86.25 35 THR B C 1
ATOM 3583 O O . THR B 1 35 ? -3.877 22.969 24.828 1 86.25 35 THR B O 1
ATOM 3586 N N . ALA B 1 36 ? -2.604 21.234 25.125 1 81.69 36 ALA B N 1
ATOM 3587 C CA . ALA B 1 36 ? -2.33 21.578 26.516 1 81.69 36 ALA B CA 1
ATOM 3588 C C . ALA B 1 36 ? -1.616 22.922 26.609 1 81.69 36 ALA B C 1
ATOM 3590 O O . ALA B 1 36 ? -1.854 23.703 27.547 1 81.69 36 ALA B O 1
ATOM 3591 N N . PHE B 1 37 ? -0.797 23.234 25.734 1 75.06 37 PHE B N 1
ATOM 3592 C CA . PHE B 1 37 ? -0.071 24.5 25.734 1 75.06 37 PHE B CA 1
ATOM 3593 C C . PHE B 1 37 ? -1.025 25.672 25.531 1 75.06 37 PHE B C 1
ATOM 3595 O O . PHE B 1 37 ? -0.737 26.797 25.953 1 75.06 37 PHE B O 1
ATOM 3602 N N . GLY B 1 38 ? -2.162 25.469 25.016 1 70.56 38 GLY B N 1
ATOM 3603 C CA . GLY B 1 38 ? -3.07 26.547 24.672 1 70.56 38 GLY B CA 1
ATOM 3604 C C . GLY B 1 38 ? -4.168 26.75 25.703 1 70.56 38 GLY B C 1
ATOM 3605 O O . GLY B 1 38 ? -4.922 27.734 25.625 1 70.56 38 GLY B O 1
ATOM 3606 N N . LYS B 1 39 ? -4.266 25.922 26.672 1 73.12 39 LYS B N 1
ATOM 3607 C CA . LYS B 1 39 ? -5.383 26 27.609 1 73.12 39 LYS B CA 1
ATOM 3608 C C . LYS B 1 39 ? -5.145 27.078 28.672 1 73.12 39 LYS B C 1
ATOM 3610 O O . LYS B 1 39 ? -6.094 27.672 29.188 1 73.12 39 LYS B O 1
ATOM 3615 N N . SER B 1 40 ? -3.891 27.375 29.047 1 65.94 40 SER B N 1
ATOM 3616 C CA . SER B 1 40 ? -3.594 28.484 29.953 1 65.94 40 SER B CA 1
ATOM 3617 C C . SER B 1 40 ? -2.623 29.469 29.312 1 65.94 40 SER B C 1
ATOM 3619 O O . SER B 1 40 ? -1.432 29.484 29.625 1 65.94 40 SER B O 1
ATOM 3621 N N . PRO B 1 41 ? -3.211 30.453 28.547 1 60.06 41 PRO B N 1
ATOM 3622 C CA . PRO B 1 41 ? -2.357 31.25 27.656 1 60.06 41 PRO B CA 1
ATOM 3623 C C . PRO B 1 41 ? -1.39 32.156 28.438 1 60.06 41 PRO B C 1
ATOM 3625 O O . PRO B 1 41 ? -0.246 32.344 28.016 1 60.06 41 PRO B O 1
ATOM 3628 N N . ASN B 1 42 ? -1.828 32.812 29.453 1 59.16 42 ASN B N 1
ATOM 3629 C CA . ASN B 1 42 ? -0.967 33.781 30.141 1 59.16 42 ASN B CA 1
ATOM 3630 C C . ASN B 1 42 ? 0.283 33.094 30.703 1 59.16 42 ASN B C 1
ATOM 3632 O O . ASN B 1 42 ? 1.377 33.656 30.641 1 59.16 42 ASN B O 1
ATOM 3636 N N . SER B 1 43 ? 0.136 32 31.312 1 55.88 43 SER B N 1
ATOM 3637 C CA . SER B 1 43 ? 1.263 31.328 31.938 1 55.88 43 SER B CA 1
ATOM 3638 C C . SER B 1 43 ? 2.086 30.562 30.922 1 55.88 43 SER B C 1
ATOM 3640 O O . SER B 1 43 ? 3.289 30.359 31.109 1 55.88 43 SER B O 1
ATOM 3642 N N . ASP B 1 44 ? 1.609 30.625 29.609 1 81.44 44 ASP B N 1
ATOM 3643 C CA . ASP B 1 44 ? 2.15 29.531 28.797 1 81.44 44 ASP B CA 1
ATOM 3644 C C . ASP B 1 44 ? 2.896 30.078 27.578 1 81.44 44 ASP B C 1
ATOM 3646 O O . ASP B 1 44 ? 3.607 29.328 26.891 1 81.44 44 ASP B O 1
ATOM 3650 N N . ILE B 1 45 ? 2.953 31.484 27.5 1 86.75 45 ILE B N 1
ATOM 3651 C CA . ILE B 1 45 ? 3.547 31.984 26.25 1 86.75 45 ILE B CA 1
ATOM 3652 C C . ILE B 1 45 ? 5.066 31.859 26.328 1 86.75 45 ILE B C 1
ATOM 3654 O O . ILE B 1 45 ? 5.723 31.594 25.312 1 86.75 45 ILE B O 1
ATOM 3658 N N . THR B 1 46 ? 5.605 32.062 27.547 1 89.31 46 THR B N 1
ATOM 3659 C CA . THR B 1 46 ? 7.051 31.969 27.719 1 89.31 46 THR B CA 1
ATOM 3660 C C . THR B 1 46 ? 7.539 30.547 27.453 1 89.31 46 THR B C 1
ATOM 3662 O O . THR B 1 46 ? 8.523 30.344 26.734 1 89.31 46 THR B O 1
ATOM 3665 N N . LYS B 1 47 ? 6.816 29.656 27.969 1 89.69 47 LYS B N 1
ATOM 3666 C CA . LYS B 1 47 ? 7.18 28.266 27.766 1 89.69 47 LYS B CA 1
ATOM 3667 C C . LYS B 1 47 ? 7.055 27.875 26.297 1 89.69 47 LYS B C 1
ATOM 3669 O O . LYS B 1 47 ? 7.938 27.203 25.75 1 89.69 47 LYS B O 1
ATOM 3674 N N . SER B 1 48 ? 5.973 28.281 25.719 1 91.19 48 SER B N 1
ATOM 3675 C CA . SER B 1 48 ? 5.738 28 24.312 1 91.19 48 SER B CA 1
ATOM 3676 C C . SER B 1 48 ? 6.789 28.656 23.422 1 91.19 48 SER B C 1
ATOM 3678 O O . SER B 1 48 ? 7.312 28.031 22.5 1 91.19 48 SER B O 1
ATOM 3680 N N . THR B 1 49 ? 7.078 29.875 23.75 1 93.12 49 THR B N 1
ATOM 3681 C CA . THR B 1 49 ? 8.086 30.609 22.984 1 93.12 49 THR B CA 1
ATOM 3682 C C . THR B 1 49 ? 9.453 29.953 23.125 1 93.12 49 THR B C 1
ATOM 3684 O O . THR B 1 49 ? 10.188 29.812 22.141 1 93.12 49 THR B O 1
ATOM 3687 N N . ASN B 1 50 ? 9.742 29.578 24.344 1 93.25 50 ASN B N 1
ATOM 3688 C CA . ASN B 1 50 ? 11.023 28.922 24.578 1 93.25 50 ASN B CA 1
ATOM 3689 C C . ASN B 1 50 ? 11.141 27.625 23.781 1 93.25 50 ASN B C 1
ATOM 3691 O O . ASN B 1 50 ? 12.195 27.344 23.219 1 93.25 50 ASN B O 1
ATOM 3695 N N . PHE B 1 51 ? 10.133 26.953 23.766 1 93 51 PHE B N 1
ATOM 3696 C CA . PHE B 1 51 ? 10.133 25.703 23 1 93 51 PHE B CA 1
ATOM 3697 C C . PHE B 1 51 ? 10.312 25.984 21.516 1 93 51 PHE B C 1
ATOM 3699 O O . PHE B 1 51 ? 11.148 25.344 20.859 1 93 51 PHE B O 1
ATOM 3706 N N . LEU B 1 52 ? 9.586 26.875 20.969 1 95.12 52 LEU B N 1
ATOM 3707 C CA . LEU B 1 52 ? 9.539 27.109 19.531 1 95.12 52 LEU B CA 1
ATOM 3708 C C . LEU B 1 52 ? 10.844 27.734 19.047 1 95.12 52 LEU B C 1
ATOM 3710 O O . LEU B 1 52 ? 11.312 27.406 17.938 1 95.12 52 LEU B O 1
ATOM 3714 N N . ARG B 1 53 ? 11.391 28.625 19.797 1 95.31 53 ARG B N 1
ATOM 3715 C CA . ARG B 1 53 ? 12.609 29.297 19.375 1 95.31 53 ARG B CA 1
ATOM 3716 C C . ARG B 1 53 ? 13.75 28.312 19.188 1 95.31 53 ARG B C 1
ATOM 3718 O O . ARG B 1 53 ? 14.695 28.562 18.453 1 95.31 53 ARG B O 1
ATOM 3725 N N . LEU B 1 54 ? 13.648 27.172 19.844 1 95.25 54 LEU B N 1
ATOM 3726 C CA . LEU B 1 54 ? 14.664 26.125 19.75 1 95.25 54 LEU B CA 1
ATOM 3727 C C . LEU B 1 54 ? 14.25 25.047 18.75 1 95.25 54 LEU B C 1
ATOM 3729 O O . LEU B 1 54 ? 15.07 24.594 17.953 1 95.25 54 LEU B O 1
ATOM 3733 N N . GLU B 1 55 ? 13.016 24.672 18.734 1 96.12 55 GLU B N 1
ATOM 3734 C CA . GLU B 1 55 ? 12.516 23.531 17.969 1 96.12 55 GLU B CA 1
ATOM 3735 C C . GLU B 1 55 ? 12.414 23.891 16.484 1 96.12 55 GLU B C 1
ATOM 3737 O O . GLU B 1 55 ? 12.773 23.078 15.625 1 96.12 55 GLU B O 1
ATOM 3742 N N . LEU B 1 56 ? 11.914 25.062 16.156 1 97.56 56 LEU B N 1
ATOM 3743 C CA . LEU B 1 56 ? 11.672 25.406 14.758 1 97.56 56 LEU B CA 1
ATOM 3744 C C . LEU B 1 56 ? 12.984 25.469 13.977 1 97.56 56 LEU B C 1
ATOM 3746 O O . LEU B 1 56 ? 13.078 24.953 12.867 1 97.56 56 LEU B O 1
ATOM 3750 N N . PRO B 1 57 ? 14.055 26.094 14.57 1 97.06 57 PRO B N 1
ATOM 3751 C CA . PRO B 1 57 ? 15.336 26.047 13.867 1 97.06 57 PRO B CA 1
ATOM 3752 C C . PRO B 1 57 ? 15.844 24.625 13.625 1 97.06 57 PRO B C 1
ATOM 3754 O O . PRO B 1 57 ? 16.469 24.359 12.602 1 97.06 57 PRO B O 1
ATOM 3757 N N . VAL B 1 58 ? 15.57 23.734 14.531 1 96.81 58 VAL B N 1
ATOM 3758 C CA . VAL B 1 58 ? 15.977 22.344 14.359 1 96.81 58 VAL B CA 1
ATOM 3759 C C . VAL B 1 58 ? 15.281 21.75 13.133 1 96.81 58 VAL B C 1
ATOM 3761 O O . VAL B 1 58 ? 15.93 21.141 12.281 1 96.81 58 VAL B O 1
ATOM 3764 N N . ARG B 1 59 ? 14.008 21.922 13.039 1 96.94 59 ARG B N 1
ATOM 3765 C CA . ARG B 1 59 ? 13.234 21.375 11.93 1 96.94 59 ARG B CA 1
ATOM 3766 C C . ARG B 1 59 ? 13.672 21.984 10.602 1 96.94 59 ARG B C 1
ATOM 3768 O O . ARG B 1 59 ? 13.836 21.266 9.609 1 96.94 59 ARG B O 1
ATOM 3775 N N . ILE B 1 60 ? 13.883 23.25 10.625 1 97.38 60 ILE B N 1
ATOM 3776 C CA . ILE B 1 60 ? 14.305 23.938 9.414 1 97.38 60 ILE B CA 1
ATOM 3777 C C . ILE B 1 60 ? 15.703 23.484 9.016 1 97.38 60 ILE B C 1
ATOM 3779 O O . ILE B 1 60 ? 15.961 23.203 7.836 1 97.38 60 ILE B O 1
ATOM 3783 N N . ALA B 1 61 ? 16.594 23.359 9.969 1 96.75 61 ALA B N 1
ATOM 3784 C CA . ALA B 1 61 ? 17.969 22.938 9.695 1 96.75 61 ALA B CA 1
ATOM 3785 C C . ALA B 1 61 ? 18 21.531 9.117 1 96.75 61 ALA B C 1
ATOM 3787 O O . ALA B 1 61 ? 18.797 21.25 8.211 1 96.75 61 ALA B O 1
ATOM 3788 N N . ASN B 1 62 ? 17.172 20.672 9.656 1 95.69 62 ASN B N 1
ATOM 3789 C CA . ASN B 1 62 ? 17.125 19.297 9.148 1 95.69 62 ASN B CA 1
ATOM 3790 C C . ASN B 1 62 ? 16.75 19.266 7.672 1 95.69 62 ASN B C 1
ATOM 3792 O O . ASN B 1 62 ? 17.375 18.562 6.879 1 95.69 62 ASN B O 1
ATOM 3796 N N . ILE B 1 63 ? 15.75 20.016 7.273 1 96 63 ILE B N 1
ATOM 3797 C CA . ILE B 1 63 ? 15.289 19.969 5.891 1 96 63 ILE B CA 1
ATOM 3798 C C . ILE B 1 63 ? 16.297 20.688 4.984 1 96 63 ILE B C 1
ATOM 3800 O O . ILE B 1 63 ? 16.484 20.297 3.834 1 96 63 ILE B O 1
ATOM 3804 N N . LEU B 1 64 ? 16.953 21.719 5.512 1 96 64 LEU B N 1
ATOM 3805 C CA . LEU B 1 64 ? 17.969 22.422 4.738 1 96 64 LEU B CA 1
ATOM 3806 C C . LEU B 1 64 ? 19.141 21.5 4.426 1 96 64 LEU B C 1
ATOM 3808 O O . LEU B 1 64 ? 19.688 21.531 3.318 1 96 64 LEU B O 1
ATOM 3812 N N . LYS B 1 65 ? 19.5 20.703 5.367 1 95.06 65 LYS B N 1
ATOM 3813 C CA . LYS B 1 65 ? 20.578 19.734 5.121 1 95.06 65 LYS B CA 1
ATOM 3814 C C . LYS B 1 65 ? 20.219 18.812 3.951 1 95.06 65 LYS B C 1
ATOM 3816 O O . LYS B 1 65 ? 21.078 18.5 3.125 1 95.06 65 LYS B O 1
ATOM 3821 N N . GLU B 1 66 ? 19.016 18.406 3.943 1 94.81 66 GLU B N 1
ATOM 3822 C CA . GLU B 1 66 ? 18.578 17.531 2.857 1 94.81 66 GLU B CA 1
ATOM 3823 C C . GLU B 1 66 ? 18.5 18.281 1.536 1 94.81 66 GLU B C 1
ATOM 3825 O O . GLU B 1 66 ? 18.875 17.75 0.486 1 94.81 66 GLU B O 1
ATOM 3830 N N . LEU B 1 67 ? 18 19.516 1.657 1 95.06 67 LEU B N 1
ATOM 3831 C CA . LEU B 1 67 ? 17.906 20.359 0.479 1 95.06 67 LEU B CA 1
ATOM 3832 C C . LEU B 1 67 ? 19.266 20.531 -0.178 1 95.06 67 LEU B C 1
ATOM 3834 O O . LEU B 1 67 ? 19.391 20.469 -1.404 1 95.06 67 LEU B O 1
ATOM 3838 N N . TYR B 1 68 ? 20.266 20.641 0.578 1 93.88 68 TYR B N 1
ATOM 3839 C CA . TYR B 1 68 ? 21.625 20.891 0.09 1 93.88 68 TYR B CA 1
ATOM 3840 C C . TYR B 1 68 ? 22.203 19.641 -0.58 1 93.88 68 TYR B C 1
ATOM 3842 O O . TYR B 1 68 ? 23.188 19.734 -1.31 1 93.88 68 TYR B O 1
ATOM 3850 N N . LEU B 1 69 ? 21.594 18.5 -0.356 1 93.25 69 LEU B N 1
ATOM 3851 C CA . LEU B 1 69 ? 22.094 17.25 -0.918 1 93.25 69 LEU B CA 1
ATOM 3852 C C . LEU B 1 69 ? 21.453 16.969 -2.27 1 93.25 69 LEU B C 1
ATOM 3854 O O . LEU B 1 69 ? 21.844 16.031 -2.967 1 93.25 69 LEU B O 1
ATOM 3858 N N . LEU B 1 70 ? 20.484 17.797 -2.646 1 93.88 70 LEU B N 1
ATOM 3859 C CA . LEU B 1 70 ? 19.797 17.594 -3.922 1 93.88 70 LEU B CA 1
ATOM 3860 C C . LEU B 1 70 ? 20.719 17.969 -5.086 1 93.88 70 LEU B C 1
ATOM 3862 O O . LEU B 1 70 ? 21.688 18.719 -4.91 1 93.88 70 LEU B O 1
ATOM 3866 N N . PRO B 1 71 ? 20.422 17.438 -6.273 1 91.75 71 PRO B N 1
ATOM 3867 C CA . PRO B 1 71 ? 21.234 17.766 -7.441 1 91.75 71 PRO B CA 1
ATOM 3868 C C . PRO B 1 71 ? 21.297 19.25 -7.723 1 91.75 71 PRO B C 1
ATOM 3870 O O . PRO B 1 71 ? 20.281 19.953 -7.609 1 91.75 71 PRO B O 1
ATOM 3873 N N . LYS B 1 72 ? 22.391 19.703 -8.172 1 92.75 72 LYS B N 1
ATOM 3874 C CA . LYS B 1 72 ? 22.625 21.109 -8.445 1 92.75 72 LYS B CA 1
ATOM 3875 C C . LYS B 1 72 ? 21.688 21.625 -9.531 1 92.75 72 LYS B C 1
ATOM 3877 O O . LYS B 1 72 ? 21.25 22.781 -9.492 1 92.75 72 LYS B O 1
ATOM 3882 N N . LYS B 1 73 ? 21.438 20.766 -10.461 1 93.56 73 LYS B N 1
ATOM 3883 C CA . LYS B 1 73 ? 20.578 21.156 -11.57 1 93.56 73 LYS B CA 1
ATOM 3884 C C . LYS B 1 73 ? 19.203 21.609 -11.07 1 93.56 73 LYS B C 1
ATOM 3886 O O . LYS B 1 73 ? 18.562 22.453 -11.688 1 93.56 73 LYS B O 1
ATOM 3891 N N . LEU B 1 74 ? 18.797 21.047 -9.984 1 94.31 74 LEU B N 1
ATOM 3892 C CA . LEU B 1 74 ? 17.531 21.469 -9.391 1 94.31 74 LEU B CA 1
ATOM 3893 C C . LEU B 1 74 ? 17.719 22.75 -8.57 1 94.31 74 LEU B C 1
ATOM 3895 O O . LEU B 1 74 ? 16.938 23.688 -8.719 1 94.31 74 LEU B O 1
ATOM 3899 N N . LEU B 1 75 ? 18.75 22.797 -7.746 1 94.62 75 LEU B N 1
ATOM 3900 C CA . LEU B 1 75 ? 18.953 23.875 -6.785 1 94.62 75 LEU B CA 1
ATOM 3901 C C . LEU B 1 75 ? 19.25 25.188 -7.5 1 94.62 75 LEU B C 1
ATOM 3903 O O . LEU B 1 75 ? 19.047 26.266 -6.934 1 94.62 75 LEU B O 1
ATOM 3907 N N . GLU B 1 76 ? 19.641 25.031 -8.734 1 94.62 76 GLU B N 1
ATOM 3908 C CA . GLU B 1 76 ? 20 26.219 -9.508 1 94.62 76 GLU B CA 1
ATOM 3909 C C . GLU B 1 76 ? 18.812 26.75 -10.297 1 94.62 76 GLU B C 1
ATOM 3911 O O . GLU B 1 76 ? 18.891 27.828 -10.891 1 94.62 76 GLU B O 1
ATOM 3916 N N . THR B 1 77 ? 17.75 26.016 -10.312 1 95.69 77 THR B N 1
ATOM 3917 C CA . THR B 1 77 ? 16.562 26.594 -10.906 1 95.69 77 THR B CA 1
ATOM 3918 C C . THR B 1 77 ? 16.109 27.812 -10.117 1 95.69 77 THR B C 1
ATOM 3920 O O . THR B 1 77 ? 16.266 27.875 -8.891 1 95.69 77 THR B O 1
ATOM 3923 N N . PRO B 1 78 ? 15.531 28.766 -10.75 1 96.38 78 PRO B N 1
ATOM 3924 C CA . PRO B 1 78 ? 15.109 29.969 -10.047 1 96.38 78 PRO B CA 1
ATOM 3925 C C . PRO B 1 78 ? 14.133 29.688 -8.906 1 96.38 78 PRO B C 1
ATOM 3927 O O . PRO B 1 78 ? 14.281 30.234 -7.816 1 96.38 78 PRO B O 1
ATOM 3930 N N . SER B 1 79 ? 13.172 28.875 -9.148 1 96.44 79 SER B N 1
ATOM 3931 C CA . SER B 1 79 ? 12.133 28.609 -8.156 1 96.44 79 SER B CA 1
ATOM 3932 C C . SER B 1 79 ? 12.695 27.828 -6.973 1 96.44 79 SER B C 1
ATOM 3934 O O . SER B 1 79 ? 12.438 28.172 -5.816 1 96.44 79 SER B O 1
ATOM 3936 N N . ALA B 1 80 ? 13.453 26.812 -7.246 1 96.75 80 ALA B N 1
ATOM 3937 C CA . ALA B 1 80 ? 14.008 26.016 -6.156 1 96.75 80 ALA B CA 1
ATOM 3938 C C . ALA B 1 80 ? 15 26.828 -5.332 1 96.75 80 ALA B C 1
ATOM 3940 O O . ALA B 1 80 ? 15.078 26.672 -4.113 1 96.75 80 ALA B O 1
ATOM 3941 N N . SER B 1 81 ? 15.758 27.641 -5.992 1 97.12 81 SER B N 1
ATOM 3942 C CA . SER B 1 81 ? 16.672 28.531 -5.297 1 97.12 81 SER B CA 1
ATOM 3943 C C . SER B 1 81 ? 15.938 29.484 -4.371 1 97.12 81 SER B C 1
ATOM 3945 O O . SER B 1 81 ? 16.406 29.766 -3.266 1 97.12 81 SER B O 1
ATOM 3947 N N . LEU B 1 82 ? 14.844 29.922 -4.855 1 97 82 LEU B N 1
ATOM 3948 C CA . LEU B 1 82 ? 14.023 30.812 -4.047 1 97 82 LEU B CA 1
ATOM 3949 C C . LEU B 1 82 ? 13.516 30.094 -2.797 1 97 82 LEU B C 1
ATOM 3951 O O . LEU B 1 82 ? 13.57 30.656 -1.696 1 97 82 LEU B O 1
ATOM 3955 N N . VAL B 1 83 ? 13.016 28.938 -2.924 1 97.38 83 VAL B N 1
ATOM 3956 C CA . VAL B 1 83 ? 12.555 28.156 -1.788 1 97.38 83 VAL B CA 1
ATOM 3957 C C . VAL B 1 83 ? 13.688 27.969 -0.784 1 97.38 83 VAL B C 1
ATOM 3959 O O . VAL B 1 83 ? 13.492 28.141 0.423 1 97.38 83 VAL B O 1
ATOM 3962 N N . THR B 1 84 ? 14.867 27.672 -1.281 1 97 84 THR B N 1
ATOM 3963 C CA . THR B 1 84 ? 16.031 27.516 -0.418 1 97 84 THR B CA 1
ATOM 3964 C C . THR B 1 84 ? 16.297 28.781 0.382 1 97 84 THR B C 1
ATOM 3966 O O . THR B 1 84 ? 16.531 28.719 1.592 1 97 84 THR B O 1
ATOM 3969 N N . SER B 1 85 ? 16.203 29.844 -0.242 1 96.94 85 SER B N 1
ATOM 3970 C CA . SER B 1 85 ? 16.484 31.125 0.41 1 96.94 85 SER B CA 1
ATOM 3971 C C . SER B 1 85 ? 15.445 31.422 1.494 1 96.94 85 SER B C 1
ATOM 3973 O O . SER B 1 85 ? 15.773 32 2.523 1 96.94 85 SER B O 1
ATOM 3975 N N . TRP B 1 86 ? 14.195 31.031 1.24 1 97.31 86 TRP B N 1
ATOM 3976 C CA . TRP B 1 86 ? 13.156 31.234 2.238 1 97.31 86 TRP B CA 1
ATOM 3977 C C . TRP B 1 86 ? 13.477 30.484 3.523 1 97.31 86 TRP B C 1
ATOM 3979 O O . TRP B 1 86 ? 13.328 31.016 4.621 1 97.31 86 TRP B O 1
ATOM 3989 N N . TYR B 1 87 ? 13.898 29.297 3.402 1 97.31 87 TYR B N 1
ATOM 3990 C CA . TYR B 1 87 ? 14.211 28.484 4.574 1 97.31 87 TYR B CA 1
ATOM 3991 C C . TYR B 1 87 ? 15.445 29.016 5.293 1 97.31 87 TYR B C 1
ATOM 3993 O O . TYR B 1 87 ? 15.484 29.047 6.523 1 97.31 87 TYR B O 1
ATOM 4001 N N . GLU B 1 88 ? 16.422 29.453 4.535 1 96 88 GLU B N 1
ATOM 4002 C CA . GLU B 1 88 ? 17.625 30.031 5.129 1 96 88 GLU B CA 1
ATOM 4003 C C . GLU B 1 88 ? 17.281 31.297 5.91 1 96 88 GLU B C 1
ATOM 4005 O O . GLU B 1 88 ? 17.75 31.484 7.035 1 96 88 GLU B O 1
ATOM 4010 N N . GLU B 1 89 ? 16.484 32.062 5.316 1 96.44 89 GLU B N 1
ATOM 4011 C CA . GLU B 1 89 ? 16.094 33.312 5.953 1 96.44 89 GLU B CA 1
ATOM 4012 C C . GLU B 1 89 ? 15.289 33.062 7.23 1 96.44 89 GLU B C 1
ATOM 4014 O O . GLU B 1 89 ? 15.523 33.688 8.25 1 96.44 89 GLU B O 1
ATOM 4019 N N . SER B 1 90 ? 14.359 32.188 7.137 1 96.69 90 SER B N 1
ATOM 4020 C CA . SER B 1 90 ? 13.555 31.875 8.312 1 96.69 90 SER B CA 1
ATOM 4021 C C . SER B 1 90 ? 14.422 31.297 9.43 1 96.69 90 SER B C 1
ATOM 4023 O O . SER B 1 90 ? 14.195 31.578 10.602 1 96.69 90 SER B O 1
ATOM 4025 N N . PHE B 1 91 ? 15.375 30.484 9.086 1 96.38 91 PHE B N 1
ATOM 4026 C CA . PHE B 1 91 ? 16.297 29.953 10.078 1 96.38 91 PHE B CA 1
ATOM 4027 C C . PHE B 1 91 ? 17.016 31.094 10.805 1 96.38 91 PHE B C 1
ATOM 4029 O O . PHE B 1 91 ? 17.062 31.109 12.039 1 96.38 91 PHE B O 1
ATOM 4036 N N . MET B 1 92 ? 17.484 32.031 10.055 1 95.06 92 MET B N 1
ATOM 4037 C CA . MET B 1 92 ? 18.219 33.156 10.617 1 95.06 92 MET B CA 1
ATOM 4038 C C . MET B 1 92 ? 17.344 34 11.516 1 95.06 92 MET B C 1
ATOM 4040 O O . MET B 1 92 ? 17.766 34.438 12.578 1 95.06 92 MET B O 1
ATOM 4044 N N . ASP B 1 93 ? 16.141 34.188 11.078 1 94.75 93 ASP B N 1
ATOM 4045 C CA . ASP B 1 93 ? 15.188 34.969 11.867 1 94.75 93 ASP B CA 1
ATOM 4046 C C . ASP B 1 93 ? 14.945 34.312 13.227 1 94.75 93 ASP B C 1
ATOM 4048 O O . ASP B 1 93 ? 14.953 34.969 14.258 1 94.75 93 ASP B O 1
ATOM 4052 N N . LEU B 1 94 ? 14.844 33.062 13.227 1 95 94 LEU B N 1
ATOM 4053 C CA . LEU B 1 94 ? 14.43 32.344 14.43 1 95 94 LEU B CA 1
ATOM 4054 C C . LEU B 1 94 ? 15.594 32.188 15.398 1 95 94 LEU B C 1
ATOM 4056 O O . LEU B 1 94 ? 15.414 32.281 16.609 1 95 94 LEU B O 1
ATOM 4060 N N . ILE B 1 95 ? 16.797 32 14.859 1 94.38 95 ILE B N 1
ATOM 4061 C CA . ILE B 1 95 ? 17.938 31.75 15.734 1 94.38 95 ILE B CA 1
ATOM 4062 C C . ILE B 1 95 ? 18.328 33.031 16.453 1 94.38 95 ILE B C 1
ATOM 4064 O O . ILE B 1 95 ? 19.062 33 17.438 1 94.38 95 ILE B O 1
ATOM 4068 N N . SER B 1 96 ? 17.891 34.156 15.969 1 93 96 SER B N 1
ATOM 4069 C CA . SER B 1 96 ? 18.188 35.438 16.625 1 93 96 SER B CA 1
ATOM 4070 C C . SER B 1 96 ? 17.531 35.5 18 1 93 96 SER B C 1
ATOM 4072 O O . SER B 1 96 ? 17.906 36.344 18.812 1 93 96 SER B O 1
ATOM 4074 N N . PHE B 1 97 ? 16.609 34.656 18.297 1 94.62 97 PHE B N 1
ATOM 4075 C CA . PHE B 1 97 ? 15.93 34.656 19.578 1 94.62 97 PHE B CA 1
ATOM 4076 C C . PHE B 1 97 ? 16.562 33.656 20.547 1 94.62 97 PHE B C 1
ATOM 4078 O O . PHE B 1 97 ? 16.141 33.531 21.703 1 94.62 97 PHE B O 1
ATOM 4085 N N . GLU B 1 98 ? 17.516 32.906 20.156 1 91.31 98 GLU B N 1
ATOM 4086 C CA . GLU B 1 98 ? 18.094 31.812 20.922 1 91.31 98 GLU B CA 1
ATOM 4087 C C . GLU B 1 98 ? 18.547 32.281 22.297 1 91.31 98 GLU B C 1
ATOM 4089 O O . GLU B 1 98 ? 18.328 31.609 23.297 1 91.31 98 GLU B O 1
ATOM 4094 N N . ASP B 1 99 ? 19.141 33.5 22.406 1 89.56 99 ASP B N 1
ATOM 4095 C CA . ASP B 1 99 ? 19.781 33.906 23.656 1 89.56 99 ASP B CA 1
ATOM 4096 C C . ASP B 1 99 ? 18.953 35 24.344 1 89.56 99 ASP B C 1
ATOM 4098 O O . ASP B 1 99 ? 19.438 35.625 25.281 1 89.56 99 ASP B O 1
ATOM 4102 N N . LYS B 1 100 ? 17.734 35.094 24 1 91.5 100 LYS B N 1
ATOM 4103 C CA . LYS B 1 100 ? 16.922 36.125 24.625 1 91.5 100 LYS B CA 1
ATOM 4104 C C . LYS B 1 100 ? 16.375 35.688 25.969 1 91.5 100 LYS B C 1
ATOM 4106 O O . LYS B 1 100 ? 16.141 34.5 26.172 1 91.5 100 LYS B O 1
ATOM 4111 N N . GLU B 1 101 ? 16.188 36.531 26.969 1 90.44 101 GLU B N 1
ATOM 4112 C CA . GLU B 1 101 ? 15.688 36.219 28.312 1 90.44 101 GLU B CA 1
ATOM 4113 C C . GLU B 1 101 ? 14.195 35.906 28.281 1 90.44 101 GLU B C 1
ATOM 4115 O O . GLU B 1 101 ? 13.664 35.312 29.219 1 90.44 101 GLU B O 1
ATOM 4120 N N . LEU B 1 102 ? 13.469 36.188 27.281 1 89.5 102 LEU B N 1
ATOM 4121 C CA . LEU B 1 102 ? 12.047 35.938 27.031 1 89.5 102 LEU B CA 1
ATOM 4122 C C . LEU B 1 102 ? 11.188 36.781 27.984 1 89.5 102 LEU B C 1
ATOM 4124 O O . LEU B 1 102 ? 10.312 36.25 28.672 1 89.5 102 LEU B O 1
ATOM 4128 N N . THR B 1 103 ? 11.477 38.031 28.078 1 92.81 103 THR B N 1
ATOM 4129 C CA . THR B 1 103 ? 10.57 39 28.688 1 92.81 103 THR B CA 1
ATOM 4130 C C . THR B 1 103 ? 9.258 39.094 27.922 1 92.81 103 THR B C 1
ATOM 4132 O O . THR B 1 103 ? 9.156 38.562 26.797 1 92.81 103 THR B O 1
ATOM 4135 N N . PRO B 1 104 ? 8.32 39.594 28.484 1 90.88 104 PRO B N 1
ATOM 4136 C CA . PRO B 1 104 ? 7.066 39.75 27.75 1 90.88 104 PRO B CA 1
ATOM 4137 C C . PRO B 1 104 ? 7.258 40.438 26.406 1 90.88 104 PRO B C 1
ATOM 4139 O O . PRO B 1 104 ? 6.617 40.094 25.422 1 90.88 104 PRO B O 1
ATOM 4142 N N . LYS B 1 105 ? 8.086 41.406 26.422 1 93.44 105 LYS B N 1
ATOM 4143 C CA . LYS B 1 105 ? 8.383 42.094 25.188 1 93.44 105 LYS B CA 1
ATOM 4144 C C . LYS B 1 105 ? 9.055 41.188 24.172 1 93.44 105 LYS B C 1
ATOM 4146 O O . LYS B 1 105 ? 8.766 41.25 22.969 1 93.44 105 LYS B O 1
ATOM 4151 N N . ASP B 1 106 ? 9.922 40.406 24.656 1 94.06 106 ASP B N 1
ATOM 4152 C CA . ASP B 1 106 ? 10.594 39.438 23.781 1 94.06 106 ASP B CA 1
ATOM 4153 C C . ASP B 1 106 ? 9.594 38.469 23.188 1 94.06 106 ASP B C 1
ATOM 4155 O O . ASP B 1 106 ? 9.703 38.094 22.016 1 94.06 106 ASP B O 1
ATOM 4159 N N . CYS B 1 107 ? 8.688 38.031 24 1 93.44 107 CYS B N 1
ATOM 4160 C CA . CYS B 1 107 ? 7.676 37.094 23.531 1 93.44 107 CYS B CA 1
ATOM 4161 C C . CYS B 1 107 ? 6.809 37.75 22.453 1 93.44 107 CYS B C 1
ATOM 4163 O O . CYS B 1 107 ? 6.457 37.094 21.469 1 93.44 107 CYS B O 1
ATOM 4165 N N . ASP B 1 108 ? 6.555 38.969 22.656 1 92.88 108 ASP B N 1
ATOM 4166 C CA . ASP B 1 108 ? 5.785 39.719 21.656 1 92.88 108 ASP B CA 1
ATOM 4167 C C . ASP B 1 108 ? 6.574 39.844 20.344 1 92.88 108 ASP B C 1
ATOM 4169 O O . ASP B 1 108 ? 6.012 39.688 19.266 1 92.88 108 ASP B O 1
ATOM 4173 N N . CYS B 1 109 ? 7.812 40.156 20.484 1 94.31 109 CYS B N 1
ATOM 4174 C CA . CYS B 1 109 ? 8.672 40.25 19.312 1 94.31 109 CYS B CA 1
ATOM 4175 C C . CYS B 1 109 ? 8.773 38.906 18.578 1 94.31 109 CYS B C 1
ATOM 4177 O O . CYS B 1 109 ? 8.805 38.875 17.344 1 94.31 109 CYS B O 1
ATOM 4179 N N . PHE B 1 110 ? 8.805 37.906 19.375 1 95.69 110 PHE B N 1
ATOM 4180 C CA . PHE B 1 110 ? 8.844 36.562 18.781 1 95.69 110 PHE B CA 1
ATOM 4181 C C . PHE B 1 110 ? 7.574 36.281 18 1 95.69 110 PHE B C 1
ATOM 4183 O O . PHE B 1 110 ? 7.629 35.688 16.906 1 95.69 110 PHE B O 1
ATOM 4190 N N . LEU B 1 111 ? 6.469 36.656 18.484 1 93.69 111 LEU B N 1
ATOM 4191 C CA . LEU B 1 111 ? 5.199 36.469 17.797 1 93.69 111 LEU B CA 1
ATOM 4192 C C . LEU B 1 111 ? 5.23 37.156 16.422 1 93.69 111 LEU B C 1
ATOM 4194 O O . LEU B 1 111 ? 4.828 36.562 15.43 1 93.69 111 LEU B O 1
ATOM 4198 N N . VAL B 1 112 ? 5.727 38.312 16.406 1 93.88 112 VAL B N 1
ATOM 4199 C CA . VAL B 1 112 ? 5.785 39.094 15.164 1 93.88 112 VAL B CA 1
ATOM 4200 C C . VAL B 1 112 ? 6.762 38.438 14.195 1 93.88 112 VAL B C 1
ATOM 4202 O O . VAL B 1 112 ? 6.465 38.312 13.008 1 93.88 112 VAL B O 1
ATOM 4205 N N . GLY B 1 113 ? 7.91 38.094 14.703 1 94.62 113 GLY B N 1
ATOM 4206 C CA . GLY B 1 113 ? 8.906 37.438 13.883 1 94.62 113 GLY B CA 1
ATOM 4207 C C . GLY B 1 113 ? 8.43 36.094 13.32 1 94.62 113 GLY B C 1
ATOM 4208 O O . GLY B 1 113 ? 8.695 35.781 12.156 1 94.62 113 GLY B O 1
ATOM 4209 N N . LEU B 1 114 ? 7.746 35.406 14.18 1 95.69 114 LEU B N 1
ATOM 4210 C CA . LEU B 1 114 ? 7.215 34.125 13.773 1 95.69 114 LEU B CA 1
ATOM 4211 C C . LEU B 1 114 ? 6.176 34.281 12.664 1 95.69 114 LEU B C 1
ATOM 4213 O O . LEU B 1 114 ? 6.172 33.5 11.695 1 95.69 114 LEU B O 1
ATOM 4217 N N . ASP B 1 115 ? 5.316 35.188 12.789 1 94.06 115 ASP B N 1
ATOM 4218 C CA . ASP B 1 115 ? 4.293 35.469 11.789 1 94.06 115 ASP B CA 1
ATOM 4219 C C . ASP B 1 115 ? 4.922 35.812 10.438 1 94.06 115 ASP B C 1
ATOM 4221 O O . ASP B 1 115 ? 4.457 35.344 9.398 1 94.06 115 ASP B O 1
ATOM 4225 N N . LYS B 1 116 ? 5.941 36.594 10.5 1 93.38 116 LYS B N 1
ATOM 4226 C CA . LYS B 1 116 ? 6.652 36.969 9.281 1 93.38 116 LYS B CA 1
ATOM 4227 C C . LYS B 1 116 ? 7.309 35.75 8.625 1 93.38 116 LYS B C 1
ATOM 4229 O O . LYS B 1 116 ? 7.184 35.562 7.418 1 93.38 116 LYS B O 1
ATOM 4234 N N . ALA B 1 117 ? 7.984 35 9.383 1 93.12 117 ALA B N 1
ATOM 4235 C CA . ALA B 1 117 ? 8.633 33.812 8.875 1 93.12 117 ALA B CA 1
ATOM 4236 C C . ALA B 1 117 ? 7.613 32.812 8.297 1 93.12 117 ALA B C 1
ATOM 4238 O O . ALA B 1 117 ? 7.844 32.219 7.238 1 93.12 117 ALA B O 1
ATOM 4239 N N . PHE B 1 118 ? 6.562 32.719 8.992 1 90.44 118 PHE B N 1
ATOM 4240 C CA . PHE B 1 118 ? 5.473 31.844 8.586 1 90.44 118 PHE B CA 1
ATOM 4241 C C . PHE B 1 118 ? 4.883 32.281 7.254 1 90.44 118 PHE B C 1
ATOM 4243 O O . PHE B 1 118 ? 4.645 31.453 6.371 1 90.44 118 PHE B O 1
ATOM 4250 N N . SER B 1 119 ? 4.676 33.469 7.066 1 93.12 119 SER B N 1
ATOM 4251 C CA . SER B 1 119 ? 4.086 34.031 5.855 1 93.12 119 SER B CA 1
ATOM 4252 C C . SER B 1 119 ? 5.012 33.875 4.656 1 93.12 119 SER B C 1
ATOM 4254 O O . SER B 1 119 ? 4.547 33.688 3.529 1 93.12 119 SER B O 1
ATOM 4256 N N . ARG B 1 120 ? 6.273 33.844 4.891 1 93.44 120 ARG B N 1
ATOM 4257 C CA . ARG B 1 120 ? 7.285 33.625 3.859 1 93.44 120 ARG B CA 1
ATOM 4258 C C . ARG B 1 120 ? 7.125 32.281 3.186 1 93.44 120 ARG B C 1
ATOM 4260 O O . ARG B 1 120 ? 7.41 32.125 1.996 1 93.44 120 ARG B O 1
ATOM 4267 N N . HIS B 1 121 ? 6.582 31.312 3.875 1 94.62 121 HIS B N 1
ATOM 4268 C CA . HIS B 1 121 ? 6.516 29.938 3.398 1 94.62 121 HIS B CA 1
ATOM 4269 C C . HIS B 1 121 ? 5.148 29.625 2.811 1 94.62 121 HIS B C 1
ATOM 4271 O O . HIS B 1 121 ? 4.82 28.453 2.574 1 94.62 121 HIS B O 1
ATOM 4277 N N . ALA B 1 122 ? 4.332 30.609 2.535 1 91.12 122 ALA B N 1
ATOM 4278 C CA . ALA B 1 122 ? 2.951 30.438 2.094 1 91.12 122 ALA B CA 1
ATOM 4279 C C . ALA B 1 122 ? 2.895 29.766 0.725 1 91.12 122 ALA B C 1
ATOM 4281 O O . ALA B 1 122 ? 1.979 28.984 0.446 1 91.12 122 ALA B O 1
ATOM 4282 N N . THR B 1 123 ? 3.889 29.922 -0.127 1 93.12 123 THR B N 1
ATOM 4283 C CA . THR B 1 123 ? 3.814 29.438 -1.5 1 93.12 123 THR B CA 1
ATOM 4284 C C . THR B 1 123 ? 4.945 28.453 -1.788 1 93.12 123 THR B C 1
ATOM 4286 O O . THR B 1 123 ? 5.379 28.312 -2.934 1 93.12 123 THR B O 1
ATOM 4289 N N . VAL B 1 124 ? 5.414 27.828 -0.779 1 95.38 124 VAL B N 1
ATOM 4290 C CA . VAL B 1 124 ? 6.531 26.906 -0.915 1 95.38 124 VAL B CA 1
ATOM 4291 C C . VAL B 1 124 ? 6.148 25.766 -1.854 1 95.38 124 VAL B C 1
ATOM 4293 O O . VAL B 1 124 ? 6.926 25.391 -2.73 1 95.38 124 VAL B O 1
ATOM 4296 N N . VAL B 1 125 ? 4.961 25.219 -1.698 1 93.62 125 VAL B N 1
ATOM 4297 C CA . VAL B 1 125 ? 4.539 24.062 -2.473 1 93.62 125 VAL B CA 1
ATOM 4298 C C . VAL B 1 125 ? 4.512 24.406 -3.959 1 93.62 125 VAL B C 1
ATOM 4300 O O . VAL B 1 125 ? 5.152 23.734 -4.773 1 93.62 125 VAL B O 1
ATOM 4303 N N . GLU B 1 126 ? 3.893 25.516 -4.273 1 91.38 126 GLU B N 1
ATOM 4304 C CA . GLU B 1 126 ? 3.766 25.953 -5.66 1 91.38 126 GLU B CA 1
ATOM 4305 C C . GLU B 1 126 ? 5.125 26.312 -6.254 1 91.38 126 GLU B C 1
ATOM 4307 O O . GLU B 1 126 ? 5.414 25.969 -7.402 1 91.38 126 GLU B O 1
ATOM 4312 N N . THR B 1 127 ? 5.891 26.969 -5.469 1 95.06 127 THR B N 1
ATOM 4313 C CA . THR B 1 127 ? 7.188 27.438 -5.957 1 95.06 127 THR B CA 1
ATOM 4314 C C . THR B 1 127 ? 8.133 26.25 -6.16 1 95.06 127 THR B C 1
ATOM 4316 O O . THR B 1 127 ? 8.875 26.203 -7.148 1 95.06 127 THR B O 1
ATOM 4319 N N . MET B 1 128 ? 8.109 25.297 -5.242 1 95.25 128 MET B N 1
ATOM 4320 C CA . MET B 1 128 ? 8.953 24.109 -5.422 1 95.25 128 MET B CA 1
ATOM 4321 C C . MET B 1 128 ? 8.492 23.297 -6.629 1 95.25 128 MET B C 1
ATOM 4323 O O . MET B 1 128 ? 9.32 22.75 -7.363 1 95.25 128 MET B O 1
ATOM 4327 N N . ALA B 1 129 ? 7.191 23.188 -6.809 1 91.69 129 ALA B N 1
ATOM 4328 C CA . ALA B 1 129 ? 6.66 22.516 -7.992 1 91.69 129 ALA B CA 1
ATOM 4329 C C . ALA B 1 129 ? 7.184 23.156 -9.273 1 91.69 129 ALA B C 1
ATOM 4331 O O . ALA B 1 129 ? 7.562 22.469 -10.219 1 91.69 129 ALA B O 1
ATOM 4332 N N . ALA B 1 130 ? 7.188 24.469 -9.281 1 92 130 ALA B N 1
ATOM 4333 C CA . ALA B 1 130 ? 7.738 25.188 -10.414 1 92 130 ALA B CA 1
ATOM 4334 C C . ALA B 1 130 ? 9.211 24.844 -10.633 1 92 130 ALA B C 1
ATOM 4336 O O . ALA B 1 130 ? 9.656 24.703 -11.773 1 92 130 ALA B O 1
ATOM 4337 N N . GLY B 1 131 ? 9.898 24.703 -9.539 1 93.69 131 GLY B N 1
ATOM 4338 C CA . GLY B 1 131 ? 11.297 24.312 -9.641 1 93.69 131 GLY B CA 1
ATOM 4339 C C . GLY B 1 131 ? 11.492 22.953 -10.266 1 93.69 131 GLY B C 1
ATOM 4340 O O . GLY B 1 131 ? 12.383 22.75 -11.094 1 93.69 131 GLY B O 1
ATOM 4341 N N . VAL B 1 132 ? 10.688 22.047 -9.906 1 92.75 132 VAL B N 1
ATOM 4342 C CA . VAL B 1 132 ? 10.758 20.703 -10.453 1 92.75 132 VAL B CA 1
ATOM 4343 C C . VAL B 1 132 ? 10.422 20.734 -11.945 1 92.75 132 VAL B C 1
ATOM 4345 O O . VAL B 1 132 ? 11.07 20.062 -12.742 1 92.75 132 VAL B O 1
ATOM 4348 N N . MET B 1 133 ? 9.453 21.484 -12.305 1 89.62 133 MET B N 1
ATOM 4349 C CA . MET B 1 133 ? 9.078 21.625 -13.711 1 89.62 133 MET B CA 1
ATOM 4350 C C . MET B 1 133 ? 10.211 22.25 -14.523 1 89.62 133 MET B C 1
ATOM 4352 O O . MET B 1 133 ? 10.484 21.812 -15.641 1 89.62 133 MET B O 1
ATOM 4356 N N . GLU B 1 134 ? 10.812 23.25 -13.938 1 93.25 134 GLU B N 1
ATOM 4357 C CA . GLU B 1 134 ? 11.953 23.891 -14.578 1 93.25 134 GLU B CA 1
ATOM 4358 C C . GLU B 1 134 ? 13.078 22.891 -14.828 1 93.25 134 GLU B C 1
ATOM 4360 O O . GLU B 1 134 ? 13.695 22.906 -15.898 1 93.25 134 GLU B O 1
ATOM 4365 N N . LEU B 1 135 ? 13.281 22.094 -13.867 1 93.81 135 LEU B N 1
ATOM 4366 C CA . LEU B 1 135 ? 14.312 21.062 -13.984 1 93.81 135 LEU B CA 1
ATOM 4367 C C . LEU B 1 135 ? 13.992 20.094 -15.125 1 93.81 135 LEU B C 1
ATOM 4369 O O . LEU B 1 135 ? 14.859 19.797 -15.945 1 93.81 135 LEU B O 1
ATOM 4373 N N . ARG B 1 136 ? 12.805 19.672 -15.188 1 89.62 136 ARG B N 1
ATOM 4374 C CA . ARG B 1 136 ? 12.383 18.703 -16.188 1 89.62 136 ARG B CA 1
ATOM 4375 C C . ARG B 1 136 ? 12.453 19.297 -17.594 1 89.62 136 ARG B C 1
ATOM 4377 O O . ARG B 1 136 ? 12.82 18.609 -18.547 1 89.62 136 ARG B O 1
ATOM 4384 N N . GLU B 1 137 ? 12.062 20.516 -17.688 1 90.25 137 GLU B N 1
ATOM 4385 C CA . GLU B 1 137 ? 12.07 21.203 -18.984 1 90.25 137 GLU B CA 1
ATOM 4386 C C . GLU B 1 137 ? 13.492 21.375 -19.5 1 90.25 137 GLU B C 1
ATOM 4388 O O . GLU B 1 137 ? 13.75 21.188 -20.703 1 90.25 137 GLU B O 1
ATOM 4393 N N . LYS B 1 138 ? 14.32 21.609 -18.672 1 92.94 138 LYS B N 1
ATOM 4394 C CA . LYS B 1 138 ? 15.688 21.922 -19.078 1 92.94 138 LYS B CA 1
ATOM 4395 C C . LYS B 1 138 ? 16.531 20.656 -19.219 1 92.94 138 LYS B C 1
ATOM 4397 O O . LYS B 1 138 ? 17.391 20.578 -20.094 1 92.94 138 LYS B O 1
ATOM 4402 N N . HIS B 1 139 ? 16.328 19.672 -18.375 1 92.25 139 HIS B N 1
ATOM 4403 C CA . HIS B 1 139 ? 17.281 18.578 -18.312 1 92.25 139 HIS B CA 1
ATOM 4404 C C . HIS B 1 139 ? 16.594 17.234 -18.578 1 92.25 139 HIS B C 1
ATOM 4406 O O . HIS B 1 139 ? 17.25 16.188 -18.578 1 92.25 139 HIS B O 1
ATOM 4412 N N . GLY B 1 140 ? 15.352 17.25 -18.828 1 87.62 140 GLY B N 1
ATOM 4413 C CA . GLY B 1 140 ? 14.625 16.016 -19.031 1 87.62 140 GLY B CA 1
ATOM 4414 C C . GLY B 1 140 ? 14.391 15.234 -17.75 1 87.62 140 GLY B C 1
ATOM 4415 O O . GLY B 1 140 ? 14.492 15.797 -16.656 1 87.62 140 GLY B O 1
ATOM 4416 N N . VAL B 1 141 ? 13.898 14.008 -17.984 1 84.88 141 VAL B N 1
ATOM 4417 C CA . VAL B 1 141 ? 13.562 13.18 -16.844 1 84.88 141 VAL B CA 1
ATOM 4418 C C . VAL B 1 141 ? 14.641 12.117 -16.625 1 84.88 141 VAL B C 1
ATOM 4420 O O . VAL B 1 141 ? 14.977 11.375 -17.562 1 84.88 141 VAL B O 1
ATOM 4423 N N . ASP B 1 142 ? 15.234 12.164 -15.469 1 86.19 142 ASP B N 1
ATOM 4424 C CA . ASP B 1 142 ? 16.172 11.164 -14.984 1 86.19 142 ASP B CA 1
ATOM 4425 C C . ASP B 1 142 ? 15.578 10.352 -13.844 1 86.19 142 ASP B C 1
ATOM 4427 O O . ASP B 1 142 ? 15.25 10.891 -12.789 1 86.19 142 ASP B O 1
ATOM 4431 N N . PRO B 1 143 ? 15.539 9.055 -14.023 1 83.38 143 PRO B N 1
ATOM 4432 C CA . PRO B 1 143 ? 14.852 8.227 -13.023 1 83.38 143 PRO B CA 1
ATOM 4433 C C . PRO B 1 143 ? 15.516 8.297 -11.656 1 83.38 143 PRO B C 1
ATOM 4435 O O . PRO B 1 143 ? 14.836 8.227 -10.633 1 83.38 143 PRO B O 1
ATOM 4438 N N . VAL B 1 144 ? 16.734 8.344 -11.633 1 84.19 144 VAL B N 1
ATOM 4439 C CA . VAL B 1 144 ? 17.453 8.414 -10.367 1 84.19 144 VAL B CA 1
ATOM 4440 C C . VAL B 1 144 ? 17.125 9.719 -9.656 1 84.19 144 VAL B C 1
ATOM 4442 O O . VAL B 1 144 ? 16.766 9.727 -8.477 1 84.19 144 VAL B O 1
ATOM 4445 N N . ILE B 1 145 ? 17.203 10.742 -10.391 1 87.31 145 ILE B N 1
ATOM 4446 C CA . ILE B 1 145 ? 16.906 12.062 -9.844 1 87.31 145 ILE B CA 1
ATOM 4447 C C . ILE B 1 145 ? 15.445 12.133 -9.414 1 87.31 145 ILE B C 1
ATOM 4449 O O . ILE B 1 145 ? 15.117 12.703 -8.375 1 87.31 145 ILE B O 1
ATOM 4453 N N . ASN B 1 146 ? 14.672 11.578 -10.195 1 88.69 146 ASN B N 1
ATOM 4454 C CA . ASN B 1 146 ? 13.242 11.594 -9.891 1 88.69 146 ASN B CA 1
ATOM 4455 C C . ASN B 1 146 ? 12.945 10.875 -8.578 1 88.69 146 ASN B C 1
ATOM 4457 O O . ASN B 1 146 ? 12.117 11.328 -7.789 1 88.69 146 ASN B O 1
ATOM 4461 N N . ASN B 1 147 ? 13.578 9.797 -8.414 1 88.31 147 ASN B N 1
ATOM 4462 C CA . ASN B 1 147 ? 13.391 9.07 -7.164 1 88.31 147 ASN B CA 1
ATOM 4463 C C . ASN B 1 147 ? 13.852 9.883 -5.961 1 88.31 147 ASN B C 1
ATOM 4465 O O . ASN B 1 147 ? 13.195 9.898 -4.922 1 88.31 147 ASN B O 1
ATOM 4469 N N . GLN B 1 148 ? 14.945 10.516 -6.113 1 90.44 148 GLN B N 1
ATOM 4470 C CA . GLN B 1 148 ? 15.461 11.383 -5.059 1 90.44 148 GLN B CA 1
ATOM 4471 C C . GLN B 1 148 ? 14.508 12.539 -4.785 1 90.44 148 GLN B C 1
ATOM 4473 O O . GLN B 1 148 ? 14.273 12.898 -3.629 1 90.44 148 GLN B O 1
ATOM 4478 N N . LEU B 1 149 ? 13.977 12.992 -5.82 1 93.06 149 LEU B N 1
ATOM 4479 C CA . LEU B 1 149 ? 13.062 14.125 -5.715 1 93.06 149 LEU B CA 1
ATOM 4480 C C . LEU B 1 149 ? 11.781 13.727 -5 1 93.06 149 LEU B C 1
ATOM 4482 O O . LEU B 1 149 ? 11.289 14.461 -4.137 1 93.06 149 LEU B O 1
ATOM 4486 N N . GLN B 1 150 ? 11.234 12.609 -5.344 1 93.38 150 GLN B N 1
ATOM 4487 C CA . GLN B 1 150 ? 10.023 12.133 -4.688 1 93.38 150 GLN B CA 1
ATOM 4488 C C . GLN B 1 150 ? 10.242 11.953 -3.188 1 93.38 150 GLN B C 1
ATOM 4490 O O . GLN B 1 150 ? 9.398 12.359 -2.381 1 93.38 150 GLN B O 1
ATOM 4495 N N . TYR B 1 151 ? 11.375 11.383 -2.871 1 93.69 151 TYR B N 1
ATOM 4496 C CA . TYR B 1 151 ? 11.758 11.18 -1.478 1 93.69 151 TYR B CA 1
ATOM 4497 C C . TYR B 1 151 ? 11.867 12.516 -0.745 1 93.69 151 TYR B C 1
ATOM 4499 O O . TYR B 1 151 ? 11.312 12.68 0.344 1 93.69 151 TYR B O 1
ATOM 4507 N N . PHE B 1 152 ? 12.523 13.414 -1.342 1 95.88 152 PHE B N 1
ATOM 4508 C CA . PHE B 1 152 ? 12.766 14.719 -0.738 1 95.88 152 PHE B CA 1
ATOM 4509 C C . PHE B 1 152 ? 11.461 15.492 -0.571 1 95.88 152 PHE B C 1
ATOM 4511 O O . PHE B 1 152 ? 11.219 16.094 0.476 1 95.88 152 PHE B O 1
ATOM 4518 N N . LEU B 1 153 ? 10.648 15.5 -1.564 1 96.44 153 LEU B N 1
ATOM 4519 C CA . LEU B 1 153 ? 9.422 16.297 -1.542 1 96.44 153 LEU B CA 1
ATOM 4520 C C . LEU B 1 153 ? 8.492 15.828 -0.43 1 96.44 153 LEU B C 1
ATOM 4522 O O . LEU B 1 153 ? 7.844 16.641 0.23 1 96.44 153 LEU B O 1
ATOM 4526 N N . ASP B 1 154 ? 8.414 14.57 -0.195 1 96.44 154 ASP B N 1
ATOM 4527 C CA . ASP B 1 154 ? 7.652 14.055 0.94 1 96.44 154 ASP B CA 1
ATOM 4528 C C . ASP B 1 154 ? 8.148 14.656 2.252 1 96.44 154 ASP B C 1
ATOM 4530 O O . ASP B 1 154 ? 7.348 15.078 3.092 1 96.44 154 ASP B O 1
ATOM 4534 N N . ARG B 1 155 ? 9.391 14.648 2.389 1 96.75 155 ARG B N 1
ATOM 4535 C CA . ARG B 1 155 ? 10.008 15.102 3.631 1 96.75 155 ARG B CA 1
ATOM 4536 C C . ARG B 1 155 ? 9.898 16.609 3.783 1 96.75 155 ARG B C 1
ATOM 4538 O O . ARG B 1 155 ? 9.594 17.109 4.867 1 96.75 155 ARG B O 1
ATOM 4545 N N . LEU B 1 156 ? 10.102 17.328 2.699 1 97.5 156 LEU B N 1
ATOM 4546 C CA . LEU B 1 156 ? 9.969 18.781 2.705 1 97.5 156 LEU B CA 1
ATOM 4547 C C . LEU B 1 156 ? 8.555 19.188 3.105 1 97.5 156 LEU B C 1
ATOM 4549 O O . LEU B 1 156 ? 8.375 20.031 3.998 1 97.5 156 LEU B O 1
ATOM 4553 N N . PHE B 1 157 ? 7.617 18.594 2.496 1 97.19 157 PHE B N 1
ATOM 4554 C CA . PHE B 1 157 ? 6.246 19.047 2.701 1 97.19 157 PHE B CA 1
ATOM 4555 C C . PHE B 1 157 ? 5.723 18.578 4.055 1 97.19 157 PHE B C 1
ATOM 4557 O O . PHE B 1 157 ? 4.922 19.266 4.691 1 97.19 157 PHE B O 1
ATOM 4564 N N . LEU B 1 158 ? 6.125 17.453 4.484 1 97.19 158 LEU B N 1
ATOM 4565 C CA . LEU B 1 158 ? 5.746 17.047 5.832 1 97.19 158 LEU B CA 1
ATOM 4566 C C . LEU B 1 158 ? 6.344 17.984 6.875 1 97.19 158 LEU B C 1
ATOM 4568 O O . LEU B 1 158 ? 5.676 18.359 7.844 1 97.19 158 LEU B O 1
ATOM 4572 N N . MET B 1 159 ? 7.613 18.328 6.684 1 96.31 159 MET B N 1
ATOM 4573 C CA . MET B 1 159 ? 8.242 19.281 7.59 1 96.31 159 MET B CA 1
ATOM 4574 C C . MET B 1 159 ? 7.523 20.625 7.547 1 96.31 159 MET B C 1
ATOM 4576 O O . MET B 1 159 ? 7.363 21.281 8.578 1 96.31 159 MET B O 1
ATOM 4580 N N . ARG B 1 160 ? 7.152 21.016 6.379 1 96.69 160 ARG B N 1
ATOM 4581 C CA . ARG B 1 160 ? 6.383 22.25 6.246 1 96.69 160 ARG B CA 1
ATOM 4582 C C . ARG B 1 160 ? 5.094 22.172 7.059 1 96.69 160 ARG B C 1
ATOM 4584 O O . A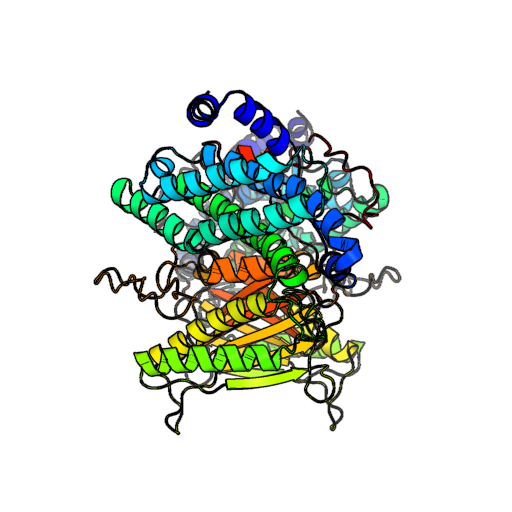RG B 1 160 ? 4.742 23.125 7.758 1 96.69 160 ARG B O 1
ATOM 4591 N N . ILE B 1 161 ? 4.375 21.094 6.945 1 96.38 161 ILE B N 1
ATOM 4592 C CA . ILE B 1 161 ? 3.141 20.891 7.703 1 96.38 161 ILE B CA 1
ATOM 4593 C C . ILE B 1 161 ? 3.426 21.031 9.195 1 96.38 161 ILE B C 1
ATOM 4595 O O . ILE B 1 161 ? 2.688 21.703 9.922 1 96.38 161 ILE B O 1
ATOM 4599 N N . SER B 1 162 ? 4.496 20.422 9.625 1 96.25 162 SER B N 1
ATOM 4600 C CA . SER B 1 162 ? 4.836 20.422 11.047 1 96.25 162 SER B CA 1
ATOM 4601 C C . SER B 1 162 ? 5.176 21.828 11.531 1 96.25 162 SER B C 1
ATOM 4603 O O . SER B 1 162 ? 4.762 22.219 12.625 1 96.25 162 SER B O 1
ATOM 4605 N N . ILE B 1 163 ? 5.977 22.5 10.766 1 96.56 163 ILE B N 1
ATOM 4606 C CA . ILE B 1 163 ? 6.367 23.859 11.117 1 96.56 163 ILE B CA 1
ATOM 4607 C C . ILE B 1 163 ? 5.137 24.766 11.156 1 96.56 163 ILE B C 1
ATOM 4609 O O . ILE B 1 163 ? 4.953 25.531 12.102 1 96.56 163 ILE B O 1
ATOM 4613 N N . ARG B 1 164 ? 4.297 24.625 10.195 1 95.25 164 ARG B N 1
ATOM 4614 C CA . ARG B 1 164 ? 3.078 25.422 10.125 1 95.25 164 ARG B CA 1
ATOM 4615 C C . ARG B 1 164 ? 2.162 25.125 11.305 1 95.25 164 ARG B C 1
ATOM 4617 O O . ARG B 1 164 ? 1.525 26.031 11.852 1 95.25 164 ARG B O 1
ATOM 4624 N N . MET B 1 165 ? 2.049 23.953 11.664 1 94.5 165 MET B N 1
ATOM 4625 C CA . MET B 1 165 ? 1.22 23.547 12.797 1 94.5 165 MET B CA 1
ATOM 4626 C C . MET B 1 165 ? 1.671 24.234 14.07 1 94.5 165 MET B C 1
ATOM 4628 O O . MET B 1 165 ? 0.853 24.812 14.789 1 94.5 165 MET B O 1
ATOM 4632 N N . LEU B 1 166 ? 2.965 24.188 14.328 1 94.25 166 LEU B N 1
ATOM 4633 C CA . LEU B 1 166 ? 3.504 24.797 15.547 1 94.25 166 LEU B CA 1
ATOM 4634 C C . LEU B 1 166 ? 3.328 26.312 15.523 1 94.25 166 LEU B C 1
ATOM 4636 O O . LEU B 1 166 ? 2.891 26.906 16.516 1 94.25 166 LEU B O 1
ATOM 4640 N N . ALA B 1 167 ? 3.68 26.859 14.391 1 94 167 ALA B N 1
ATOM 4641 C CA . ALA B 1 167 ? 3.578 28.312 14.25 1 94 167 ALA B CA 1
ATOM 4642 C C . ALA B 1 167 ? 2.131 28.766 14.383 1 94 167 ALA B C 1
ATOM 4644 O O . ALA B 1 167 ? 1.839 29.703 15.133 1 94 167 ALA B O 1
ATOM 4645 N N . SER B 1 168 ? 1.238 28.141 13.664 1 91.62 168 SER B N 1
ATOM 4646 C CA . SER B 1 168 ? -0.172 28.5 13.711 1 91.62 168 SER B CA 1
ATOM 4647 C C . SER B 1 168 ? -0.738 28.375 15.117 1 91.62 168 SER B C 1
ATOM 4649 O O . SER B 1 168 ? -1.493 29.234 15.578 1 91.62 168 SER B O 1
ATOM 4651 N N . GLN B 1 169 ? -0.42 27.297 15.766 1 90.12 169 GLN B N 1
ATOM 4652 C CA . GLN B 1 169 ? -0.901 27.078 17.125 1 90.12 169 GLN B CA 1
ATOM 4653 C C . GLN B 1 169 ? -0.46 28.203 18.062 1 90.12 169 GLN B C 1
ATOM 4655 O O . GLN B 1 169 ? -1.273 28.75 18.797 1 90.12 169 GLN B O 1
ATOM 4660 N N . HIS B 1 170 ? 0.795 28.547 18 1 91.06 170 HIS B N 1
ATOM 4661 C CA . HIS B 1 170 ? 1.335 29.609 18.844 1 91.06 170 HIS B CA 1
ATOM 4662 C C . HIS B 1 170 ? 0.685 30.953 18.531 1 91.06 170 HIS B C 1
ATOM 4664 O O . HIS B 1 170 ? 0.278 31.672 19.453 1 91.06 170 HIS B O 1
ATOM 4670 N N . LEU B 1 171 ? 0.594 31.266 17.297 1 90.5 171 LEU B N 1
ATOM 4671 C CA . LEU B 1 171 ? 0.074 32.562 16.844 1 90.5 171 LEU B CA 1
ATOM 4672 C C . LEU B 1 171 ? -1.402 32.688 17.203 1 90.5 171 LEU B C 1
ATOM 4674 O O . LEU B 1 171 ? -1.85 33.781 17.594 1 90.5 171 LEU B O 1
ATOM 4678 N N . LEU B 1 172 ? -2.152 31.641 17.078 1 88.31 172 LEU B N 1
ATOM 4679 C CA . LEU B 1 172 ? -3.586 31.688 17.328 1 88.31 172 LEU B CA 1
ATOM 4680 C C . LEU B 1 172 ? -3.871 31.719 18.828 1 88.31 172 LEU B C 1
ATOM 4682 O O . LEU B 1 172 ? -4.836 32.344 19.266 1 88.31 172 LEU B O 1
ATOM 4686 N N . VAL B 1 173 ? -3.072 31.031 19.578 1 86 173 VAL B N 1
ATOM 4687 C CA . VAL B 1 173 ? -3.287 30.953 21.016 1 86 173 VAL B CA 1
ATOM 4688 C C . VAL B 1 173 ? -2.842 32.25 21.688 1 86 173 VAL B C 1
ATOM 4690 O O . VAL B 1 173 ? -3.51 32.75 22.594 1 86 173 VAL B O 1
ATOM 4693 N N . PHE B 1 174 ? -1.744 32.875 21.219 1 86.25 174 PHE B N 1
ATOM 4694 C CA . PHE B 1 174 ? -1.136 34 21.953 1 86.25 174 PHE B CA 1
ATOM 4695 C C . PHE B 1 174 ? -1.232 35.281 21.156 1 86.25 174 PHE B C 1
ATOM 4697 O O . PHE B 1 174 ? -0.96 36.375 21.672 1 86.25 174 PHE B O 1
ATOM 4704 N N . GLY B 1 175 ? -1.565 35.125 19.875 1 82.69 175 GLY B N 1
ATOM 4705 C CA . GLY B 1 175 ? -1.668 36.312 19.047 1 82.69 175 GLY B CA 1
ATOM 4706 C C . GLY B 1 175 ? -2.91 37.125 19.328 1 82.69 175 GLY B C 1
ATOM 4707 O O . GLY B 1 175 ? -3.73 36.75 20.172 1 82.69 175 GLY B O 1
ATOM 4708 N N . PRO B 1 176 ? -2.891 38.344 18.734 1 72.19 176 PRO B N 1
ATOM 4709 C CA . PRO B 1 176 ? -3.992 39.25 19.031 1 72.19 176 PRO B CA 1
ATOM 4710 C C . PRO B 1 176 ? -5.348 38.719 18.578 1 72.19 176 PRO B C 1
ATOM 4712 O O . PRO B 1 176 ? -6.383 39.094 19.141 1 72.19 176 PRO B O 1
ATOM 4715 N N . GLU B 1 177 ? -5.406 37.969 17.484 1 62.69 177 GLU B N 1
ATOM 4716 C CA . GLU B 1 177 ? -6.68 37.406 17.031 1 62.69 177 GLU B CA 1
ATOM 4717 C C . GLU B 1 177 ? -7.145 36.281 17.938 1 62.69 177 GLU B C 1
ATOM 4719 O O . GLU B 1 177 ? -7.996 35.469 17.547 1 62.69 177 GLU B O 1
ATOM 4724 N N . LEU B 1 178 ? -7.047 36.438 19.234 1 53.62 178 LEU B N 1
ATOM 4725 C CA . LEU B 1 178 ? -7.363 35.406 20.203 1 53.62 178 LEU B CA 1
ATOM 4726 C C . LEU B 1 178 ? -8.641 34.656 19.797 1 53.62 178 LEU B C 1
ATOM 4728 O O . LEU B 1 178 ? -9.688 35.281 19.625 1 53.62 178 LEU B O 1
ATOM 4732 N N . ASN B 1 179 ? -8.398 33.531 19.156 1 53.25 179 ASN B N 1
ATOM 4733 C CA . ASN B 1 179 ? -9.547 32.656 18.844 1 53.25 179 ASN B CA 1
ATOM 4734 C C . ASN B 1 179 ? -10.367 32.375 20.094 1 53.25 179 ASN B C 1
ATOM 4736 O O . ASN B 1 179 ? -9.875 31.719 21.031 1 53.25 179 ASN B O 1
ATOM 4740 N N . LYS B 1 180 ? -11.234 33.281 20.375 1 56.84 180 LYS B N 1
ATOM 4741 C CA . LYS B 1 180 ? -12.156 33.281 21.5 1 56.84 180 LYS B CA 1
ATOM 4742 C C . LYS B 1 180 ? -13.102 32.094 21.469 1 56.84 180 LYS B C 1
ATOM 4744 O O . LYS B 1 180 ? -13.93 31.906 22.359 1 56.84 180 LYS B O 1
ATOM 4749 N N . HIS B 1 181 ? -13.031 31.422 20.406 1 57.75 181 HIS B N 1
ATOM 4750 C CA . HIS B 1 181 ? -14.07 30.391 20.484 1 57.75 181 HIS B CA 1
ATOM 4751 C C . HIS B 1 181 ? -13.609 29.203 21.312 1 57.75 181 HIS B C 1
ATOM 4753 O O . HIS B 1 181 ? -12.5 28.688 21.109 1 57.75 181 HIS B O 1
ATOM 4759 N N . HIS B 1 182 ? -14.258 29 22.438 1 59.28 182 HIS B N 1
ATOM 4760 C CA . HIS B 1 182 ? -14 27.984 23.453 1 59.28 182 HIS B CA 1
ATOM 4761 C C . HIS B 1 182 ? -13.836 26.594 22.828 1 59.28 182 HIS B C 1
ATOM 4763 O O . HIS B 1 182 ? -13.203 25.719 23.406 1 59.28 182 HIS B O 1
ATOM 4769 N N . ARG B 1 183 ? -14.242 26.469 21.531 1 71.44 183 ARG B N 1
ATOM 4770 C CA . ARG B 1 183 ? -14.203 25.156 20.891 1 71.44 183 ARG B CA 1
ATOM 4771 C C . ARG B 1 183 ? -12.828 24.875 20.312 1 71.44 183 ARG B C 1
ATOM 4773 O O . ARG B 1 183 ? -12.398 23.719 20.266 1 71.44 183 ARG B O 1
ATOM 4780 N N . PHE B 1 184 ? -12.125 25.969 20.094 1 77.12 184 PHE B N 1
ATOM 4781 C CA . PHE B 1 184 ? -10.805 25.828 19.5 1 77.12 184 PHE B CA 1
ATOM 4782 C C . PHE B 1 184 ? -9.711 26.156 20.5 1 77.12 184 PHE B C 1
ATOM 4784 O O . PHE B 1 184 ? -9.867 27.062 21.328 1 77.12 184 PHE B O 1
ATOM 4791 N N . VAL B 1 185 ? -8.781 25.391 20.562 1 78 185 VAL B N 1
ATOM 4792 C CA . VAL B 1 185 ? -7.492 25.766 21.141 1 78 185 VAL B CA 1
ATOM 4793 C C . VAL B 1 185 ? -6.469 25.953 20.016 1 78 185 VAL B C 1
ATOM 4795 O O . VAL B 1 185 ? -5.934 24.969 19.5 1 78 185 VAL B O 1
ATOM 4798 N N . GLY B 1 186 ? -6.324 27.203 19.625 1 84.88 186 GLY B N 1
ATOM 4799 C CA . GLY B 1 186 ? -5.523 27.453 18.438 1 84.88 186 GLY B CA 1
ATOM 4800 C C . GLY B 1 186 ? -6.137 26.891 17.172 1 84.88 186 GLY B C 1
ATOM 4801 O O . GLY B 1 186 ? -7.305 27.141 16.859 1 84.88 186 GLY B O 1
ATOM 4802 N N . CYS B 1 187 ? -5.379 26.078 16.547 1 88.94 187 CYS B N 1
ATOM 4803 C CA . CYS B 1 187 ? -5.859 25.516 15.297 1 88.94 187 CYS B CA 1
ATOM 4804 C C . CYS B 1 187 ? -6.453 24.125 15.516 1 88.94 187 CYS B C 1
ATOM 4806 O O . CYS B 1 187 ? -6.812 23.438 14.562 1 88.94 187 CYS B O 1
ATOM 4808 N N . ILE B 1 188 ? -6.586 23.734 16.734 1 92.88 188 ILE B N 1
ATOM 4809 C CA . ILE B 1 188 ? -7.09 22.406 17.094 1 92.88 188 ILE B CA 1
ATOM 4810 C C . ILE B 1 188 ? -8.523 22.516 17.609 1 92.88 188 ILE B C 1
ATOM 4812 O O . ILE B 1 188 ? -8.805 23.281 18.516 1 92.88 188 ILE B O 1
ATOM 4816 N N . ASP B 1 189 ? -9.383 21.812 16.984 1 93.88 189 ASP B N 1
ATOM 4817 C CA . ASP B 1 189 ? -10.766 21.719 17.438 1 93.88 189 ASP B CA 1
ATOM 4818 C C . ASP B 1 189 ? -10.969 20.531 18.375 1 93.88 189 ASP B C 1
ATOM 4820 O O . ASP B 1 189 ? -10.711 19.391 18 1 93.88 189 ASP B O 1
ATOM 4824 N N . GLN B 1 190 ? -11.398 20.781 19.531 1 92.38 190 GLN B N 1
ATOM 4825 C CA . GLN B 1 190 ? -11.578 19.734 20.531 1 92.38 190 GLN B CA 1
ATOM 4826 C C . GLN B 1 190 ? -12.789 18.859 20.203 1 92.38 190 GLN B C 1
ATOM 4828 O O . GLN B 1 190 ? -12.93 17.766 20.734 1 92.38 190 GLN B O 1
ATOM 4833 N N . HIS B 1 191 ? -13.633 19.344 19.359 1 94.25 191 HIS B N 1
ATOM 4834 C CA . HIS B 1 191 ? -14.828 18.641 18.922 1 94.25 191 HIS B CA 1
ATOM 4835 C C . HIS B 1 191 ? -15.023 18.781 17.406 1 94.25 191 HIS B C 1
ATOM 4837 O O . HIS B 1 191 ? -16.094 19.172 16.953 1 94.25 191 HIS B O 1
ATOM 4843 N N . CYS B 1 192 ? -14 18.375 16.703 1 95.81 192 CYS B N 1
ATOM 4844 C CA . CYS B 1 192 ? -14.031 18.453 15.258 1 95.81 192 CYS B CA 1
ATOM 4845 C C . CYS B 1 192 ? -15.102 17.531 14.68 1 95.81 192 CYS B C 1
ATOM 4847 O O . CYS B 1 192 ? -14.984 16.312 14.766 1 95.81 192 CYS B O 1
ATOM 4849 N N . ASN B 1 193 ? -16.125 18.125 14.125 1 97.31 193 ASN B N 1
ATOM 4850 C CA . ASN B 1 193 ? -17.234 17.375 13.531 1 97.31 193 ASN B CA 1
ATOM 4851 C C . ASN B 1 193 ? -16.953 17 12.078 1 97.31 193 ASN B C 1
ATOM 4853 O O . ASN B 1 193 ? -16.969 17.859 11.195 1 97.31 193 ASN B O 1
ATOM 4857 N N . VAL B 1 194 ? -16.781 15.734 11.82 1 98.31 194 VAL B N 1
ATOM 4858 C CA . VAL B 1 194 ? -16.328 15.242 10.523 1 98.31 194 VAL B CA 1
ATOM 4859 C C . VAL B 1 194 ? -17.391 15.555 9.461 1 98.31 194 VAL B 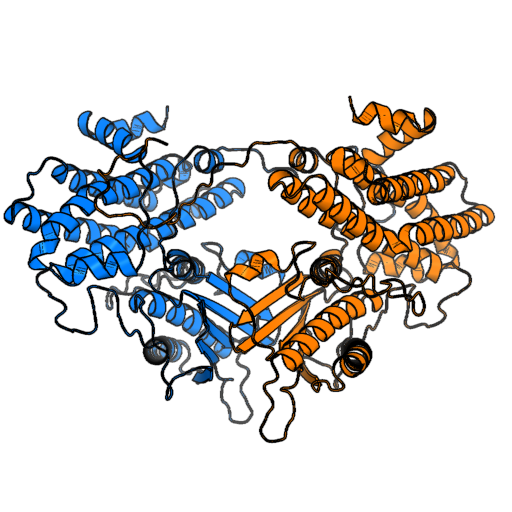C 1
ATOM 4861 O O . VAL B 1 194 ? -17.047 15.953 8.344 1 98.31 194 VAL B O 1
ATOM 4864 N N . VAL B 1 195 ? -18.641 15.422 9.797 1 98.44 195 VAL B N 1
ATOM 4865 C CA . VAL B 1 195 ? -19.734 15.617 8.844 1 98.44 195 VAL B CA 1
ATOM 4866 C C . VAL B 1 195 ? -19.781 17.078 8.406 1 98.44 195 VAL B C 1
ATOM 4868 O O . VAL B 1 195 ? -19.953 17.359 7.219 1 98.44 195 VAL B O 1
ATOM 4871 N N . HIS B 1 196 ? -19.609 17.938 9.352 1 97.94 196 HIS B N 1
ATOM 4872 C CA . HIS B 1 196 ? -19.609 19.359 9.031 1 97.94 196 HIS B CA 1
ATOM 4873 C C . HIS B 1 196 ? -18.469 19.719 8.086 1 97.94 196 HIS B C 1
ATOM 4875 O O . HIS B 1 196 ? -18.672 20.438 7.105 1 97.94 196 HIS B O 1
ATOM 4881 N N . ILE B 1 197 ? -17.297 19.219 8.406 1 98.19 197 ILE B N 1
ATOM 4882 C CA . ILE B 1 197 ? -16.125 19.516 7.566 1 98.19 197 ILE B CA 1
ATOM 4883 C C . ILE B 1 197 ? -16.328 18.922 6.176 1 98.19 197 ILE B C 1
ATOM 4885 O O . ILE B 1 197 ? -15.992 19.531 5.168 1 98.19 197 ILE B O 1
ATOM 4889 N N . LEU B 1 198 ? -16.891 17.719 6.105 1 98.81 198 LEU B N 1
ATOM 4890 C CA . LEU B 1 198 ? -17.172 17.047 4.84 1 98.81 198 LEU B CA 1
ATOM 4891 C C . LEU B 1 198 ? -18.141 17.875 3.998 1 98.81 198 LEU B C 1
ATOM 4893 O O . LEU B 1 198 ? -17.922 18.062 2.797 1 98.81 198 LEU B O 1
ATOM 4897 N N . LYS B 1 199 ? -19.188 18.344 4.586 1 98.69 199 LYS B N 1
ATOM 4898 C CA . LYS B 1 199 ? -20.188 19.125 3.867 1 98.69 199 LYS B CA 1
ATOM 4899 C C . LYS B 1 199 ? -19.594 20.438 3.344 1 98.69 199 LYS B C 1
ATOM 4901 O O . LYS B 1 199 ? -19.891 20.859 2.223 1 98.69 199 LYS B O 1
ATOM 4906 N N . ASP B 1 200 ? -18.766 21.078 4.195 1 98.06 200 ASP B N 1
ATOM 4907 C CA . ASP B 1 200 ? -18.078 22.281 3.748 1 98.06 200 ASP B CA 1
ATOM 4908 C C . ASP B 1 200 ? -17.203 22 2.533 1 98.06 200 ASP B C 1
ATOM 4910 O O . ASP B 1 200 ? -17.234 22.734 1.545 1 98.06 200 ASP B O 1
ATOM 4914 N N . ALA B 1 201 ? -16.422 20.953 2.666 1 98.56 201 ALA B N 1
ATOM 4915 C CA . ALA B 1 201 ? -15.547 20.562 1.565 1 98.56 201 ALA B CA 1
ATOM 4916 C C . ALA B 1 201 ? -16.344 20.234 0.313 1 98.56 201 ALA B C 1
ATOM 4918 O O . ALA B 1 201 ? -15.961 20.594 -0.798 1 98.56 201 ALA B O 1
ATOM 4919 N N . TYR B 1 202 ? -17.438 19.547 0.503 1 98.69 202 TYR B N 1
ATOM 4920 C CA . TYR B 1 202 ? -18.312 19.188 -0.61 1 98.69 202 TYR B CA 1
ATOM 4921 C C . TYR B 1 202 ? -18.859 20.422 -1.302 1 98.69 202 TYR B C 1
ATOM 4923 O O . TYR B 1 202 ? -18.844 20.516 -2.531 1 98.69 202 TYR B O 1
ATOM 4931 N N . ASP B 1 203 ? -19.359 21.359 -0.533 1 98.38 203 ASP B N 1
ATOM 4932 C CA . ASP B 1 203 ? -19.938 22.562 -1.089 1 98.38 203 ASP B CA 1
ATOM 4933 C C . ASP B 1 203 ? -18.922 23.328 -1.935 1 98.38 203 ASP B C 1
ATOM 4935 O O . ASP B 1 203 ? -19.25 23.797 -3.033 1 98.38 203 ASP B O 1
ATOM 4939 N N . ASP B 1 204 ? -17.734 23.438 -1.434 1 97.38 204 ASP B N 1
ATOM 4940 C CA . ASP B 1 204 ? -16.688 24.141 -2.17 1 97.38 204 ASP B CA 1
ATOM 4941 C C . ASP B 1 204 ? -16.312 23.375 -3.436 1 97.38 204 ASP B C 1
ATOM 4943 O O . ASP B 1 204 ? -16.125 23.984 -4.496 1 97.38 204 ASP B O 1
ATOM 4947 N N . ALA B 1 205 ? -16.125 22.078 -3.322 1 97.44 205 ALA B N 1
ATOM 4948 C CA . ALA B 1 205 ? -15.797 21.266 -4.492 1 97.44 205 ALA B CA 1
ATOM 4949 C C . ALA B 1 205 ? -16.906 21.328 -5.535 1 97.44 205 ALA B C 1
ATOM 4951 O O . ALA B 1 205 ? -16.641 21.359 -6.738 1 97.44 205 ALA B O 1
ATOM 4952 N N . LYS B 1 206 ? -18.156 21.312 -5.074 1 97.69 206 LYS B N 1
ATOM 4953 C CA . LYS B 1 206 ? -19.312 21.391 -5.953 1 97.69 206 LYS B CA 1
ATOM 4954 C C . LYS B 1 206 ? -19.328 22.703 -6.727 1 97.69 206 LYS B C 1
ATOM 4956 O O . LYS B 1 206 ? -19.625 22.719 -7.926 1 97.69 206 LYS B O 1
ATOM 4961 N N . LEU B 1 207 ? -19.094 23.781 -6.027 1 96.19 207 LEU B N 1
ATOM 4962 C CA . LEU B 1 207 ? -19.031 25.094 -6.676 1 96.19 207 LEU B CA 1
ATOM 4963 C C . LEU B 1 207 ? -18 25.094 -7.805 1 96.19 207 LEU B C 1
ATOM 4965 O O . LEU B 1 207 ? -18.281 25.594 -8.898 1 96.19 207 LEU B O 1
ATOM 4969 N N . LEU B 1 208 ? -16.844 24.562 -7.52 1 93.5 208 LEU B N 1
ATOM 4970 C CA . LEU B 1 208 ? -15.805 24.469 -8.531 1 93.5 208 LEU B CA 1
ATOM 4971 C C . LEU B 1 208 ? -16.25 23.594 -9.695 1 93.5 208 LEU B C 1
ATOM 4973 O O . LEU B 1 208 ? -16.047 23.953 -10.859 1 93.5 208 LEU B O 1
ATOM 4977 N N . CYS B 1 209 ? -16.812 22.453 -9.422 1 94.06 209 CYS B N 1
ATOM 4978 C CA . CYS B 1 209 ? -17.281 21.531 -10.438 1 94.06 209 CYS B CA 1
ATOM 4979 C C . CYS B 1 209 ? -18.359 22.172 -11.305 1 94.06 209 CYS B C 1
ATOM 4981 O O . CYS B 1 209 ? -18.328 22.047 -12.531 1 94.06 209 CYS B O 1
ATOM 4983 N N . ASP B 1 210 ? -19.281 22.859 -10.672 1 94.12 210 ASP B N 1
ATOM 4984 C CA . ASP B 1 210 ? -20.359 23.547 -11.383 1 94.12 210 ASP B CA 1
ATOM 4985 C C . ASP B 1 210 ? -19.797 24.609 -12.32 1 94.12 210 ASP B C 1
ATOM 4987 O O . ASP B 1 210 ? -20.328 24.828 -13.414 1 94.12 210 ASP B O 1
ATOM 4991 N N . HIS B 1 211 ? -18.812 25.234 -11.859 1 92.19 211 HIS B N 1
ATOM 4992 C CA . HIS B 1 211 ? -18.172 26.281 -12.664 1 92.19 211 HIS B CA 1
ATOM 4993 C C . HIS B 1 211 ? -17.562 25.688 -13.93 1 92.19 211 HIS B C 1
ATOM 4995 O O . HIS B 1 211 ? -17.672 26.281 -15.008 1 92.19 211 HIS B O 1
ATOM 5001 N N . TYR B 1 212 ? -16.969 24.562 -13.859 1 88.75 212 TYR B N 1
ATOM 5002 C CA . TYR B 1 212 ? -16.234 23.984 -14.984 1 88.75 212 TYR B CA 1
ATOM 5003 C C . TYR B 1 212 ? -17.172 23.156 -15.859 1 88.75 212 TYR B C 1
ATOM 5005 O O . TYR B 1 212 ? -17.031 23.125 -17.078 1 88.75 212 TYR B O 1
ATOM 5013 N N . TYR B 1 213 ? -18.141 22.422 -15.219 1 91.12 213 TYR B N 1
ATOM 5014 C CA . TYR B 1 213 ? -18.906 21.422 -15.961 1 91.12 213 TYR B CA 1
ATOM 5015 C C . TYR B 1 213 ? -20.391 21.75 -15.953 1 91.12 213 TYR B C 1
ATOM 5017 O O . TYR B 1 213 ? -21.188 21.062 -16.594 1 91.12 213 TYR B O 1
ATOM 5025 N N . ALA B 1 214 ? -20.828 22.734 -15.219 1 89.56 214 ALA B N 1
ATOM 5026 C CA . ALA B 1 214 ? -22.203 23.188 -15.102 1 89.56 214 ALA B CA 1
ATOM 5027 C C . ALA B 1 214 ? -23.078 22.125 -14.445 1 89.56 214 ALA B C 1
ATOM 5029 O O . ALA B 1 214 ? -24.297 22.156 -14.586 1 89.56 214 ALA B O 1
ATOM 5030 N N . ASP B 1 215 ? -22.484 21.188 -13.906 1 92.5 215 ASP B N 1
ATOM 5031 C CA . ASP B 1 215 ? -23.188 20.125 -13.188 1 92.5 215 ASP B CA 1
ATOM 5032 C C . ASP B 1 215 ? -22.25 19.406 -12.219 1 92.5 215 ASP B C 1
ATOM 5034 O O . ASP B 1 215 ? -21.031 19.562 -12.297 1 92.5 215 ASP B O 1
ATOM 5038 N N . SER B 1 216 ? -22.812 18.734 -11.219 1 95.81 216 SER B N 1
ATOM 5039 C CA . SER B 1 216 ? -22.047 18 -10.219 1 95.81 216 SER B CA 1
ATOM 5040 C C . SER B 1 216 ? -22.875 16.875 -9.602 1 95.81 216 SER B C 1
ATOM 5042 O O . SER B 1 216 ? -24.109 16.953 -9.57 1 95.81 216 SER B O 1
ATOM 5044 N N . PRO B 1 217 ? -22.188 15.789 -9.188 1 97.5 217 PRO B N 1
ATOM 5045 C CA . PRO B 1 217 ? -22.922 14.703 -8.539 1 97.5 217 PRO B CA 1
ATOM 5046 C C . PRO B 1 217 ? -23.359 15.055 -7.113 1 97.5 217 PRO B C 1
ATOM 5048 O O . PRO B 1 217 ? -22.734 15.898 -6.465 1 97.5 217 PRO B O 1
ATOM 5051 N N . ASP B 1 218 ? -24.359 14.383 -6.648 1 97.38 218 ASP B N 1
ATOM 5052 C CA . ASP B 1 218 ? -24.812 14.539 -5.27 1 97.38 218 ASP B CA 1
ATOM 5053 C C . ASP B 1 218 ? -23.906 13.797 -4.301 1 97.38 218 ASP B C 1
ATOM 5055 O O . ASP B 1 218 ? -23.047 13.008 -4.719 1 97.38 218 ASP B O 1
ATOM 5059 N N . LEU B 1 219 ? -24.109 14.141 -3.068 1 98.44 219 LEU B N 1
ATOM 5060 C CA . LEU B 1 219 ? -23.359 13.508 -1.985 1 98.44 219 LEU B CA 1
ATOM 5061 C C . LEU B 1 219 ? -24.281 12.664 -1.111 1 98.44 219 LEU B C 1
ATOM 5063 O O . LEU B 1 219 ? -25.344 13.125 -0.692 1 98.44 219 LEU B O 1
ATOM 5067 N N . LYS B 1 220 ? -23.969 11.43 -0.92 1 98.62 220 LYS B N 1
ATOM 5068 C CA . LYS B 1 220 ? -24.656 10.555 0.02 1 98.62 220 LYS B CA 1
ATOM 5069 C C . LYS B 1 220 ? -23.766 10.188 1.194 1 98.62 220 LYS B C 1
ATOM 5071 O O . LYS B 1 220 ? -22.688 9.617 1.002 1 98.62 220 LYS B O 1
ATOM 5076 N N . ILE B 1 221 ? -24.188 10.461 2.43 1 98.62 221 ILE B N 1
ATOM 5077 C CA . ILE B 1 221 ? -23.375 10.242 3.621 1 98.62 221 ILE B CA 1
ATOM 5078 C C . ILE B 1 221 ? -24 9.141 4.477 1 98.62 221 ILE B C 1
ATOM 5080 O O . ILE B 1 221 ? -25.219 9.133 4.703 1 98.62 221 ILE B O 1
ATOM 5084 N N . SER B 1 222 ? -23.234 8.164 4.844 1 98.31 222 SER B N 1
ATOM 5085 C CA . SER B 1 222 ? -23.609 7.148 5.82 1 98.31 222 SER B CA 1
ATOM 5086 C C . SER B 1 222 ? -22.672 7.168 7.02 1 98.31 222 SER B C 1
ATOM 5088 O O . SER B 1 222 ? -21.453 7.355 6.867 1 98.31 222 SER B O 1
ATOM 5090 N N . LEU B 1 223 ? -23.234 7.004 8.219 1 98.38 223 LEU B N 1
ATOM 5091 C CA . LEU B 1 223 ? -22.453 7.02 9.453 1 98.38 223 LEU B CA 1
ATOM 5092 C C . LEU B 1 223 ? -22.562 5.684 10.18 1 98.38 223 LEU B C 1
ATOM 5094 O O . LEU B 1 223 ? -23.609 5.02 10.117 1 98.38 223 LEU B O 1
ATOM 5098 N N . ALA B 1 224 ? -21.516 5.238 10.758 1 97.5 224 ALA B N 1
ATOM 5099 C CA . ALA B 1 224 ? -21.516 4.09 11.656 1 97.5 224 ALA B CA 1
ATOM 5100 C C . ALA B 1 224 ? -20.797 4.418 12.969 1 97.5 224 ALA B C 1
ATOM 5102 O O . ALA B 1 224 ? -19.781 5.105 12.969 1 97.5 224 ALA B O 1
ATOM 5103 N N . ASN B 1 225 ? -21.391 3.939 14.133 1 97.19 225 ASN B N 1
ATOM 5104 C CA . ASN B 1 225 ? -20.906 4.156 15.492 1 97.19 225 ASN B CA 1
ATOM 5105 C C . ASN B 1 225 ? -20.922 5.637 15.859 1 97.19 225 ASN B C 1
ATOM 5107 O O . ASN B 1 225 ? -20 6.121 16.531 1 97.19 225 ASN B O 1
ATOM 5111 N N . ASP B 1 226 ? -21.875 6.383 15.219 1 96.38 226 ASP B N 1
ATOM 5112 C CA . ASP B 1 226 ? -22.078 7.793 15.531 1 96.38 226 ASP B CA 1
ATOM 5113 C C . ASP B 1 226 ? -22.938 7.953 16.797 1 96.38 226 ASP B C 1
ATOM 5115 O O . ASP B 1 226 ? -23.578 7.004 17.234 1 96.38 226 ASP B O 1
ATOM 5119 N N . VAL B 1 227 ? -22.859 9.07 17.406 1 95.88 227 VAL B N 1
ATOM 5120 C CA . VAL B 1 227 ? -23.75 9.445 18.484 1 95.88 227 VAL B CA 1
ATOM 5121 C C . VAL B 1 227 ? -24.75 10.508 18.016 1 95.88 227 VAL B C 1
ATOM 5123 O O . VAL B 1 227 ? -24.391 11.688 17.906 1 95.88 227 VAL B O 1
ATOM 5126 N N . ASN B 1 228 ? -25.953 10.086 17.719 1 94.69 228 ASN B N 1
ATOM 5127 C CA . ASN B 1 228 ? -27.016 10.977 17.266 1 94.69 228 ASN B CA 1
ATOM 5128 C C . ASN B 1 228 ? -26.609 11.742 16 1 94.69 228 ASN B C 1
ATOM 5130 O O . ASN B 1 228 ? -26.75 12.961 15.945 1 94.69 228 ASN B O 1
ATOM 5134 N N . GLY B 1 229 ? -25.953 11.039 15.156 1 95.06 229 GLY B N 1
ATOM 5135 C CA . GLY B 1 229 ? -25.625 11.609 13.852 1 95.06 229 GLY B CA 1
ATOM 5136 C C . GLY B 1 229 ? -24.344 12.43 13.867 1 95.06 229 GLY B C 1
ATOM 5137 O O . GLY B 1 229 ? -24.047 13.133 12.898 1 95.06 229 GLY B O 1
ATOM 5138 N N . VAL B 1 230 ? -23.594 12.242 14.922 1 96.62 230 VAL B N 1
ATOM 5139 C CA . VAL B 1 230 ? -22.406 13.086 15.055 1 96.62 230 VAL B CA 1
ATOM 5140 C C . VAL B 1 230 ? -21.188 12.203 15.289 1 96.62 230 VAL B C 1
ATOM 5142 O O . VAL B 1 230 ? -21.25 11.234 16.047 1 96.62 230 VAL B O 1
ATOM 5145 N N . ILE B 1 231 ? -20.172 12.469 14.57 1 98 231 ILE B N 1
ATOM 5146 C CA . ILE B 1 231 ? -18.844 11.922 14.828 1 98 231 ILE B CA 1
ATOM 5147 C C . ILE B 1 231 ? -17.844 13.055 15.023 1 98 231 ILE B C 1
ATOM 5149 O O . ILE B 1 231 ? -17.562 13.812 14.094 1 98 231 ILE B O 1
ATOM 5153 N N . GLU B 1 232 ? -17.359 13.141 16.266 1 97 232 GLU B N 1
ATOM 5154 C CA . GLU B 1 232 ? -16.453 14.219 16.625 1 97 232 GLU B CA 1
ATOM 5155 C C . GLU B 1 232 ? -15.203 13.672 17.312 1 97 232 GLU B C 1
ATOM 5157 O O . GLU B 1 232 ? -15.25 12.641 17.984 1 97 232 GLU B O 1
ATOM 5162 N N . PHE B 1 233 ? -14.133 14.289 17.125 1 96.25 233 PHE B N 1
ATOM 5163 C CA . PHE B 1 233 ? -12.875 13.977 17.797 1 96.25 233 PHE B CA 1
ATOM 5164 C C . PHE B 1 233 ? -11.922 15.164 17.734 1 96.25 233 PHE B C 1
ATOM 5166 O O . PHE B 1 233 ? -12.219 16.172 17.094 1 96.25 233 PHE B O 1
ATOM 5173 N N . VAL B 1 234 ? -10.852 15.172 18.531 1 95.56 234 VAL B N 1
ATOM 5174 C CA . VAL B 1 234 ? -9.867 16.25 18.547 1 95.56 234 VAL B CA 1
ATOM 5175 C C . VAL B 1 234 ? -9.023 16.203 17.281 1 95.56 234 VAL B C 1
ATOM 5177 O O . VAL B 1 234 ? -8.359 15.203 17 1 95.56 234 VAL B O 1
ATOM 5180 N N . TYR B 1 235 ? -9.102 17.25 16.5 1 96.62 235 TYR B N 1
ATOM 5181 C CA . TYR B 1 235 ? -8.352 17.25 15.25 1 96.62 235 TYR B CA 1
ATOM 5182 C C . TYR B 1 235 ? -8.188 18.656 14.719 1 96.62 235 TYR B C 1
ATOM 5184 O O . TYR B 1 235 ? -8.664 19.625 15.328 1 96.62 235 TYR B O 1
ATOM 5192 N N . VAL B 1 236 ? -7.395 18.734 13.68 1 95.69 236 VAL B N 1
ATOM 5193 C CA . VAL B 1 236 ? -7.16 20.016 13.008 1 95.69 236 VAL B CA 1
ATOM 5194 C C . VAL B 1 236 ? -8.102 20.156 11.812 1 95.69 236 VAL B C 1
ATOM 5196 O O . VAL B 1 236 ? -7.844 19.594 10.742 1 95.69 236 VAL B O 1
ATOM 5199 N N . PRO B 1 237 ? -9.148 20.969 11.891 1 96.25 237 PRO B N 1
ATOM 5200 C CA . PRO B 1 237 ? -10.188 21.031 10.859 1 96.25 237 PRO B CA 1
ATOM 5201 C C . PRO B 1 237 ? -9.625 21.391 9.484 1 96.25 237 PRO B C 1
ATOM 5203 O O . PRO B 1 237 ? -10.062 20.844 8.469 1 96.25 237 PRO B O 1
ATOM 5206 N N . SER B 1 238 ? -8.68 22.281 9.43 1 95.88 238 SER B N 1
ATOM 5207 C CA . SER B 1 238 ? -8.148 22.719 8.141 1 95.88 238 SER B CA 1
ATOM 5208 C C . SER B 1 238 ? -7.445 21.562 7.426 1 95.88 238 SER B C 1
ATOM 5210 O O . SER B 1 238 ? -7.473 21.484 6.195 1 95.88 238 SER B O 1
ATOM 5212 N N . HIS B 1 239 ? -6.73 20.656 8.172 1 97.5 239 HIS B N 1
ATOM 5213 C CA . HIS B 1 239 ? -6.102 19.484 7.582 1 97.5 239 HIS B CA 1
ATOM 5214 C C . HIS B 1 239 ? -7.145 18.547 6.984 1 97.5 239 HIS B C 1
ATOM 5216 O O . HIS B 1 239 ? -7.004 18.109 5.844 1 97.5 239 HIS B O 1
ATOM 5222 N N . LEU B 1 240 ? -8.141 18.312 7.746 1 98.5 240 LEU B N 1
ATOM 5223 C CA . LEU B 1 240 ? -9.195 17.406 7.289 1 98.5 240 LEU B CA 1
ATOM 5224 C C . LEU B 1 240 ? -9.906 17.984 6.07 1 98.5 240 LEU B C 1
ATOM 5226 O O . LEU B 1 240 ? -10.164 17.266 5.098 1 98.5 240 LEU B O 1
ATOM 5230 N N . TYR B 1 241 ? -10.195 19.25 6.145 1 98.19 241 TYR B N 1
ATOM 5231 C CA . TYR B 1 241 ? -10.836 19.938 5.027 1 98.19 241 TYR B CA 1
ATOM 5232 C C . TYR B 1 241 ? -10.016 19.797 3.754 1 98.19 241 TYR B C 1
ATOM 5234 O O . TYR B 1 241 ? -10.555 19.484 2.691 1 98.19 241 TYR B O 1
ATOM 5242 N N . HIS B 1 242 ? -8.758 20.031 3.859 1 97.25 242 HIS B N 1
ATOM 5243 C CA . HIS B 1 242 ? -7.875 19.953 2.703 1 97.25 242 HIS B CA 1
ATOM 5244 C C . HIS B 1 242 ? -7.945 18.562 2.057 1 97.25 242 HIS B C 1
ATOM 5246 O O . HIS B 1 242 ? -8.07 18.453 0.835 1 97.25 242 HIS B O 1
ATOM 5252 N N . ILE B 1 243 ? -7.836 17.562 2.818 1 98.62 243 ILE B N 1
ATOM 5253 C CA . ILE B 1 243 ? -7.848 16.188 2.33 1 98.62 243 ILE B CA 1
ATOM 5254 C C . ILE B 1 243 ? -9.18 15.898 1.636 1 98.62 243 ILE B C 1
ATOM 5256 O O . ILE B 1 243 ? -9.195 15.43 0.495 1 98.62 243 ILE B O 1
ATOM 5260 N N . LEU B 1 244 ? -10.266 16.219 2.334 1 98.88 244 LEU B N 1
ATOM 5261 C CA . LEU B 1 244 ? -11.594 15.906 1.819 1 98.88 244 LEU B CA 1
ATOM 5262 C C . LEU B 1 244 ? -11.898 16.703 0.555 1 98.88 244 LEU B C 1
ATOM 5264 O O . LEU B 1 244 ? -12.5 16.188 -0.385 1 98.88 244 LEU B O 1
ATOM 5268 N N . PHE B 1 245 ? -11.523 17.953 0.575 1 98.19 245 PHE B N 1
ATOM 5269 C CA . PHE B 1 245 ? -11.727 18.797 -0.603 1 98.19 245 PHE B CA 1
ATOM 5270 C C . PHE B 1 245 ? -11.055 18.172 -1.824 1 98.19 245 PHE B C 1
ATOM 5272 O O . PHE B 1 245 ? -11.664 18.078 -2.893 1 98.19 245 PHE B O 1
ATOM 5279 N N . GLU B 1 246 ? -9.781 17.766 -1.681 1 97 246 GLU B N 1
ATOM 5280 C CA . GLU B 1 246 ? -9.031 17.188 -2.787 1 97 246 GLU B CA 1
ATOM 5281 C C . GLU B 1 246 ? -9.688 15.891 -3.273 1 97 246 GLU B C 1
ATOM 5283 O O . GLU B 1 246 ? -9.797 15.656 -4.48 1 97 246 GLU B O 1
ATOM 5288 N N . LEU B 1 247 ? -10.094 15.047 -2.371 1 98.38 247 LEU B N 1
ATOM 5289 C CA . LEU B 1 247 ? -10.719 13.781 -2.725 1 98.38 247 LEU B CA 1
ATOM 5290 C C . LEU B 1 247 ? -12.039 14.016 -3.459 1 98.38 247 LEU B C 1
ATOM 5292 O O . LEU B 1 247 ? -12.312 13.367 -4.469 1 98.38 247 LEU B O 1
ATOM 5296 N N . LEU B 1 248 ? -12.82 14.945 -2.928 1 98.62 248 LEU B N 1
ATOM 5297 C CA . LEU B 1 248 ? -14.125 15.234 -3.52 1 98.62 248 LEU B CA 1
ATOM 5298 C C . LEU B 1 248 ? -13.961 15.867 -4.895 1 98.62 248 LEU B C 1
ATOM 5300 O O . LEU B 1 248 ? -14.672 15.516 -5.836 1 98.62 248 LEU B O 1
ATOM 5304 N N . LYS B 1 249 ? -13.086 16.812 -4.957 1 96.5 249 LYS B N 1
ATOM 5305 C CA . LYS B 1 249 ? -12.805 17.453 -6.234 1 96.5 249 LYS B CA 1
ATOM 5306 C C . LYS B 1 249 ? -12.453 16.422 -7.305 1 96.5 249 LYS B C 1
ATOM 5308 O O . LYS B 1 249 ? -13.008 16.453 -8.406 1 96.5 249 LYS B O 1
ATOM 5313 N N . ASN B 1 250 ? -11.547 15.477 -7.012 1 95 250 ASN B N 1
ATOM 5314 C CA . ASN B 1 250 ? -11.133 14.445 -7.957 1 95 250 ASN B CA 1
ATOM 5315 C C . ASN B 1 250 ? -12.289 13.5 -8.281 1 95 250 ASN B C 1
ATOM 5317 O O . ASN B 1 250 ? -12.477 13.117 -9.445 1 95 250 ASN B O 1
ATOM 5321 N N . ALA B 1 251 ? -13.031 13.133 -7.273 1 97.88 251 ALA B N 1
ATOM 5322 C CA . ALA B 1 251 ? -14.156 12.227 -7.465 1 97.88 251 ALA B CA 1
ATOM 5323 C C . ALA B 1 251 ? -15.211 12.852 -8.375 1 97.88 251 ALA B C 1
ATOM 5325 O O . ALA B 1 251 ? -15.711 12.195 -9.297 1 97.88 251 ALA B O 1
ATOM 5326 N N . MET B 1 252 ? -15.586 14.141 -8.109 1 97.5 252 MET B N 1
ATOM 5327 C CA . MET B 1 252 ? -16.594 14.836 -8.914 1 97.5 252 MET B CA 1
ATOM 5328 C C . MET B 1 252 ? -16.141 14.945 -10.367 1 97.5 252 MET B C 1
ATOM 5330 O O . MET B 1 252 ? -16.922 14.672 -11.281 1 97.5 252 MET B O 1
ATOM 5334 N N . ARG B 1 253 ? -14.898 15.352 -10.523 1 94.56 253 ARG B N 1
ATOM 5335 C CA . ARG B 1 253 ? -14.352 15.445 -11.875 1 94.56 253 ARG B CA 1
ATOM 5336 C C . ARG B 1 253 ? -14.445 14.109 -12.602 1 94.56 253 ARG B C 1
ATOM 5338 O O . ARG B 1 253 ? -14.906 14.047 -13.742 1 94.56 253 ARG B O 1
ATOM 5345 N N . ALA B 1 254 ? -14.008 13.008 -11.977 1 96.12 254 ALA B N 1
ATOM 5346 C CA . ALA B 1 254 ? -14.008 11.68 -12.594 1 96.12 254 ALA B CA 1
ATOM 5347 C C . ALA B 1 254 ? -15.414 11.258 -12.992 1 96.12 254 ALA B C 1
ATOM 5349 O O . ALA B 1 254 ? -15.625 10.719 -14.078 1 96.12 254 ALA B O 1
ATOM 5350 N N . VAL B 1 255 ? -16.406 11.508 -12.117 1 97.5 255 VAL B N 1
ATOM 5351 C CA . VAL B 1 255 ? -17.781 11.102 -12.352 1 97.5 255 VAL B CA 1
ATOM 5352 C C . VAL B 1 255 ? -18.359 11.891 -13.523 1 97.5 255 VAL B C 1
ATOM 5354 O O . VAL B 1 255 ? -18.969 11.312 -14.43 1 97.5 255 VAL B O 1
ATOM 5357 N N . VAL B 1 256 ? -18.125 13.188 -13.523 1 96.19 256 VAL B N 1
ATOM 5358 C CA . VAL B 1 256 ? -18.703 14.055 -14.547 1 96.19 256 VAL B CA 1
ATOM 5359 C C . VAL B 1 256 ? -18.047 13.781 -15.898 1 96.19 256 VAL B C 1
ATOM 5361 O O . VAL B 1 256 ? -18.734 13.688 -16.922 1 96.19 256 VAL B O 1
ATOM 5364 N N . GLU B 1 257 ? -16.734 13.625 -15.906 1 94.19 257 GLU B N 1
ATOM 5365 C CA . GLU B 1 257 ? -16.016 13.375 -17.156 1 94.19 257 GLU B CA 1
ATOM 5366 C C . GLU B 1 257 ? -16.375 12.016 -17.734 1 94.19 257 GLU B C 1
ATOM 5368 O O . GLU B 1 257 ? -16.375 11.836 -18.953 1 94.19 257 GLU B O 1
ATOM 5373 N N . ARG B 1 258 ? -16.594 11.062 -16.859 1 93.25 258 ARG B N 1
ATOM 5374 C CA . ARG B 1 258 ? -17.031 9.758 -17.344 1 93.25 258 ARG B CA 1
ATOM 5375 C C . ARG B 1 258 ? -18.375 9.875 -18.062 1 93.25 258 ARG B C 1
ATOM 5377 O O . ARG B 1 258 ? -18.625 9.18 -19.047 1 93.25 258 ARG B O 1
ATOM 5384 N N . GLY B 1 259 ? -19.297 10.695 -17.516 1 90.12 259 GLY B N 1
ATOM 5385 C CA . GLY B 1 259 ? -20.5 11.109 -18.219 1 90.12 259 GLY B CA 1
ATOM 5386 C C . GLY B 1 259 ? -21.609 10.078 -18.172 1 90.12 259 GLY B C 1
ATOM 5387 O O . GLY B 1 259 ? -22.594 10.188 -18.891 1 90.12 259 GLY B O 1
ATOM 5388 N N . LEU B 1 260 ? -21.453 9 -17.344 1 82.56 260 LEU B N 1
ATOM 5389 C CA . LEU B 1 260 ? -22.5 7.996 -17.234 1 82.56 260 LEU B CA 1
ATOM 5390 C C . LEU B 1 260 ? -23.594 8.453 -16.266 1 82.56 260 LEU B C 1
ATOM 5392 O O . LEU B 1 260 ? -23.359 8.531 -15.055 1 82.56 260 LEU B O 1
ATOM 5396 N N . LYS B 1 261 ? -24.688 8.805 -16.828 1 82.06 261 LYS B N 1
ATOM 5397 C CA . LYS B 1 261 ? -25.812 9.273 -16.016 1 82.06 261 LYS B CA 1
ATOM 5398 C C . LYS B 1 261 ? -26.906 8.227 -15.93 1 82.06 261 LYS B C 1
ATOM 5400 O O . LYS B 1 261 ? -27 7.352 -16.797 1 82.06 261 LYS B O 1
ATOM 5405 N N . SER B 1 262 ? -27.547 8.266 -14.844 1 79.38 262 SER B N 1
ATOM 5406 C CA . SER B 1 262 ? -28.688 7.387 -14.641 1 79.38 262 SER B CA 1
ATOM 5407 C C . SER B 1 262 ? -29.844 7.758 -15.562 1 79.38 262 SER B C 1
ATOM 5409 O O . SER B 1 262 ? -29.766 8.734 -16.312 1 79.38 262 SER B O 1
ATOM 5411 N N . LYS B 1 263 ? -30.922 6.902 -15.453 1 74.94 263 LYS B N 1
ATOM 5412 C CA . LYS B 1 263 ? -32.125 7.105 -16.234 1 74.94 263 LYS B CA 1
ATOM 5413 C C . LYS B 1 263 ? -32.781 8.461 -15.945 1 74.94 263 LYS B C 1
ATOM 5415 O O . LYS B 1 263 ? -33.406 9.055 -16.812 1 74.94 263 LYS B O 1
ATOM 5420 N N . ASN B 1 264 ? -32.531 8.977 -14.734 1 81.56 264 ASN B N 1
ATOM 5421 C CA . ASN B 1 264 ? -33.094 10.266 -14.344 1 81.56 264 ASN B CA 1
ATOM 5422 C C . ASN B 1 264 ? -32.156 11.414 -14.672 1 81.56 264 ASN B C 1
ATOM 5424 O O . ASN B 1 264 ? -32.281 12.508 -14.117 1 81.56 264 ASN B O 1
ATOM 5428 N N . ASP B 1 265 ? -31.172 11.117 -15.453 1 86.06 265 ASP B N 1
ATOM 5429 C CA . ASP B 1 265 ? -30.203 12.102 -15.961 1 86.06 265 ASP B CA 1
ATOM 5430 C C . ASP B 1 265 ? -29.359 12.656 -14.82 1 86.06 265 ASP B C 1
ATOM 5432 O O . ASP B 1 265 ? -29.062 13.859 -14.797 1 86.06 265 ASP B O 1
ATOM 5436 N N . GLU B 1 266 ? -29.172 11.852 -13.844 1 92 266 GLU B N 1
ATOM 5437 C CA . GLU B 1 266 ? -28.328 12.234 -12.719 1 92 266 GLU B CA 1
ATOM 5438 C C . GLU B 1 266 ? -27.031 11.43 -12.695 1 92 266 GLU B C 1
ATOM 5440 O O . GLU B 1 266 ? -27.016 10.242 -13.039 1 92 266 GLU B O 1
ATOM 5445 N N . TYR B 1 267 ? -26 12.18 -12.312 1 95.56 267 TYR B N 1
ATOM 5446 C CA . TYR B 1 267 ? -24.75 11.469 -12.102 1 95.56 267 TYR B CA 1
ATOM 5447 C C . TYR B 1 267 ? -24.844 10.547 -10.883 1 95.56 267 TYR B C 1
ATOM 5449 O O . TYR B 1 267 ? -25.562 10.844 -9.93 1 95.56 267 TYR B O 1
ATOM 5457 N N . PRO B 1 268 ? -24.141 9.383 -10.977 1 96.69 268 PRO B N 1
ATOM 5458 C CA . PRO B 1 268 ? -24.031 8.633 -9.719 1 96.69 268 PRO B CA 1
ATOM 5459 C C . PRO B 1 268 ? -23.484 9.469 -8.57 1 96.69 268 PRO B C 1
ATOM 5461 O O . PRO B 1 268 ? -22.531 10.234 -8.766 1 96.69 268 PRO B O 1
ATOM 5464 N N . PRO B 1 269 ? -24.078 9.398 -7.473 1 98 269 PRO B N 1
ATOM 5465 C CA . PRO B 1 269 ? -23.609 10.219 -6.348 1 98 269 PRO B CA 1
ATOM 5466 C C . PRO B 1 269 ? -22.266 9.766 -5.805 1 98 269 PRO B C 1
ATOM 5468 O O . PRO B 1 269 ? -21.859 8.617 -6.023 1 98 269 PRO B O 1
ATOM 5471 N N . ILE B 1 270 ? -21.578 10.656 -5.188 1 98.62 270 ILE B N 1
ATOM 5472 C CA . ILE B 1 270 ? -20.422 10.297 -4.367 1 98.62 270 ILE B CA 1
ATOM 5473 C C . ILE B 1 270 ? -20.891 9.766 -3.018 1 98.62 270 ILE B C 1
ATOM 5475 O O . ILE B 1 270 ? -21.656 10.43 -2.311 1 98.62 270 ILE B O 1
ATOM 5479 N N . GLU B 1 271 ? -20.5 8.594 -2.713 1 98.75 271 GLU B N 1
ATOM 5480 C CA . GLU B 1 271 ? -20.891 7.977 -1.449 1 98.75 271 GLU B CA 1
ATOM 5481 C C . GLU B 1 271 ? -19.781 8.07 -0.416 1 98.75 271 GLU B C 1
ATOM 5483 O O . GLU B 1 271 ? -18.625 7.715 -0.7 1 98.75 271 GLU B O 1
ATOM 5488 N N . VAL B 1 272 ? -20.078 8.539 0.78 1 98.88 272 VAL B N 1
ATOM 5489 C CA . VAL B 1 272 ? -19.094 8.664 1.846 1 98.88 272 VAL B CA 1
ATOM 5490 C C . VAL B 1 272 ? -19.578 7.922 3.09 1 98.88 272 VAL B C 1
ATOM 5492 O O . VAL B 1 272 ? -20.688 8.172 3.574 1 98.88 272 VAL B O 1
ATOM 5495 N N . LEU B 1 273 ? -18.812 6.961 3.506 1 98.81 273 LEU B N 1
ATOM 5496 C CA . LEU B 1 273 ? -19.016 6.273 4.777 1 98.81 273 LEU B CA 1
ATOM 5497 C C . LEU B 1 273 ? -18.047 6.773 5.836 1 98.81 273 LEU B C 1
ATOM 5499 O O . LEU B 1 273 ? -16.828 6.801 5.605 1 98.81 273 LEU B O 1
ATOM 5503 N N . ILE B 1 274 ? -18.531 7.281 6.941 1 98.81 274 ILE B N 1
ATOM 5504 C CA . ILE B 1 274 ? -17.719 7.719 8.07 1 98.81 274 ILE B CA 1
ATOM 5505 C C . ILE B 1 274 ? -17.969 6.805 9.266 1 98.81 274 ILE B C 1
ATOM 5507 O O . ILE B 1 274 ? -19.109 6.605 9.68 1 98.81 274 ILE B O 1
ATOM 5511 N N . VAL B 1 275 ? -16.891 6.223 9.812 1 98.69 275 VAL B N 1
ATOM 5512 C CA . VAL B 1 275 ? -17.016 5.262 10.898 1 98.69 275 VAL B CA 1
ATOM 5513 C C . VAL B 1 275 ? -16.125 5.695 12.07 1 98.69 275 VAL B C 1
ATOM 5515 O O . VAL B 1 275 ? -14.953 6.004 11.883 1 98.69 275 VAL B O 1
ATOM 5518 N N . SER B 1 276 ? -16.703 5.785 13.211 1 98.44 276 SER B N 1
ATOM 5519 C CA . SER B 1 276 ? -15.945 6.051 14.43 1 98.44 276 SER B CA 1
ATOM 5520 C C . SER B 1 276 ? -15.406 4.762 15.039 1 98.44 276 SER B C 1
ATOM 5522 O O . SER B 1 276 ? -16.125 4.07 15.773 1 98.44 276 SER B O 1
ATOM 5524 N N . GLY B 1 277 ? -14.148 4.453 14.742 1 97.62 277 GLY B N 1
ATOM 5525 C CA . GLY B 1 277 ? -13.5 3.305 15.352 1 97.62 277 GLY B CA 1
ATOM 5526 C C . GLY B 1 277 ? -12.797 3.641 16.656 1 97.62 277 GLY B C 1
ATOM 5527 O O . GLY B 1 277 ? -12.703 4.812 17.031 1 97.62 277 GLY B O 1
ATOM 5528 N N . GLU B 1 278 ? -12.344 2.621 17.328 1 96.5 278 GLU B N 1
ATOM 5529 C CA . GLU B 1 278 ? -11.625 2.803 18.594 1 96.5 278 GLU B CA 1
ATOM 5530 C C . GLU B 1 278 ? -10.297 3.521 18.375 1 96.5 278 GLU B C 1
ATOM 5532 O O . GLU B 1 278 ? -9.945 4.426 19.141 1 96.5 278 GLU B O 1
ATOM 5537 N N . HIS B 1 279 ? -9.602 3.154 17.328 1 96.75 279 HIS B N 1
ATOM 5538 C CA . HIS B 1 279 ? -8.266 3.691 17.094 1 96.75 279 HIS B CA 1
ATOM 5539 C C . HIS B 1 279 ? -8.273 4.73 15.977 1 96.75 279 HIS B C 1
ATOM 5541 O O . HIS B 1 279 ? -7.453 5.652 15.984 1 96.75 279 HIS B O 1
ATOM 5547 N N . ASN B 1 280 ? -9.234 4.539 15.062 1 97.81 280 ASN B N 1
ATOM 5548 C CA . ASN B 1 280 ? -9.273 5.441 13.914 1 97.81 280 ASN B CA 1
ATOM 5549 C C . ASN B 1 280 ? -10.695 5.895 13.609 1 97.81 280 ASN B C 1
ATOM 5551 O O . ASN B 1 280 ? -11.641 5.113 13.742 1 97.81 280 ASN B O 1
ATOM 5555 N N . VAL B 1 281 ? -10.812 7.137 13.258 1 98.62 281 VAL B N 1
ATOM 5556 C CA . VAL B 1 281 ? -11.938 7.578 12.445 1 98.62 281 VAL B CA 1
ATOM 5557 C C . VAL B 1 281 ? -11.641 7.316 10.969 1 98.62 281 VAL B C 1
ATOM 5559 O O . VAL B 1 281 ? -10.641 7.805 10.438 1 98.62 281 VAL B O 1
ATOM 5562 N N . THR B 1 282 ? -12.461 6.484 10.383 1 98.75 282 THR B N 1
ATOM 5563 C CA . THR B 1 282 ? -12.211 6.109 8.992 1 98.75 282 THR B CA 1
ATOM 5564 C C . THR B 1 282 ? -13.266 6.715 8.07 1 98.75 282 THR B C 1
ATOM 5566 O O . THR B 1 282 ? -14.461 6.664 8.375 1 98.75 282 THR B O 1
ATOM 5569 N N . ILE B 1 283 ? -12.844 7.359 6.996 1 98.88 283 ILE B N 1
ATOM 5570 C CA . ILE B 1 283 ? -13.719 7.906 5.969 1 98.88 283 ILE B CA 1
ATOM 5571 C C . ILE B 1 283 ? -13.469 7.184 4.645 1 98.88 283 ILE B C 1
ATOM 5573 O O . ILE B 1 283 ? -12.352 7.18 4.133 1 98.88 283 ILE B O 1
ATOM 5577 N N . ARG B 1 284 ? -14.438 6.523 4.164 1 98.75 284 ARG B N 1
ATOM 5578 C CA . ARG B 1 284 ? -14.375 5.883 2.854 1 98.75 284 ARG B CA 1
ATOM 5579 C C . ARG B 1 284 ? -15.172 6.676 1.819 1 98.75 284 ARG B C 1
ATOM 5581 O O . ARG B 1 284 ? -16.375 6.863 1.967 1 98.75 284 ARG B O 1
ATOM 5588 N N . LEU B 1 285 ? -14.531 7.191 0.838 1 98.81 285 LEU B N 1
ATOM 5589 C CA . LEU B 1 285 ? -15.156 7.934 -0.254 1 98.81 285 LEU B CA 1
ATOM 5590 C C . LEU B 1 285 ? -15.164 7.109 -1.536 1 98.81 285 LEU B C 1
ATOM 5592 O O . LEU B 1 285 ? -14.109 6.664 -1.999 1 98.81 285 LEU B O 1
ATOM 5596 N N . SER B 1 286 ? -16.359 6.863 -2.08 1 98.56 286 SER B N 1
ATOM 5597 C CA . SER B 1 286 ? -16.531 6.027 -3.264 1 98.56 286 SER B CA 1
ATOM 5598 C C . SER B 1 286 ? -17.156 6.809 -4.406 1 98.56 286 SER B C 1
ATOM 5600 O O . SER B 1 286 ? -18.172 7.48 -4.219 1 98.56 286 SER B O 1
ATOM 5602 N N . ASP B 1 287 ? -16.594 6.766 -5.52 1 98.25 287 ASP B N 1
ATOM 5603 C CA . ASP B 1 287 ? -17.188 7.363 -6.715 1 98.25 287 ASP B CA 1
ATOM 5604 C C . ASP B 1 287 ? -17.328 6.332 -7.832 1 98.25 287 ASP B C 1
ATOM 5606 O O . ASP B 1 287 ? -16.734 5.25 -7.762 1 98.25 287 ASP B O 1
ATOM 5610 N N . GLN B 1 288 ? -18.156 6.559 -8.75 1 97.88 288 GLN B N 1
ATOM 5611 C CA . GLN B 1 288 ? -18.297 5.746 -9.953 1 97.88 288 GLN B CA 1
ATOM 5612 C C . GLN B 1 288 ? -17.781 6.492 -11.188 1 97.88 288 GLN B C 1
ATOM 5614 O O . GLN B 1 288 ? -18.5 6.602 -12.188 1 97.88 288 GLN B O 1
ATOM 5619 N N . GLY B 1 289 ? -16.547 6.992 -11.008 1 97.06 289 GLY B N 1
ATOM 5620 C CA . GLY B 1 289 ? -15.945 7.812 -12.039 1 97.06 289 GLY B CA 1
ATOM 5621 C C . GLY B 1 289 ? -15.109 7.012 -13.023 1 97.06 289 GLY B C 1
ATOM 5622 O O . GLY B 1 289 ? -14.281 7.574 -13.742 1 97.06 289 GLY B O 1
ATOM 5623 N N . GLY B 1 290 ? -15.219 5.715 -13.039 1 96.62 290 GLY B N 1
ATOM 5624 C CA . GLY B 1 290 ? -14.547 4.902 -14.039 1 96.62 290 GLY B CA 1
ATOM 5625 C C . GLY B 1 290 ? -13.359 4.137 -13.484 1 96.62 290 GLY B C 1
ATOM 5626 O O . GLY B 1 290 ? -12.938 3.133 -14.062 1 96.62 290 GLY B O 1
ATOM 5627 N N . GLY B 1 291 ? -12.797 4.625 -12.391 1 96.69 291 GLY B N 1
ATOM 5628 C CA . GLY B 1 291 ? -11.664 3.938 -11.797 1 96.69 291 GLY B CA 1
ATOM 5629 C C . GLY B 1 291 ? -10.414 3.971 -12.664 1 96.69 291 GLY B C 1
ATOM 5630 O O . GLY B 1 291 ? -10.328 4.766 -13.602 1 96.69 291 GLY B O 1
ATOM 5631 N N . PHE B 1 292 ? -9.414 3.201 -12.297 1 95.31 292 PHE B N 1
ATOM 5632 C CA . PHE B 1 292 ? -8.133 3.139 -12.992 1 95.31 292 PHE B CA 1
ATOM 5633 C C . PHE B 1 292 ? -7.512 1.755 -12.852 1 95.31 292 PHE B C 1
ATOM 5635 O O . PHE B 1 292 ? -7.863 0.998 -11.945 1 95.31 292 PHE B O 1
ATOM 5642 N N . PRO B 1 293 ? -6.629 1.379 -13.742 1 95 293 PRO B N 1
ATOM 5643 C CA . PRO B 1 293 ? -5.98 0.068 -13.656 1 95 293 PRO B CA 1
ATOM 5644 C C . PRO B 1 293 ? -5.023 -0.041 -12.469 1 95 293 PRO B C 1
ATOM 5646 O O . PRO B 1 293 ? -4.531 0.975 -11.977 1 95 293 PRO B O 1
ATOM 5649 N N . ARG B 1 294 ? -4.766 -1.227 -12.047 1 93.31 294 ARG B N 1
ATOM 5650 C CA . ARG B 1 294 ? -3.906 -1.521 -10.906 1 93.31 294 ARG B CA 1
ATOM 5651 C C . ARG B 1 294 ? -2.525 -0.901 -11.086 1 93.31 294 ARG B C 1
ATOM 5653 O O . ARG B 1 294 ? -1.906 -0.462 -10.109 1 93.31 294 ARG B O 1
ATOM 5660 N N . SER B 1 295 ? -2.021 -0.853 -12.289 1 90.06 295 SER B N 1
ATOM 5661 C CA . SER B 1 295 ? -0.668 -0.38 -12.562 1 90.06 295 SER B CA 1
ATOM 5662 C C . SER B 1 295 ? -0.496 1.077 -12.148 1 90.06 295 SER B C 1
ATOM 5664 O O . SER B 1 295 ? 0.627 1.539 -11.938 1 90.06 295 SER B O 1
ATOM 5666 N N . LEU B 1 296 ? -1.582 1.753 -11.945 1 91.31 296 LEU B N 1
ATOM 5667 C CA . LEU B 1 296 ? -1.513 3.176 -11.625 1 91.31 296 LEU B CA 1
ATOM 5668 C C . LEU B 1 296 ? -1.476 3.391 -10.117 1 91.31 296 LEU B C 1
ATOM 5670 O O . LEU B 1 296 ? -1.198 4.5 -9.648 1 91.31 296 LEU B O 1
ATOM 5674 N N . ASN B 1 297 ? -1.698 2.418 -9.344 1 88.12 297 ASN B N 1
ATOM 5675 C CA . ASN B 1 297 ? -1.78 2.549 -7.891 1 88.12 297 ASN B CA 1
ATOM 5676 C C . ASN B 1 297 ? -0.515 3.176 -7.312 1 88.12 297 ASN B C 1
ATOM 5678 O O . ASN B 1 297 ? -0.588 4.02 -6.418 1 88.12 297 ASN B O 1
ATOM 5682 N N . ASP B 1 298 ? 0.592 2.832 -7.879 1 79.69 298 ASP B N 1
ATOM 5683 C CA . ASP B 1 298 ? 1.857 3.301 -7.32 1 79.69 298 ASP B CA 1
ATOM 5684 C C . ASP B 1 298 ? 2.186 4.711 -7.809 1 79.69 298 ASP B C 1
ATOM 5686 O O . ASP B 1 298 ? 3.049 5.383 -7.242 1 79.69 298 ASP B O 1
ATOM 5690 N N . GLN B 1 299 ? 1.47 5.125 -8.805 1 87.06 299 GLN B N 1
ATOM 5691 C CA . GLN B 1 299 ? 1.783 6.402 -9.43 1 87.06 299 GLN B CA 1
ATOM 5692 C C . GLN B 1 299 ? 0.917 7.523 -8.859 1 87.06 299 GLN B C 1
ATOM 5694 O O . GLN B 1 299 ? 1.302 8.695 -8.898 1 87.06 299 GLN B O 1
ATOM 5699 N N . LEU B 1 300 ? -0.142 7.117 -8.25 1 89.94 300 LEU B N 1
ATOM 5700 C CA . LEU B 1 300 ? -1.177 8.078 -7.879 1 89.94 300 LEU B CA 1
ATOM 5701 C C . LEU B 1 300 ? -0.645 9.086 -6.863 1 89.94 300 LEU B C 1
ATOM 5703 O O . LEU B 1 300 ? -1.076 10.242 -6.848 1 89.94 300 LEU B O 1
ATOM 5707 N N . PHE B 1 301 ? 0.304 8.656 -6.051 1 92.44 301 PHE B N 1
ATOM 5708 C CA . PHE B 1 301 ? 0.767 9.531 -4.977 1 92.44 301 PHE B CA 1
ATOM 5709 C C . PHE B 1 301 ? 2.141 10.102 -5.301 1 92.44 301 PHE B C 1
ATOM 5711 O O . PHE B 1 301 ? 2.791 10.695 -4.438 1 92.44 301 PHE B O 1
ATOM 5718 N N . LYS B 1 302 ? 2.58 9.914 -6.523 1 91 302 LYS B N 1
ATOM 5719 C CA . LYS B 1 302 ? 3.812 10.555 -6.965 1 91 302 LYS B CA 1
ATOM 5720 C C . LYS B 1 302 ? 3.562 12 -7.371 1 91 302 LYS B C 1
ATOM 5722 O O . LYS B 1 302 ? 2.545 12.312 -7.996 1 91 302 LYS B O 1
ATOM 5727 N N . TYR B 1 303 ? 4.543 12.734 -6.961 1 91.12 303 TYR B N 1
ATOM 5728 C CA . TYR B 1 303 ? 4.434 14.141 -7.336 1 91.12 303 TYR B CA 1
ATOM 5729 C C . TYR B 1 303 ? 4.559 14.312 -8.844 1 91.12 303 TYR B C 1
ATOM 5731 O O . TYR B 1 303 ? 5.355 13.633 -9.492 1 91.12 303 TYR B O 1
ATOM 5739 N N . THR B 1 304 ? 3.803 15.242 -9.414 1 80.12 304 THR B N 1
ATOM 5740 C CA . THR B 1 304 ? 3.775 15.648 -10.812 1 80.12 304 THR B CA 1
ATOM 5741 C C . THR B 1 304 ? 3.01 14.633 -11.656 1 80.12 304 THR B C 1
ATOM 5743 O O . THR B 1 304 ? 2.891 14.797 -12.867 1 80.12 304 THR B O 1
ATOM 5746 N N . TYR B 1 305 ? 2.592 13.555 -11.039 1 75.5 305 TYR B N 1
ATOM 5747 C CA . TYR B 1 305 ? 1.705 12.641 -11.742 1 75.5 305 TYR B CA 1
ATOM 5748 C C . TYR B 1 305 ? 0.267 13.141 -11.719 1 75.5 305 TYR B C 1
ATOM 5750 O O . TYR B 1 305 ? -0.224 13.586 -10.68 1 75.5 305 TYR B O 1
ATOM 5758 N N . THR B 1 306 ? -0.314 13.148 -12.938 1 72.12 306 THR B N 1
ATOM 5759 C CA . THR B 1 306 ? -1.722 13.531 -12.969 1 72.12 306 THR B CA 1
ATOM 5760 C C . THR B 1 306 ? -2.441 12.836 -14.125 1 72.12 306 THR B C 1
ATOM 5762 O O . THR B 1 306 ? -1.847 12.586 -15.172 1 72.12 306 THR B O 1
ATOM 5765 N N . THR B 1 307 ? -3.512 12.312 -13.797 1 59.09 307 THR B N 1
ATOM 5766 C CA . THR B 1 307 ? -4.379 11.773 -14.844 1 59.09 307 THR B CA 1
ATOM 5767 C C . THR B 1 307 ? -5.199 12.891 -15.484 1 59.09 307 THR B C 1
ATOM 5769 O O . THR B 1 307 ? -5.836 12.68 -16.516 1 59.09 307 THR B O 1
ATOM 5772 N N . GLY B 1 308 ? -5.16 13.992 -14.75 1 58.34 308 GLY B N 1
ATOM 5773 C CA . GLY B 1 308 ? -5.844 15.148 -15.305 1 58.34 308 GLY B CA 1
ATOM 5774 C C . GLY B 1 308 ? -5.051 15.844 -16.391 1 58.34 308 GLY B C 1
ATOM 5775 O O . GLY B 1 308 ? -3.828 15.984 -16.297 1 58.34 308 GLY B O 1
ATOM 5776 N N . GLY B 1 309 ? -5.199 15.406 -17.766 1 51.72 309 GLY B N 1
ATOM 5777 C CA . GLY B 1 309 ? -4.559 16.016 -18.922 1 51.72 309 GLY B CA 1
ATOM 5778 C C . GLY B 1 309 ? -3.65 17.172 -18.562 1 51.72 309 GLY B C 1
ATOM 5779 O O . GLY B 1 309 ? -3.838 17.812 -17.516 1 51.72 309 GLY B O 1
ATOM 5780 N N . SER B 1 310 ? -2.303 16.906 -18.938 1 45.72 310 SER B N 1
ATOM 5781 C CA . SER B 1 310 ? -1.361 18 -18.781 1 45.72 310 SER B CA 1
ATOM 5782 C C . SER B 1 310 ? -1.976 19.328 -19.234 1 45.72 310 SER B C 1
ATOM 5784 O O . SER B 1 310 ? -2.434 19.453 -20.359 1 45.72 310 SER B O 1
ATOM 5786 N N . ARG B 1 311 ? -2.752 19.969 -18.625 1 36.53 311 ARG B N 1
ATOM 5787 C CA . ARG B 1 311 ? -2.975 21.312 -19.141 1 36.53 311 ARG B CA 1
ATOM 5788 C C . ARG B 1 311 ? -1.662 21.953 -19.578 1 36.53 311 ARG B C 1
ATOM 5790 O O . ARG B 1 311 ? -0.967 22.562 -18.75 1 36.53 311 ARG B O 1
ATOM 5797 N N . THR B 1 312 ? -0.854 21.25 -20.281 1 35.91 312 THR B N 1
ATOM 5798 C CA . THR B 1 312 ? 0.257 22 -20.844 1 35.91 312 THR B CA 1
ATOM 5799 C C . THR B 1 312 ? -0.177 23.422 -21.188 1 35.91 312 THR B C 1
ATOM 5801 O O . THR B 1 312 ? 0.664 24.297 -21.422 1 35.91 312 THR B O 1
ATOM 5804 N N . GLY B 1 313 ? -1.201 23.641 -22.203 1 29.28 313 GLY B N 1
ATOM 5805 C CA . GLY B 1 313 ? -1.238 24.984 -22.75 1 29.28 313 GLY B CA 1
ATOM 5806 C C . GLY B 1 313 ? -1.274 26.062 -21.672 1 29.28 313 GLY B C 1
ATOM 5807 O O . GLY B 1 313 ? -0.278 26.75 -21.438 1 29.28 313 GLY B O 1
ATOM 5808 N N . ARG B 1 314 ? -2.604 26.891 -21.719 1 28.81 314 ARG B N 1
ATOM 5809 C CA . ARG B 1 314 ? -2.73 28.234 -21.188 1 28.81 314 ARG B CA 1
ATOM 5810 C C . ARG B 1 314 ? -2.344 28.281 -19.703 1 28.81 314 ARG B C 1
ATOM 5812 O O . ARG B 1 314 ? -2.586 27.328 -18.969 1 28.81 314 ARG B O 1
ATOM 5819 N N . SER B 1 315 ? -1.256 29.047 -19.312 1 30.52 315 SER B N 1
ATOM 5820 C CA . SER B 1 315 ? -0.955 29.875 -18.141 1 30.52 315 SER B CA 1
ATOM 5821 C C . SER B 1 315 ? -2.197 30.094 -17.281 1 30.52 315 SER B C 1
ATOM 5823 O O . SER B 1 315 ? -2.807 31.156 -17.328 1 30.52 315 SER B O 1
ATOM 5825 N N . GLU B 1 316 ? -3.264 29.484 -17.641 1 31.7 316 GLU B N 1
ATOM 5826 C CA . GLU B 1 316 ? -4.285 30.078 -16.797 1 31.7 316 GLU B CA 1
ATOM 5827 C C . GLU B 1 316 ? -3.801 30.188 -15.352 1 31.7 316 GLU B C 1
ATOM 5829 O O . GLU B 1 316 ? -3.17 29.266 -14.828 1 31.7 316 GLU B O 1
ATOM 5834 N N . SER B 1 317 ? -3.562 31.438 -15 1 29.47 317 SER B N 1
ATOM 5835 C CA . SER B 1 317 ? -3.082 32.062 -13.773 1 29.47 317 SER B CA 1
ATOM 5836 C C . SER B 1 317 ? -3.449 31.234 -12.547 1 29.47 317 SER B C 1
ATOM 5838 O O . SER B 1 317 ? -4.629 30.953 -12.312 1 29.47 317 SER B O 1
ATOM 5840 N N . ILE B 1 318 ? -2.721 30.203 -12.383 1 34.84 318 ILE B N 1
ATOM 5841 C CA . ILE B 1 318 ? -2.707 29.531 -11.086 1 34.84 318 ILE B CA 1
ATOM 5842 C C . ILE B 1 318 ? -3.287 30.453 -10.023 1 34.84 318 ILE B C 1
ATOM 5844 O O . ILE B 1 318 ? -3.562 30.016 -8.898 1 34.84 318 ILE B O 1
ATOM 5848 N N . LEU B 1 319 ? -2.801 31.781 -10.188 1 31.83 319 LEU B N 1
ATOM 5849 C CA . LEU B 1 319 ? -2.811 32.812 -9.172 1 31.83 319 LEU B CA 1
ATOM 5850 C C . LEU B 1 319 ? -4.215 33.375 -8.977 1 31.83 319 LEU B C 1
ATOM 5852 O O . LEU B 1 319 ? -4.383 34.531 -8.523 1 31.83 319 LEU B O 1
ATOM 5856 N N . SER B 1 320 ? -5.246 32.969 -9.664 1 29.64 320 SER B N 1
ATOM 5857 C CA . SER B 1 320 ? -6.16 33.969 -9.117 1 29.64 320 SER B CA 1
ATOM 5858 C C . SER B 1 320 ? -6.043 34.031 -7.598 1 29.64 320 SER B C 1
ATOM 5860 O O . SER B 1 320 ? -6.25 33.031 -6.902 1 29.64 320 SER B O 1
ATOM 5862 N N . PRO B 1 321 ? -5.223 35 -7.039 1 30.69 321 PRO B N 1
ATOM 5863 C CA . PRO B 1 321 ? -5.016 35.375 -5.641 1 30.69 321 PRO B CA 1
ATOM 5864 C C . PRO B 1 321 ? -6.305 35.312 -4.82 1 30.69 321 PRO B C 1
ATOM 5866 O O . PRO B 1 321 ? -6.324 35.781 -3.67 1 30.69 321 PRO B O 1
ATOM 5869 N N . SER B 1 322 ? -7.473 35.438 -5.484 1 30.3 322 SER B N 1
ATOM 5870 C CA . SER B 1 322 ? -8.406 35.781 -4.43 1 30.3 322 SER B CA 1
ATOM 5871 C C . SER B 1 322 ? -8.266 34.875 -3.219 1 30.3 322 SER B C 1
ATOM 5873 O O . SER B 1 322 ? -8.125 35.344 -2.088 1 30.3 322 SER B O 1
ATOM 5875 N N . ALA B 1 323 ? -9.242 33.875 -3.033 1 33.12 323 ALA B N 1
ATOM 5876 C CA . ALA B 1 323 ? -9.289 33.25 -1.715 1 33.12 323 ALA B CA 1
ATOM 5877 C C . ALA B 1 323 ? -8.039 32.406 -1.468 1 33.12 323 ALA B C 1
ATOM 5879 O O . ALA B 1 323 ? -7.418 31.906 -2.412 1 33.12 323 ALA B O 1
ATOM 5880 N N . GLY B 1 324 ? -7.266 32.375 -0.43 1 32.59 324 GLY B N 1
ATOM 5881 C CA . GLY B 1 324 ? -6.125 31.734 0.203 1 32.59 324 GLY B CA 1
ATOM 5882 C C . GLY B 1 324 ? -5.766 30.406 -0.431 1 32.59 324 GLY B C 1
ATOM 5883 O O . GLY B 1 324 ? -4.758 29.781 -0.067 1 32.59 324 GLY B O 1
ATOM 5884 N N . TYR B 1 325 ? -6.664 29.562 -0.713 1 34.59 325 TYR B N 1
ATOM 5885 C CA . TYR B 1 325 ? -6.273 28.203 -1.093 1 34.59 325 TYR B CA 1
ATOM 5886 C C . TYR B 1 325 ? -6.016 28.109 -2.592 1 34.59 325 TYR B C 1
ATOM 5888 O O . TYR B 1 325 ? -6.953 28.141 -3.393 1 34.59 325 TYR B O 1
ATOM 5896 N N . ALA B 1 326 ? -5.117 28.844 -3.326 1 35.62 326 ALA B N 1
ATOM 5897 C CA . ALA B 1 326 ? -4.777 28.609 -4.727 1 35.62 326 ALA B CA 1
ATOM 5898 C C . ALA B 1 326 ? -4.805 27.125 -5.059 1 35.62 326 ALA B C 1
ATOM 5900 O O . ALA B 1 326 ? -4.152 26.328 -4.391 1 35.62 326 ALA B O 1
ATOM 5901 N N . PRO B 1 327 ? -5.785 26.609 -5.797 1 40.09 327 PRO B N 1
ATOM 5902 C CA . PRO B 1 327 ? -5.824 25.188 -6.164 1 40.09 327 PRO B CA 1
ATOM 5903 C C . PRO B 1 327 ? -4.547 24.734 -6.863 1 40.09 327 PRO B C 1
ATOM 5905 O O . PRO B 1 327 ? -4.078 25.375 -7.801 1 40.09 327 PRO B O 1
ATOM 5908 N N . ILE B 1 328 ? -3.434 24.375 -6.336 1 43.53 328 ILE B N 1
ATOM 5909 C CA . ILE B 1 328 ? -2.365 23.578 -6.91 1 43.53 328 ILE B CA 1
ATOM 5910 C C . ILE B 1 328 ? -2.951 22.594 -7.934 1 43.53 328 ILE B C 1
ATOM 5912 O O . ILE B 1 328 ? -3.18 21.422 -7.625 1 43.53 328 ILE B O 1
ATOM 5916 N N . ALA B 1 329 ? -4.055 23.031 -8.688 1 50.97 329 ALA B N 1
ATOM 5917 C CA . ALA B 1 329 ? -4.672 22.172 -9.695 1 50.97 329 ALA B CA 1
ATOM 5918 C C . ALA B 1 329 ? -3.721 21.922 -10.867 1 50.97 329 ALA B C 1
ATOM 5920 O O . ALA B 1 329 ? -3.023 22.828 -11.312 1 50.97 329 ALA B O 1
ATOM 5921 N N . GLY B 1 330 ? -3.352 20.766 -11.141 1 58.56 330 GLY B N 1
ATOM 5922 C CA . GLY B 1 330 ? -2.697 20.312 -12.359 1 58.56 330 GLY B CA 1
ATOM 5923 C C . GLY B 1 330 ? -1.248 19.922 -12.148 1 58.56 330 GLY B C 1
ATOM 5924 O O . GLY B 1 330 ? -0.631 19.312 -13.031 1 58.56 330 GLY B O 1
ATOM 5925 N N . TYR B 1 331 ? -0.759 20.312 -10.945 1 67.25 331 TYR B N 1
ATOM 5926 C CA . TYR B 1 331 ? 0.658 20 -10.797 1 67.25 331 TYR B CA 1
ATOM 5927 C C . TYR B 1 331 ? 0.853 18.594 -10.234 1 67.25 331 TYR B C 1
ATOM 5929 O O . TYR B 1 331 ? 1.97 18.078 -10.219 1 67.25 331 TYR B O 1
ATOM 5937 N N . GLY B 1 332 ? -0.17 18 -9.797 1 83.94 332 GLY B N 1
ATOM 5938 C CA . GLY B 1 332 ? -0.048 16.641 -9.273 1 83.94 332 GLY B CA 1
ATOM 5939 C C . GLY B 1 332 ? 0.466 16.594 -7.848 1 83.94 332 GLY B C 1
ATOM 5940 O O . GLY B 1 332 ? 1.249 15.711 -7.492 1 83.94 332 GLY B O 1
ATOM 5941 N N . TYR B 1 333 ? 0.07 17.625 -7.031 1 90.5 333 TYR B N 1
ATOM 5942 C CA . TYR B 1 333 ? 0.56 17.688 -5.656 1 90.5 333 TYR B CA 1
ATOM 5943 C C . TYR B 1 333 ? -0.575 17.469 -4.664 1 90.5 333 TYR B C 1
ATOM 5945 O O . TYR B 1 333 ? -0.333 17.234 -3.477 1 90.5 333 TYR B O 1
ATOM 5953 N N . GLY B 1 334 ? -1.821 17.484 -5.152 1 92.25 334 GLY B N 1
ATOM 5954 C CA . GLY B 1 334 ? -2.98 17.406 -4.277 1 92.25 334 GLY B CA 1
ATOM 5955 C C . GLY B 1 334 ? -3.047 16.109 -3.488 1 92.25 334 GLY B C 1
ATOM 5956 O O . GLY B 1 334 ? -3.102 16.125 -2.256 1 92.25 334 GLY B O 1
ATOM 5957 N N . LEU B 1 335 ? -2.979 15.016 -4.199 1 94.38 335 LEU B N 1
ATOM 5958 C CA . LEU B 1 335 ? -3.158 13.719 -3.557 1 94.38 335 LEU B CA 1
ATOM 5959 C C . LEU B 1 335 ? -1.967 13.383 -2.668 1 94.38 335 LEU B C 1
ATOM 5961 O O . LEU B 1 335 ? -2.141 12.977 -1.516 1 94.38 335 LEU B O 1
ATOM 5965 N N . PRO B 1 336 ? -0.726 13.57 -3.137 1 95.12 336 PRO B N 1
ATOM 5966 C CA . PRO B 1 336 ? 0.393 13.289 -2.234 1 95.12 336 PRO B CA 1
ATOM 5967 C C . PRO B 1 336 ? 0.379 14.172 -0.984 1 95.12 336 PRO B C 1
ATOM 5969 O O . PRO B 1 336 ? 0.685 13.695 0.112 1 95.12 336 PRO B O 1
ATOM 5972 N N . LEU B 1 337 ? 0.03 15.391 -1.1 1 96.25 337 LEU B N 1
ATOM 5973 C CA . LEU B 1 337 ? -0.039 16.281 0.054 1 96.25 337 LEU B CA 1
ATOM 5974 C C . LEU B 1 337 ? -1.137 15.844 1.017 1 96.25 337 LEU B C 1
ATOM 5976 O O . LEU B 1 337 ? -0.965 15.914 2.236 1 96.25 337 LEU B O 1
ATOM 5980 N N . SER B 1 338 ? -2.266 15.453 0.433 1 97.56 338 SER B N 1
ATOM 5981 C CA . SER B 1 338 ? -3.354 14.953 1.268 1 97.56 338 SER B CA 1
ATOM 5982 C C . SER B 1 338 ? -2.904 13.773 2.119 1 97.56 338 SER B C 1
ATOM 5984 O O . SER B 1 338 ? -3.23 13.695 3.307 1 97.56 338 SER B O 1
ATOM 5986 N N . ARG B 1 339 ? -2.203 12.906 1.498 1 97.62 339 ARG B N 1
ATOM 5987 C CA . ARG B 1 339 ? -1.698 11.758 2.246 1 97.62 339 ARG B CA 1
ATOM 5988 C C . ARG B 1 339 ? -0.757 12.203 3.361 1 97.62 339 ARG B C 1
ATOM 5990 O O . ARG B 1 339 ? -0.768 11.641 4.453 1 97.62 339 ARG B O 1
ATOM 5997 N N . LEU B 1 340 ? 0.094 13.195 3.117 1 97.56 340 LEU B N 1
ATOM 5998 C CA . LEU B 1 340 ? 1.021 13.695 4.129 1 97.56 340 LEU B CA 1
ATOM 5999 C C . LEU B 1 340 ? 0.265 14.32 5.297 1 97.56 340 LEU B C 1
ATOM 6001 O O . LEU B 1 340 ? 0.659 14.164 6.453 1 97.56 340 LEU B O 1
ATOM 6005 N N . TYR B 1 341 ? -0.797 15.055 4.965 1 97.81 341 TYR B N 1
ATOM 6006 C CA . TYR B 1 341 ? -1.61 15.633 6.027 1 97.81 341 TYR B CA 1
ATOM 6007 C C . TYR B 1 341 ? -2.154 14.555 6.949 1 97.81 341 TYR B C 1
ATOM 6009 O O . TYR B 1 341 ? -2.193 14.727 8.172 1 97.81 341 TYR B O 1
ATOM 6017 N N . ALA B 1 342 ? -2.545 13.438 6.371 1 97.81 342 ALA B N 1
ATOM 6018 C CA . ALA B 1 342 ? -3.043 12.328 7.176 1 97.81 342 ALA B CA 1
ATOM 6019 C C . ALA B 1 342 ? -1.913 11.672 7.965 1 97.81 342 ALA B C 1
ATOM 6021 O O . ALA B 1 342 ? -2.027 11.477 9.18 1 97.81 342 ALA B O 1
ATOM 6022 N N . ARG B 1 343 ? -0.839 11.438 7.324 1 96.94 343 ARG B N 1
ATOM 6023 C CA . ARG B 1 343 ? 0.273 10.703 7.922 1 96.94 343 ARG B CA 1
ATOM 6024 C C . ARG B 1 343 ? 0.958 11.531 9 1 96.94 343 ARG B C 1
ATOM 6026 O O . ARG B 1 343 ? 1.557 10.984 9.93 1 96.94 343 ARG B O 1
ATOM 6033 N N . TYR B 1 344 ? 0.859 12.836 8.969 1 96.62 344 TYR B N 1
ATOM 6034 C CA . TYR B 1 344 ? 1.474 13.734 9.938 1 96.62 344 TYR B CA 1
ATOM 6035 C C . TYR B 1 344 ? 1.052 13.383 11.359 1 96.62 344 TYR B C 1
ATOM 6037 O O . TYR B 1 344 ? 1.846 13.492 12.297 1 96.62 344 TYR B O 1
ATOM 6045 N N . LEU B 1 345 ? -0.175 12.914 11.453 1 96.31 345 LEU B N 1
ATOM 6046 C CA . LEU B 1 345 ? -0.706 12.562 12.766 1 96.31 345 LEU B CA 1
ATOM 6047 C C . LEU B 1 345 ? -1.026 11.078 12.852 1 96.31 345 LEU B C 1
ATOM 6049 O O . LEU B 1 345 ? -2.039 10.688 13.438 1 96.31 345 LEU B O 1
ATOM 6053 N N . HIS B 1 346 ? -0.304 10.273 12.18 1 93.5 346 HIS B N 1
ATOM 6054 C CA . HIS B 1 346 ? -0.321 8.812 12.242 1 93.5 346 HIS B CA 1
ATOM 6055 C C . HIS B 1 346 ? -1.555 8.25 11.547 1 93.5 346 HIS B C 1
ATOM 6057 O O . HIS B 1 346 ? -2.018 7.156 11.891 1 93.5 346 HIS B O 1
ATOM 6063 N N . GLY B 1 347 ? -2.107 8.977 10.68 1 95.81 347 GLY B N 1
ATOM 6064 C CA . GLY B 1 347 ? -3.125 8.477 9.773 1 95.81 347 GLY B CA 1
ATOM 6065 C C . GLY B 1 347 ? -2.555 7.984 8.453 1 95.81 347 GLY B C 1
ATOM 6066 O O . GLY B 1 347 ? -1.368 7.664 8.367 1 95.81 347 GLY B O 1
ATOM 6067 N N . ASP B 1 348 ? -3.471 7.801 7.523 1 96.69 348 ASP B N 1
ATOM 6068 C CA . ASP B 1 348 ? -3.043 7.387 6.188 1 96.69 348 ASP B CA 1
ATOM 6069 C C . ASP B 1 348 ? -4.156 7.605 5.164 1 96.69 348 ASP B C 1
ATOM 6071 O O . ASP B 1 348 ? -5.297 7.898 5.531 1 96.69 348 ASP B O 1
ATOM 6075 N N . LEU B 1 349 ? -3.762 7.605 3.916 1 97.62 349 LEU B N 1
ATOM 6076 C CA . LEU B 1 349 ? -4.688 7.73 2.795 1 97.62 349 LEU B CA 1
ATOM 6077 C C . LEU B 1 349 ? -4.32 6.758 1.678 1 97.62 349 LEU B C 1
ATOM 6079 O O . LEU B 1 349 ? -3.168 6.715 1.239 1 97.62 349 LEU B O 1
ATOM 6083 N N . SER B 1 350 ? -5.246 5.961 1.308 1 96.19 350 SER B N 1
ATOM 6084 C CA . SER B 1 350 ? -5.027 5.035 0.201 1 96.19 350 SER B CA 1
ATOM 6085 C C . SER B 1 350 ? -6.188 5.07 -0.786 1 96.19 350 SER B C 1
ATOM 6087 O O . SER B 1 350 ? -7.312 5.422 -0.419 1 96.19 350 SER B O 1
ATOM 6089 N N . LEU B 1 351 ? -5.871 4.766 -2.033 1 96.62 351 LEU B N 1
ATOM 6090 C CA . LEU B 1 351 ? -6.875 4.68 -3.088 1 96.62 351 LEU B CA 1
ATOM 6091 C C . LEU B 1 351 ? -6.859 3.305 -3.744 1 96.62 351 LEU B C 1
ATOM 6093 O O . LEU B 1 351 ? -5.793 2.719 -3.945 1 96.62 351 LEU B O 1
ATOM 6097 N N . SER B 1 352 ? -8.016 2.799 -4.016 1 96.5 352 SER B N 1
ATOM 6098 C CA . SER B 1 352 ? -8.188 1.59 -4.812 1 96.5 352 SER B CA 1
ATOM 6099 C C . SER B 1 352 ? -9.102 1.846 -6.008 1 96.5 352 SER B C 1
ATOM 6101 O O . SER B 1 352 ? -10.227 2.316 -5.844 1 96.5 352 SER B O 1
ATOM 6103 N N . GLY B 1 353 ? -8.578 1.59 -7.16 1 96.44 353 GLY B N 1
ATOM 6104 C CA . GLY B 1 353 ? -9.359 1.785 -8.367 1 96.44 353 GLY B CA 1
ATOM 6105 C C . GLY B 1 353 ? -9.914 0.491 -8.938 1 96.44 353 GLY B C 1
ATOM 6106 O O . GLY B 1 353 ? -9.219 -0.523 -8.977 1 96.44 353 GLY B O 1
ATOM 6107 N N . THR B 1 354 ? -11.164 0.45 -9.211 1 97.88 354 THR B N 1
ATOM 6108 C CA . THR B 1 354 ? -11.812 -0.596 -10 1 97.88 354 THR B CA 1
ATOM 6109 C C . THR B 1 354 ? -12.039 -0.133 -11.43 1 97.88 354 THR B C 1
ATOM 6111 O O . THR B 1 354 ? -13.023 0.549 -11.719 1 97.88 354 THR B O 1
ATOM 6114 N N . GLU B 1 355 ? -11.078 -0.543 -12.25 1 97.19 355 GLU B N 1
ATOM 6115 C CA . GLU B 1 355 ? -11.086 -0.075 -13.633 1 97.19 355 GLU B CA 1
ATOM 6116 C C . GLU B 1 355 ? -12.422 -0.375 -14.312 1 97.19 355 GLU B C 1
ATOM 6118 O O . GLU B 1 355 ? -12.898 -1.51 -14.273 1 97.19 355 GLU B O 1
ATOM 6123 N N . GLY B 1 356 ? -12.977 0.663 -14.93 1 97 356 GLY B N 1
ATOM 6124 C CA . GLY B 1 356 ? -14.25 0.526 -15.609 1 97 356 GLY B CA 1
ATOM 6125 C C . GLY B 1 356 ? -15.445 0.766 -14.695 1 97 356 GLY B C 1
ATOM 6126 O O . GLY B 1 356 ? -16.594 0.681 -15.133 1 97 356 GLY B O 1
ATOM 6127 N N . TYR B 1 357 ? -15.258 1.122 -13.461 1 97.69 357 TYR B N 1
ATOM 6128 C CA . TYR B 1 357 ? -16.344 1.264 -12.5 1 97.69 357 TYR B CA 1
ATOM 6129 C C . TYR B 1 357 ? -16.156 2.5 -11.633 1 97.69 357 TYR B C 1
ATOM 6131 O O . TYR B 1 357 ? -16.797 3.533 -11.859 1 97.69 357 TYR B O 1
ATOM 6139 N N . GLY B 1 358 ? -15.141 2.461 -10.766 1 98.19 358 GLY B N 1
ATOM 6140 C CA . GLY B 1 358 ? -14.992 3.605 -9.883 1 98.19 358 GLY B CA 1
ATOM 6141 C C . GLY B 1 358 ? -13.766 3.52 -8.992 1 98.19 358 GLY B C 1
ATOM 6142 O O . GLY B 1 358 ? -12.883 2.693 -9.227 1 98.19 358 GLY B O 1
ATOM 6143 N N . THR B 1 359 ? -13.688 4.445 -8.023 1 98 359 THR B N 1
ATOM 6144 C CA . THR B 1 359 ? -12.555 4.574 -7.113 1 98 359 THR B CA 1
ATOM 6145 C C . THR B 1 359 ? -13.039 4.652 -5.668 1 98 359 THR B C 1
ATOM 6147 O O . THR B 1 359 ? -14.055 5.277 -5.379 1 98 359 THR B O 1
ATOM 6150 N N . GLU B 1 360 ? -12.289 4.023 -4.805 1 98.12 360 GLU B N 1
ATOM 6151 C CA . GLU B 1 360 ? -12.508 4.141 -3.365 1 98.12 360 GLU B CA 1
ATOM 6152 C C . GLU B 1 360 ? -11.281 4.719 -2.664 1 98.12 360 GLU B C 1
ATOM 6154 O O . GLU B 1 360 ? -10.156 4.273 -2.896 1 98.12 360 GLU B O 1
ATOM 6159 N N . ALA B 1 361 ? -11.523 5.711 -1.91 1 98.38 361 ALA B N 1
ATOM 6160 C CA . ALA B 1 361 ? -10.484 6.289 -1.059 1 98.38 361 ALA B CA 1
ATOM 6161 C C . ALA B 1 361 ? -10.727 5.949 0.409 1 98.38 361 ALA B C 1
ATOM 6163 O O . ALA B 1 361 ? -11.859 6.043 0.897 1 98.38 361 ALA B O 1
ATOM 6164 N N . PHE B 1 362 ? -9.703 5.48 1.073 1 98.38 362 PHE B N 1
ATOM 6165 C CA . PHE B 1 362 ? -9.758 5.215 2.506 1 98.38 362 PHE B CA 1
ATOM 6166 C C . PHE B 1 362 ? -8.867 6.184 3.273 1 98.38 362 PHE B C 1
ATOM 6168 O O . PHE B 1 362 ? -7.645 6.16 3.119 1 98.38 362 PHE B O 1
ATOM 6175 N N . LEU B 1 363 ? -9.477 6.98 4.035 1 98.75 363 LEU B N 1
ATOM 6176 C CA . LEU B 1 363 ? -8.789 7.93 4.906 1 98.75 363 LEU B CA 1
ATOM 6177 C C . LEU B 1 363 ? -8.852 7.477 6.363 1 98.75 363 LEU B C 1
ATOM 6179 O O . LEU B 1 363 ? -9.945 7.281 6.906 1 98.75 363 LEU B O 1
ATOM 6183 N N . TYR B 1 364 ? -7.699 7.305 6.957 1 98.44 364 TYR B N 1
ATOM 6184 C CA . TYR B 1 364 ? -7.594 6.91 8.359 1 98.44 364 TYR B CA 1
ATOM 6185 C C . TYR B 1 364 ? -7.055 8.055 9.203 1 98.44 364 TYR B C 1
ATOM 6187 O O . TYR B 1 364 ? -6.008 8.625 8.898 1 98.44 364 TYR B O 1
ATOM 6195 N N . LEU B 1 365 ? -7.785 8.375 10.234 1 98.38 365 LEU B N 1
ATOM 6196 C CA . LEU B 1 365 ? -7.371 9.414 11.18 1 98.38 365 LEU B CA 1
ATOM 6197 C C . LEU B 1 365 ? -7.328 8.867 12.602 1 98.38 365 LEU B C 1
ATOM 6199 O O . LEU B 1 365 ? -8.227 8.133 13.016 1 98.38 365 LEU B O 1
ATOM 6203 N N . MET B 1 366 ? -6.312 9.234 13.336 1 96.44 366 MET B N 1
ATOM 6204 C CA . MET B 1 366 ? -6.211 8.758 14.711 1 96.44 366 MET B CA 1
ATOM 6205 C C . MET B 1 366 ? -7.34 9.32 15.57 1 96.44 366 MET B C 1
ATOM 6207 O O . MET B 1 366 ? -7.555 10.531 15.602 1 96.44 366 MET B O 1
ATOM 6211 N N . SER B 1 367 ? -8.016 8.461 16.297 1 95.06 367 SER B N 1
ATOM 6212 C CA . SER B 1 367 ? -9.195 8.852 17.062 1 95.06 367 SER B CA 1
ATOM 6213 C C . SER B 1 367 ? -8.812 9.586 18.344 1 95.06 367 SER B C 1
ATOM 6215 O O . SER B 1 367 ? -9.484 10.547 18.734 1 95.06 367 SER B O 1
ATOM 6217 N N . GLN B 1 368 ? -7.77 9.117 18.938 1 93.88 368 GLN B N 1
ATOM 6218 C CA . GLN B 1 368 ? -7.383 9.664 20.234 1 93.88 368 GLN B CA 1
ATOM 6219 C C . GLN B 1 368 ? -6.254 10.68 20.094 1 93.88 368 GLN B C 1
ATOM 6221 O O . GLN B 1 368 ? -5.199 10.367 19.531 1 93.88 368 GLN B O 1
ATOM 6226 N N . ALA B 1 369 ? -6.457 11.789 20.703 1 91.38 369 ALA B N 1
ATOM 6227 C CA . ALA B 1 369 ? -5.5 12.891 20.594 1 91.38 369 ALA B CA 1
ATOM 6228 C C . ALA B 1 369 ? -4.148 12.492 21.188 1 91.38 369 ALA B C 1
ATOM 6230 O O . ALA B 1 369 ? -3.102 12.945 20.719 1 91.38 369 ALA B O 1
ATOM 6231 N N . ALA B 1 370 ? -4.129 11.68 22.188 1 89.81 370 ALA B N 1
ATOM 6232 C CA . ALA B 1 370 ? -2.904 11.25 22.859 1 89.81 370 ALA B CA 1
ATOM 6233 C C . ALA B 1 370 ? -2.053 10.375 21.953 1 89.81 370 ALA B C 1
ATOM 6235 O O . ALA B 1 370 ? -0.829 10.328 22.094 1 89.81 370 ALA B O 1
ATOM 6236 N N . ASP B 1 371 ? -2.736 9.766 20.969 1 91.25 371 ASP B N 1
ATOM 6237 C CA . ASP B 1 371 ? -2.035 8.852 20.078 1 91.25 371 ASP B CA 1
ATOM 6238 C C . ASP B 1 371 ? -1.719 9.539 18.734 1 91.25 371 ASP B C 1
ATOM 6240 O O . ASP B 1 371 ? -0.957 9.008 17.938 1 91.25 371 ASP B O 1
ATOM 6244 N N . ALA B 1 372 ? -2.348 10.656 18.531 1 93.5 372 ALA B N 1
ATOM 6245 C CA . ALA B 1 372 ? -2.098 11.43 17.312 1 93.5 372 ALA B CA 1
ATOM 6246 C C . ALA B 1 372 ? -0.811 12.242 17.438 1 93.5 372 ALA B C 1
ATOM 6248 O O . ALA B 1 372 ? -0.851 13.469 17.578 1 93.5 372 ALA B O 1
ATOM 6249 N N . ASP B 1 373 ? 0.314 11.555 17.25 1 91.5 373 ASP B N 1
ATOM 6250 C CA . ASP B 1 373 ? 1.642 12.148 17.344 1 91.5 373 ASP B CA 1
ATOM 6251 C C . ASP B 1 373 ? 2.16 12.578 15.984 1 91.5 373 ASP B C 1
ATOM 6253 O O . ASP B 1 373 ? 1.849 11.953 14.969 1 91.5 373 ASP B O 1
ATOM 6257 N N . GLU B 1 374 ? 2.916 13.602 16.078 1 93.81 374 GLU B N 1
ATOM 6258 C CA . GLU B 1 374 ? 3.59 14.016 14.852 1 93.81 374 GLU B CA 1
ATOM 6259 C C . GLU B 1 374 ? 4.496 12.906 14.32 1 93.81 374 GLU B C 1
ATOM 6261 O O . GLU B 1 374 ? 5.156 12.211 15.094 1 93.81 374 GLU B O 1
ATOM 6266 N N . TYR B 1 375 ? 4.398 12.664 13.07 1 92.62 375 TYR B N 1
ATOM 6267 C CA . TYR B 1 375 ? 5.34 11.836 12.328 1 92.62 375 TYR B CA 1
ATOM 6268 C C . TYR B 1 375 ? 6.293 12.695 11.508 1 92.62 375 TYR B C 1
ATOM 6270 O O . TYR B 1 375 ? 5.879 13.359 10.555 1 92.62 375 TYR B O 1
ATOM 6278 N N . LEU B 1 376 ? 7.641 12.68 11.867 1 94.38 376 LEU B N 1
ATOM 6279 C CA . LEU B 1 376 ? 8.539 13.68 11.297 1 94.38 376 LEU B CA 1
ATOM 6280 C C . LEU B 1 376 ? 9.742 13.023 10.633 1 94.38 376 LEU B C 1
ATOM 6282 O O . LEU B 1 376 ? 10.234 12 11.109 1 94.38 376 LEU B O 1
ATOM 6286 N N . PRO B 1 377 ? 10.172 13.633 9.547 1 94.19 377 PRO B N 1
ATOM 6287 C CA . PRO B 1 377 ? 11.453 13.188 8.992 1 94.19 377 PRO B CA 1
ATOM 6288 C C . PRO B 1 377 ? 12.648 13.664 9.82 1 94.19 377 PRO B C 1
ATOM 6290 O O . PRO B 1 377 ? 12.578 14.719 10.461 1 94.19 377 PRO B O 1
ATOM 6293 N N . VAL B 1 378 ? 13.695 12.883 9.844 1 92.75 378 VAL B N 1
ATOM 6294 C CA . VAL B 1 378 ? 14.938 13.25 10.523 1 92.75 378 VAL B CA 1
ATOM 6295 C C . VAL B 1 378 ? 16.125 13.055 9.57 1 92.75 378 VAL B C 1
ATOM 6297 O O . VAL B 1 378 ? 16.188 12.055 8.859 1 92.75 378 VAL B O 1
ATOM 6300 N N . PHE B 1 379 ? 16.922 14.047 9.594 1 91.88 379 PHE B N 1
ATOM 6301 C CA . PHE B 1 379 ? 18.141 13.906 8.805 1 91.88 379 PHE B CA 1
ATOM 6302 C C . PHE B 1 379 ? 19.172 13.078 9.547 1 91.88 379 PHE B C 1
ATOM 6304 O O . PHE B 1 379 ? 19.547 13.414 10.672 1 91.88 379 PHE B O 1
ATOM 6311 N N . ASN B 1 380 ? 19.609 12.031 9 1 89.56 380 ASN B N 1
ATOM 6312 C CA . ASN B 1 380 ? 20.656 11.164 9.523 1 89.56 380 ASN B CA 1
ATOM 6313 C C . ASN B 1 380 ? 21.391 10.438 8.398 1 89.56 380 ASN B C 1
ATOM 6315 O O . ASN B 1 380 ? 21.266 10.797 7.23 1 89.56 380 ASN B O 1
ATOM 6319 N N . ARG B 1 381 ? 22.156 9.5 8.734 1 83.94 381 ARG B N 1
ATOM 6320 C CA . ARG B 1 381 ? 22.953 8.805 7.73 1 83.94 381 ARG B CA 1
ATOM 6321 C C . ARG B 1 381 ? 22.062 8.062 6.746 1 83.94 381 ARG B C 1
ATOM 6323 O O . ARG B 1 381 ? 22.359 8.008 5.551 1 83.94 381 ARG B O 1
ATOM 6330 N N . THR B 1 382 ? 21.062 7.551 7.246 1 83.19 382 THR B N 1
ATOM 6331 C CA . THR B 1 382 ? 20.141 6.793 6.41 1 83.19 382 THR B CA 1
ATOM 6332 C C . THR B 1 382 ? 19.5 7.695 5.363 1 83.19 382 THR B C 1
ATOM 6334 O O . THR B 1 382 ? 19.438 7.348 4.184 1 83.19 382 THR B O 1
ATOM 6337 N N . SER B 1 383 ? 19.016 8.812 5.824 1 88.5 383 SER B N 1
ATOM 6338 C CA . SER B 1 383 ? 18.391 9.734 4.879 1 88.5 383 SER B CA 1
ATOM 6339 C C . SER B 1 383 ? 19.422 10.312 3.908 1 88.5 383 SER B C 1
ATOM 6341 O O . SER B 1 383 ? 19.125 10.508 2.729 1 88.5 383 SER B O 1
ATOM 6343 N N . ALA B 1 384 ? 20.625 10.531 4.387 1 89.12 384 ALA B N 1
ATOM 6344 C CA . ALA B 1 384 ? 21.688 11.07 3.535 1 89.12 384 ALA B CA 1
ATOM 6345 C C . ALA B 1 384 ? 22.016 10.109 2.4 1 89.12 384 ALA B C 1
ATOM 6347 O O . ALA B 1 384 ? 22.281 10.531 1.272 1 89.12 384 ALA B O 1
ATOM 6348 N N . ARG B 1 385 ? 21.969 8.883 2.637 1 86.44 385 ARG B N 1
ATOM 6349 C CA . ARG B 1 385 ? 22.328 7.852 1.664 1 86.44 385 ARG B CA 1
ATOM 6350 C C . ARG B 1 385 ? 21.344 7.82 0.508 1 86.44 385 ARG B C 1
ATOM 6352 O O . ARG B 1 385 ? 21.688 7.434 -0.609 1 86.44 385 ARG B O 1
ATOM 6359 N N . ARG B 1 386 ? 20.203 8.25 0.749 1 86.5 386 ARG B N 1
ATOM 6360 C CA . ARG B 1 386 ? 19.156 8.25 -0.279 1 86.5 386 ARG B CA 1
ATOM 6361 C C . ARG B 1 386 ? 19.5 9.234 -1.394 1 86.5 386 ARG B C 1
ATOM 6363 O O . ARG B 1 386 ? 18.953 9.141 -2.496 1 86.5 386 ARG B O 1
ATOM 6370 N N . TYR B 1 387 ? 20.328 10.148 -1.061 1 89.69 387 TYR B N 1
ATOM 6371 C CA . TYR B 1 387 ? 20.672 11.172 -2.041 1 89.69 387 TYR B CA 1
ATOM 6372 C C . TYR B 1 387 ? 21.984 10.836 -2.746 1 89.69 387 TYR B C 1
ATOM 6374 O O . TYR B 1 387 ? 22.406 11.547 -3.662 1 89.69 387 TYR B O 1
ATOM 6382 N N . GLU B 1 388 ? 22.562 9.742 -2.248 1 83.31 388 GLU B N 1
ATOM 6383 C CA . GLU B 1 388 ? 23.812 9.328 -2.875 1 83.31 388 GLU B CA 1
ATOM 6384 C C . GLU B 1 388 ? 23.547 8.531 -4.152 1 83.31 388 GLU B C 1
ATOM 6386 O O . GLU B 1 388 ? 22.516 7.879 -4.281 1 83.31 388 GLU B O 1
ATOM 6391 N N . SER B 1 389 ? 24.188 8.922 -5.258 1 64.31 389 SER B N 1
ATOM 6392 C CA . SER B 1 389 ? 24.016 8.352 -6.594 1 64.31 389 SER B CA 1
ATOM 6393 C C . SER B 1 389 ? 24.25 6.844 -6.582 1 64.31 389 SER B C 1
ATOM 6395 O O . SER B 1 389 ? 25.391 6.383 -6.594 1 64.31 389 SER B O 1
ATOM 6397 N N . VAL B 1 390 ? 23.594 6.078 -5.73 1 60.53 390 VAL B N 1
ATOM 6398 C CA . VAL B 1 390 ? 23.922 4.672 -5.902 1 60.53 390 VAL B CA 1
ATOM 6399 C C . VAL B 1 390 ? 23.234 4.117 -7.141 1 60.53 390 VAL B C 1
ATOM 6401 O O . VAL B 1 390 ? 22.141 4.578 -7.504 1 60.53 390 VAL B O 1
ATOM 6404 N N . GLY B 1 391 ? 24.016 3.514 -8.016 1 61.25 391 GLY B N 1
ATOM 6405 C CA . GLY B 1 391 ? 23.469 2.777 -9.148 1 61.25 391 GLY B CA 1
ATOM 6406 C C . GLY B 1 391 ? 22.125 2.137 -8.859 1 61.25 391 GLY B C 1
ATOM 6407 O O . GLY B 1 391 ? 21.75 1.979 -7.695 1 61.25 391 GLY B O 1
ATOM 6408 N N . ILE B 1 392 ? 21.188 2.15 -9.773 1 60.34 392 ILE B N 1
ATOM 6409 C CA . ILE B 1 392 ? 19.906 1.452 -9.695 1 60.34 392 ILE B CA 1
ATOM 6410 C C . ILE B 1 392 ? 20.141 -0.008 -9.312 1 60.34 392 ILE B C 1
ATOM 6412 O O . ILE B 1 392 ? 20.844 -0.737 -10.023 1 60.34 392 ILE B O 1
ATOM 6416 N N . PRO B 1 393 ? 19.75 -0.264 -8.023 1 62.16 393 PRO B N 1
ATOM 6417 C CA . PRO B 1 393 ? 19.906 -1.688 -7.711 1 62.16 393 PRO B CA 1
ATOM 6418 C C . PRO B 1 393 ? 19.266 -2.59 -8.766 1 62.16 393 PRO B C 1
ATOM 6420 O O . PRO B 1 393 ? 18.266 -2.217 -9.383 1 62.16 393 PRO B O 1
ATOM 6423 N N . ILE B 1 394 ? 19.984 -3.723 -9.07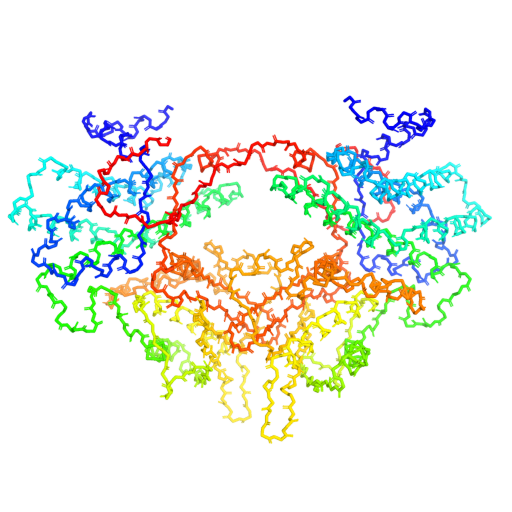 1 66.25 394 ILE B N 1
ATOM 6424 C CA . ILE B 1 394 ? 19.422 -4.715 -9.977 1 66.25 394 ILE B CA 1
ATOM 6425 C C . ILE B 1 394 ? 18.141 -5.309 -9.359 1 66.25 394 ILE B C 1
ATOM 6427 O O . ILE B 1 394 ? 18.125 -5.648 -8.172 1 66.25 394 ILE B O 1
ATOM 6431 N N . ASP B 1 395 ? 17.172 -5.441 -10.109 1 73 395 ASP B N 1
ATOM 6432 C CA . ASP B 1 395 ? 15.898 -5.984 -9.633 1 73 395 ASP B CA 1
ATOM 6433 C C . ASP B 1 395 ? 16.047 -7.453 -9.234 1 73 395 ASP B C 1
ATOM 6435 O O . ASP B 1 395 ? 16.672 -8.234 -9.953 1 73 395 ASP B O 1
ATOM 6439 N N . ASP B 1 396 ? 15.594 -7.77 -8.117 1 77.94 396 ASP B N 1
ATOM 6440 C CA . ASP B 1 396 ? 15.656 -9.156 -7.66 1 77.94 396 ASP B CA 1
ATOM 6441 C C . ASP B 1 396 ? 14.383 -9.914 -8.031 1 77.94 396 ASP B C 1
ATOM 6443 O O . ASP B 1 396 ? 14.086 -10.961 -7.453 1 77.94 396 ASP B O 1
ATOM 6447 N N . TRP B 1 397 ? 13.547 -9.289 -8.867 1 75.81 397 TRP B N 1
ATOM 6448 C CA . TRP B 1 397 ? 12.391 -9.914 -9.492 1 75.81 397 TRP B CA 1
ATOM 6449 C C . TRP B 1 397 ? 12.438 -9.742 -11.008 1 75.81 397 TRP B C 1
ATOM 6451 O O . TRP B 1 397 ? 13 -8.766 -11.508 1 75.81 397 TRP B O 1
ATOM 6461 N N . ILE B 1 398 ? 11.93 -10.719 -11.797 1 67.81 398 ILE B N 1
ATOM 6462 C CA . ILE B 1 398 ? 11.969 -10.633 -13.258 1 67.81 398 ILE B CA 1
ATOM 6463 C C . ILE B 1 398 ? 10.586 -10.93 -13.836 1 67.81 398 ILE B C 1
ATOM 6465 O O . ILE B 1 398 ? 9.797 -11.656 -13.227 1 67.81 398 ILE B O 1
ATOM 6469 N N . HIS B 1 399 ? 10.211 -10.227 -14.82 1 77.12 399 HIS B N 1
ATOM 6470 C CA . HIS B 1 399 ? 9.023 -10.461 -15.625 1 77.12 399 HIS B CA 1
ATOM 6471 C C . HIS B 1 399 ? 9.336 -10.344 -17.109 1 77.12 399 HIS B C 1
ATOM 6473 O O . HIS B 1 399 ? 10.438 -9.945 -17.5 1 77.12 399 HIS B O 1
ATOM 6479 N N . ARG B 1 400 ? 8.508 -10.922 -17.953 1 69.31 400 ARG B N 1
ATOM 6480 C CA . ARG B 1 400 ? 8.75 -10.977 -19.391 1 69.31 400 ARG B CA 1
ATOM 6481 C C . ARG B 1 400 ? 8.914 -9.586 -19.984 1 69.31 400 ARG B C 1
ATOM 6483 O O . ARG B 1 400 ? 8.125 -8.68 -19.688 1 69.31 400 ARG B O 1
ATOM 6490 N N . THR B 1 401 ? 10.266 -9.422 -20.312 1 54.97 401 THR B N 1
ATOM 6491 C CA . THR B 1 401 ? 10.492 -8.219 -21.109 1 54.97 401 THR B CA 1
ATOM 6492 C C . THR B 1 401 ? 10.305 -8.5 -22.594 1 54.97 401 THR B C 1
ATOM 6494 O O . THR B 1 401 ? 10.859 -9.469 -23.125 1 54.97 401 THR B O 1
ATOM 6497 N N . GLY B 1 402 ? 9.461 -8.055 -23.422 1 49.59 402 GLY B N 1
ATOM 6498 C CA . GLY B 1 402 ? 9.219 -8.133 -24.859 1 49.59 402 GLY B CA 1
ATOM 6499 C C . GLY B 1 402 ? 8.93 -9.539 -25.344 1 49.59 402 GLY B C 1
ATOM 6500 O O . GLY B 1 402 ? 8.961 -10.492 -24.547 1 49.59 402 GLY B O 1
ATOM 6501 N N . SER B 1 403 ? 8.531 -9.891 -26.719 1 39.31 403 SER B N 1
ATOM 6502 C CA . SER B 1 403 ? 8.086 -11.102 -27.391 1 39.31 403 SER B CA 1
ATOM 6503 C C . SER B 1 403 ? 9.164 -12.18 -27.375 1 39.31 403 SER B C 1
ATOM 6505 O O . SER B 1 403 ? 10.234 -12.008 -27.953 1 39.31 403 SER B O 1
ATOM 6507 N N . PRO B 1 404 ? 9.281 -13.016 -26.5 1 38.78 404 PRO B N 1
ATOM 6508 C CA . PRO B 1 404 ? 10.273 -14.086 -26.641 1 38.78 404 PRO B CA 1
ATOM 6509 C C . PRO B 1 404 ? 9.977 -15.023 -27.812 1 38.78 404 PRO B C 1
ATOM 6511 O O . PRO B 1 404 ? 8.844 -15.484 -27.969 1 38.78 404 PRO B O 1
ATOM 6514 N N . THR B 1 405 ? 10.453 -14.766 -29.016 1 35.56 405 THR B N 1
ATOM 6515 C CA . THR B 1 405 ? 10.438 -15.891 -29.953 1 35.56 405 THR B CA 1
ATOM 6516 C C . THR B 1 405 ? 11.055 -17.125 -29.328 1 35.56 405 THR B C 1
ATOM 6518 O O . THR B 1 405 ? 12.133 -17.062 -28.75 1 35.56 405 THR B O 1
ATOM 6521 N N . LEU B 1 406 ? 10.227 -18.125 -29.047 1 40.16 406 LEU B N 1
ATOM 6522 C CA . LEU B 1 406 ? 10.609 -19.453 -28.562 1 40.16 406 LEU B CA 1
ATOM 6523 C C . LEU B 1 406 ? 11.906 -19.922 -29.219 1 40.16 406 LEU B C 1
ATOM 6525 O O . LEU B 1 406 ? 12.438 -20.969 -28.875 1 40.16 406 LEU B O 1
ATOM 6529 N N . GLU B 1 407 ? 12.109 -19.516 -30.5 1 32.62 407 GLU B N 1
ATOM 6530 C CA . GLU B 1 407 ? 13.305 -20.062 -31.109 1 32.62 407 GLU B CA 1
ATOM 6531 C C . GLU B 1 407 ? 14.57 -19.484 -30.5 1 32.62 407 GLU B C 1
ATOM 6533 O O . GLU B 1 407 ? 15.656 -19.578 -31.078 1 32.62 407 GLU B O 1
ATOM 6538 N N . LYS B 1 408 ? 14.453 -18.516 -29.734 1 35.41 408 LYS B N 1
ATOM 6539 C CA . LYS B 1 408 ? 15.82 -18.141 -29.375 1 35.41 408 LYS B CA 1
ATOM 6540 C C . LYS B 1 408 ? 16.594 -19.328 -28.812 1 35.41 408 LYS B C 1
ATOM 6542 O O . LYS B 1 408 ? 16.062 -20.078 -27.984 1 35.41 408 LYS B O 1
ATOM 6547 N N . ASP B 1 409 ? 17.578 -19.719 -29.312 1 32.84 409 ASP B N 1
ATOM 6548 C CA . ASP B 1 409 ? 18.656 -20.5 -28.75 1 32.84 409 ASP B CA 1
ATOM 6549 C C . ASP B 1 409 ? 18.891 -20.141 -27.281 1 32.84 409 ASP B C 1
ATOM 6551 O O . ASP B 1 409 ? 19.141 -18.969 -26.953 1 32.84 409 ASP B O 1
ATOM 6555 N N . GLN B 1 410 ? 18.188 -20.656 -26.234 1 38.75 410 GLN B N 1
ATOM 6556 C CA . GLN B 1 410 ? 18.25 -20.625 -24.766 1 38.75 410 GLN B CA 1
ATOM 6557 C C . GLN B 1 410 ? 19.609 -20.172 -24.281 1 38.75 410 GLN B C 1
ATOM 6559 O O . GLN B 1 410 ? 20.484 -20.984 -24 1 38.75 410 GLN B O 1
ATOM 6564 N N . GLN B 1 411 ? 20.172 -19.203 -24.797 1 34.53 411 GLN B N 1
ATOM 6565 C CA . GLN B 1 411 ? 21.422 -18.797 -24.156 1 34.53 411 GLN B CA 1
ATOM 6566 C C . GLN B 1 411 ? 21.172 -18.234 -22.766 1 34.53 411 GLN B C 1
ATOM 6568 O O . GLN B 1 411 ? 20.547 -17.172 -22.609 1 34.53 411 GLN B O 1
ATOM 6573 N N . TYR B 1 412 ? 20.891 -19.109 -21.75 1 39.16 412 TYR B N 1
ATOM 6574 C CA . TYR B 1 412 ? 20.953 -18.734 -20.328 1 39.16 412 TYR B CA 1
ATOM 6575 C C . TYR B 1 412 ? 22.047 -17.703 -20.094 1 39.16 412 TYR B C 1
ATOM 6577 O O . TYR B 1 412 ? 23.203 -17.922 -20.422 1 39.16 412 TYR B O 1
ATOM 6585 N N . HIS B 1 413 ? 21.719 -16.453 -20.188 1 37.25 413 HIS B N 1
ATOM 6586 C CA . HIS B 1 413 ? 22.688 -15.406 -19.875 1 37.25 413 HIS B CA 1
ATOM 6587 C C . HIS B 1 413 ? 23.094 -15.469 -18.406 1 37.25 413 HIS B C 1
ATOM 6589 O O . HIS B 1 413 ? 22.266 -15.68 -17.531 1 37.25 413 HIS B O 1
ATOM 6595 N N . SER B 1 414 ? 24.312 -15.719 -18.172 1 38.16 414 SER B N 1
ATOM 6596 C CA . SER B 1 414 ? 24.969 -15.656 -16.875 1 38.16 414 SER B CA 1
ATOM 6597 C C . SER B 1 414 ? 24.812 -14.273 -16.25 1 38.16 414 SER B C 1
ATOM 6599 O O . SER B 1 414 ? 25.062 -13.258 -16.891 1 38.16 414 SER B O 1
ATOM 6601 N N . SER B 1 415 ? 23.828 -14.039 -15.453 1 35.25 415 SER B N 1
ATOM 6602 C CA . SER B 1 415 ? 23.828 -12.789 -14.695 1 35.25 415 SER B CA 1
ATOM 6603 C C . SER B 1 415 ? 24.938 -12.773 -13.648 1 35.25 415 SER B C 1
ATOM 6605 O O . SER B 1 415 ? 25.266 -13.812 -13.078 1 35.25 415 SER B O 1
#

InterPro domains:
  IPR003594 Histidine kinase/HSP90-like ATPase domain [PF02518] (237-365)
  IPR003594 Histidine kinase/HSP90-like ATPase domain [SM00387] (235-369)
  IPR005467 Histidine kinase domain [PS50109] (237-369)
  IPR018955 Branched-chain alpha-ketoacid dehydrogenase kinase/Pyruvate dehydrogenase kinase, N-terminal [PF10436] (28-189)
  IPR036784 Alpha-ketoacid/pyruvate dehydrogenase kinase, N-terminal domain superfamily [G3DSA:1.20.140.20] (9-184)
  IPR036784 Alpha-ketoacid/pyruvate dehydrogenase kinase, N-terminal domain superfamily [SSF69012] (18-176)
  IPR036890 Histidine kinase/HSP90-like ATPase superfamily [G3DSA:3.30.565.10] (191-375)
  IPR036890 Histidine kinase/HSP90-like ATPase superfamily [SSF55874] (190-365)
  IPR039028 PDK/BCKDK protein kinase [PTHR11947] (12-375)

Nearest PDB structures (foldseek):
  6lil-assembly1_A  TM=9.467E-01  e=6.248E-33  Homo sapiens
  8zm2-assembly1_A-2  TM=9.242E-01  e=4.907E-32  Homo sapiens
  5m4m-assembly1_A  TM=9.310E-01  e=1.510E-31  Homo sapiens
  7vbx-assembly1_A-2  TM=9.256E-01  e=8.152E-31  Homo sapiens
  5j6a-assembly1_A-2  TM=9.215E-01  e=5.829E-30  Homo sapiens

Solvent-accessible surface area (backbone atoms only — not comparable to full-atom values): 44137 Å² total; per-residue (Å²): 116,71,66,54,56,69,49,56,74,40,55,70,68,53,41,52,50,43,56,54,32,35,38,30,68,64,79,49,51,26,48,44,57,59,40,56,55,38,73,50,46,87,80,27,49,58,57,50,47,58,47,46,40,53,47,50,38,16,48,47,31,27,50,48,57,54,58,65,55,49,60,60,70,38,51,68,26,70,37,29,35,49,50,52,48,49,53,53,49,38,36,55,61,39,54,72,49,63,84,57,89,58,47,74,65,48,49,52,49,45,52,55,51,47,51,51,44,55,59,67,55,71,53,44,68,63,35,41,52,50,10,52,51,52,32,37,71,74,70,45,88,48,71,68,58,48,53,38,46,53,56,46,51,54,45,50,52,43,49,47,52,52,51,48,51,55,52,47,31,50,45,31,42,71,32,90,76,48,63,74,49,86,59,36,42,40,61,34,24,63,63,34,43,52,64,60,42,47,51,52,23,45,53,55,31,41,53,53,36,31,70,77,66,71,49,69,50,49,79,43,81,46,75,41,77,50,62,93,86,40,51,62,34,46,38,44,56,69,55,54,30,52,34,47,24,50,52,46,37,54,39,45,50,32,30,59,72,61,60,65,51,46,96,84,71,36,53,64,46,36,38,35,42,40,26,53,18,89,59,26,36,29,38,37,42,34,32,64,26,30,38,38,51,73,86,46,60,80,44,60,56,33,73,64,38,62,87,65,65,77,74,64,75,82,77,65,65,68,54,63,68,72,68,88,74,51,69,69,70,79,54,21,48,52,58,36,47,32,30,41,58,28,32,32,31,63,24,36,58,49,72,49,49,36,25,73,42,14,36,37,34,44,36,36,34,42,36,42,32,77,69,19,23,29,49,40,70,35,69,45,72,59,46,53,54,61,56,46,88,62,75,81,77,66,73,42,56,47,55,63,74,75,87,75,64,83,74,55,77,81,68,72,55,74,112,115,70,68,54,55,69,49,55,73,40,55,72,66,52,41,52,50,44,56,52,32,34,38,30,64,65,79,50,51,25,49,44,57,61,39,57,57,39,74,48,45,86,80,27,49,57,58,50,46,56,49,46,40,55,47,50,35,17,48,48,30,26,50,47,57,53,56,66,54,48,59,6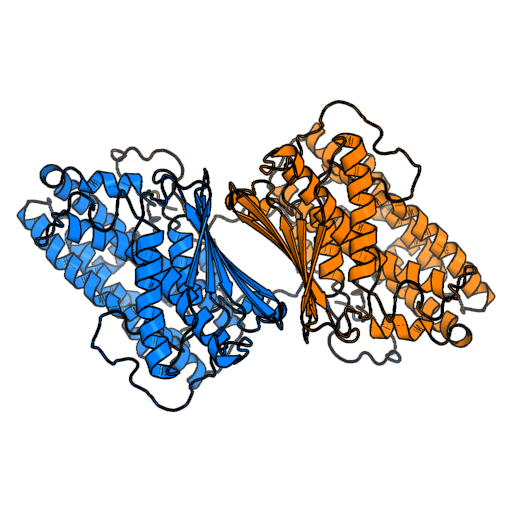0,73,39,51,67,26,70,37,28,35,48,49,51,48,48,54,53,49,38,36,55,60,38,53,70,49,61,83,57,89,58,47,72,65,47,49,50,51,45,51,54,52,49,53,53,45,53,58,67,55,72,53,43,70,64,35,41,51,48,11,53,50,52,31,39,73,75,71,45,89,48,72,69,58,48,52,38,46,51,57,46,50,54,44,49,52,43,48,48,53,53,54,47,52,55,52,47,31,50,46,32,43,71,33,88,74,48,63,74,49,86,59,35,43,41,60,34,24,64,62,33,43,52,65,60,43,48,52,53,22,44,52,54,31,41,53,54,36,30,70,78,67,70,48,69,50,49,80,44,81,46,78,41,76,48,62,93,86,39,53,63,34,45,38,44,57,70,55,54,31,52,35,47,25,48,53,46,38,52,38,44,50,31,31,59,72,62,60,65,50,46,96,84,72,37,52,64,46,37,37,34,41,40,28,52,19,88,59,26,36,29,39,36,42,36,30,65,25,31,40,38,51,72,86,45,60,79,44,60,54,33,73,65,39,58,87,63,67,75,76,66,75,82,76,66,66,62,56,64,70,71,68,89,73,52,67,67,71,79,52,20,47,52,59,38,48,33,29,40,58,28,31,32,31,63,25,36,58,50,72,49,49,36,27,72,43,14,35,38,34,45,37,36,35,41,35,41,32,78,70,20,23,28,50,40,69,35,70,45,71,59,46,53,52,61,56,46,87,63,74,81,77,67,74,41,54,47,54,63,74,76,87,74,64,84,74,56,76,80,67,70,57,76,112

Radius of gyration: 29.71 Å; Cα contacts (8 Å, |Δi|>4): 1353; chains: 2; bounding box: 67×85×64 Å

Sequence (830 aa):
MWLTRRLLALPVKATEKFTKYASFSPTPLSLKTLTAFGKSPNSDITKSTNFLRLELPVRIANILKELYLLPKKLLETPSASLVTSWYEESFMDLISFEDKELTPKDCDCFLVGLDKAFSRHATVVETMAAGVMELREKHGVDPVINNQLQYFLDRLFLMRISIRMLASQHLLVFGPELNKHHRFVGCIDQHCNVVHILKDAYDDAKLLCDHYYADSPDLKISLANDVNGVIEFVYVPSHLYHILFELLKNAMRAVVERGLKSKNDEYPPIEVLIVSGEHNVTIRLSDQGGGFPRSLNDQLFKYTYTTGGSRTGRSESILSPSAGYAPIAGYGYGLPLSRLYARYLHGDLSLSGTEGYGTEAFLYLMSQAADADEYLPVFNRTSARRYESVGIPIDDWIHRTGSPTLEKDQQYHSSMWLTRRLLALPVKATEKFTKYASFSPTPLSLKTLTAFGKSPNSDITKSTNFLRLELPVRIANILKELYLLPKKLLETPSASLVTSWYEESFMDLISFEDKELTPKDCDCFLVGLDKAFSRHATVVETMAAGVMELREKHGVDPVINNQLQYFLDRLFLMRISIRMLASQHLLVFGPELNKHHRFVGCIDQHCNVVHILKDAYDDAKLLCDHYYADSPDLKISLANDVNGVIEFVYVPSHLYHILFELLKNAMRAVVERGLKSKNDEYPPIEVLIVSGEHNVTIRLSDQGGGFPRSLNDQLFKYTYTTGGSRTGRSESILSPSAGYAPIAGYGYGLPLSRLYARYLHGDLSLSGTEGYGTEAFLYLMSQAADADEYLPVFNRTSARRYESVGIPIDDWIHRTGSPTLEKDQQYHSS

Secondary structure (DSSP, 8-state):
-HHHHHHTTS-HHHHHHHHHHHTSPP---BHHHHHHHHHSHHHHHHHHHHHHHHHHHHHHHHHHHHHTTS-HHHHTSHHHHHHHHHHHHHHHHHHTTTT----HHHHHHHHHHHHHHHHHTTTHHHHHHHHHHHHHHHH---HHHHHHHHHHHHHHHHHHHHHHHHHHHHHHHHSTT----TTEETTEEEEEEHHHHHHHHHHHHHHHHHHHHS----EEEEEES-BTTB-EEEE-HHHHHHHHHHHHHHHHHHHHHH----TTS-PPPEEEEEEE-SSEEEEEEEEEEE---GGGTTTTTSTT--SS----S----TT--SSS-----SSS-HHHHHHHHHHTTT-EEEEEEETTEEEEEEEEEES-TTT-B-EEE--SHHHHHTTS----PPPSEEE--S---TTS-----B-/-HHHHHHTTS-HHHHHHHHHHHTBPP---BHHHHHHHHHSHHHHHHHHHHHHHHHHHHHHHHHHHHHTTS-HHHHTSHHHHHHHHHHHHHHHHHHTTTT----HHHHHHHHHHHHHHHHHTTTHHHHHHHHHHHHHHHH---HHHHHHHHHHHHHHHHHHHHHHHHHHHHHHHHSTT----TTEETTEEEEEEHHHHHHHHHHHHHHHHHHHHS----EEEEEES-BTTB-EEEE-HHHHHHHHHHHHHHHHHHHHHH----TTS-PPPEEEEEEE-SSEEEEEEEEEEE---GGGTTTTTSTT--SS----S----TT--SSS-----SSS-HHHHHHHHHHTTT-EEEEEEETTEEEEEEEEEES-TTT-B-EEE--SHHHHHTTS----PPPSEEE--S---TTS-------